Protein AF-A0A0B1U380-F1 (afdb_monomer)

Secondary structure (DSSP, 8-state):
--PPPPEEPPPPPPPHHHHH-HHHHHHHHHHHHHTT-HHHHHHHHHHHHHH-GGGHHHHHHHHHHHHHTS-HHHHHHHHHTTTEE----TT--EEEET-TTS--TT-SEEEES-SS-TTSSGGGPPP---TT--EEE-BTTB--PPTT-EEEEEEES-TTT-S-HHHHHHHHHHHEEEEEEEEE-HHHHHHHTHHHHTT--EEEEEETTEEEEEEPPTTGGGTTS--HHHHHHHS--SHHHHHHHHHHHHTHHHHEEEEEEES--EEEEE-PPPPPPP---PPP-PPPPPPPPPPPPPPPPPPEEEEEEE---HHHHHHHHHT-TTGGGS-HHHHHHHHHHHTTTGGG-GGGG-GGGTEEEEEEETT-HHHHHHHHHHTT--BTTBPPPHHHHHHHHHHHH--SEEEES-TTTS-HHHHTT-SSPPSEEEEE--S-EETT---TT-SEEE-S-HHHHHHHHHTT-S-EE-----B-HHHHHHHTTPPP-EEEEEEEEE-TTT-HHHHHHHHHHHHHHHTTSS-EEEEEEE-GGGS-HHHHHHB-----HHHHHHHHHTEEEEEE-PPP-EEE-TTS-EEESSTT----THHHHHHHTTPPEEEE--TTHHHH--BTTTBEEESSHHHHHHHHHHHHH-HHHHHHHHHHHHHHHHHHSBHHHHHHHHHHHHHHHHHHS----TT--S--PPPHHHHHHHHHHHHHHHHHHHHHS---HHHHHHHHHTHHHHHHHHHHTT-HHHHHHHHHHHHTTT---TTHHHHHHHHHHHTT-HHHHHHHHHHHHHH-TT-HHHHHHHHHTTSS---

pLDDT: mean 86.35, std 16.26, range [26.67, 98.81]

Solvent-accessible surface area (backbone atoms only — not comparable to full-atom values): 43536 Å² total; per-residue (Å²): 129,86,74,69,73,69,40,77,46,79,71,50,80,59,54,68,76,30,52,75,33,70,69,51,30,50,53,51,22,54,51,29,40,76,68,70,38,46,56,47,15,51,34,30,44,52,52,40,29,68,73,35,65,97,55,20,44,69,44,28,22,49,51,28,56,57,53,65,76,44,58,68,46,62,39,55,53,47,47,51,51,48,48,36,43,79,65,79,54,95,86,60,42,21,35,18,43,51,25,31,58,56,51,55,82,84,42,52,32,38,27,20,77,45,73,82,51,30,66,78,22,78,93,50,34,47,42,52,88,50,92,94,42,58,74,44,73,32,45,65,57,60,62,86,67,53,78,49,67,21,55,28,32,43,35,52,74,39,72,31,58,50,94,46,59,69,44,26,56,52,37,52,41,43,30,14,44,23,37,38,40,33,32,60,17,57,65,41,25,26,59,32,25,40,27,52,78,68,56,45,46,33,33,40,45,67,61,88,74,28,41,37,35,34,53,58,50,83,71,61,31,41,30,74,74,52,52,63,57,34,46,31,50,80,59,50,88,45,52,65,28,26,18,52,38,26,45,53,51,78,38,36,78,76,35,22,29,71,46,79,42,66,60,61,74,51,72,46,82,47,69,82,77,78,77,81,79,83,82,77,85,80,85,88,78,87,87,77,87,84,80,83,89,76,84,84,74,86,81,76,80,80,63,49,30,32,34,33,39,36,70,73,58,67,71,54,55,50,56,56,39,72,77,35,69,70,47,57,76,39,57,30,68,56,38,51,50,51,49,61,72,36,40,52,71,44,43,66,55,50,37,84,58,33,47,92,77,48,32,49,50,41,77,40,59,55,74,40,57,50,38,45,50,33,42,31,44,75,70,66,66,42,59,102,78,60,72,63,49,63,66,54,47,48,51,51,49,47,56,74,65,59,34,47,30,38,35,29,56,42,39,79,86,53,24,30,77,53,54,71,69,44,74,79,63,49,82,37,32,34,29,36,56,85,61,68,41,58,76,82,57,47,30,60,63,27,54,29,36,32,17,60,34,65,47,50,32,56,46,40,44,75,37,41,19,71,35,58,45,82,41,68,72,12,32,50,71,67,57,30,70,74,38,63,87,48,62,64,78,34,47,33,17,38,78,48,73,43,39,72,83,46,23,51,70,36,52,55,51,51,42,51,51,37,50,40,31,76,72,66,77,48,49,66,44,33,21,46,36,77,43,62,85,62,48,51,74,60,41,57,73,44,40,76,43,66,60,57,30,56,58,31,55,35,49,42,28,21,9,58,31,26,57,47,62,66,62,65,31,18,43,26,44,99,84,64,52,65,48,70,35,34,77,63,46,67,72,61,62,62,64,50,52,32,16,44,54,48,18,25,41,40,28,60,66,39,75,54,45,63,80,78,41,48,68,81,52,24,33,37,63,28,88,47,77,65,51,44,53,52,49,51,62,48,47,73,73,36,52,70,63,39,51,50,22,8,52,40,17,22,54,50,26,64,68,61,40,13,30,66,44,33,35,52,56,48,50,52,58,50,53,55,52,66,64,66,54,72,85,79,58,95,79,68,85,69,79,81,63,52,60,54,69,58,52,45,50,57,34,52,54,50,24,53,50,35,46,50,53,53,70,60,78,73,74,63,67,73,60,52,54,55,59,58,64,55,43,59,63,49,39,51,47,19,55,63,34,72,34,34,68,52,28,45,50,32,48,49,29,49,52,68,61,75,59,93,58,88,64,46,33,43,54,43,17,52,36,26,49,77,69,72,35,57,70,63,17,50,51,26,28,51,52,32,42,71,79,40,73,82,46,61,66,43,53,53,54,48,52,59,70,68,72,63,78,93,125

Nearest PDB structures (foldseek):
  6vfj-assembly1_B  TM=6.316E-01  e=8.998E-03  synthetic construct
  2bug-assembly1_A  TM=6.219E-01  e=1.049E-02  Homo sapiens
  4ga1-assembly1_A  TM=6.845E-01  e=2.491E-01  Pan troglodytes
  4ga2-assembly1_A  TM=6.755E-01  e=2.491E-01  Pan troglodytes
  7tdz-assembly1_P  TM=7.210E-01  e=1.214E+00  Xenopus laevis

Sequence (807 aa):
MEHAKMQCRTPFPCPAEALADPGRGLGLARTLWSRNRREMALDVYDQLAQAHPGYAVPLLAEAYDRMREIDPPTRYTLYQSRFFDFAIAPGDTVLDIGSGHMPFPLSTHLADISLTDGQVGRAGAAFRHVDGKPAYEVRVENTGFADKQFDFVYCSHVLEHVSDPTAACRELMRIAKRGYIETPTKGKDTLMGSARVSNHRWHVERLGETLVFTEYEARDLAGFGVDILMNMHINPRTDREKAFSALIWLRADQCNTMLAWDGSFDFEVRRPAAAPRSVHCATTTPPRPAPEPMPEAPQAPRPLRLMQVHTFYADYLHAFYSRRPGLAYAPYAEQVAALRSDGFSAVHLLAEHLGPLGYEAQLVVANNLAAQHAWAFEQGLADHRRGPSQEDILLAQVEAFAPDVLYLSDPITFDAGFVRKLSPRPRLVVGWRAANIPHTWDATEFDLILSNLAGLRDKALAMGARDAAHFHPGFPESLLAAVKDQEPTHDVCFCGQINASQYRSRNARLHLLANGCAQGRFGLRLNLSGHLEAATPLLRAANTGPCFGLDMYRALRSGRIVFDARGDIGLLGPDGAAHDLAGRQTANMRIFETTGVGAFLLTEHFDNVEEYFQPGREIETYADDRELLEKIDYYLKHEDQRLEIAARGLARCRKQHSIRARARDFDALIRERLVASPGESQTALFAARPSPEFVTAKAAVLTQKLERLAFLGSVPEDAVRRLLGDITPVTKALLQADAFQAALALTGAAKALQVPVNNLEFLRALAFLALDERASAREALTEELRLFPDNAEARAMLLALAEEPMA

Foldseek 3Di:
DPQPAKDWDDAQDQPPVLLVDVVSLLVVLVVCLVVVVNLNSLSSLVSNCVSCVVCNLVSLLVNLVSLVVDDPLVSLVSLVVNTIDLSDDPPFAEEEELCACRHRPPHQEYEYCDQPQLLLHFVSGHGDDDPNHHYYNADLLPRPAAFQQGQEYEAEARLQQHPDNVSNQVSRLRNHQWYKYKHFALLLCLQQLVCLVRVGQWHWADDPQEIETEGDDPVSSRRVVDRVLVCLQPPNPDSNSSSSNSCCSNVVVVRMHMHTTGNHTHYHYHYDDDDPDDDDDDDDDDDDDDDDDDDDDDDDDAFAEEEEEAEDDPVCLVVQCVVVVVLLVDALVSVVVSVCVLAFVVLVPLQVQCVVVRYPGHYHHLPNVSSLQNQCVVVVVDDDRDGDDSLRSVLVVCVVRVGLEYEYACCQVCDPVSQVQHVVRHVAYEYEDDAAHEPPGAHQNHQEYEYQFPLVQVVSVVNRHNHYDYAAGFAALVLLVLQVPQAADFAEEEAEEDDVQWCVVVLVLLVLVLVCVVVVVTGYAYAYDDDCVRHDPSSVVRHPYHDGGSRVLSRLNNYLEYEEEATFGAHQDPVRHGDGSRVLHGRDCCLLSNLQNLHAYEYAHGDCVVVQDDDQQQHHYDPDSVRSSVVSSVCSVVVVSSSRNSVSVNVSRVPCRHNNNSSVVVVVVVVVSSVVPPDPDPVPPDDDQNDLVVLLVVLVVLLVVLLVVLVVVDDPPVVLVVSLVVLVVSLVSCLSNVVLVSSLSSLVSNVSVVDDRQCSLVSNLSSCVSVVNLVSSLVSLVVNCVRPVPPPVSVVVNVVSVPDDDD

Structure (mmCIF, N/CA/C/O backbone):
data_AF-A0A0B1U380-F1
#
_entry.id   AF-A0A0B1U380-F1
#
loop_
_atom_site.group_PDB
_atom_site.id
_atom_site.type_symbol
_atom_site.label_atom_id
_atom_site.label_alt_id
_atom_site.label_comp_id
_atom_site.label_asym_id
_atom_site.label_entity_id
_atom_site.label_seq_id
_atom_site.pdbx_PDB_ins_code
_atom_site.Cartn_x
_atom_site.Cartn_y
_atom_site.Cartn_z
_atom_site.occupancy
_atom_site.B_iso_or_equiv
_atom_site.auth_seq_id
_atom_site.auth_comp_id
_atom_site.auth_asym_id
_atom_site.auth_atom_id
_atom_site.pdbx_PDB_model_num
ATOM 1 N N . MET A 1 1 ? 44.612 -44.569 2.450 1.00 35.97 1 MET A N 1
ATOM 2 C CA . MET A 1 1 ? 44.068 -44.002 3.699 1.00 35.97 1 MET A CA 1
ATOM 3 C C . MET A 1 1 ? 42.565 -44.016 3.547 1.00 35.97 1 MET A C 1
ATOM 5 O O . MET A 1 1 ? 42.081 -43.378 2.624 1.00 35.97 1 MET A O 1
ATOM 9 N N . GLU A 1 2 ? 41.847 -44.810 4.340 1.00 34.38 2 GLU A N 1
ATOM 10 C CA . GLU A 1 2 ? 40.387 -44.682 4.423 1.00 34.38 2 GLU A CA 1
ATOM 11 C C . GLU A 1 2 ? 40.086 -43.260 4.907 1.00 34.38 2 GLU A C 1
ATOM 13 O O . GLU A 1 2 ? 40.510 -42.879 5.998 1.00 34.38 2 GLU A O 1
ATOM 18 N N . HIS A 1 3 ? 39.444 -42.445 4.069 1.00 42.81 3 HIS A N 1
ATOM 19 C CA . HIS A 1 3 ? 38.939 -41.151 4.511 1.00 42.81 3 HIS A CA 1
ATOM 20 C C . HIS A 1 3 ? 37.916 -41.415 5.621 1.00 42.81 3 HIS A C 1
ATOM 22 O O . HIS A 1 3 ? 37.033 -42.261 5.463 1.00 42.81 3 HIS A O 1
ATOM 28 N N . ALA A 1 4 ? 38.075 -40.750 6.767 1.00 49.69 4 ALA A N 1
ATOM 29 C CA . ALA A 1 4 ? 37.140 -40.869 7.875 1.00 49.69 4 ALA A CA 1
ATOM 30 C C . ALA A 1 4 ? 35.739 -40.493 7.372 1.00 49.69 4 ALA A C 1
ATOM 32 O O . ALA A 1 4 ? 35.522 -39.370 6.918 1.00 49.69 4 ALA A O 1
ATOM 33 N N . LYS A 1 5 ? 34.804 -41.450 7.401 1.00 53.03 5 LYS A N 1
ATOM 34 C CA . LYS A 1 5 ? 33.409 -41.174 7.050 1.00 53.03 5 LYS A CA 1
ATOM 35 C C . LYS A 1 5 ? 32.852 -40.141 8.020 1.00 53.03 5 LYS A C 1
ATOM 37 O O . LYS A 1 5 ? 33.105 -40.227 9.220 1.00 53.03 5 LYS A O 1
ATOM 42 N N . MET A 1 6 ? 32.076 -39.201 7.494 1.00 65.06 6 MET A N 1
ATOM 43 C CA . MET A 1 6 ? 31.333 -38.228 8.286 1.00 65.06 6 MET A CA 1
ATOM 44 C C . MET A 1 6 ? 30.407 -38.988 9.251 1.00 65.06 6 MET A C 1
ATOM 46 O O . MET A 1 6 ? 29.598 -39.807 8.810 1.00 65.06 6 MET A O 1
ATOM 50 N N . GLN A 1 7 ? 30.567 -38.792 10.561 1.00 65.19 7 GLN A N 1
ATOM 51 C CA . GLN A 1 7 ? 29.827 -39.537 11.587 1.00 65.19 7 GLN A CA 1
ATOM 52 C C . GLN A 1 7 ? 28.884 -38.613 12.355 1.00 65.19 7 GLN A C 1
ATOM 54 O O . GLN A 1 7 ? 29.230 -37.475 12.686 1.00 65.19 7 GLN A O 1
ATOM 59 N N . CYS A 1 8 ? 27.694 -39.128 12.680 1.00 74.38 8 CYS A N 1
ATOM 60 C CA . CYS A 1 8 ? 26.855 -38.514 13.699 1.00 74.38 8 CYS A CA 1
ATOM 61 C C . CYS A 1 8 ? 27.605 -38.544 15.027 1.00 74.38 8 CYS A C 1
ATOM 63 O O . CYS A 1 8 ? 28.072 -39.592 15.483 1.00 74.38 8 CYS A O 1
ATOM 65 N N . ARG A 1 9 ? 27.713 -37.385 15.657 1.00 83.62 9 ARG A N 1
ATOM 66 C CA . ARG A 1 9 ? 28.377 -37.275 16.942 1.00 83.62 9 ARG A CA 1
ATOM 67 C C . ARG A 1 9 ? 27.492 -37.844 18.047 1.00 83.62 9 ARG A C 1
ATOM 69 O O . ARG A 1 9 ? 26.296 -37.581 18.105 1.00 83.62 9 ARG A O 1
ATOM 76 N N . THR A 1 10 ? 28.109 -38.563 18.982 1.00 84.56 10 THR A N 1
ATOM 77 C CA . THR A 1 10 ? 27.458 -38.904 20.253 1.00 84.56 10 THR A CA 1
ATOM 78 C C . THR A 1 10 ? 27.554 -37.710 21.216 1.00 84.56 10 THR A C 1
ATOM 80 O O . THR A 1 10 ? 28.677 -37.261 21.483 1.00 84.56 10 THR A O 1
ATOM 83 N N . PRO A 1 11 ? 26.429 -37.183 21.742 1.00 87.94 11 PRO A N 1
ATOM 84 C CA . PRO A 1 11 ? 26.445 -36.082 22.704 1.00 87.94 11 PRO A CA 1
ATOM 85 C C . PRO A 1 11 ? 27.281 -36.417 23.940 1.00 87.94 11 PRO A C 1
ATOM 87 O O . PRO A 1 11 ? 27.302 -37.562 24.399 1.00 87.94 11 PRO A O 1
ATOM 90 N N . PHE A 1 12 ? 27.962 -35.422 24.506 1.00 92.25 12 PHE A N 1
ATOM 91 C CA . PHE A 1 12 ? 28.739 -35.624 25.727 1.00 92.25 12 PHE A CA 1
ATOM 92 C C . PHE A 1 12 ? 27.813 -35.926 26.915 1.00 92.25 12 PHE A C 1
ATOM 94 O O . PHE A 1 12 ? 27.004 -35.067 27.265 1.00 92.25 12 PHE A O 1
ATOM 101 N N . PRO A 1 13 ? 27.925 -37.091 27.578 1.00 93.62 13 PRO A N 1
ATOM 102 C CA . PRO A 1 13 ? 27.031 -37.438 28.675 1.00 93.62 13 PRO A CA 1
ATOM 103 C C . PRO A 1 13 ? 27.356 -36.606 29.922 1.00 93.62 13 PRO A C 1
ATOM 105 O O . PRO A 1 13 ? 28.479 -36.634 30.431 1.00 93.62 13 PRO A O 1
ATOM 108 N N . CYS A 1 14 ? 26.365 -35.880 30.439 1.00 94.19 14 CYS A N 1
ATOM 109 C CA . CYS A 1 14 ? 26.497 -35.161 31.700 1.00 94.19 14 CYS A CA 1
ATOM 110 C C . CYS A 1 14 ? 26.653 -36.177 32.852 1.00 94.19 14 CYS A C 1
ATOM 112 O O . CYS A 1 14 ? 25.820 -37.080 32.973 1.00 94.19 14 CYS A O 1
ATOM 114 N N . PRO A 1 15 ? 27.688 -36.070 33.711 1.00 96.06 15 PRO A N 1
ATOM 115 C CA . PRO A 1 15 ? 27.857 -36.969 34.851 1.00 96.06 15 PRO A CA 1
ATOM 116 C C . PRO A 1 15 ? 26.618 -36.983 35.752 1.00 96.06 15 PRO A C 1
ATOM 118 O O . PRO A 1 15 ? 26.076 -35.923 36.057 1.00 96.06 15 PRO A O 1
ATOM 121 N N . ALA A 1 16 ? 26.206 -38.159 36.236 1.00 93.88 16 ALA A N 1
ATOM 122 C CA . ALA A 1 16 ? 24.962 -38.324 36.999 1.00 93.88 16 ALA A CA 1
ATOM 123 C C . ALA A 1 16 ? 24.847 -37.371 38.206 1.00 93.88 16 ALA A C 1
ATOM 125 O O . ALA A 1 16 ? 23.790 -36.795 38.444 1.00 93.88 16 ALA A O 1
ATOM 126 N N . GLU A 1 17 ? 25.948 -37.142 38.927 1.00 91.62 17 GLU A N 1
ATOM 127 C CA . GLU A 1 17 ? 25.993 -36.214 40.067 1.00 91.62 17 GLU A CA 1
ATOM 128 C C . GLU A 1 17 ? 25.806 -34.744 39.665 1.00 91.62 17 GLU A C 1
ATOM 130 O O . GLU A 1 17 ? 25.245 -33.958 40.425 1.00 91.62 17 GLU A O 1
ATOM 135 N N . ALA A 1 18 ? 26.286 -34.365 38.478 1.00 93.00 18 ALA A N 1
ATOM 136 C CA . ALA A 1 18 ? 26.117 -33.026 37.924 1.00 93.00 18 ALA A CA 1
ATOM 137 C C . ALA A 1 18 ? 24.724 -32.854 37.303 1.00 93.00 18 ALA A C 1
ATOM 139 O O . ALA A 1 18 ? 24.160 -31.768 37.360 1.00 93.00 18 ALA A O 1
ATOM 140 N N . LEU A 1 19 ? 24.153 -33.927 36.751 1.00 95.06 19 LEU A N 1
ATOM 141 C CA . LEU A 1 19 ? 22.799 -33.938 36.210 1.00 95.06 19 LEU A CA 1
ATOM 142 C C . LEU A 1 19 ? 21.737 -33.885 37.315 1.00 95.06 19 LEU A C 1
ATOM 144 O O . LEU A 1 19 ? 20.687 -33.299 37.095 1.00 95.06 19 LEU A O 1
ATOM 148 N N . ALA A 1 20 ? 21.993 -34.457 38.495 1.00 92.12 20 ALA A N 1
ATOM 149 C CA . ALA A 1 20 ? 21.045 -34.477 39.613 1.00 92.12 20 ALA A CA 1
ATOM 150 C C . ALA A 1 20 ? 20.863 -33.113 40.312 1.00 92.12 20 ALA A C 1
ATOM 152 O O . ALA A 1 20 ? 19.818 -32.875 40.913 1.00 92.12 20 ALA A O 1
ATOM 153 N N . ASP A 1 21 ? 21.852 -32.218 40.226 1.00 91.88 21 ASP A N 1
ATOM 154 C CA . ASP A 1 21 ? 21.848 -30.899 40.871 1.00 91.88 21 ASP A CA 1
ATOM 155 C C . ASP A 1 21 ? 22.107 -29.795 39.824 1.00 91.88 21 ASP A C 1
ATOM 157 O O . ASP A 1 21 ? 23.238 -29.675 39.336 1.00 91.88 21 ASP A O 1
ATOM 161 N N . PRO A 1 22 ? 21.106 -28.947 39.504 1.00 88.94 22 PRO A N 1
ATOM 162 C CA . PRO A 1 22 ? 21.248 -27.869 38.526 1.00 88.94 22 PRO A CA 1
ATOM 163 C C . PRO A 1 22 ? 22.433 -26.935 38.790 1.00 88.94 22 PRO A C 1
ATOM 165 O O . PRO A 1 22 ? 23.057 -26.463 37.841 1.00 88.94 22 PRO A O 1
ATOM 168 N N . GLY A 1 23 ? 22.781 -26.678 40.056 1.00 91.44 23 GLY A N 1
ATOM 169 C CA . GLY A 1 23 ? 23.908 -25.818 40.415 1.00 91.44 23 GLY A CA 1
ATOM 170 C C . GLY A 1 23 ? 25.255 -26.447 40.058 1.00 91.44 23 GLY A C 1
ATOM 171 O O . GLY A 1 23 ? 26.118 -25.784 39.473 1.00 91.44 23 GLY A O 1
ATOM 172 N N . ARG A 1 24 ? 25.428 -27.744 40.346 1.00 92.38 24 ARG A N 1
ATOM 173 C CA . ARG A 1 24 ? 26.635 -28.505 39.972 1.00 92.38 24 ARG A CA 1
ATOM 174 C C . ARG A 1 24 ? 26.747 -28.674 38.463 1.00 92.38 24 ARG A C 1
ATOM 176 O O . ARG A 1 24 ? 27.825 -28.455 37.906 1.00 92.38 24 ARG A O 1
ATOM 183 N N . GLY A 1 25 ? 25.641 -29.007 37.802 1.00 95.50 25 GLY A N 1
ATOM 184 C CA . GLY A 1 25 ? 25.566 -29.104 36.349 1.00 95.50 25 GLY A CA 1
ATOM 185 C C . GLY A 1 25 ? 25.952 -27.801 35.655 1.00 95.50 25 GLY A C 1
ATOM 186 O O . GLY A 1 25 ? 26.778 -27.800 34.742 1.00 95.50 25 GLY A O 1
ATOM 187 N N . LEU A 1 26 ? 25.432 -26.672 36.140 1.00 95.81 26 LEU A N 1
ATOM 188 C CA . LEU A 1 26 ? 25.763 -25.354 35.609 1.00 95.81 26 LEU A CA 1
ATOM 189 C C . LEU A 1 26 ? 27.240 -24.995 35.825 1.00 95.81 26 LEU A C 1
ATOM 191 O O . LEU A 1 26 ? 27.890 -24.454 34.930 1.00 95.81 26 LEU A O 1
ATOM 195 N N . GLY A 1 27 ? 27.803 -25.350 36.984 1.00 96.56 27 GLY A N 1
ATOM 196 C CA . GLY A 1 27 ? 29.238 -25.222 37.247 1.00 96.56 27 GLY A CA 1
ATOM 197 C C . GLY A 1 27 ? 30.095 -26.016 36.253 1.00 96.56 27 GLY A C 1
ATOM 198 O O . GLY A 1 27 ? 31.096 -25.497 35.744 1.00 96.56 27 GLY A O 1
ATOM 199 N N . LEU A 1 28 ? 29.679 -27.241 35.916 1.00 97.44 28 LEU A N 1
ATOM 200 C CA . LEU A 1 28 ? 30.339 -28.064 34.901 1.00 97.44 28 LEU A CA 1
ATOM 201 C C . LEU A 1 28 ? 30.231 -27.430 33.508 1.00 97.44 28 LEU A C 1
ATOM 203 O O . LEU A 1 28 ? 31.251 -27.297 32.831 1.00 97.44 28 LEU A O 1
ATOM 207 N N . ALA A 1 29 ? 29.037 -26.991 33.099 1.00 97.19 29 ALA A N 1
ATOM 208 C CA . ALA A 1 29 ? 28.818 -26.347 31.804 1.00 97.19 29 ALA A CA 1
ATOM 209 C C . ALA A 1 29 ? 29.703 -25.100 31.632 1.00 97.19 29 ALA A C 1
ATOM 211 O O . ALA A 1 29 ? 30.412 -24.971 30.634 1.00 97.19 29 ALA A O 1
ATOM 212 N N . ARG A 1 30 ? 29.750 -24.222 32.643 1.00 97.50 30 ARG A N 1
ATOM 213 C CA . ARG A 1 30 ? 30.619 -23.031 32.662 1.00 97.50 30 ARG A CA 1
ATOM 214 C C . ARG A 1 30 ? 32.106 -23.385 32.597 1.00 97.50 30 ARG A C 1
ATOM 216 O O . ARG A 1 30 ? 32.865 -22.715 31.901 1.00 97.50 30 ARG A O 1
ATOM 223 N N . THR A 1 31 ? 32.524 -24.449 33.282 1.00 97.56 31 THR A N 1
ATOM 224 C CA . THR A 1 31 ? 33.916 -24.931 33.252 1.00 97.56 31 THR A CA 1
ATOM 225 C C . THR A 1 31 ? 34.297 -25.493 31.883 1.00 97.56 31 THR A C 1
ATOM 227 O O . THR A 1 31 ? 35.390 -25.237 31.383 1.00 97.56 31 THR A O 1
ATOM 230 N N . LEU A 1 32 ? 33.407 -26.261 31.254 1.00 97.31 32 LEU A N 1
ATOM 231 C CA . LEU A 1 32 ? 33.612 -26.757 29.895 1.00 97.31 32 LEU A CA 1
ATOM 232 C C . LEU A 1 32 ? 33.689 -25.589 28.905 1.00 97.31 32 LEU A C 1
ATOM 234 O O . LEU A 1 32 ? 34.593 -25.555 28.070 1.00 97.31 32 LEU A O 1
ATOM 238 N N . TRP A 1 33 ? 32.812 -24.594 29.057 1.00 95.88 33 TRP A N 1
ATOM 239 C CA . TRP A 1 33 ? 32.814 -23.384 28.239 1.00 95.88 33 TRP A CA 1
ATOM 240 C C . TRP A 1 33 ? 34.138 -22.618 28.340 1.00 95.88 33 TRP A C 1
ATOM 242 O O . TRP A 1 33 ? 34.767 -22.344 27.317 1.00 95.88 33 TRP A O 1
ATOM 252 N N . SER A 1 34 ? 34.616 -22.346 29.560 1.00 94.69 34 SER A N 1
ATOM 253 C CA . SER A 1 34 ? 35.872 -21.614 29.789 1.00 94.69 34 SER A CA 1
ATOM 254 C C . SER A 1 34 ? 37.111 -22.364 29.295 1.00 94.69 34 SER A C 1
ATOM 256 O O . SER A 1 34 ? 38.104 -21.744 28.926 1.00 94.69 34 SER A O 1
ATOM 258 N N . ARG A 1 35 ? 37.045 -23.698 29.212 1.00 96.00 35 ARG A N 1
ATOM 259 C CA . ARG A 1 35 ? 38.086 -24.554 28.618 1.00 96.00 35 ARG A CA 1
ATOM 260 C C . ARG A 1 35 ? 37.956 -24.721 27.102 1.00 96.00 35 ARG A C 1
ATOM 262 O O . ARG A 1 35 ? 38.587 -25.610 26.536 1.00 96.00 35 ARG A O 1
ATOM 269 N N . ASN A 1 36 ? 37.123 -23.911 26.448 1.00 92.31 36 ASN A N 1
ATOM 270 C CA . ASN A 1 36 ? 36.832 -23.987 25.016 1.00 92.31 36 ASN A CA 1
ATOM 271 C C . ASN A 1 36 ? 36.235 -25.339 24.565 1.00 92.31 36 ASN A C 1
ATOM 273 O O . ASN A 1 36 ? 36.261 -25.679 23.386 1.00 92.31 36 ASN A O 1
ATOM 277 N N . ARG A 1 37 ? 35.652 -26.114 25.490 1.00 94.62 37 ARG A N 1
ATOM 278 C CA . ARG A 1 37 ? 34.917 -27.365 25.226 1.00 94.62 37 ARG A CA 1
ATOM 279 C C . ARG A 1 37 ? 33.427 -27.052 25.041 1.00 94.62 37 ARG A C 1
ATOM 281 O O . ARG A 1 37 ? 32.570 -27.576 25.750 1.00 94.62 37 ARG A O 1
ATOM 288 N N . ARG A 1 38 ? 33.136 -26.134 24.116 1.00 94.44 38 ARG A N 1
ATOM 289 C CA . ARG A 1 38 ? 31.831 -25.458 23.980 1.00 94.44 38 ARG A CA 1
ATOM 290 C C . ARG A 1 38 ? 30.689 -26.408 23.624 1.00 94.44 38 ARG A C 1
ATOM 292 O O . ARG A 1 38 ? 29.616 -26.306 24.198 1.00 94.44 38 ARG A O 1
ATOM 299 N N . GLU A 1 39 ? 30.933 -27.374 22.749 1.00 93.00 39 GLU A N 1
ATOM 300 C CA . GLU A 1 39 ? 29.925 -28.362 22.334 1.00 93.00 39 GLU A CA 1
ATOM 301 C C . GLU A 1 39 ? 29.468 -29.218 23.520 1.00 93.00 39 GLU A C 1
ATOM 303 O O . GLU A 1 39 ? 28.277 -29.369 23.762 1.00 93.00 39 GLU A O 1
ATOM 308 N N . MET A 1 40 ? 30.424 -29.685 24.331 1.00 95.06 40 MET A N 1
ATOM 309 C CA . MET A 1 40 ? 30.133 -30.449 25.545 1.00 95.06 40 MET A CA 1
ATOM 310 C C . MET A 1 40 ? 29.393 -29.602 26.578 1.00 95.06 40 MET A C 1
ATOM 312 O O . MET A 1 40 ? 28.526 -30.109 27.279 1.00 95.06 40 MET A O 1
ATOM 316 N N . ALA A 1 41 ? 29.732 -28.316 26.692 1.00 96.62 41 ALA A N 1
ATOM 317 C CA . ALA A 1 41 ? 29.008 -27.404 27.567 1.00 96.62 41 ALA A CA 1
ATOM 318 C C . ALA A 1 41 ? 27.536 -27.271 27.137 1.00 96.62 41 ALA A C 1
ATOM 320 O O . ALA A 1 41 ? 26.654 -27.334 27.990 1.00 96.62 41 ALA A O 1
ATOM 321 N N . LEU A 1 42 ? 27.266 -27.138 25.832 1.00 96.12 42 LEU A N 1
ATOM 322 C CA . LEU A 1 42 ? 25.905 -27.097 25.284 1.00 96.12 42 LEU A CA 1
ATOM 323 C C . LEU A 1 42 ? 25.153 -28.414 25.502 1.00 96.12 42 LEU A C 1
ATOM 325 O O . LEU A 1 42 ? 23.981 -28.377 25.865 1.00 96.12 42 LEU A O 1
ATOM 329 N N . ASP A 1 43 ? 25.825 -29.559 25.368 1.00 95.56 43 ASP A N 1
ATOM 330 C CA . ASP A 1 43 ? 25.233 -30.866 25.679 1.00 95.56 43 ASP A CA 1
ATOM 331 C C . ASP A 1 43 ? 24.852 -30.988 27.159 1.00 95.56 43 ASP A C 1
ATOM 333 O O . ASP A 1 43 ? 23.813 -31.569 27.481 1.00 95.56 43 ASP A O 1
ATOM 337 N N . VAL A 1 44 ? 25.652 -30.413 28.065 1.00 97.31 44 VAL A N 1
ATOM 338 C CA . VAL A 1 44 ? 25.321 -30.341 29.496 1.00 97.31 44 VAL A CA 1
ATOM 339 C C . VAL A 1 44 ? 24.124 -29.416 29.739 1.00 97.31 44 VAL A C 1
ATOM 341 O O . VAL A 1 44 ? 23.212 -29.817 30.459 1.00 97.31 44 VAL A O 1
ATOM 344 N N . TYR A 1 45 ? 24.074 -28.222 29.132 1.00 97.38 45 TYR A N 1
ATOM 345 C CA . TYR A 1 45 ? 22.906 -27.328 29.232 1.00 97.38 45 TYR A CA 1
ATOM 346 C C . TYR A 1 45 ? 21.616 -28.014 28.773 1.00 97.38 45 TYR A C 1
ATOM 348 O O . TYR A 1 45 ? 20.591 -27.924 29.449 1.00 97.38 45 TYR A O 1
ATOM 356 N N . ASP A 1 46 ? 21.680 -28.721 27.647 1.00 96.00 46 ASP A N 1
ATOM 357 C CA . ASP A 1 46 ? 20.554 -29.440 27.062 1.00 96.00 46 ASP A CA 1
ATOM 358 C C . ASP A 1 46 ? 20.053 -30.570 27.977 1.00 96.00 46 ASP A C 1
ATOM 360 O O . ASP A 1 46 ? 18.870 -30.635 28.312 1.00 96.00 46 ASP A O 1
ATOM 364 N N . GLN A 1 47 ? 20.965 -31.413 28.471 1.00 96.81 47 GLN A N 1
ATOM 365 C CA . GLN A 1 47 ? 20.619 -32.490 29.403 1.00 96.81 47 GLN A CA 1
ATOM 366 C C . GLN A 1 47 ? 20.059 -31.959 30.727 1.00 96.81 47 GLN A C 1
ATOM 368 O O . GLN A 1 47 ? 19.101 -32.525 31.249 1.00 96.81 47 GLN A O 1
ATOM 373 N N . LEU A 1 48 ? 20.596 -30.856 31.260 1.00 97.31 48 LEU A N 1
ATOM 374 C CA . LEU A 1 48 ? 20.068 -30.231 32.477 1.00 97.31 48 LEU A CA 1
ATOM 375 C C . LEU A 1 48 ? 18.661 -29.667 32.272 1.00 97.31 48 LEU A C 1
ATOM 377 O O . LEU A 1 48 ? 17.811 -29.850 33.141 1.00 97.31 48 LEU A O 1
ATOM 381 N N . ALA A 1 49 ? 18.396 -29.017 31.136 1.00 96.62 49 ALA A N 1
ATOM 382 C CA . ALA A 1 49 ? 17.068 -28.494 30.821 1.00 96.62 49 ALA A CA 1
ATOM 383 C C . ALA A 1 49 ? 16.022 -29.617 30.696 1.00 96.62 49 ALA A C 1
ATOM 385 O O . ALA A 1 49 ? 14.882 -29.442 31.125 1.00 96.62 49 ALA A O 1
ATOM 386 N N . GLN A 1 50 ? 16.415 -30.778 30.159 1.00 95.19 50 GLN A N 1
ATOM 387 C CA . GLN A 1 50 ? 15.558 -31.966 30.078 1.00 95.19 50 GLN A CA 1
ATOM 388 C C . GLN A 1 50 ? 15.338 -32.628 31.446 1.00 95.19 50 GLN A C 1
ATOM 390 O O . GLN A 1 50 ? 14.214 -33.006 31.768 1.00 95.19 50 GLN A O 1
ATOM 395 N N . ALA A 1 51 ? 16.392 -32.752 32.259 1.00 96.19 51 ALA A N 1
ATOM 396 C CA . ALA A 1 51 ? 16.318 -33.369 33.583 1.00 96.19 51 ALA A CA 1
ATOM 397 C C . ALA A 1 51 ? 15.570 -32.501 34.609 1.00 96.19 51 ALA A C 1
ATOM 399 O O . ALA A 1 51 ? 14.958 -33.036 35.533 1.00 96.19 51 ALA A O 1
ATOM 400 N N . HIS A 1 52 ? 15.571 -31.173 34.429 1.00 95.00 52 HIS A N 1
ATOM 401 C CA . HIS A 1 52 ? 14.935 -30.211 35.337 1.00 95.00 52 HIS A CA 1
ATOM 402 C C . HIS A 1 52 ? 14.002 -29.233 34.600 1.00 95.00 52 HIS A C 1
ATOM 404 O O . HIS A 1 52 ? 14.295 -28.035 34.544 1.00 95.00 52 HIS A O 1
ATOM 410 N N . PRO A 1 53 ? 12.836 -29.676 34.085 1.00 93.31 53 PRO A N 1
ATOM 411 C CA . PRO A 1 53 ? 11.936 -28.820 33.302 1.00 93.31 53 PRO A CA 1
ATOM 412 C C . PRO A 1 53 ? 11.476 -27.552 34.038 1.00 93.31 53 PRO A C 1
ATOM 414 O O . PRO A 1 53 ? 11.345 -26.490 33.431 1.00 93.31 53 PRO A O 1
ATOM 417 N N . GLY A 1 54 ? 11.292 -27.630 35.363 1.00 91.56 54 GLY A N 1
ATOM 418 C CA . GLY A 1 54 ? 10.929 -26.480 36.203 1.00 91.56 54 GLY A CA 1
ATOM 419 C C . GLY A 1 54 ? 12.010 -25.394 36.295 1.00 91.56 54 GLY A C 1
ATOM 420 O O . GLY A 1 54 ? 11.707 -24.267 36.679 1.00 91.56 54 GLY A O 1
ATOM 421 N N . TYR A 1 55 ? 13.252 -25.711 35.915 1.00 92.31 55 TYR A N 1
ATOM 422 C CA . TYR A 1 55 ? 14.400 -24.801 35.913 1.00 92.31 55 TYR A CA 1
ATOM 423 C C . TYR A 1 55 ? 14.996 -24.593 34.507 1.00 92.31 55 TYR A C 1
ATOM 425 O O . TYR A 1 55 ? 16.060 -23.996 34.355 1.00 92.31 55 TYR A O 1
ATOM 433 N N . ALA A 1 56 ? 14.307 -25.050 33.456 1.00 95.31 56 ALA A N 1
ATOM 434 C CA . ALA A 1 56 ? 14.814 -25.004 32.087 1.00 95.31 56 ALA A CA 1
ATOM 435 C C . ALA A 1 56 ? 15.002 -23.573 31.553 1.00 95.31 56 ALA A C 1
ATOM 437 O O . ALA A 1 56 ? 15.965 -23.320 30.837 1.00 95.31 56 ALA A O 1
ATOM 438 N N . VAL A 1 57 ? 14.125 -22.623 31.910 1.00 97.38 57 VAL A N 1
ATOM 439 C CA . VAL A 1 57 ? 14.199 -21.243 31.388 1.00 97.38 57 VAL A CA 1
ATOM 440 C C . VAL A 1 57 ? 15.520 -20.553 31.769 1.00 97.38 57 VAL A C 1
ATOM 442 O O . VAL A 1 57 ? 16.217 -20.129 30.851 1.00 97.38 57 VAL A O 1
ATOM 445 N N . PRO A 1 58 ? 15.935 -20.487 33.052 1.00 96.25 58 PRO A N 1
ATOM 446 C CA . PRO A 1 58 ? 17.241 -19.928 33.413 1.00 96.25 58 PRO A CA 1
ATOM 447 C C . PRO A 1 58 ? 18.431 -20.644 32.757 1.00 96.25 58 PRO A C 1
ATOM 449 O O . PRO A 1 58 ? 19.373 -19.991 32.316 1.00 96.25 58 PRO A O 1
ATOM 452 N N . LEU A 1 59 ? 18.385 -21.979 32.659 1.00 96.94 59 LEU A N 1
ATOM 453 C CA . LEU A 1 59 ? 19.462 -22.776 32.057 1.00 96.94 59 LEU A CA 1
ATOM 454 C C . LEU A 1 59 ? 19.637 -22.464 30.565 1.00 96.94 59 LEU A C 1
ATOM 456 O O . LEU A 1 59 ? 20.749 -22.228 30.097 1.00 96.94 59 LEU A O 1
ATOM 460 N N . LEU A 1 60 ? 18.530 -22.439 29.824 1.00 97.81 60 LEU A N 1
ATOM 461 C CA . LEU A 1 60 ? 18.520 -22.160 28.391 1.00 97.81 60 LEU A CA 1
ATOM 462 C C . LEU A 1 60 ? 18.813 -20.681 28.100 1.00 97.81 60 LEU A C 1
ATOM 464 O O . LEU A 1 60 ? 19.491 -20.380 27.121 1.00 97.81 60 LEU A O 1
ATOM 468 N N . ALA A 1 61 ? 18.363 -19.758 28.953 1.00 97.62 61 ALA A N 1
ATOM 469 C CA . ALA A 1 61 ? 18.708 -18.343 28.838 1.00 97.62 61 ALA A CA 1
ATOM 470 C C . ALA A 1 61 ? 20.220 -18.109 28.996 1.00 97.62 61 ALA A C 1
ATOM 472 O O . ALA A 1 61 ? 20.808 -17.358 28.218 1.00 97.62 61 ALA A O 1
ATOM 473 N N . GLU A 1 62 ? 20.875 -18.804 29.932 1.00 97.06 62 GLU A N 1
ATOM 474 C CA . GLU A 1 62 ? 22.333 -18.740 30.048 1.00 97.06 62 GLU A CA 1
ATOM 475 C C . GLU A 1 62 ? 23.031 -19.390 28.847 1.00 97.06 62 GLU A C 1
ATOM 477 O O . GLU A 1 62 ? 23.990 -18.823 28.325 1.00 97.06 62 GLU A O 1
ATOM 482 N N . ALA A 1 63 ? 22.543 -20.535 28.357 1.00 96.75 63 ALA A N 1
ATOM 483 C CA . ALA A 1 63 ? 23.071 -21.147 27.137 1.00 96.75 63 ALA A CA 1
ATOM 484 C C . ALA A 1 63 ? 22.996 -20.180 25.939 1.00 96.75 63 ALA A C 1
ATOM 486 O O . ALA A 1 63 ? 23.947 -20.090 25.156 1.00 96.75 63 ALA A O 1
ATOM 487 N N . TYR A 1 64 ? 21.905 -19.411 25.829 1.00 97.00 64 TYR A N 1
ATOM 488 C CA . TYR A 1 64 ? 21.776 -18.346 24.838 1.00 97.00 64 TYR A CA 1
ATOM 489 C C . TYR A 1 64 ? 22.850 -17.265 25.019 1.00 97.00 64 TYR A C 1
ATOM 491 O O . TYR A 1 64 ? 23.551 -16.933 24.061 1.00 97.00 64 TYR A O 1
ATOM 499 N N . ASP A 1 65 ? 23.011 -16.743 26.237 1.00 96.12 65 ASP A N 1
ATOM 500 C CA . ASP A 1 65 ? 23.984 -15.686 26.530 1.00 96.12 65 ASP A CA 1
ATOM 501 C C . ASP A 1 65 ? 25.422 -16.142 26.233 1.00 96.12 65 ASP A C 1
ATOM 503 O O . ASP A 1 65 ? 26.187 -15.403 25.615 1.00 96.12 65 ASP A O 1
ATOM 507 N N . ARG A 1 66 ? 25.765 -17.393 26.568 1.00 94.75 66 ARG A N 1
ATOM 508 C CA . ARG A 1 66 ? 27.050 -18.015 26.214 1.00 94.75 66 ARG A CA 1
ATOM 509 C C . ARG A 1 66 ? 27.243 -18.067 24.698 1.00 94.75 66 ARG A C 1
ATOM 511 O O . ARG A 1 66 ? 28.235 -17.565 24.182 1.00 94.75 66 ARG A O 1
ATOM 518 N N . MET A 1 67 ? 26.273 -18.594 23.950 1.00 93.19 67 MET A N 1
ATOM 519 C CA . MET A 1 67 ? 26.334 -18.646 22.481 1.00 93.19 67 MET A CA 1
ATOM 520 C C . MET A 1 67 ? 26.523 -17.261 21.846 1.00 93.19 67 MET A C 1
ATOM 522 O O . MET A 1 67 ? 27.216 -17.134 20.832 1.00 93.19 67 MET A O 1
ATOM 526 N N . ARG A 1 68 ? 25.955 -16.209 22.451 1.00 92.56 68 ARG A N 1
ATOM 527 C CA . ARG A 1 68 ? 26.097 -14.817 21.999 1.00 92.56 68 ARG A CA 1
ATOM 528 C C . ARG A 1 68 ? 27.512 -14.245 22.140 1.00 92.56 68 ARG A C 1
ATOM 530 O O . ARG A 1 68 ? 27.807 -13.285 21.432 1.00 92.56 68 ARG A O 1
ATOM 537 N N . GLU A 1 69 ? 28.376 -14.838 22.965 1.00 90.69 69 GLU A N 1
ATOM 538 C CA . GLU A 1 69 ? 29.795 -14.460 23.108 1.00 90.69 69 GLU A CA 1
ATOM 539 C C . GLU A 1 69 ? 30.645 -14.866 21.892 1.00 90.69 69 GLU A C 1
ATOM 541 O O . GLU A 1 69 ? 31.752 -14.366 21.709 1.00 90.69 69 GLU A O 1
ATOM 546 N N . ILE A 1 70 ? 30.139 -15.779 21.058 1.00 88.56 70 ILE A N 1
ATOM 547 C CA . ILE A 1 70 ? 30.835 -16.302 19.880 1.00 88.56 70 ILE A CA 1
ATOM 548 C C . ILE A 1 70 ? 30.454 -15.472 18.655 1.00 88.56 70 ILE A C 1
ATOM 550 O O . ILE A 1 70 ? 29.283 -15.106 18.488 1.00 88.56 70 ILE A O 1
ATOM 554 N N . ASP A 1 71 ? 31.421 -15.211 17.775 1.00 85.44 71 ASP A N 1
ATOM 555 C CA . ASP A 1 71 ? 31.160 -14.587 16.482 1.00 85.44 71 ASP A CA 1
ATOM 556 C C . ASP A 1 71 ? 30.145 -15.409 15.655 1.00 85.44 71 ASP A C 1
ATOM 558 O O . ASP A 1 71 ? 30.096 -16.638 15.766 1.00 85.44 71 ASP A O 1
ATOM 562 N N . PRO A 1 72 ? 29.297 -14.763 14.834 1.00 82.12 72 PRO A N 1
ATOM 563 C CA . PRO A 1 72 ? 28.205 -15.460 14.159 1.00 82.12 72 PRO A CA 1
ATOM 564 C C . PRO A 1 72 ? 28.634 -16.654 13.280 1.00 82.12 72 PRO A C 1
ATOM 566 O O . PRO A 1 72 ? 28.036 -17.715 13.457 1.00 82.12 72 PRO A O 1
ATOM 569 N N . PRO A 1 73 ? 29.657 -16.566 12.400 1.00 80.44 73 PRO A N 1
ATOM 570 C CA . PRO A 1 73 ? 30.076 -17.708 11.572 1.00 80.44 73 PRO A CA 1
ATOM 571 C C . PRO A 1 73 ? 30.497 -18.932 12.399 1.00 80.44 73 PRO A C 1
ATOM 573 O O . PRO A 1 73 ? 30.077 -20.062 12.129 1.00 80.44 73 PRO A O 1
ATOM 576 N N . THR A 1 74 ? 31.267 -18.706 13.466 1.00 84.50 74 THR A N 1
ATOM 577 C CA . THR A 1 74 ? 31.703 -19.778 14.370 1.00 84.50 74 THR A CA 1
ATOM 578 C C . THR A 1 74 ? 30.543 -20.325 15.197 1.00 84.50 74 THR A C 1
ATOM 580 O O . THR A 1 74 ? 30.499 -21.520 15.482 1.00 84.50 74 THR A O 1
ATOM 583 N N . ARG A 1 75 ? 29.559 -19.489 15.553 1.00 87.75 75 ARG A N 1
ATOM 584 C CA . ARG A 1 75 ? 28.348 -19.933 16.255 1.00 87.75 75 ARG A CA 1
ATOM 585 C C . ARG A 1 75 ? 27.524 -20.905 15.414 1.00 87.75 75 ARG A C 1
ATOM 587 O O . ARG A 1 75 ? 27.037 -21.888 15.969 1.00 87.75 75 ARG A O 1
ATOM 594 N N . TYR A 1 76 ? 27.360 -20.642 14.114 1.00 85.88 76 TYR A N 1
ATOM 595 C CA . TYR A 1 76 ? 26.587 -21.548 13.262 1.00 85.88 76 TYR A CA 1
ATOM 596 C C . TYR A 1 76 ? 27.300 -22.896 13.097 1.00 85.88 76 TYR A C 1
ATOM 598 O O . TYR A 1 76 ? 26.719 -23.952 13.329 1.00 85.88 76 TYR A O 1
ATOM 606 N N . THR A 1 77 ? 28.608 -22.848 12.859 1.00 88.94 77 THR A N 1
ATOM 607 C CA . THR A 1 77 ? 29.441 -24.058 12.807 1.00 88.94 77 THR A CA 1
ATOM 608 C C . THR A 1 77 ? 29.363 -24.862 14.111 1.00 88.94 77 THR A C 1
ATOM 610 O O . THR A 1 77 ? 29.284 -26.086 14.080 1.00 88.94 77 THR A O 1
ATOM 613 N N . LEU A 1 78 ? 29.322 -24.184 15.265 1.00 90.81 78 LEU A N 1
ATOM 614 C CA . LEU A 1 78 ? 29.271 -24.824 16.580 1.00 90.81 78 LEU A CA 1
ATOM 615 C C . LEU A 1 78 ? 27.979 -25.613 16.836 1.00 90.81 78 LEU A C 1
ATOM 617 O O . LEU A 1 78 ? 28.044 -26.673 17.453 1.00 90.81 78 LEU A O 1
ATOM 621 N N . TYR A 1 79 ? 26.797 -25.126 16.430 1.00 90.56 79 TYR A N 1
ATOM 622 C CA . TYR A 1 79 ? 25.589 -25.942 16.633 1.00 90.56 79 TYR A CA 1
ATOM 623 C C . TYR A 1 79 ? 25.563 -27.126 15.667 1.00 90.56 79 TYR A C 1
ATOM 625 O O . TYR A 1 79 ? 25.103 -28.194 16.053 1.00 90.56 79 TYR A O 1
ATOM 633 N N . GLN A 1 80 ? 26.078 -26.965 14.444 1.00 92.31 80 GLN A N 1
ATOM 634 C CA . GLN A 1 80 ? 26.164 -28.054 13.469 1.00 92.31 80 GLN A CA 1
ATOM 635 C C . GLN A 1 80 ? 27.103 -29.157 13.969 1.00 92.31 80 GLN A C 1
ATOM 637 O O . GLN A 1 80 ? 26.757 -30.338 13.910 1.00 92.31 80 GLN A O 1
ATOM 642 N N . SER A 1 81 ? 28.245 -28.775 14.555 1.00 88.75 81 SER A N 1
ATOM 643 C CA . SER A 1 81 ? 29.255 -29.708 15.068 1.00 88.75 81 SER A CA 1
ATOM 644 C C . SER A 1 81 ? 28.831 -30.479 16.327 1.00 88.75 81 SER A C 1
ATOM 646 O O . SER A 1 81 ? 29.466 -31.464 16.723 1.00 88.75 81 SER A O 1
ATOM 648 N N . ARG A 1 82 ? 27.711 -30.095 16.956 1.00 91.00 82 ARG A N 1
ATOM 649 C CA . ARG A 1 82 ? 27.052 -30.935 17.971 1.00 91.00 82 ARG A CA 1
ATOM 650 C C . ARG A 1 82 ? 26.455 -32.207 17.375 1.00 91.00 82 ARG A C 1
ATOM 652 O O . ARG A 1 82 ? 26.368 -33.205 18.083 1.00 91.00 82 ARG A O 1
ATOM 659 N N . PHE A 1 83 ? 26.068 -32.178 16.102 1.00 89.62 83 PHE A N 1
ATOM 660 C CA . PHE A 1 83 ? 25.399 -33.291 15.426 1.00 89.62 83 PHE A CA 1
ATOM 661 C C . PHE A 1 83 ? 26.325 -34.029 14.460 1.00 89.62 83 PHE A C 1
ATOM 663 O O . PHE A 1 83 ? 26.226 -35.250 14.337 1.00 89.62 83 PHE A O 1
ATOM 670 N N . PHE A 1 84 ? 27.247 -33.316 13.813 1.00 89.12 84 PHE A N 1
ATOM 671 C CA . PHE A 1 84 ? 28.107 -33.869 12.770 1.00 89.12 84 PHE A CA 1
ATOM 672 C C . PHE A 1 84 ? 29.581 -33.587 13.045 1.00 89.12 84 PHE A C 1
ATOM 674 O O . PHE A 1 84 ? 29.959 -32.461 13.351 1.00 89.12 84 PHE A O 1
ATOM 681 N N . ASP A 1 85 ? 30.430 -34.593 12.860 1.00 88.00 85 ASP A N 1
ATOM 682 C CA . ASP A 1 85 ? 31.846 -34.355 12.590 1.00 88.00 85 ASP A CA 1
ATOM 683 C C . ASP A 1 85 ? 32.027 -34.232 11.075 1.00 88.00 85 ASP A C 1
ATOM 685 O O . ASP A 1 85 ? 31.833 -35.212 10.356 1.00 88.00 85 ASP A O 1
ATOM 689 N N . PHE A 1 86 ? 32.377 -33.037 10.583 1.00 88.38 86 PHE A N 1
ATOM 690 C CA . PHE A 1 86 ? 32.588 -32.792 9.152 1.00 88.38 86 PHE A CA 1
ATOM 691 C C . PHE A 1 86 ? 33.762 -33.595 8.564 1.00 88.38 86 PHE A C 1
ATOM 693 O O . PHE A 1 86 ? 33.854 -33.717 7.341 1.00 88.38 86 PHE A O 1
ATOM 700 N N . ALA A 1 87 ? 34.663 -34.127 9.404 1.00 86.38 87 ALA A N 1
ATOM 701 C CA . ALA A 1 87 ? 35.845 -34.883 8.993 1.00 86.38 87 ALA A CA 1
ATOM 702 C C . ALA A 1 87 ? 36.708 -34.145 7.944 1.00 86.38 87 ALA A C 1
ATOM 704 O O . ALA A 1 87 ? 37.273 -34.755 7.036 1.00 86.38 87 ALA A O 1
ATOM 705 N N . ILE A 1 88 ? 36.770 -32.810 8.012 1.00 92.19 88 ILE A N 1
ATOM 706 C CA . ILE A 1 88 ? 37.628 -31.985 7.148 1.00 92.19 88 ILE A CA 1
ATOM 707 C C . ILE A 1 88 ? 39.053 -32.040 7.709 1.00 92.19 88 ILE A C 1
ATOM 709 O O . ILE A 1 88 ? 39.311 -31.591 8.827 1.00 92.19 88 ILE A O 1
ATOM 713 N N . ALA A 1 89 ? 39.970 -32.615 6.941 1.00 90.75 89 ALA A N 1
ATOM 714 C CA . ALA A 1 89 ? 41.370 -32.770 7.287 1.00 90.75 89 ALA A CA 1
ATOM 715 C C . ALA A 1 89 ? 42.202 -31.560 6.820 1.00 90.75 89 ALA A C 1
ATOM 717 O O . ALA A 1 89 ? 41.863 -30.899 5.834 1.00 90.75 89 ALA A O 1
ATOM 718 N N . PRO A 1 90 ? 43.337 -31.271 7.485 1.00 89.44 90 PRO A N 1
ATOM 719 C CA . PRO A 1 90 ? 44.292 -30.291 6.985 1.00 89.44 90 PRO A CA 1
ATOM 720 C C . PRO A 1 90 ? 44.731 -30.623 5.552 1.00 89.44 90 PRO A C 1
ATOM 722 O O . PRO A 1 90 ? 45.239 -31.713 5.295 1.00 89.44 90 PRO A O 1
ATOM 725 N N . GLY A 1 91 ? 44.557 -29.668 4.637 1.00 91.06 91 GLY A N 1
ATOM 726 C CA . GLY A 1 91 ? 44.888 -29.819 3.216 1.00 91.06 91 GLY A CA 1
ATOM 727 C C . GLY A 1 91 ? 43.696 -30.117 2.304 1.00 91.06 91 GLY A C 1
ATOM 728 O O . GLY A 1 91 ? 43.858 -30.010 1.091 1.00 91.06 91 GLY A O 1
ATOM 729 N N . ASP A 1 92 ? 42.516 -30.420 2.853 1.00 96.25 92 ASP A N 1
ATOM 730 C CA . ASP A 1 92 ? 41.301 -30.571 2.049 1.00 96.25 92 ASP A CA 1
ATOM 731 C C . ASP A 1 92 ? 40.931 -29.261 1.338 1.00 96.25 92 ASP A C 1
ATOM 733 O O . ASP A 1 92 ? 40.975 -28.163 1.906 1.00 96.25 92 ASP A O 1
ATOM 737 N N . THR A 1 93 ? 40.497 -29.385 0.088 1.00 97.50 93 THR A N 1
ATOM 738 C CA . THR A 1 93 ? 39.870 -28.292 -0.656 1.00 97.50 93 THR A CA 1
ATOM 739 C C . THR A 1 93 ? 38.381 -28.218 -0.318 1.00 97.50 93 THR A C 1
ATOM 741 O O . THR A 1 93 ? 37.619 -29.153 -0.566 1.00 97.50 93 THR A O 1
ATOM 744 N N . VAL A 1 94 ? 37.954 -27.101 0.273 1.00 98.12 94 VAL A N 1
ATOM 745 C CA . VAL A 1 94 ? 36.606 -26.920 0.818 1.00 98.12 94 VAL A CA 1
ATOM 746 C C . VAL A 1 94 ? 35.925 -25.751 0.116 1.00 98.12 94 VAL A C 1
ATOM 748 O O . VAL A 1 94 ? 36.369 -24.608 0.257 1.00 98.12 94 VAL A O 1
ATOM 751 N N . LEU A 1 95 ? 34.846 -26.032 -0.611 1.00 98.31 95 LEU A N 1
ATOM 752 C CA . LEU A 1 95 ? 33.992 -25.017 -1.223 1.00 98.31 95 LEU A CA 1
ATOM 753 C C . LEU A 1 95 ? 32.837 -24.667 -0.284 1.00 98.31 95 LEU A C 1
ATOM 755 O O . LEU A 1 95 ? 32.080 -25.547 0.115 1.00 98.31 95 LEU A O 1
ATOM 759 N N . ASP A 1 96 ? 32.677 -23.389 0.026 1.00 97.75 96 ASP A N 1
ATOM 760 C CA . ASP A 1 96 ? 31.460 -22.852 0.633 1.00 97.75 96 ASP A CA 1
ATOM 761 C C . ASP A 1 96 ? 30.602 -22.214 -0.459 1.00 97.75 96 ASP A C 1
ATOM 763 O O . ASP A 1 96 ? 30.983 -21.186 -1.024 1.00 97.75 96 ASP A O 1
ATOM 767 N N . ILE A 1 97 ? 29.498 -22.873 -0.811 1.00 96.31 97 ILE A N 1
ATOM 768 C CA . ILE A 1 97 ? 28.602 -22.444 -1.885 1.00 96.31 97 ILE A CA 1
ATOM 769 C C . ILE A 1 97 ? 27.393 -21.723 -1.290 1.00 96.31 97 ILE A C 1
ATOM 771 O O . ILE A 1 97 ? 26.716 -22.262 -0.418 1.00 96.31 97 ILE A O 1
ATOM 775 N N . GLY A 1 98 ? 27.134 -20.506 -1.771 1.00 92.62 98 GLY A N 1
ATOM 776 C CA . GLY A 1 98 ? 26.221 -19.545 -1.148 1.00 92.62 98 GLY A CA 1
ATOM 777 C C . GLY A 1 98 ? 26.799 -18.890 0.110 1.00 92.62 98 GLY A C 1
ATOM 778 O O . GLY A 1 98 ? 26.064 -18.648 1.068 1.00 92.62 98 GLY A O 1
ATOM 779 N N . SER A 1 99 ? 28.112 -18.629 0.142 1.00 91.25 99 SER A N 1
ATOM 780 C CA . SER A 1 99 ? 28.814 -18.175 1.354 1.00 91.25 99 SER A CA 1
ATOM 781 C C . SER A 1 99 ? 28.329 -16.818 1.892 1.00 91.25 99 SER A C 1
ATOM 783 O O . SER A 1 99 ? 28.453 -16.521 3.088 1.00 91.25 99 SER A O 1
ATOM 785 N N . GLY A 1 100 ? 27.787 -15.968 1.014 1.00 89.94 100 GLY A N 1
ATOM 786 C CA . GLY A 1 100 ? 27.209 -14.671 1.338 1.00 89.94 100 GLY A CA 1
ATOM 787 C C . GLY A 1 100 ? 28.102 -13.812 2.234 1.00 89.94 100 GLY A C 1
ATOM 788 O O . GLY A 1 100 ? 29.293 -13.623 1.992 1.00 89.94 100 GLY A O 1
ATOM 789 N N . HIS A 1 101 ? 27.512 -13.271 3.299 1.00 87.69 101 HIS A N 1
ATOM 790 C CA . HIS A 1 101 ? 28.201 -12.418 4.271 1.00 87.69 101 HIS A CA 1
ATOM 791 C C . HIS A 1 101 ? 28.748 -13.184 5.496 1.00 87.69 101 HIS A C 1
ATOM 793 O O . HIS A 1 101 ? 29.403 -12.588 6.359 1.00 87.69 101 HIS A O 1
ATOM 799 N N . MET A 1 102 ? 28.483 -14.495 5.597 1.00 89.12 102 MET A N 1
ATOM 800 C CA . MET A 1 102 ? 28.867 -15.353 6.730 1.00 89.12 102 MET A CA 1
ATOM 801 C C . MET A 1 102 ? 29.578 -16.625 6.249 1.00 89.12 102 MET A C 1
ATOM 803 O O . MET A 1 102 ? 29.046 -17.720 6.426 1.00 89.12 102 MET A O 1
ATOM 807 N N . PRO A 1 103 ? 30.782 -16.485 5.672 1.00 92.38 103 PRO A N 1
ATOM 808 C CA . PRO A 1 103 ? 31.504 -17.607 5.097 1.00 92.38 103 PRO A CA 1
ATOM 809 C C . PRO A 1 103 ? 31.844 -18.666 6.150 1.00 92.38 103 PRO A C 1
ATOM 811 O O . PRO A 1 103 ? 32.257 -18.349 7.273 1.00 92.38 103 PRO A O 1
ATOM 814 N N . PHE A 1 104 ? 31.708 -19.928 5.759 1.00 94.38 104 PHE A N 1
ATOM 815 C CA . PHE A 1 104 ? 32.030 -21.103 6.549 1.00 94.38 104 PHE A CA 1
ATOM 816 C C . PHE A 1 104 ? 33.504 -21.059 6.991 1.00 94.38 104 PHE A C 1
ATOM 818 O O . PHE A 1 104 ? 34.398 -20.923 6.149 1.00 94.38 104 PHE A O 1
ATOM 825 N N . PRO A 1 105 ? 33.813 -21.179 8.296 1.00 91.62 105 PRO A N 1
ATOM 826 C CA . PRO A 1 105 ? 35.175 -20.993 8.796 1.00 91.62 105 PRO A CA 1
ATOM 827 C C . PRO A 1 105 ? 36.221 -21.902 8.137 1.00 91.62 105 PRO A C 1
ATOM 829 O O . PRO A 1 105 ? 37.326 -21.439 7.845 1.00 91.62 105 PRO A O 1
ATOM 832 N N . LEU A 1 106 ? 35.865 -23.161 7.850 1.00 92.31 106 LEU A N 1
ATOM 833 C CA . LEU A 1 106 ? 36.774 -24.162 7.277 1.00 92.31 106 LEU A CA 1
ATOM 834 C C . LEU A 1 106 ? 36.876 -24.103 5.743 1.00 92.31 106 LEU A C 1
ATOM 836 O O . LEU A 1 106 ? 37.587 -24.917 5.158 1.00 92.31 106 LEU A O 1
ATOM 840 N N . SER A 1 107 ? 36.189 -23.169 5.076 1.00 95.69 107 SER A N 1
ATOM 841 C CA . SER A 1 107 ? 36.256 -23.047 3.617 1.00 95.69 107 SER A CA 1
ATOM 842 C C . SER A 1 107 ? 37.646 -22.630 3.142 1.00 95.69 107 SER A C 1
ATOM 844 O O . SER A 1 107 ? 38.301 -21.793 3.766 1.00 95.69 107 SER A O 1
ATOM 846 N N . THR A 1 108 ? 38.090 -23.168 2.011 1.00 97.56 108 THR A N 1
ATOM 847 C CA . THR A 1 108 ? 39.271 -22.667 1.295 1.00 97.56 108 THR A CA 1
ATOM 848 C C . THR A 1 108 ? 38.877 -21.852 0.069 1.00 97.56 108 THR A C 1
ATOM 850 O O . THR A 1 108 ? 39.642 -20.988 -0.337 1.00 97.56 108 THR A O 1
ATOM 853 N N . HIS A 1 109 ? 37.675 -22.075 -0.471 1.00 98.19 109 HIS A N 1
ATOM 854 C CA . HIS A 1 109 ? 37.111 -21.376 -1.625 1.00 98.19 109 HIS A CA 1
ATOM 855 C C . HIS A 1 109 ? 35.686 -20.915 -1.304 1.00 98.19 109 HIS A C 1
ATOM 857 O O . HIS A 1 109 ? 34.944 -21.619 -0.615 1.00 98.19 109 HIS A O 1
ATOM 863 N N . LEU A 1 110 ? 35.308 -19.746 -1.815 1.00 97.69 110 LEU A N 1
ATOM 864 C CA . LEU A 1 110 ? 33.975 -19.168 -1.660 1.00 97.69 110 LEU A CA 1
ATOM 865 C C . LEU A 1 110 ? 33.277 -19.127 -3.017 1.00 97.69 110 LEU A C 1
ATOM 867 O O . LEU A 1 110 ? 33.887 -18.749 -4.013 1.00 97.69 110 LEU A O 1
ATOM 871 N N . ALA A 1 111 ? 32.004 -19.483 -3.067 1.00 95.94 111 ALA A N 1
ATOM 872 C CA . ALA A 1 111 ? 31.179 -19.349 -4.256 1.00 95.94 111 ALA A CA 1
ATOM 873 C C . ALA A 1 111 ? 29.843 -18.721 -3.883 1.00 95.94 111 ALA A C 1
ATOM 875 O O . ALA A 1 111 ? 29.219 -19.125 -2.906 1.00 95.94 111 ALA A O 1
ATOM 876 N N . ASP A 1 112 ? 29.380 -17.764 -4.676 1.00 93.00 112 ASP A N 1
ATOM 877 C CA . ASP A 1 112 ? 28.068 -17.149 -4.493 1.00 93.00 112 ASP A CA 1
ATOM 878 C C . ASP A 1 112 ? 27.460 -16.773 -5.843 1.00 93.00 112 ASP A C 1
ATOM 880 O O . ASP A 1 112 ? 28.175 -16.612 -6.827 1.00 93.00 112 ASP A O 1
ATOM 884 N N . ILE A 1 113 ? 26.141 -16.615 -5.896 1.00 87.12 113 ILE A N 1
ATOM 885 C CA . ILE A 1 113 ? 25.429 -16.192 -7.106 1.00 87.12 113 ILE A CA 1
ATOM 886 C C . ILE A 1 113 ? 25.729 -14.733 -7.469 1.00 87.12 113 ILE A C 1
ATOM 888 O O . ILE A 1 113 ? 25.535 -14.339 -8.619 1.00 87.12 113 ILE A O 1
ATOM 892 N N . SER A 1 114 ? 26.187 -13.935 -6.501 1.00 85.69 114 SER A N 1
ATOM 893 C CA . SER A 1 114 ? 26.715 -12.598 -6.746 1.00 85.69 114 SER A CA 1
ATOM 894 C C . SER A 1 114 ? 27.782 -12.211 -5.726 1.00 85.69 114 SER A C 1
ATOM 896 O O . SER A 1 114 ? 27.573 -12.317 -4.519 1.00 85.69 114 SER A O 1
ATOM 898 N N . LEU A 1 115 ? 28.914 -11.700 -6.211 1.00 86.88 115 LEU A N 1
ATOM 899 C CA . LEU A 1 115 ? 29.980 -11.124 -5.383 1.00 86.88 115 LEU A CA 1
ATOM 900 C C . LEU A 1 115 ? 29.858 -9.599 -5.255 1.00 86.88 115 LEU A C 1
ATOM 902 O O . LEU A 1 115 ? 30.519 -8.985 -4.415 1.00 86.88 115 LEU A O 1
ATOM 906 N N . THR A 1 116 ? 29.035 -8.983 -6.106 1.00 79.81 116 THR A N 1
ATOM 907 C CA . THR A 1 116 ? 28.963 -7.524 -6.285 1.00 79.81 116 THR A CA 1
ATOM 908 C C . THR A 1 116 ? 27.596 -6.936 -5.937 1.00 79.81 116 THR A C 1
ATOM 910 O O . THR A 1 116 ? 27.506 -5.768 -5.556 1.00 79.81 116 THR A O 1
ATOM 913 N N . ASP A 1 117 ? 26.533 -7.738 -6.004 1.00 73.31 117 ASP A N 1
ATOM 914 C CA . ASP A 1 117 ? 25.165 -7.332 -5.695 1.00 73.31 117 ASP A CA 1
ATOM 915 C C . ASP A 1 117 ? 24.812 -7.696 -4.250 1.00 73.31 117 ASP A C 1
ATOM 917 O O . ASP A 1 117 ? 24.385 -8.810 -3.934 1.00 73.31 117 ASP A O 1
ATOM 921 N N . GLY A 1 118 ? 24.971 -6.725 -3.348 1.00 62.47 118 GLY A N 1
ATOM 922 C CA . GLY A 1 118 ? 24.659 -6.917 -1.934 1.00 62.47 118 GLY A CA 1
ATOM 923 C C . GLY A 1 118 ? 23.177 -7.156 -1.624 1.00 62.47 118 GLY A C 1
ATOM 924 O O . GLY A 1 118 ? 22.866 -7.490 -0.486 1.00 62.47 118 GLY A O 1
ATOM 925 N N . GLN A 1 119 ? 22.273 -7.025 -2.604 1.00 62.78 119 GLN A N 1
ATOM 926 C CA . GLN A 1 119 ? 20.841 -7.298 -2.432 1.00 62.78 119 GLN A CA 1
ATOM 927 C C . GLN A 1 119 ? 20.491 -8.788 -2.563 1.00 62.78 119 GLN A C 1
ATOM 929 O O . GLN A 1 119 ? 19.389 -9.185 -2.193 1.00 62.78 119 GLN A O 1
ATOM 934 N N . VAL A 1 120 ? 21.409 -9.617 -3.076 1.00 61.88 120 VAL A N 1
ATOM 935 C CA . VAL A 1 120 ? 21.165 -11.053 -3.320 1.00 61.88 120 VAL A CA 1
ATOM 936 C C . VAL A 1 120 ? 21.568 -11.925 -2.123 1.00 61.88 120 VAL A C 1
ATOM 938 O O . VAL A 1 120 ? 21.084 -13.046 -1.977 1.00 61.88 120 VAL A O 1
ATOM 941 N N . GLY A 1 121 ? 22.415 -11.410 -1.230 1.00 56.75 121 GLY A N 1
ATOM 942 C CA . GLY A 1 121 ? 22.864 -12.129 -0.040 1.00 56.75 121 GLY A CA 1
ATOM 943 C C . GLY A 1 121 ? 21.767 -12.320 1.014 1.00 56.75 121 GLY A C 1
ATOM 944 O O . GLY A 1 121 ? 20.752 -11.622 1.045 1.00 56.75 121 GLY A O 1
ATOM 945 N N . ARG A 1 122 ? 21.992 -13.256 1.945 1.00 62.06 122 ARG A N 1
ATOM 946 C CA . ARG A 1 122 ? 21.089 -13.532 3.077 1.00 62.06 122 ARG A CA 1
ATOM 947 C C . ARG A 1 122 ? 20.709 -12.236 3.813 1.00 62.06 122 ARG A C 1
ATOM 949 O O . ARG A 1 122 ? 21.578 -11.580 4.382 1.00 62.06 122 ARG A O 1
ATOM 956 N N . ALA A 1 123 ? 19.413 -11.909 3.822 1.00 60.44 123 ALA A N 1
ATOM 957 C CA . ALA A 1 123 ? 18.843 -10.686 4.404 1.00 60.44 123 ALA A CA 1
ATOM 958 C C . ALA A 1 123 ? 19.400 -9.358 3.831 1.00 60.44 123 ALA A C 1
ATOM 960 O O . ALA A 1 123 ? 19.461 -8.361 4.548 1.00 60.44 123 ALA A O 1
ATOM 961 N N . GLY A 1 124 ? 19.815 -9.336 2.557 1.00 63.25 124 GLY A N 1
ATOM 962 C CA . GLY A 1 124 ? 20.304 -8.126 1.878 1.00 63.25 124 GLY A CA 1
ATOM 963 C C . GLY A 1 124 ? 21.674 -7.642 2.365 1.00 63.25 124 GLY A C 1
ATOM 964 O O . GLY A 1 124 ? 22.028 -6.475 2.188 1.00 63.25 124 GLY A O 1
ATOM 965 N N . ALA A 1 125 ? 22.434 -8.513 3.034 1.00 71.62 125 ALA A N 1
ATOM 966 C CA . ALA A 1 125 ? 23.796 -8.221 3.452 1.00 71.62 125 ALA A CA 1
ATOM 967 C C . ALA A 1 125 ? 24.789 -8.545 2.329 1.00 71.62 125 ALA A C 1
ATOM 969 O O . ALA A 1 125 ? 24.747 -9.624 1.732 1.00 71.62 125 ALA A O 1
ATOM 970 N N . ALA A 1 126 ? 25.712 -7.611 2.088 1.00 80.56 126 ALA A N 1
ATOM 971 C CA . ALA A 1 126 ? 26.712 -7.725 1.037 1.00 80.56 126 ALA A CA 1
ATOM 972 C C . ALA A 1 126 ? 27.646 -8.922 1.237 1.00 80.56 126 ALA A C 1
ATOM 974 O O . ALA A 1 126 ? 28.037 -9.236 2.364 1.00 80.56 126 ALA A O 1
ATOM 975 N N . PHE A 1 127 ? 28.037 -9.546 0.125 1.00 89.31 127 PHE A N 1
ATOM 976 C CA . PHE A 1 127 ? 29.013 -10.628 0.116 1.00 89.31 127 PHE A CA 1
ATOM 977 C C . PHE A 1 127 ? 30.291 -10.233 0.873 1.00 89.31 127 PHE A C 1
ATOM 979 O O . PHE A 1 127 ? 30.839 -9.139 0.690 1.00 89.31 127 PHE A O 1
ATOM 986 N N . ARG A 1 128 ? 30.782 -11.133 1.731 1.00 90.12 128 ARG A N 1
ATOM 987 C CA . ARG A 1 128 ? 31.984 -10.902 2.531 1.00 90.12 128 ARG A CA 1
ATOM 988 C C . ARG A 1 128 ? 33.185 -11.575 1.884 1.00 90.12 128 ARG A C 1
ATOM 990 O O . ARG A 1 128 ? 33.381 -12.781 2.014 1.00 90.12 128 ARG A O 1
ATOM 997 N N . HIS A 1 129 ? 34.053 -10.754 1.303 1.00 90.75 129 HIS A N 1
ATOM 998 C CA . HIS A 1 129 ? 35.387 -11.185 0.906 1.00 90.75 129 HIS A CA 1
ATOM 999 C C . HIS A 1 129 ? 36.212 -11.567 2.143 1.00 90.75 129 HIS A C 1
ATOM 1001 O O . HIS A 1 129 ? 36.146 -10.907 3.186 1.00 90.75 129 HIS A O 1
ATOM 1007 N N . VAL A 1 130 ? 36.979 -12.651 2.028 1.00 90.94 130 VAL A N 1
ATOM 1008 C CA . VAL A 1 130 ? 37.898 -13.120 3.069 1.00 90.94 130 VAL A CA 1
ATOM 1009 C C . VAL A 1 130 ? 39.294 -13.156 2.476 1.00 90.94 130 VAL A C 1
ATOM 1011 O O . VAL A 1 130 ? 39.531 -13.861 1.496 1.00 90.94 130 VAL A O 1
ATOM 1014 N N . ASP A 1 131 ? 40.210 -12.401 3.079 1.00 90.38 131 ASP A N 1
ATOM 1015 C CA . ASP A 1 131 ? 41.588 -12.303 2.607 1.00 90.38 131 ASP A CA 1
ATOM 1016 C C . ASP A 1 131 ? 42.222 -13.691 2.456 1.00 90.38 131 ASP A C 1
ATOM 1018 O O . ASP A 1 131 ? 42.153 -14.537 3.350 1.00 90.38 131 ASP A O 1
ATOM 1022 N N . GLY A 1 132 ? 42.834 -13.927 1.294 1.00 90.31 132 GLY A N 1
ATOM 1023 C CA . GLY A 1 132 ? 43.498 -15.190 0.973 1.00 90.31 132 GLY A CA 1
ATOM 1024 C C . GLY A 1 132 ? 42.574 -16.336 0.548 1.00 90.31 132 GLY A C 1
ATOM 1025 O O . GLY A 1 132 ? 43.091 -17.401 0.218 1.00 90.31 132 GLY A O 1
ATOM 1026 N N . LYS A 1 133 ? 41.246 -16.143 0.506 1.00 94.88 133 LYS A N 1
ATOM 1027 C CA . LYS A 1 133 ? 40.304 -17.130 -0.045 1.00 94.88 133 LYS A CA 1
ATOM 1028 C C . LYS A 1 133 ? 39.798 -16.677 -1.423 1.00 94.88 133 LYS A C 1
ATOM 1030 O O . LYS A 1 133 ? 39.207 -15.599 -1.511 1.00 94.88 133 LYS A O 1
ATOM 1035 N N . PRO A 1 134 ? 39.995 -17.456 -2.503 1.00 96.12 134 PRO A N 1
ATOM 1036 C CA . PRO A 1 134 ? 39.394 -17.147 -3.797 1.00 96.12 134 PRO A CA 1
ATOM 1037 C C . PRO A 1 134 ? 37.862 -17.192 -3.717 1.00 96.12 134 PRO A C 1
ATOM 1039 O O . PRO A 1 134 ? 37.293 -18.079 -3.077 1.00 96.12 134 PRO A O 1
ATOM 1042 N N . ALA A 1 135 ? 37.216 -16.237 -4.388 1.00 96.31 135 ALA A N 1
ATOM 1043 C CA . ALA A 1 135 ? 35.767 -16.115 -4.481 1.00 96.31 135 ALA A CA 1
ATOM 1044 C C . ALA A 1 135 ? 35.314 -16.212 -5.945 1.00 96.31 135 ALA A C 1
ATOM 1046 O O . ALA A 1 135 ? 35.930 -15.603 -6.821 1.00 96.31 135 ALA A O 1
ATOM 1047 N N . TYR A 1 136 ? 34.245 -16.964 -6.199 1.00 95.75 136 TYR A N 1
ATOM 1048 C CA . TYR A 1 136 ? 33.706 -17.212 -7.535 1.00 95.75 136 TYR A CA 1
ATOM 1049 C C . TYR A 1 136 ? 32.239 -16.796 -7.608 1.00 95.75 136 TYR A C 1
ATOM 1051 O O . TYR A 1 136 ? 31.442 -17.169 -6.748 1.00 95.75 136 TYR A O 1
ATOM 1059 N N . GLU A 1 137 ? 31.880 -16.052 -8.652 1.00 94.06 137 GLU A N 1
ATOM 1060 C CA . GLU A 1 137 ? 30.487 -15.723 -8.946 1.00 94.06 137 GLU A CA 1
ATOM 1061 C C . GLU A 1 137 ? 29.884 -16.829 -9.821 1.00 94.06 137 GLU A C 1
ATOM 1063 O O . GLU A 1 137 ? 30.215 -16.942 -11.001 1.00 94.06 137 GLU A O 1
ATOM 1068 N N . VAL A 1 138 ? 29.060 -17.700 -9.235 1.00 91.12 138 VAL A N 1
ATOM 1069 C CA . VAL A 1 138 ? 28.527 -18.902 -9.889 1.00 91.12 138 VAL A CA 1
ATOM 1070 C C . VAL A 1 138 ? 27.104 -19.217 -9.442 1.00 91.12 138 VAL A C 1
ATOM 1072 O O . VAL A 1 138 ? 26.702 -18.974 -8.306 1.00 91.12 138 VAL A O 1
ATOM 1075 N N . ARG A 1 139 ? 26.336 -19.856 -10.326 1.00 89.81 139 ARG A N 1
ATOM 1076 C CA . ARG A 1 139 ? 25.045 -20.452 -9.971 1.00 89.81 139 ARG A CA 1
ATOM 1077 C C . ARG A 1 139 ? 25.239 -21.901 -9.540 1.00 89.81 139 ARG A C 1
ATOM 1079 O O . ARG A 1 139 ? 25.908 -22.655 -10.237 1.00 89.81 139 ARG A O 1
ATOM 1086 N N . VAL A 1 140 ? 24.614 -22.325 -8.440 1.00 93.94 140 VAL A N 1
ATOM 1087 C CA . VAL A 1 140 ? 24.745 -23.714 -7.952 1.00 93.94 140 VAL A CA 1
ATOM 1088 C C . VAL A 1 140 ? 24.197 -24.749 -8.936 1.00 93.94 140 VAL A C 1
ATOM 1090 O O . VAL A 1 140 ? 24.642 -25.887 -8.923 1.00 93.94 140 VAL A O 1
ATOM 1093 N N . GLU A 1 141 ? 23.269 -24.371 -9.821 1.00 93.38 141 GLU A N 1
ATOM 1094 C CA . GLU A 1 141 ? 22.759 -25.279 -10.853 1.00 93.38 141 GLU A CA 1
ATOM 1095 C C . GLU A 1 141 ? 23.792 -25.584 -11.957 1.00 93.38 141 GLU A C 1
ATOM 1097 O O . GLU A 1 141 ? 23.647 -26.576 -12.668 1.00 93.38 141 GLU A O 1
ATOM 1102 N N . ASN A 1 142 ? 24.812 -24.732 -12.118 1.00 93.00 142 ASN A N 1
ATOM 1103 C CA . ASN A 1 142 ? 25.902 -24.905 -13.075 1.00 93.00 142 ASN A CA 1
ATOM 1104 C C . ASN A 1 142 ? 27.098 -24.032 -12.668 1.00 93.00 142 ASN A C 1
ATOM 1106 O O . ASN A 1 142 ? 27.140 -22.836 -12.966 1.00 93.00 142 ASN A O 1
ATOM 1110 N N . THR A 1 143 ? 28.068 -24.635 -11.986 1.00 92.94 143 THR A N 1
ATOM 1111 C CA . THR A 1 143 ? 29.181 -23.895 -11.379 1.00 92.94 143 THR A CA 1
ATOM 1112 C C . THR A 1 143 ? 30.377 -23.708 -12.308 1.00 92.94 143 THR A C 1
ATOM 1114 O O . THR A 1 143 ? 31.220 -22.852 -12.061 1.00 92.94 143 THR A O 1
ATOM 1117 N N . GLY A 1 144 ? 30.490 -24.528 -13.357 1.00 92.81 144 GLY A N 1
ATOM 1118 C CA . GLY A 1 144 ? 31.665 -24.560 -14.232 1.00 92.81 144 GLY A CA 1
ATOM 1119 C C . GLY A 1 144 ? 32.927 -25.178 -13.608 1.00 92.81 144 GLY A C 1
ATOM 1120 O O . GLY A 1 144 ? 33.949 -25.261 -14.286 1.00 92.81 144 GLY A O 1
ATOM 1121 N N . PHE A 1 145 ? 32.879 -25.648 -12.356 1.00 97.44 145 PHE A N 1
ATOM 1122 C CA . PHE A 1 145 ? 34.003 -26.340 -11.719 1.00 97.44 145 PHE A CA 1
ATOM 1123 C C . PHE A 1 145 ? 34.247 -27.725 -12.328 1.00 97.44 145 PHE A C 1
ATOM 1125 O O . PHE A 1 145 ? 33.334 -28.368 -12.858 1.00 97.44 145 PHE A O 1
ATOM 1132 N N . ALA A 1 146 ? 35.483 -28.212 -12.240 1.00 97.31 146 ALA A N 1
ATOM 1133 C CA . ALA A 1 146 ? 35.836 -29.544 -12.717 1.00 97.31 146 ALA A CA 1
ATOM 1134 C C . ALA A 1 146 ? 35.170 -30.646 -11.869 1.00 97.31 146 ALA A C 1
ATOM 1136 O O . ALA A 1 146 ? 34.752 -30.427 -10.730 1.00 97.31 146 ALA A O 1
ATOM 1137 N N . ASP A 1 147 ? 35.053 -31.844 -12.443 1.00 97.00 147 ASP A N 1
ATOM 1138 C CA . ASP A 1 147 ? 34.553 -33.016 -11.721 1.00 97.00 147 ASP A CA 1
ATOM 1139 C C . ASP A 1 147 ? 35.435 -33.312 -10.498 1.00 97.00 147 ASP A C 1
ATOM 1141 O O . ASP A 1 147 ? 36.664 -33.331 -10.603 1.00 97.00 147 ASP A O 1
ATOM 1145 N N . LYS A 1 148 ? 34.800 -33.487 -9.333 1.00 97.31 148 LYS A N 1
ATOM 1146 C CA . LYS A 1 148 ? 35.441 -33.726 -8.028 1.00 97.31 148 LYS A CA 1
ATOM 1147 C C . LYS A 1 148 ? 36.588 -32.762 -7.698 1.00 97.31 148 LYS A C 1
ATOM 1149 O O . LYS A 1 148 ? 37.539 -33.148 -7.017 1.00 97.31 148 LYS A O 1
ATOM 1154 N N . GLN A 1 149 ? 36.485 -31.513 -8.158 1.00 97.81 149 GLN A N 1
ATOM 1155 C CA . GLN A 1 149 ? 37.465 -30.463 -7.887 1.00 97.81 149 GLN A CA 1
ATOM 1156 C C . GLN A 1 149 ? 37.666 -30.217 -6.385 1.00 97.81 149 GLN A C 1
ATOM 1158 O O . GLN A 1 149 ? 38.776 -29.883 -5.981 1.00 97.81 149 GLN A O 1
ATOM 1163 N N . PHE A 1 150 ? 36.615 -30.383 -5.577 1.00 98.31 150 PHE A N 1
ATOM 1164 C CA . PHE A 1 150 ? 36.657 -30.137 -4.137 1.00 98.31 150 PHE A CA 1
ATOM 1165 C C . PHE A 1 150 ? 36.568 -31.433 -3.327 1.00 98.31 150 PHE A C 1
ATOM 1167 O O . PHE A 1 150 ? 35.788 -32.343 -3.626 1.00 98.31 150 PHE A O 1
ATOM 1174 N N . ASP A 1 151 ? 37.341 -31.510 -2.247 1.00 98.19 151 ASP A N 1
ATOM 1175 C CA . ASP A 1 151 ? 37.247 -32.608 -1.285 1.00 98.19 151 ASP A CA 1
ATOM 1176 C C . ASP A 1 151 ? 35.960 -32.522 -0.465 1.00 98.19 151 ASP A C 1
ATOM 1178 O O . ASP A 1 151 ? 35.386 -33.557 -0.130 1.00 98.19 151 ASP A O 1
ATOM 1182 N N . PHE A 1 152 ? 35.483 -31.306 -0.183 1.00 97.88 152 PHE A N 1
ATOM 1183 C CA . PHE A 1 152 ? 34.258 -31.063 0.571 1.00 97.88 152 PHE A CA 1
ATOM 1184 C C . PHE A 1 152 ? 33.482 -29.856 0.029 1.00 97.88 152 PHE A C 1
ATOM 1186 O O . PHE A 1 152 ? 34.078 -28.814 -0.248 1.00 97.88 152 PHE A O 1
ATOM 1193 N N . VAL A 1 153 ? 32.153 -29.958 -0.061 1.00 98.19 153 VAL A N 1
ATOM 1194 C CA . VAL A 1 153 ? 31.271 -28.799 -0.283 1.00 98.19 153 VAL A CA 1
ATOM 1195 C C . VAL A 1 153 ? 30.357 -28.565 0.917 1.00 98.19 153 VAL A C 1
ATOM 1197 O O . VAL A 1 153 ? 29.665 -29.469 1.383 1.00 98.19 153 VAL A O 1
ATOM 1200 N N . TYR A 1 154 ? 30.356 -27.338 1.421 1.00 97.62 154 TYR A N 1
ATOM 1201 C CA . TYR A 1 154 ? 29.431 -26.852 2.433 1.00 97.62 154 TYR A CA 1
ATOM 1202 C C . TYR A 1 154 ? 28.336 -26.035 1.739 1.00 97.62 154 TYR A C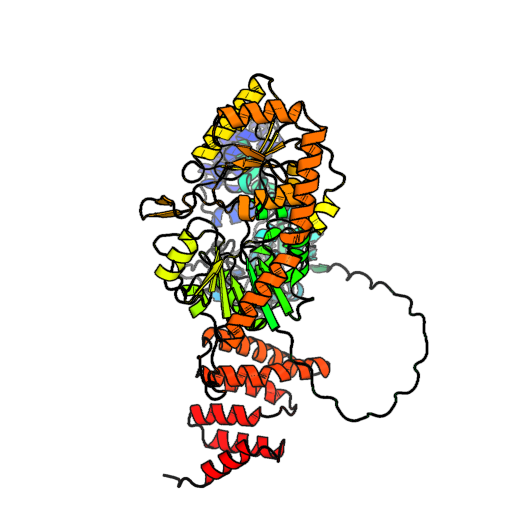 1
ATOM 1204 O O . TYR A 1 154 ? 28.637 -25.048 1.074 1.00 97.62 154 TYR A O 1
ATOM 1212 N N . CYS A 1 155 ? 27.080 -26.466 1.864 1.00 96.69 155 CYS A N 1
ATOM 1213 C CA . CYS A 1 155 ? 25.914 -25.867 1.219 1.00 96.69 155 CYS A CA 1
ATOM 1214 C C . CYS A 1 155 ? 24.817 -25.626 2.266 1.00 96.69 155 CYS A C 1
ATOM 1216 O O . CYS A 1 155 ? 24.003 -26.501 2.555 1.00 96.69 155 CYS A O 1
ATOM 1218 N N . SER A 1 156 ? 24.806 -24.444 2.878 1.00 94.94 156 SER A N 1
ATOM 1219 C CA . SER A 1 156 ? 23.857 -24.102 3.942 1.00 94.94 156 SER A CA 1
ATOM 1220 C C . SER A 1 156 ? 23.016 -22.905 3.536 1.00 94.94 156 SER A C 1
ATOM 1222 O O . SER A 1 156 ? 23.558 -21.860 3.193 1.00 94.94 156 SER A O 1
ATOM 1224 N N . HIS A 1 157 ? 21.698 -23.056 3.619 1.00 93.44 157 HIS A N 1
ATOM 1225 C CA . HIS A 1 157 ? 20.718 -22.042 3.248 1.00 93.44 157 HIS A CA 1
ATOM 1226 C C . HIS A 1 157 ? 20.802 -21.589 1.781 1.00 93.44 157 HIS A C 1
ATOM 1228 O O . HIS A 1 157 ? 20.856 -20.399 1.476 1.00 93.44 157 HIS A O 1
ATOM 1234 N N . VAL A 1 158 ? 20.864 -22.566 0.871 1.00 94.00 158 VAL A N 1
ATOM 1235 C CA . VAL A 1 158 ? 20.962 -22.348 -0.582 1.00 94.00 158 VAL A CA 1
ATOM 1236 C C . VAL A 1 158 ? 19.865 -23.090 -1.330 1.00 94.00 158 VAL A C 1
ATOM 1238 O O . VAL A 1 158 ? 19.173 -22.505 -2.163 1.00 94.00 158 VAL A O 1
ATOM 1241 N N . LEU A 1 159 ? 19.706 -24.390 -1.061 1.00 96.50 159 LEU A N 1
ATOM 1242 C CA . LEU A 1 159 ? 18.845 -25.263 -1.862 1.00 96.50 159 LEU A CA 1
ATOM 1243 C C . LEU A 1 159 ? 17.350 -24.938 -1.731 1.00 96.50 159 LEU A C 1
ATOM 1245 O O . LEU A 1 159 ? 16.572 -25.305 -2.605 1.00 96.50 159 LEU A O 1
ATOM 1249 N N . GLU A 1 160 ? 16.931 -24.208 -0.702 1.00 94.25 160 GLU A N 1
ATOM 1250 C CA . GLU A 1 160 ? 15.565 -23.696 -0.584 1.00 94.25 160 GLU A CA 1
ATOM 1251 C C . GLU A 1 160 ? 15.246 -22.575 -1.593 1.00 94.25 160 GLU A C 1
ATOM 1253 O O . GLU A 1 160 ? 14.074 -22.331 -1.883 1.00 94.25 160 GLU A O 1
ATOM 1258 N N . HIS A 1 161 ? 16.263 -21.930 -2.178 1.00 91.69 161 HIS A N 1
ATOM 1259 C CA . HIS A 1 161 ? 16.123 -20.796 -3.104 1.00 91.69 161 HIS A CA 1
ATOM 1260 C C . HIS A 1 161 ? 16.295 -21.171 -4.583 1.00 91.69 161 HIS A C 1
ATOM 1262 O O . HIS A 1 161 ? 15.981 -20.371 -5.466 1.00 91.69 161 HIS A O 1
ATOM 1268 N N . VAL A 1 162 ? 16.834 -22.357 -4.878 1.00 91.56 162 VAL A N 1
ATOM 1269 C CA . VAL A 1 162 ? 17.270 -22.700 -6.241 1.00 91.56 162 VAL A CA 1
ATOM 1270 C C . VAL A 1 162 ? 16.108 -22.786 -7.222 1.00 91.56 162 VAL A C 1
ATOM 1272 O O . VAL A 1 162 ? 14.980 -23.160 -6.891 1.00 91.56 162 VAL A O 1
ATOM 1275 N N . SER A 1 163 ? 16.394 -22.467 -8.479 1.00 89.56 163 SER A N 1
ATOM 1276 C CA . SER A 1 163 ? 15.391 -22.532 -9.541 1.00 89.56 163 SER A CA 1
ATOM 1277 C C . SER A 1 163 ? 15.108 -23.973 -9.979 1.00 89.56 163 SER A C 1
ATOM 1279 O O . SER A 1 163 ? 13.963 -24.311 -10.296 1.00 89.56 163 SER A O 1
ATOM 1281 N N . ASP A 1 164 ? 16.137 -24.820 -9.929 1.00 92.69 164 ASP A N 1
ATOM 1282 C CA . ASP A 1 164 ? 16.084 -26.239 -10.258 1.00 92.69 164 ASP A CA 1
ATOM 1283 C C . ASP A 1 164 ? 16.878 -27.064 -9.223 1.00 92.69 164 ASP A C 1
ATOM 1285 O O . ASP A 1 164 ? 18.102 -27.197 -9.339 1.00 92.69 164 ASP A O 1
ATOM 1289 N N . PRO A 1 165 ? 16.199 -27.653 -8.215 1.00 96.31 165 PRO A N 1
ATOM 1290 C CA . PRO A 1 165 ? 16.848 -28.509 -7.223 1.00 96.31 165 PRO A CA 1
ATOM 1291 C C . PRO A 1 165 ? 17.534 -29.726 -7.832 1.00 96.31 165 PRO A C 1
ATOM 1293 O O . PRO A 1 165 ? 18.540 -30.194 -7.309 1.00 96.31 16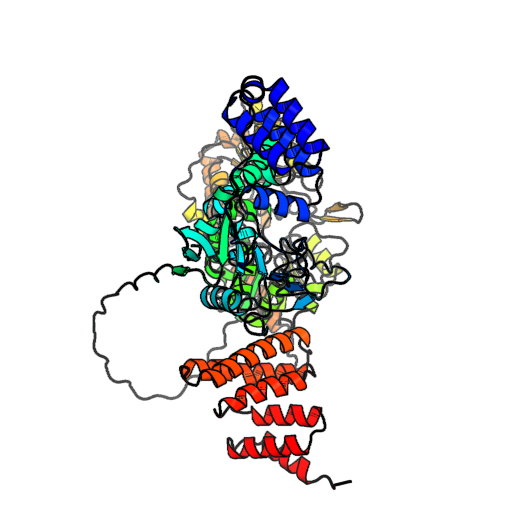5 PRO A O 1
ATOM 1296 N N . THR A 1 166 ? 17.020 -30.231 -8.958 1.00 96.19 166 THR A N 1
ATOM 1297 C CA . THR A 1 166 ? 17.591 -31.410 -9.612 1.00 96.19 166 THR A CA 1
ATOM 1298 C C . THR A 1 166 ? 18.963 -31.092 -10.188 1.00 96.19 166 THR A C 1
ATOM 1300 O O . THR A 1 166 ? 19.903 -31.866 -9.996 1.00 96.19 166 THR A O 1
ATOM 1303 N N . ALA A 1 167 ? 19.089 -29.959 -10.881 1.00 94.12 167 ALA A N 1
ATOM 1304 C CA . ALA A 1 167 ? 20.370 -29.495 -11.400 1.00 94.12 167 ALA A CA 1
ATOM 1305 C C . ALA A 1 167 ? 21.347 -29.181 -10.257 1.00 94.12 167 ALA A C 1
ATOM 1307 O O . ALA A 1 167 ? 22.468 -29.682 -10.267 1.00 94.12 167 ALA A O 1
ATOM 1308 N N . ALA A 1 168 ? 20.893 -28.452 -9.231 1.00 97.50 168 ALA A N 1
ATOM 1309 C CA . ALA A 1 168 ? 21.714 -28.092 -8.076 1.00 97.50 168 ALA A CA 1
ATOM 1310 C C . ALA A 1 168 ? 22.275 -29.320 -7.335 1.00 97.50 168 ALA A C 1
ATOM 1312 O O . ALA A 1 168 ? 23.481 -29.411 -7.119 1.00 97.50 168 ALA A O 1
ATOM 1313 N N . CYS A 1 169 ? 21.438 -30.302 -6.977 1.00 98.00 169 CYS A N 1
ATOM 1314 C CA . CYS A 1 169 ? 21.899 -31.500 -6.267 1.00 98.00 169 CYS A CA 1
ATOM 1315 C C . CYS A 1 169 ? 22.889 -32.326 -7.100 1.00 98.00 169 CYS A C 1
ATOM 1317 O O . CYS A 1 169 ? 23.894 -32.799 -6.568 1.00 98.00 169 CYS A O 1
ATOM 1319 N N . ARG A 1 170 ? 22.637 -32.479 -8.409 1.00 96.94 170 ARG A N 1
ATOM 1320 C CA . ARG A 1 170 ? 23.566 -33.170 -9.319 1.00 96.94 170 ARG A CA 1
ATOM 1321 C C . ARG A 1 170 ? 24.898 -32.449 -9.418 1.00 96.94 170 ARG A C 1
ATOM 1323 O O . ARG A 1 170 ? 25.934 -33.103 -9.396 1.00 96.94 170 ARG A O 1
ATOM 1330 N N . GLU A 1 171 ? 24.868 -31.127 -9.496 1.00 97.75 171 GLU A N 1
ATOM 1331 C CA . GLU A 1 171 ? 26.073 -30.318 -9.593 1.00 97.75 171 GLU A CA 1
ATOM 1332 C C . GLU A 1 171 ? 26.907 -30.389 -8.309 1.00 97.75 171 GLU A C 1
ATOM 1334 O O . GLU A 1 171 ? 28.106 -30.639 -8.393 1.00 97.75 171 GLU A O 1
ATOM 1339 N N . LEU A 1 172 ? 26.289 -30.301 -7.123 1.00 98.19 172 LEU A N 1
ATOM 1340 C CA . LEU A 1 172 ? 26.984 -30.488 -5.840 1.00 98.19 172 LEU A CA 1
ATOM 1341 C C . LEU A 1 172 ? 27.693 -31.846 -5.760 1.00 98.19 172 LEU A C 1
ATOM 1343 O O . LEU A 1 172 ? 28.864 -31.917 -5.385 1.00 98.19 172 LEU A O 1
ATOM 1347 N N . MET A 1 173 ? 27.001 -32.921 -6.153 1.00 98.00 173 MET A N 1
ATOM 1348 C CA . MET A 1 173 ? 27.597 -34.256 -6.216 1.00 98.00 173 MET A CA 1
ATOM 1349 C C . MET A 1 173 ? 28.682 -34.354 -7.284 1.00 98.00 173 MET A C 1
ATOM 1351 O O . MET A 1 173 ? 29.635 -35.097 -7.094 1.00 98.00 173 MET A O 1
ATOM 1355 N N . ARG A 1 174 ? 28.588 -33.633 -8.402 1.00 98.12 174 ARG A N 1
ATOM 1356 C CA . ARG A 1 174 ? 29.612 -33.658 -9.455 1.00 98.12 174 ARG A CA 1
ATOM 1357 C C . ARG A 1 174 ? 30.899 -32.970 -9.003 1.00 98.12 174 ARG A C 1
ATOM 1359 O O . ARG A 1 174 ? 31.983 -33.514 -9.181 1.00 98.12 174 ARG A O 1
ATOM 1366 N N . ILE A 1 175 ? 30.802 -31.792 -8.392 1.00 98.31 175 ILE A N 1
ATOM 1367 C CA . ILE A 1 175 ? 31.977 -30.957 -8.090 1.00 98.31 175 ILE A CA 1
ATOM 1368 C C . ILE A 1 175 ? 32.728 -31.372 -6.822 1.00 98.31 175 ILE A C 1
ATOM 1370 O O . ILE A 1 175 ? 33.893 -31.006 -6.671 1.00 98.31 175 ILE A O 1
ATOM 1374 N N . ALA A 1 176 ? 32.096 -32.129 -5.919 1.00 97.88 176 ALA A N 1
ATOM 1375 C CA . ALA A 1 176 ? 32.682 -32.483 -4.629 1.00 97.88 176 ALA A CA 1
ATOM 1376 C C . ALA A 1 176 ? 32.648 -33.987 -4.325 1.00 97.88 176 ALA A C 1
ATOM 1378 O O . ALA A 1 176 ? 31.752 -34.721 -4.748 1.00 97.88 176 ALA A O 1
ATOM 1379 N N . LYS A 1 177 ? 33.642 -34.473 -3.573 1.00 96.88 177 LYS A N 1
ATOM 1380 C CA . LYS A 1 177 ? 33.711 -35.883 -3.136 1.00 96.88 177 LYS A CA 1
ATOM 1381 C C . LYS A 1 177 ? 32.679 -36.201 -2.051 1.00 96.88 177 LYS A C 1
ATOM 1383 O O . LYS A 1 177 ? 32.074 -37.267 -2.087 1.00 96.88 177 LYS A O 1
ATOM 1388 N N . ARG A 1 178 ? 32.471 -35.263 -1.132 1.00 96.19 178 ARG A N 1
ATOM 1389 C CA . ARG A 1 178 ? 31.545 -35.329 0.007 1.00 96.19 178 ARG A CA 1
ATOM 1390 C C . ARG A 1 178 ? 31.063 -33.923 0.350 1.00 96.19 178 ARG A C 1
ATOM 1392 O O . ARG A 1 178 ? 31.619 -32.938 -0.143 1.00 96.19 178 ARG A O 1
ATOM 1399 N N . GLY A 1 179 ? 30.063 -33.807 1.213 1.00 95.50 179 GLY A N 1
ATOM 1400 C CA . GLY A 1 179 ? 29.584 -32.494 1.611 1.00 95.50 179 GLY A CA 1
ATOM 1401 C C . GLY A 1 179 ? 28.555 -32.489 2.725 1.00 95.50 179 GLY A C 1
ATOM 1402 O O . GLY A 1 179 ? 28.161 -33.522 3.269 1.00 95.50 179 GLY A O 1
ATOM 1403 N N . TYR A 1 180 ? 28.123 -31.276 3.044 1.00 96.00 180 TYR A N 1
ATOM 1404 C CA . TYR A 1 180 ? 27.080 -30.994 4.014 1.00 96.00 180 TYR A CA 1
ATOM 1405 C C . TYR A 1 180 ? 26.031 -30.067 3.408 1.00 96.00 180 TYR A C 1
ATOM 1407 O O . TYR A 1 180 ? 26.370 -29.072 2.767 1.00 96.00 180 TYR A O 1
ATOM 1415 N N . ILE A 1 181 ? 24.765 -30.409 3.626 1.00 96.00 181 ILE A N 1
ATOM 1416 C CA . ILE A 1 181 ? 23.599 -29.651 3.187 1.00 96.00 181 ILE A CA 1
ATOM 1417 C C . ILE A 1 181 ? 22.775 -29.259 4.410 1.00 96.00 181 ILE A C 1
ATOM 1419 O O . ILE A 1 181 ? 22.463 -30.107 5.248 1.00 96.00 181 ILE A O 1
ATOM 1423 N N . GLU A 1 182 ? 22.370 -27.994 4.479 1.00 95.44 182 GLU A N 1
ATOM 1424 C CA . GLU A 1 182 ? 21.409 -27.512 5.466 1.00 95.44 182 GLU A CA 1
ATOM 1425 C C . GLU A 1 182 ? 20.386 -26.566 4.848 1.00 95.44 182 GLU A C 1
ATOM 1427 O O . GLU A 1 182 ? 20.745 -25.643 4.125 1.00 95.44 182 GLU A O 1
ATOM 1432 N N . THR A 1 183 ? 19.116 -26.762 5.188 1.00 96.19 183 THR A N 1
ATOM 1433 C CA . THR A 1 183 ? 18.000 -25.874 4.827 1.00 96.19 183 THR A CA 1
ATOM 1434 C C . THR A 1 183 ? 17.022 -25.794 6.007 1.00 96.19 183 THR A C 1
ATOM 1436 O O . THR A 1 183 ? 17.032 -26.679 6.868 1.00 96.19 183 THR A O 1
ATOM 1439 N N . PRO A 1 184 ? 16.170 -24.766 6.117 1.00 94.44 184 PRO A N 1
ATOM 1440 C CA . PRO A 1 184 ? 15.146 -24.727 7.149 1.00 94.44 184 PRO A CA 1
ATOM 1441 C C . PRO A 1 184 ? 14.073 -25.785 6.874 1.00 94.44 184 PRO A C 1
ATOM 1443 O O . PRO A 1 184 ? 13.685 -26.030 5.733 1.00 94.44 184 PRO A O 1
ATOM 1446 N N . THR A 1 185 ? 13.561 -26.410 7.936 1.00 94.69 185 THR A N 1
ATOM 1447 C CA . THR A 1 185 ? 12.379 -27.273 7.803 1.00 94.69 185 THR A CA 1
ATOM 1448 C C . THR A 1 185 ? 11.137 -26.433 7.513 1.00 94.69 185 THR A C 1
ATOM 1450 O O . THR A 1 185 ? 11.037 -25.279 7.945 1.00 94.69 185 THR A O 1
ATOM 1453 N N . LYS A 1 186 ? 10.116 -27.055 6.909 1.00 93.69 186 LYS A N 1
ATOM 1454 C CA . LYS A 1 186 ? 8.776 -26.455 6.788 1.00 93.69 186 LYS A CA 1
ATOM 1455 C C . LYS A 1 186 ? 8.238 -25.970 8.136 1.00 93.69 186 LYS A C 1
ATOM 1457 O O . LYS A 1 186 ? 7.619 -24.912 8.213 1.00 93.69 186 LYS A O 1
ATOM 1462 N N . GLY A 1 187 ? 8.474 -26.735 9.205 1.00 92.69 187 GLY A N 1
ATOM 1463 C CA . GLY A 1 187 ? 8.038 -26.389 10.558 1.00 92.69 187 GLY A CA 1
ATOM 1464 C C . GLY A 1 187 ? 8.682 -25.100 11.062 1.00 92.69 187 GLY A C 1
ATOM 1465 O O . GLY A 1 187 ? 7.973 -24.194 11.499 1.00 92.69 187 GLY A O 1
ATOM 1466 N N . LYS A 1 188 ? 10.010 -24.978 10.938 1.00 91.81 188 LYS A N 1
ATOM 1467 C CA . LYS A 1 188 ? 10.734 -23.747 11.283 1.00 91.81 188 LYS A CA 1
ATOM 1468 C C . LYS A 1 188 ? 10.240 -22.568 10.455 1.00 91.81 188 LYS A C 1
ATOM 1470 O O . LYS A 1 188 ? 9.913 -21.537 11.035 1.00 91.81 188 LYS A O 1
ATOM 1475 N N . ASP A 1 189 ? 10.115 -22.735 9.142 1.00 91.94 189 ASP A N 1
ATOM 1476 C CA . ASP A 1 189 ? 9.612 -21.683 8.258 1.00 91.94 189 ASP A CA 1
ATOM 1477 C C . ASP A 1 189 ? 8.183 -21.255 8.591 1.00 91.94 189 ASP A C 1
ATOM 1479 O O . ASP A 1 189 ? 7.868 -20.067 8.541 1.00 91.94 189 ASP A O 1
ATOM 1483 N N . THR A 1 190 ? 7.336 -22.197 9.005 1.00 90.81 190 THR A N 1
ATOM 1484 C CA . THR A 1 190 ? 5.957 -21.917 9.413 1.00 90.81 190 THR A CA 1
ATOM 1485 C C . THR A 1 190 ? 5.908 -21.135 10.725 1.00 90.81 190 THR A C 1
ATOM 1487 O O . THR A 1 190 ? 5.224 -20.113 10.806 1.00 90.81 190 THR A O 1
ATOM 1490 N N . LEU A 1 191 ? 6.642 -21.594 11.747 1.00 90.06 191 LEU A N 1
ATOM 1491 C CA . LEU A 1 191 ? 6.684 -20.964 13.073 1.00 90.06 191 LEU A CA 1
ATOM 1492 C C . LEU A 1 191 ? 7.337 -19.578 13.030 1.00 90.06 191 LEU A C 1
ATOM 1494 O O . LEU A 1 191 ? 6.914 -18.673 13.745 1.00 90.06 191 LEU A O 1
ATOM 1498 N N . MET A 1 192 ? 8.377 -19.422 12.212 1.00 88.62 192 MET A N 1
ATOM 1499 C CA . MET A 1 192 ? 9.145 -18.185 12.082 1.00 88.62 192 MET A CA 1
ATOM 1500 C C . MET A 1 192 ? 8.610 -17.247 10.996 1.00 88.62 192 MET A C 1
ATOM 1502 O O . MET A 1 192 ? 9.051 -16.106 10.921 1.00 88.62 192 MET A O 1
ATOM 1506 N N . GLY A 1 193 ? 7.699 -17.702 10.134 1.00 87.00 193 GLY A N 1
ATOM 1507 C CA . GLY A 1 193 ? 7.266 -16.931 8.966 1.00 87.00 193 GLY A CA 1
ATOM 1508 C C . GLY A 1 193 ? 8.416 -16.591 8.006 1.00 87.00 193 GLY A C 1
ATOM 1509 O O . GLY A 1 193 ? 8.354 -15.575 7.316 1.00 87.00 193 GLY A O 1
ATOM 1510 N N . SER A 1 194 ? 9.488 -17.395 7.977 1.00 85.75 194 SER A N 1
ATOM 1511 C CA . SER A 1 194 ? 10.719 -17.061 7.246 1.00 85.75 194 SER A CA 1
ATOM 1512 C C . SER A 1 194 ? 10.677 -17.383 5.758 1.00 85.75 194 SER A C 1
ATOM 1514 O O . SER A 1 194 ? 11.361 -16.700 5.003 1.00 85.75 194 SER A O 1
ATOM 1516 N N . ALA A 1 195 ? 9.863 -18.348 5.313 1.00 86.81 195 ALA A N 1
ATOM 1517 C CA . ALA A 1 195 ? 9.852 -18.777 3.911 1.00 86.81 195 ALA A CA 1
ATOM 1518 C C . ALA A 1 195 ? 9.564 -17.623 2.941 1.00 86.81 195 ALA A C 1
ATOM 1520 O O . ALA A 1 195 ? 10.330 -17.392 2.010 1.00 86.81 195 ALA A O 1
ATOM 1521 N N . ARG A 1 196 ? 8.501 -16.843 3.180 1.00 79.12 196 ARG A N 1
ATOM 1522 C CA . ARG A 1 196 ? 8.176 -15.673 2.348 1.00 79.12 196 ARG A CA 1
ATOM 1523 C C . ARG A 1 196 ? 9.228 -14.572 2.444 1.00 79.12 196 ARG A C 1
ATOM 1525 O O . ARG A 1 196 ? 9.586 -14.001 1.423 1.00 79.12 196 ARG A O 1
ATOM 1532 N N . VAL A 1 197 ? 9.702 -14.265 3.652 1.00 77.62 197 VAL A N 1
ATOM 1533 C CA . VAL A 1 197 ? 10.657 -13.165 3.889 1.00 77.62 197 VAL A CA 1
ATOM 1534 C C . VAL A 1 197 ? 12.000 -13.441 3.214 1.00 77.62 197 VAL A C 1
ATOM 1536 O O . VAL A 1 197 ? 12.615 -12.535 2.662 1.00 77.62 197 VAL A O 1
ATOM 1539 N N . SER A 1 198 ? 12.431 -14.696 3.228 1.00 76.69 198 SER A N 1
ATOM 1540 C CA . SER A 1 198 ? 13.694 -15.135 2.645 1.00 76.69 198 SER A CA 1
ATOM 1541 C C . SER A 1 198 ? 13.553 -15.622 1.198 1.00 76.69 198 SER A C 1
ATOM 1543 O O . SER A 1 198 ? 14.524 -16.112 0.635 1.00 76.69 198 SER A O 1
ATOM 1545 N N . ASN A 1 199 ? 12.376 -15.505 0.569 1.00 82.19 199 ASN A N 1
ATOM 1546 C CA . ASN A 1 199 ? 12.114 -16.004 -0.789 1.00 82.19 199 ASN A CA 1
ATOM 1547 C C . ASN A 1 199 ? 12.443 -17.503 -0.964 1.00 82.19 199 ASN A C 1
ATOM 1549 O O . ASN A 1 199 ? 13.074 -17.904 -1.945 1.00 82.19 199 ASN A O 1
ATOM 1553 N N . HIS A 1 200 ? 12.057 -18.345 -0.003 1.00 90.12 200 HIS A N 1
ATOM 1554 C CA . HIS A 1 200 ? 12.165 -19.794 -0.161 1.00 90.12 200 HIS A CA 1
ATOM 1555 C C . HIS A 1 200 ? 11.145 -20.257 -1.197 1.00 90.12 200 HIS A C 1
ATOM 1557 O O . HIS A 1 200 ? 9.963 -19.918 -1.131 1.00 90.12 200 HIS A O 1
ATOM 1563 N N . ARG A 1 201 ? 11.602 -21.072 -2.139 1.00 90.81 201 ARG A N 1
ATOM 1564 C CA . ARG A 1 201 ? 10.759 -21.735 -3.132 1.00 90.81 201 ARG A CA 1
ATOM 1565 C C . ARG A 1 201 ? 10.409 -23.157 -2.713 1.00 90.81 201 ARG A C 1
ATOM 1567 O O . ARG A 1 201 ? 9.311 -23.633 -2.992 1.00 90.81 201 ARG A O 1
ATOM 1574 N N . TRP A 1 202 ? 11.332 -23.815 -2.024 1.00 94.12 202 TRP A N 1
ATOM 1575 C CA . TRP A 1 202 ? 11.209 -25.210 -1.624 1.00 94.12 202 TRP A CA 1
ATOM 1576 C C . TRP A 1 202 ? 11.207 -25.316 -0.110 1.00 94.12 202 TRP A C 1
ATOM 1578 O O . TRP A 1 202 ? 12.056 -24.713 0.545 1.00 94.12 202 TRP A O 1
ATOM 1588 N N . HIS A 1 203 ? 10.315 -26.136 0.442 1.00 93.94 203 HIS A N 1
ATOM 1589 C CA . HIS A 1 203 ? 10.620 -26.765 1.718 1.00 93.94 203 HIS A CA 1
ATOM 1590 C C . HIS A 1 203 ? 11.320 -28.085 1.448 1.00 93.94 203 HIS A C 1
ATOM 1592 O O . HIS A 1 203 ? 10.891 -28.871 0.598 1.00 93.94 203 HIS A O 1
ATOM 1598 N N . VAL A 1 204 ? 12.407 -28.315 2.172 1.00 95.69 204 VAL A N 1
ATOM 1599 C CA . VAL A 1 204 ? 13.223 -29.512 2.011 1.00 95.69 204 VAL A CA 1
ATOM 1600 C C . VAL A 1 204 ? 13.081 -30.353 3.264 1.00 95.69 204 VAL A C 1
ATOM 1602 O O . VAL A 1 204 ? 13.208 -29.853 4.381 1.00 95.69 204 VAL A O 1
ATOM 1605 N N . GLU A 1 205 ? 12.800 -31.632 3.084 1.00 94.62 205 GLU A N 1
ATOM 1606 C CA . GLU A 1 205 ? 12.686 -32.616 4.157 1.00 94.62 205 GLU A CA 1
ATOM 1607 C C . GLU A 1 205 ? 13.708 -33.727 3.925 1.00 94.62 205 GLU A C 1
ATOM 1609 O O . GLU A 1 205 ? 14.044 -34.040 2.784 1.00 94.62 205 GLU A O 1
ATOM 1614 N N . ARG A 1 206 ? 14.205 -34.346 4.998 1.00 91.62 206 ARG A N 1
ATOM 1615 C CA . ARG A 1 206 ? 15.058 -35.536 4.906 1.00 91.62 206 ARG A CA 1
ATOM 1616 C C . ARG A 1 206 ? 14.260 -36.769 5.318 1.00 91.62 206 ARG A C 1
ATOM 1618 O O . ARG A 1 206 ? 13.819 -36.863 6.460 1.00 91.62 206 ARG A O 1
ATOM 1625 N N . LEU A 1 207 ? 14.112 -37.721 4.399 1.00 88.62 207 LEU A N 1
ATOM 1626 C CA . LEU A 1 207 ? 13.505 -39.030 4.645 1.00 88.62 207 LEU A CA 1
ATOM 1627 C C . LEU A 1 207 ? 14.583 -40.108 4.490 1.00 88.62 207 LEU A C 1
ATOM 1629 O O . LEU A 1 207 ? 14.944 -40.484 3.378 1.00 88.62 207 LEU A O 1
ATOM 1633 N N . GLY A 1 208 ? 15.134 -40.584 5.610 1.00 83.81 208 GLY A N 1
ATOM 1634 C CA . GLY A 1 208 ? 16.317 -41.451 5.583 1.00 83.81 208 GLY A CA 1
ATOM 1635 C C . GLY A 1 208 ? 17.523 -40.708 5.003 1.00 83.81 208 GLY A C 1
ATOM 1636 O O . GLY A 1 208 ? 17.901 -39.658 5.518 1.00 83.81 208 GLY A O 1
ATOM 1637 N N . GLU A 1 209 ? 18.094 -41.220 3.914 1.00 81.44 209 GLU A N 1
ATOM 1638 C CA . GLU A 1 209 ? 19.212 -40.588 3.189 1.00 81.44 209 GLU A CA 1
ATOM 1639 C C . GLU A 1 209 ? 18.755 -39.772 1.963 1.00 81.44 209 GLU A C 1
ATOM 1641 O O . GLU A 1 209 ? 19.580 -39.299 1.185 1.00 81.44 209 GLU A O 1
ATOM 1646 N N . THR A 1 210 ? 17.441 -39.589 1.786 1.00 91.44 210 THR A N 1
ATOM 1647 C CA . THR A 1 210 ? 16.857 -38.874 0.645 1.00 91.44 210 THR A CA 1
ATOM 1648 C C . THR A 1 210 ? 16.419 -37.459 1.028 1.00 91.44 210 THR A C 1
ATOM 1650 O O . THR A 1 210 ? 15.672 -37.279 1.993 1.00 91.44 210 THR A O 1
ATOM 1653 N N . LEU A 1 211 ? 16.822 -36.455 0.242 1.00 96.88 211 LEU A N 1
ATOM 1654 C CA . LEU A 1 211 ? 16.272 -35.097 0.316 1.00 96.88 211 LEU A CA 1
ATOM 1655 C C . LEU A 1 211 ? 15.017 -34.969 -0.546 1.00 96.88 211 LEU A C 1
ATOM 1657 O O . LEU A 1 211 ? 15.053 -35.180 -1.754 1.00 96.88 211 LEU A O 1
ATOM 1661 N N . VAL A 1 212 ? 13.907 -34.566 0.054 1.00 96.81 212 VAL A N 1
ATOM 1662 C CA . VAL A 1 212 ? 12.646 -34.330 -0.645 1.00 96.81 212 VAL A CA 1
ATOM 1663 C C . VAL A 1 212 ? 12.393 -32.835 -0.718 1.00 96.81 212 VAL A C 1
ATOM 1665 O O . VAL A 1 212 ? 12.159 -32.184 0.297 1.00 96.81 212 VAL A O 1
ATOM 1668 N N . PHE A 1 213 ? 12.407 -32.302 -1.932 1.00 97.56 213 PHE A N 1
ATOM 1669 C CA . PHE A 1 213 ? 12.040 -30.929 -2.239 1.00 97.56 213 PHE A CA 1
ATOM 1670 C C . PHE A 1 213 ? 10.559 -30.880 -2.562 1.00 97.56 213 PHE A C 1
ATOM 1672 O O . PHE A 1 213 ? 10.122 -31.511 -3.521 1.00 97.56 213 PHE A O 1
ATOM 1679 N N . THR A 1 214 ? 9.791 -30.103 -1.814 1.00 94.94 214 THR A N 1
ATOM 1680 C CA . THR A 1 214 ? 8.394 -29.827 -2.151 1.00 94.94 214 THR A CA 1
ATOM 1681 C C . THR A 1 214 ? 8.239 -28.333 -2.369 1.00 94.94 214 THR A C 1
ATOM 1683 O O . THR A 1 214 ? 8.629 -27.529 -1.519 1.00 94.94 214 THR A O 1
ATOM 1686 N N . GLU A 1 215 ? 7.730 -27.953 -3.540 1.00 93.31 215 GLU A N 1
ATOM 1687 C CA . GLU A 1 215 ? 7.487 -26.544 -3.854 1.00 93.31 215 GLU A CA 1
ATOM 1688 C C . GLU A 1 215 ? 6.433 -25.994 -2.890 1.00 93.31 215 GLU A C 1
ATOM 1690 O O . GLU A 1 215 ? 5.374 -26.598 -2.703 1.00 93.31 215 GLU A O 1
ATOM 1695 N N . TYR A 1 216 ? 6.743 -24.871 -2.245 1.00 89.12 216 TYR A N 1
ATOM 1696 C CA . TYR A 1 216 ? 5.821 -24.251 -1.309 1.00 89.12 216 TYR A CA 1
ATOM 1697 C C . TYR A 1 216 ? 4.528 -23.832 -2.021 1.00 89.12 216 TYR A C 1
ATOM 1699 O O . TYR A 1 216 ? 4.550 -23.114 -3.021 1.00 89.12 216 TYR A O 1
ATOM 1707 N N . GLU A 1 217 ? 3.382 -24.202 -1.455 1.00 83.75 217 GLU A N 1
ATOM 1708 C CA . GLU A 1 217 ? 2.107 -23.604 -1.842 1.00 83.75 217 GLU A CA 1
ATOM 1709 C C . GLU A 1 217 ? 1.966 -22.201 -1.233 1.00 83.75 217 GLU A C 1
ATOM 1711 O O . GLU A 1 217 ? 2.505 -21.902 -0.164 1.00 83.75 217 GLU A O 1
ATOM 1716 N N . ALA A 1 218 ? 1.180 -21.333 -1.877 1.00 75.12 218 ALA A N 1
ATOM 1717 C CA . ALA A 1 218 ? 1.013 -19.937 -1.456 1.00 75.12 218 ALA A CA 1
ATOM 1718 C C . ALA A 1 218 ? 0.562 -19.779 0.013 1.00 75.12 218 ALA A C 1
ATOM 1720 O O . ALA A 1 218 ? 0.931 -18.803 0.674 1.00 75.12 218 ALA A O 1
ATOM 1721 N N . ARG A 1 219 ? -0.210 -20.748 0.527 1.00 77.31 219 ARG A N 1
ATOM 1722 C CA . ARG A 1 219 ? -0.636 -20.821 1.931 1.00 77.31 219 ARG A CA 1
ATOM 1723 C C . ARG A 1 219 ? 0.540 -21.056 2.879 1.00 77.31 219 ARG A C 1
ATOM 1725 O O . ARG A 1 219 ? 0.621 -20.397 3.910 1.00 77.31 219 ARG A O 1
ATOM 1732 N N . ASP A 1 220 ? 1.428 -21.978 2.531 1.00 78.69 220 ASP A N 1
ATOM 1733 C CA . ASP A 1 220 ? 2.504 -22.433 3.411 1.00 78.69 220 ASP A CA 1
ATOM 1734 C C . ASP A 1 220 ? 3.651 -21.412 3.489 1.00 78.69 220 ASP A C 1
ATOM 1736 O O . ASP A 1 220 ? 4.289 -21.289 4.532 1.00 78.69 220 ASP A O 1
ATOM 1740 N N . LEU A 1 221 ? 3.847 -20.594 2.442 1.00 81.56 221 LEU A N 1
ATOM 1741 C CA . LEU A 1 221 ? 4.839 -19.504 2.435 1.00 81.56 221 LEU A CA 1
ATOM 1742 C C . LEU A 1 221 ? 4.621 -18.468 3.547 1.00 81.56 221 LEU A C 1
ATOM 1744 O O . LEU A 1 221 ? 5.578 -17.850 4.009 1.00 81.56 221 LEU A O 1
ATOM 1748 N N . ALA A 1 222 ? 3.370 -18.234 3.951 1.00 78.00 222 ALA A N 1
ATOM 1749 C CA . ALA A 1 222 ? 3.027 -17.204 4.932 1.00 78.00 222 ALA A CA 1
ATOM 1750 C C . ALA A 1 222 ? 3.375 -17.588 6.381 1.00 78.00 222 ALA A C 1
ATOM 1752 O O . ALA A 1 222 ? 3.352 -16.723 7.260 1.00 78.00 222 ALA A O 1
ATOM 1753 N N . GLY A 1 223 ? 3.619 -18.875 6.651 1.00 84.56 223 GLY A N 1
ATOM 1754 C CA . GLY A 1 223 ? 3.642 -19.408 8.010 1.00 84.56 223 GLY A CA 1
ATOM 1755 C C . GLY A 1 223 ? 2.364 -19.063 8.784 1.00 84.56 223 GLY A C 1
ATOM 1756 O O . GLY A 1 223 ? 1.257 -19.169 8.255 1.00 84.56 223 GLY A O 1
ATOM 1757 N N . PHE A 1 224 ? 2.497 -18.608 10.032 1.00 81.56 224 PHE A N 1
ATOM 1758 C CA . PHE A 1 224 ? 1.360 -18.130 10.835 1.00 81.56 224 PHE A CA 1
ATOM 1759 C C . PHE A 1 224 ? 0.854 -16.721 10.481 1.00 81.56 224 PHE A C 1
ATOM 1761 O O . PHE A 1 224 ? -0.100 -16.250 11.100 1.00 81.56 224 PHE A O 1
ATOM 1768 N N . GLY A 1 225 ? 1.457 -16.033 9.504 1.00 75.56 225 GLY A N 1
ATOM 1769 C CA . GLY A 1 225 ? 1.043 -14.684 9.096 1.00 75.56 225 GLY A CA 1
ATOM 1770 C C . GLY A 1 225 ? 1.371 -13.578 10.108 1.00 75.56 225 GLY A C 1
ATOM 1771 O O . GLY A 1 225 ? 0.917 -12.449 9.944 1.00 75.56 225 GLY A O 1
ATOM 1772 N N . VAL A 1 226 ? 2.158 -13.899 11.139 1.00 76.62 226 VAL A N 1
ATOM 1773 C CA . VAL A 1 226 ? 2.695 -12.983 12.154 1.00 76.62 226 VAL A CA 1
ATOM 1774 C C . VAL A 1 226 ? 4.141 -13.374 12.462 1.00 76.62 226 VAL A C 1
ATOM 1776 O O . VAL A 1 226 ? 4.471 -14.556 12.501 1.00 76.62 226 VAL A O 1
ATOM 1779 N N . ASP A 1 227 ? 5.005 -12.396 12.713 1.00 77.38 227 ASP A N 1
ATOM 1780 C CA . ASP A 1 227 ? 6.452 -12.578 12.906 1.00 77.38 227 ASP A CA 1
ATOM 1781 C C . ASP A 1 227 ? 6.859 -12.660 14.390 1.00 77.38 227 ASP A C 1
ATOM 1783 O O . ASP A 1 227 ? 8.033 -12.535 14.735 1.00 77.38 227 ASP A O 1
ATOM 1787 N N . ILE A 1 228 ? 5.900 -12.882 15.295 1.00 87.62 228 ILE A N 1
ATOM 1788 C CA . ILE A 1 228 ? 6.118 -12.802 16.747 1.00 87.62 228 ILE A CA 1
ATOM 1789 C C . ILE A 1 228 ? 7.250 -13.713 17.231 1.00 87.62 228 ILE A C 1
ATOM 1791 O O . ILE A 1 228 ? 8.136 -13.260 17.953 1.00 87.62 228 ILE A O 1
ATOM 1795 N N . LEU A 1 229 ? 7.264 -14.979 16.806 1.00 90.94 229 LEU A N 1
ATOM 1796 C CA . LEU A 1 229 ? 8.298 -15.925 17.219 1.00 90.94 229 LEU A CA 1
ATOM 1797 C C . LEU A 1 229 ? 9.646 -15.590 16.563 1.00 90.94 229 LEU A C 1
ATOM 1799 O O . LEU A 1 229 ? 10.684 -15.757 17.197 1.00 90.94 229 LEU A O 1
ATOM 1803 N N . MET A 1 230 ? 9.646 -15.061 15.334 1.00 91.00 230 MET A N 1
ATOM 1804 C CA . MET A 1 230 ? 10.872 -14.567 14.703 1.00 91.00 230 MET A CA 1
ATOM 1805 C C . MET A 1 230 ? 11.454 -13.390 15.490 1.00 91.00 230 MET A C 1
ATOM 1807 O O . MET A 1 230 ? 12.643 -13.390 15.792 1.00 91.00 230 MET A O 1
ATOM 1811 N N . ASN A 1 231 ? 10.621 -12.434 15.906 1.00 89.56 231 ASN A N 1
ATOM 1812 C CA . ASN A 1 231 ? 11.038 -11.297 16.726 1.00 89.56 231 ASN A CA 1
ATOM 1813 C C . ASN A 1 231 ? 11.593 -11.735 18.088 1.00 89.56 231 ASN A C 1
ATOM 1815 O O . ASN A 1 231 ? 12.643 -11.244 18.506 1.00 89.56 231 ASN A O 1
ATOM 1819 N N . MET A 1 232 ? 10.947 -12.708 18.741 1.00 93.38 232 MET A N 1
ATOM 1820 C CA . MET A 1 232 ? 11.479 -13.342 19.953 1.00 93.38 232 MET A CA 1
ATOM 1821 C C . MET A 1 232 ? 12.838 -14.005 19.697 1.00 93.38 232 MET A C 1
ATOM 1823 O O . MET A 1 232 ? 13.707 -13.960 20.567 1.00 93.38 232 MET A O 1
ATOM 1827 N N . HIS A 1 233 ? 13.043 -14.590 18.510 1.00 91.94 233 H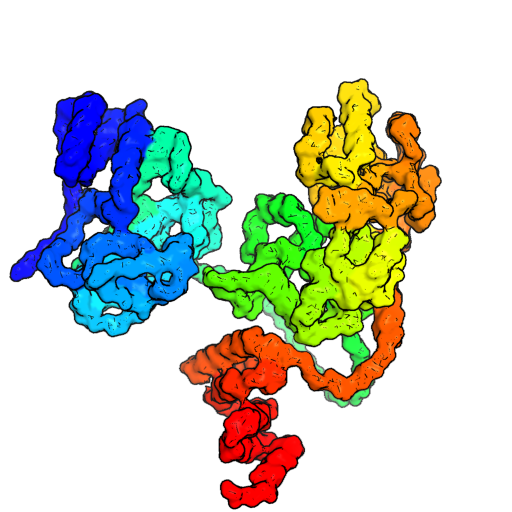IS A N 1
ATOM 1828 C CA . HIS A 1 233 ? 14.296 -15.250 18.162 1.00 91.94 233 HIS A CA 1
ATOM 1829 C C . HIS A 1 233 ? 15.454 -14.264 17.940 1.00 91.94 233 HIS A C 1
ATOM 1831 O O . HIS A 1 233 ? 16.537 -14.424 18.511 1.00 91.94 233 HIS A O 1
ATOM 1837 N N . ILE A 1 234 ? 15.228 -13.244 17.107 1.00 86.94 234 ILE A N 1
ATOM 1838 C CA . ILE A 1 234 ? 16.272 -12.310 16.659 1.00 86.94 234 ILE A CA 1
ATOM 1839 C C . ILE A 1 234 ? 16.568 -11.209 17.683 1.00 86.94 234 ILE A C 1
ATOM 1841 O O . ILE A 1 234 ? 17.683 -10.685 17.705 1.00 86.94 234 ILE A O 1
ATOM 1845 N N . ASN A 1 235 ? 15.594 -10.858 18.530 1.00 88.44 235 ASN A N 1
ATOM 1846 C CA . ASN A 1 235 ? 15.712 -9.789 19.521 1.00 88.44 235 ASN A CA 1
ATOM 1847 C C . ASN A 1 235 ? 15.021 -10.145 20.857 1.00 88.44 235 ASN A C 1
ATOM 1849 O O . ASN A 1 235 ? 14.061 -9.473 21.251 1.00 88.44 235 ASN A O 1
ATOM 1853 N N . PRO A 1 236 ? 15.490 -11.187 21.570 1.00 92.56 236 PRO A N 1
ATOM 1854 C CA . PRO A 1 236 ? 14.881 -11.611 22.827 1.00 92.56 236 PRO A CA 1
ATOM 1855 C C . PRO A 1 236 ? 15.031 -10.534 23.911 1.00 92.56 236 PRO A C 1
ATOM 1857 O O . PRO A 1 236 ? 16.123 -10.020 24.161 1.00 92.56 236 PRO A O 1
ATOM 1860 N N . ARG A 1 237 ? 13.926 -10.213 24.585 1.00 93.19 237 ARG A N 1
ATOM 1861 C CA . ARG A 1 237 ? 13.799 -9.226 25.672 1.00 93.19 237 ARG A CA 1
ATOM 1862 C C . ARG A 1 237 ? 13.700 -9.874 27.053 1.00 93.19 237 ARG A C 1
ATOM 1864 O O . ARG A 1 237 ? 13.955 -9.206 28.051 1.00 93.19 237 ARG A O 1
ATOM 1871 N N . THR A 1 238 ? 13.323 -11.149 27.122 1.00 96.69 238 THR A N 1
ATOM 1872 C CA . THR A 1 238 ? 13.117 -11.895 28.374 1.00 96.69 238 THR A CA 1
ATOM 1873 C C . THR A 1 238 ? 13.900 -13.205 28.399 1.00 96.69 238 THR A C 1
ATOM 1875 O O . THR A 1 238 ? 14.232 -13.759 27.352 1.00 96.69 238 THR A O 1
ATOM 1878 N N . ASP A 1 239 ? 14.126 -13.768 29.589 1.00 96.81 239 ASP A N 1
ATOM 1879 C CA . ASP A 1 239 ? 14.762 -15.088 29.725 1.00 96.81 239 ASP A CA 1
ATOM 1880 C C . ASP A 1 239 ? 13.969 -16.197 29.024 1.00 96.81 239 ASP A C 1
ATOM 1882 O O . ASP A 1 239 ? 14.557 -17.145 28.515 1.00 96.81 239 ASP A O 1
ATOM 1886 N N . ARG A 1 240 ? 12.638 -16.070 28.927 1.00 97.19 240 ARG A N 1
ATOM 1887 C CA . ARG A 1 240 ? 11.804 -17.018 28.169 1.00 97.19 240 ARG A CA 1
ATOM 1888 C C . ARG A 1 240 ? 12.087 -16.958 26.671 1.00 97.19 240 ARG A C 1
ATOM 1890 O O . ARG A 1 240 ? 12.159 -17.999 26.028 1.00 97.19 240 ARG A O 1
ATOM 1897 N N . GLU A 1 241 ? 12.274 -15.764 26.124 1.00 97.25 241 GLU A N 1
ATOM 1898 C CA . GLU A 1 241 ? 12.604 -15.577 24.707 1.00 97.25 241 GLU A CA 1
ATOM 1899 C C . GLU A 1 241 ? 14.050 -15.994 24.415 1.00 97.25 241 GLU A C 1
ATOM 1901 O O . GLU A 1 241 ? 14.311 -16.651 23.411 1.00 97.25 241 GLU A O 1
ATOM 1906 N N . LYS A 1 242 ? 14.988 -15.720 25.333 1.00 97.69 242 LYS A N 1
ATOM 1907 C CA . LYS A 1 242 ? 16.353 -16.264 25.256 1.00 97.69 242 LYS A CA 1
ATOM 1908 C C . LYS A 1 242 ? 16.345 -17.792 25.274 1.00 97.69 242 LYS A C 1
ATOM 1910 O O . LYS A 1 242 ? 17.008 -18.418 24.452 1.00 97.69 242 LYS A O 1
ATOM 1915 N N . ALA A 1 243 ? 15.571 -18.389 26.181 1.00 97.50 243 ALA A N 1
ATOM 1916 C CA . ALA A 1 243 ? 15.417 -19.833 26.273 1.00 97.50 243 ALA A CA 1
ATOM 1917 C C . ALA A 1 243 ? 14.832 -20.425 24.983 1.00 97.50 243 ALA A C 1
ATOM 1919 O O . ALA A 1 243 ? 15.329 -21.437 24.492 1.00 97.50 243 ALA A O 1
ATOM 1920 N N . PHE A 1 244 ? 13.832 -19.761 24.397 1.00 96.62 244 PHE A N 1
ATOM 1921 C CA . PHE A 1 244 ? 13.295 -20.111 23.085 1.00 96.62 244 PHE A CA 1
ATOM 1922 C C . PHE A 1 244 ? 14.381 -20.083 21.995 1.00 96.62 244 PHE A C 1
ATOM 1924 O O . PHE A 1 244 ? 14.551 -21.067 21.279 1.00 96.62 244 PHE A O 1
ATOM 1931 N N . SER A 1 245 ? 15.189 -19.022 21.918 1.00 95.69 245 SER A N 1
ATOM 1932 C CA . SER A 1 245 ? 16.300 -18.938 20.961 1.00 95.69 245 SER A CA 1
ATOM 1933 C C . SER A 1 245 ? 17.372 -20.004 21.167 1.00 95.69 245 SER A C 1
ATOM 1935 O O . SER A 1 245 ? 17.866 -20.563 20.188 1.00 95.69 245 SER A O 1
ATOM 1937 N N . ALA A 1 246 ? 17.720 -20.319 22.418 1.00 96.44 246 ALA A N 1
ATOM 1938 C CA . ALA A 1 246 ? 18.641 -21.411 22.715 1.00 96.44 246 ALA A CA 1
ATOM 1939 C C . ALA A 1 246 ? 18.102 -22.755 22.218 1.00 96.44 246 ALA A C 1
ATOM 1941 O O . ALA A 1 246 ? 18.875 -23.541 21.678 1.00 96.44 246 ALA A O 1
ATOM 1942 N N . LEU A 1 247 ? 16.795 -23.014 22.336 1.00 95.25 247 LEU A N 1
ATOM 1943 C CA . LEU A 1 247 ? 16.190 -24.245 21.821 1.00 95.25 247 LEU A CA 1
ATOM 1944 C C . LEU A 1 247 ? 16.327 -24.369 20.302 1.00 95.25 247 LEU A C 1
ATOM 1946 O O . LEU A 1 247 ? 16.630 -25.461 19.835 1.00 95.25 247 LEU A O 1
ATOM 1950 N N . ILE A 1 248 ? 16.199 -23.275 19.542 1.00 94.12 248 ILE A N 1
ATOM 1951 C CA . ILE A 1 248 ? 16.415 -23.297 18.083 1.00 94.12 248 ILE A CA 1
ATOM 1952 C C . ILE A 1 248 ? 17.833 -23.780 17.734 1.00 94.12 248 ILE A C 1
ATOM 1954 O O . ILE A 1 248 ? 18.009 -24.528 16.775 1.00 94.12 248 ILE A O 1
ATOM 1958 N N . TRP A 1 249 ? 18.846 -23.403 18.522 1.00 92.25 249 TRP A N 1
ATOM 1959 C CA . TRP A 1 249 ? 20.224 -23.874 18.330 1.00 92.25 249 TRP A CA 1
ATOM 1960 C C . TRP A 1 249 ? 20.450 -25.285 18.879 1.00 92.25 249 TRP A C 1
ATOM 1962 O O . TRP A 1 249 ? 21.147 -26.091 18.266 1.00 92.25 249 TRP A O 1
ATOM 1972 N N . LEU A 1 250 ? 19.869 -25.602 20.038 1.00 93.44 250 LEU A N 1
ATOM 1973 C CA . LEU A 1 250 ? 20.058 -26.895 20.691 1.00 93.44 250 LEU A CA 1
ATOM 1974 C C . LEU A 1 250 ? 19.282 -28.037 20.014 1.00 93.44 250 LEU A C 1
ATOM 1976 O O . LEU A 1 250 ? 19.647 -29.197 20.204 1.00 93.44 250 LEU A O 1
ATOM 1980 N N . ARG A 1 251 ? 18.242 -27.707 19.239 1.00 93.06 251 ARG A N 1
ATOM 1981 C CA . ARG A 1 251 ? 17.406 -28.603 18.418 1.00 93.06 251 ARG A CA 1
ATOM 1982 C C . ARG A 1 251 ? 17.521 -28.276 16.933 1.00 93.06 251 ARG A C 1
ATOM 1984 O O . ARG A 1 251 ? 16.537 -28.328 16.193 1.00 93.06 251 ARG A O 1
ATOM 1991 N N . ALA A 1 252 ? 18.705 -27.865 16.494 1.00 92.62 252 ALA A N 1
ATOM 1992 C CA . ALA A 1 252 ? 18.902 -27.467 15.110 1.00 92.62 252 ALA A CA 1
ATOM 1993 C C . ALA A 1 252 ? 18.633 -28.603 14.112 1.00 92.62 252 ALA A C 1
ATOM 1995 O O . ALA A 1 252 ? 18.173 -28.316 13.016 1.00 92.62 252 ALA A O 1
ATOM 1996 N N . ASP A 1 253 ? 18.834 -29.859 14.513 1.00 89.94 253 ASP A N 1
ATOM 1997 C CA . ASP A 1 253 ? 18.484 -31.077 13.767 1.00 89.94 253 ASP A CA 1
ATOM 1998 C C . ASP A 1 253 ? 16.975 -31.253 13.537 1.00 89.94 253 ASP A C 1
ATOM 2000 O O . ASP A 1 253 ? 16.560 -31.929 12.601 1.00 89.94 253 ASP A O 1
ATOM 2004 N N . GLN A 1 254 ? 16.148 -30.636 14.383 1.00 91.00 254 GLN A N 1
ATOM 2005 C CA . GLN A 1 254 ? 14.688 -30.630 14.250 1.00 91.00 254 GLN A CA 1
ATOM 2006 C C . GLN A 1 254 ? 14.179 -29.356 13.575 1.00 91.00 254 GLN A C 1
ATOM 2008 O O . GLN A 1 254 ? 13.116 -29.346 12.960 1.00 91.00 254 GLN A O 1
ATOM 2013 N N . CYS A 1 255 ? 14.924 -28.260 13.707 1.00 93.50 255 CYS A N 1
ATOM 2014 C CA . CYS A 1 255 ? 14.572 -26.977 13.111 1.00 93.50 255 CYS A CA 1
ATOM 2015 C C . CYS A 1 255 ? 15.046 -26.877 11.653 1.00 93.50 255 CYS A C 1
ATOM 2017 O O . CYS A 1 255 ? 14.416 -26.191 10.846 1.00 93.50 255 CYS A O 1
ATOM 2019 N N . ASN A 1 256 ? 16.120 -27.574 11.296 1.00 95.38 256 ASN A N 1
ATOM 2020 C CA . ASN A 1 256 ? 16.706 -27.586 9.965 1.00 95.38 256 ASN A CA 1
ATOM 2021 C C . ASN A 1 256 ? 16.782 -29.009 9.417 1.00 95.38 256 ASN A C 1
ATOM 2023 O O . ASN A 1 256 ? 17.037 -29.966 10.140 1.00 95.38 256 ASN A O 1
ATOM 2027 N N . THR A 1 257 ? 16.621 -29.123 8.108 1.00 95.88 257 THR A N 1
ATOM 2028 C CA . THR A 1 257 ? 16.943 -30.332 7.368 1.00 95.88 257 THR A CA 1
ATOM 2029 C C . THR A 1 257 ? 18.449 -30.355 7.146 1.00 95.88 257 THR A C 1
ATOM 2031 O O . THR A 1 257 ? 18.969 -29.544 6.382 1.00 95.88 257 THR A O 1
ATOM 2034 N N . MET A 1 258 ? 19.141 -31.263 7.839 1.00 94.19 258 MET A N 1
ATOM 2035 C CA . MET A 1 258 ? 20.601 -31.396 7.817 1.00 94.19 258 MET A CA 1
ATOM 2036 C C . MET A 1 258 ? 21.006 -32.751 7.214 1.00 94.19 258 MET A C 1
ATOM 2038 O O . MET A 1 258 ? 20.549 -33.808 7.671 1.00 94.19 258 MET A O 1
ATOM 2042 N N . LEU A 1 259 ? 21.877 -32.738 6.204 1.00 93.25 259 LEU A N 1
ATOM 2043 C CA . LEU A 1 259 ? 22.394 -33.942 5.550 1.00 93.25 259 LEU A CA 1
ATOM 2044 C C . LEU A 1 259 ? 23.912 -33.875 5.378 1.00 93.25 259 LEU A C 1
ATOM 2046 O O . LEU A 1 259 ? 24.453 -32.955 4.776 1.00 93.25 259 LEU A O 1
ATOM 2050 N N . ALA A 1 260 ? 24.572 -34.917 5.863 1.00 91.94 260 ALA A N 1
ATOM 2051 C CA . ALA A 1 260 ? 25.959 -35.253 5.597 1.00 91.94 260 ALA A CA 1
ATOM 2052 C C . ALA A 1 260 ? 26.001 -36.310 4.491 1.00 91.94 260 ALA A C 1
ATOM 2054 O O . ALA A 1 260 ? 25.260 -37.286 4.597 1.00 91.94 260 ALA A O 1
ATOM 2055 N N . TRP A 1 261 ? 26.841 -36.162 3.468 1.00 92.62 261 TRP A N 1
ATOM 2056 C CA . TRP A 1 261 ? 26.904 -37.137 2.373 1.00 92.62 261 TRP A CA 1
ATOM 2057 C C . TRP A 1 261 ? 28.337 -37.414 1.909 1.00 92.62 261 TRP A C 1
ATOM 2059 O O . TRP A 1 261 ? 29.206 -36.546 1.982 1.00 92.62 261 TRP A O 1
ATOM 2069 N N . ASP A 1 262 ? 28.567 -38.632 1.414 1.00 92.31 262 ASP A N 1
ATOM 2070 C CA . ASP A 1 262 ? 29.845 -39.116 0.879 1.00 92.31 262 ASP A CA 1
ATOM 2071 C C . ASP A 1 262 ? 29.591 -39.856 -0.443 1.00 92.31 262 ASP A C 1
ATOM 2073 O O . ASP A 1 262 ? 28.787 -40.788 -0.506 1.00 92.31 262 ASP A O 1
ATOM 2077 N N . GLY A 1 263 ? 30.224 -39.398 -1.523 1.00 92.44 263 GLY A N 1
ATOM 2078 C CA . GLY A 1 263 ? 30.007 -39.881 -2.885 1.00 92.44 263 GLY A CA 1
ATOM 2079 C C . GLY A 1 263 ? 28.746 -39.311 -3.538 1.00 92.44 263 GLY A C 1
ATOM 2080 O O . GLY A 1 263 ? 28.852 -38.542 -4.497 1.00 92.44 263 GLY A O 1
ATOM 2081 N N . SER A 1 264 ? 27.573 -39.693 -3.030 1.00 93.31 264 SER A N 1
ATOM 2082 C CA . SER A 1 264 ? 26.261 -39.295 -3.556 1.00 93.31 264 SER A CA 1
ATOM 2083 C C . SER A 1 264 ? 25.170 -39.342 -2.485 1.00 93.31 264 SER A C 1
ATOM 2085 O O . SER A 1 264 ? 25.309 -40.042 -1.486 1.00 93.31 264 SER A O 1
ATOM 2087 N N . PHE A 1 265 ? 24.060 -38.650 -2.729 1.00 94.75 265 PHE A N 1
ATOM 2088 C CA . PHE A 1 265 ? 22.834 -38.737 -1.938 1.00 94.75 265 PHE A CA 1
ATOM 2089 C C . PHE A 1 265 ? 21.611 -38.786 -2.857 1.00 94.75 265 PHE A C 1
ATOM 2091 O O . PHE A 1 265 ? 21.651 -38.302 -3.992 1.00 94.75 265 PHE A O 1
ATOM 2098 N N . ASP A 1 266 ? 20.519 -39.352 -2.353 1.00 95.69 266 ASP A N 1
ATOM 2099 C CA . ASP A 1 266 ? 19.269 -39.437 -3.099 1.00 95.69 266 ASP A CA 1
ATOM 2100 C C . ASP A 1 266 ? 18.453 -38.154 -2.937 1.00 95.69 266 ASP A C 1
ATOM 2102 O O . ASP A 1 266 ? 18.469 -37.505 -1.887 1.00 95.69 266 ASP A O 1
ATOM 2106 N N . PHE A 1 267 ? 17.690 -37.794 -3.966 1.00 97.31 267 PHE A N 1
ATOM 2107 C CA . PHE A 1 267 ? 16.751 -36.686 -3.869 1.00 97.31 267 PHE A CA 1
ATOM 2108 C C . PHE A 1 267 ? 15.493 -36.897 -4.715 1.00 97.31 267 PHE A C 1
ATOM 2110 O O . PHE A 1 267 ? 15.502 -37.594 -5.730 1.00 97.31 267 PHE A O 1
ATOM 2117 N N . GLU A 1 268 ? 14.411 -36.247 -4.303 1.00 96.06 268 GLU A N 1
ATOM 2118 C CA . GLU A 1 268 ? 13.114 -36.237 -4.974 1.00 96.06 268 GLU A CA 1
ATOM 2119 C C . GLU A 1 268 ? 12.605 -34.794 -5.077 1.00 96.06 268 GLU A C 1
ATOM 2121 O O . GLU A 1 268 ? 12.757 -34.015 -4.138 1.00 96.06 268 GLU A O 1
ATOM 2126 N N . VAL A 1 269 ? 11.973 -34.432 -6.197 1.00 95.31 269 VAL A N 1
ATOM 2127 C CA . VAL A 1 269 ? 11.329 -33.121 -6.374 1.00 95.31 269 VAL A CA 1
ATOM 2128 C C . VAL A 1 269 ? 9.835 -33.307 -6.614 1.00 95.31 269 VAL A C 1
ATOM 2130 O O . VAL A 1 269 ? 9.422 -33.888 -7.617 1.00 95.31 269 VAL A O 1
ATOM 2133 N N . ARG A 1 270 ? 9.023 -32.768 -5.705 1.00 92.31 270 ARG A N 1
ATOM 2134 C CA . ARG A 1 270 ? 7.561 -32.790 -5.718 1.00 92.31 270 ARG A CA 1
ATOM 2135 C C . ARG A 1 270 ? 7.028 -31.403 -6.053 1.00 92.31 270 ARG A C 1
ATOM 2137 O O . ARG A 1 270 ? 7.386 -30.411 -5.418 1.00 92.31 270 ARG A O 1
ATOM 2144 N N . ARG A 1 271 ? 6.142 -31.337 -7.045 1.00 85.56 271 ARG A N 1
ATOM 2145 C CA . ARG A 1 271 ? 5.393 -30.125 -7.397 1.00 85.56 271 ARG A CA 1
ATOM 2146 C C . ARG A 1 271 ? 3.896 -30.403 -7.243 1.00 85.56 271 ARG A C 1
ATOM 2148 O O . ARG A 1 271 ? 3.468 -31.483 -7.661 1.00 85.56 271 ARG A O 1
ATOM 2155 N N . PRO A 1 272 ? 3.101 -29.481 -6.671 1.00 66.19 272 PRO A N 1
ATOM 2156 C CA . PRO A 1 272 ? 1.650 -29.627 -6.625 1.00 66.19 272 PRO A CA 1
ATOM 2157 C C . PRO A 1 272 ? 1.088 -29.832 -8.040 1.00 66.19 272 PRO A C 1
ATOM 2159 O O . PRO A 1 272 ? 1.490 -29.145 -8.982 1.00 66.19 272 PRO A O 1
ATOM 2162 N N . ALA A 1 273 ? 0.177 -30.792 -8.215 1.00 52.12 273 ALA A N 1
ATOM 2163 C CA . ALA A 1 273 ? -0.467 -31.020 -9.505 1.00 52.12 273 ALA A CA 1
ATOM 2164 C C . ALA A 1 273 ? -1.286 -29.783 -9.909 1.00 52.12 273 ALA A C 1
ATOM 2166 O O . ALA A 1 273 ? -2.027 -29.231 -9.095 1.00 52.12 273 ALA A O 1
ATOM 2167 N N . ALA A 1 274 ? -1.185 -29.361 -11.173 1.00 45.00 274 ALA A N 1
ATOM 2168 C CA . ALA A 1 274 ? -2.054 -28.323 -11.717 1.00 45.00 274 ALA A CA 1
ATOM 2169 C C . ALA A 1 274 ? -3.524 -28.719 -11.498 1.00 45.00 274 ALA A C 1
ATOM 2171 O O . ALA A 1 274 ? -3.905 -29.857 -11.785 1.00 45.00 274 ALA A O 1
ATOM 2172 N N . ALA A 1 275 ? -4.339 -27.792 -10.986 1.00 35.72 275 ALA A N 1
ATOM 2173 C CA . ALA A 1 275 ? -5.761 -28.027 -10.766 1.00 35.72 275 ALA A CA 1
ATOM 2174 C C . ALA A 1 275 ? -6.408 -28.621 -12.037 1.00 35.72 275 ALA A C 1
ATOM 2176 O O . ALA A 1 275 ? -6.153 -28.121 -13.141 1.00 35.72 275 ALA A O 1
ATOM 2177 N N . PRO A 1 276 ? -7.228 -29.682 -11.927 1.00 33.19 276 PRO A N 1
ATOM 2178 C CA . PRO A 1 276 ? -7.882 -30.256 -13.091 1.00 33.19 276 PRO A CA 1
ATOM 2179 C C . PRO A 1 276 ? -8.792 -29.203 -13.729 1.00 33.19 276 PRO A C 1
ATOM 2181 O O . PRO A 1 276 ? -9.633 -28.596 -13.064 1.00 33.19 276 PRO A O 1
ATOM 2184 N N . ARG A 1 277 ? -8.602 -28.978 -15.034 1.00 31.86 277 ARG A N 1
ATOM 2185 C CA . ARG A 1 277 ? -9.442 -28.094 -15.849 1.00 31.86 277 ARG A CA 1
ATOM 2186 C C . ARG A 1 277 ? -10.906 -28.504 -15.690 1.00 31.86 277 ARG A C 1
ATOM 2188 O O . ARG A 1 277 ? -11.262 -29.645 -15.982 1.00 31.86 277 ARG A O 1
ATOM 2195 N N . SER A 1 278 ? -11.753 -27.574 -15.260 1.00 31.12 278 SER A N 1
ATOM 2196 C CA . SER A 1 278 ? -13.201 -27.748 -15.287 1.00 31.12 278 SER A CA 1
ATOM 2197 C C . SER A 1 278 ? -13.653 -27.993 -16.729 1.00 31.12 278 SER A C 1
ATOM 2199 O O . SER A 1 278 ? -13.448 -27.178 -17.628 1.00 31.12 278 SER A O 1
ATOM 2201 N N . VAL A 1 279 ? -14.253 -29.157 -16.963 1.00 32.69 279 VAL A N 1
ATOM 2202 C CA . VAL A 1 279 ? -14.892 -29.498 -18.233 1.00 32.69 279 VAL A CA 1
ATOM 2203 C C . VAL A 1 279 ? -16.225 -28.756 -18.281 1.00 32.69 279 VAL A C 1
ATOM 2205 O O . VAL A 1 279 ? -17.175 -29.125 -17.593 1.00 32.69 279 VAL A O 1
ATOM 2208 N N . HIS A 1 280 ? -16.309 -27.690 -19.075 1.00 32.31 280 HIS A N 1
ATOM 2209 C CA . HIS A 1 280 ? -17.598 -27.145 -19.488 1.00 32.31 280 HIS A CA 1
ATOM 2210 C C . HIS A 1 280 ? -18.127 -27.947 -20.677 1.00 32.31 280 HIS A C 1
ATOM 2212 O O . HIS A 1 280 ? -17.489 -28.056 -21.722 1.00 32.31 280 HIS A O 1
ATOM 2218 N N . CYS A 1 281 ? -19.296 -28.550 -20.468 1.00 26.67 281 CYS A N 1
ATOM 2219 C CA . CYS A 1 281 ? -20.051 -29.294 -21.463 1.00 26.67 281 CYS A CA 1
ATOM 2220 C C . CYS A 1 281 ? -20.516 -28.324 -22.561 1.00 26.67 281 CYS A C 1
ATOM 2222 O O . CYS A 1 281 ? -21.311 -27.422 -22.299 1.00 26.67 281 CYS A O 1
ATOM 2224 N N . ALA A 1 282 ? -19.986 -28.477 -23.773 1.00 28.97 282 ALA A N 1
ATOM 2225 C CA . ALA A 1 282 ? -20.393 -27.691 -24.928 1.00 28.97 282 ALA A CA 1
ATOM 2226 C C . ALA A 1 282 ? -21.695 -28.257 -25.512 1.00 28.97 282 ALA A C 1
ATOM 2228 O O . ALA A 1 282 ? -21.720 -29.379 -26.015 1.00 28.97 282 ALA A O 1
ATOM 2229 N N . THR A 1 283 ? -22.772 -27.473 -25.489 1.00 28.31 283 THR A N 1
ATOM 2230 C CA . THR A 1 283 ? -23.942 -27.708 -26.342 1.00 28.31 283 THR A CA 1
ATOM 2231 C C . THR A 1 283 ? -23.664 -27.138 -27.730 1.00 28.31 283 THR A C 1
ATOM 2233 O O . THR A 1 283 ? -23.448 -25.938 -27.892 1.00 28.31 283 THR A O 1
ATOM 2236 N N . THR A 1 284 ? -23.644 -28.013 -28.729 1.00 31.95 284 THR A N 1
ATOM 2237 C CA . THR A 1 284 ? -23.400 -27.711 -30.140 1.00 31.95 284 THR A CA 1
ATOM 2238 C C . THR A 1 284 ? -24.622 -27.073 -30.805 1.00 31.95 284 THR A C 1
ATOM 2240 O O . THR A 1 284 ? -25.742 -27.559 -30.689 1.00 31.95 284 THR A O 1
ATOM 2243 N N . THR A 1 285 ? -24.409 -25.996 -31.563 1.00 31.02 285 THR A N 1
ATOM 2244 C CA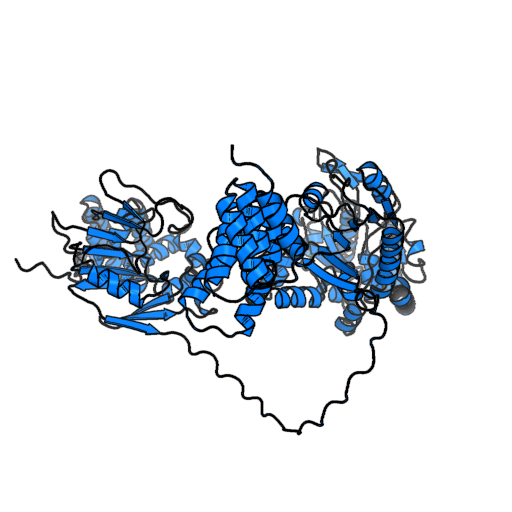 . THR A 1 285 ? -25.323 -25.536 -32.626 1.00 31.02 285 THR A CA 1
ATOM 2245 C C . THR A 1 285 ? -24.472 -25.280 -33.878 1.00 31.02 285 THR A C 1
ATOM 2247 O O . THR A 1 285 ? -23.388 -24.710 -33.734 1.00 31.02 285 THR A O 1
ATOM 2250 N N . PRO A 1 286 ? -24.870 -25.728 -35.085 1.00 35.91 286 PRO A N 1
ATOM 2251 C CA . PRO A 1 286 ? -24.020 -25.628 -36.274 1.00 35.91 286 PRO A CA 1
ATOM 2252 C C . PRO A 1 286 ? -24.023 -24.210 -36.883 1.00 35.91 286 PRO A C 1
ATOM 2254 O O . PRO A 1 286 ? -25.007 -23.481 -36.730 1.00 35.91 286 PRO A O 1
ATOM 2257 N N . PRO A 1 287 ? -22.950 -23.810 -37.596 1.00 33.00 287 PRO A N 1
ATOM 2258 C CA . PRO A 1 287 ? -22.822 -22.469 -38.154 1.00 33.00 287 PRO A CA 1
ATOM 2259 C C . PRO A 1 287 ? -23.597 -22.318 -39.472 1.00 33.00 287 PRO A C 1
ATOM 2261 O O . PRO A 1 287 ? -23.715 -23.253 -40.264 1.00 33.00 287 PRO A O 1
ATOM 2264 N N . ARG A 1 288 ? -24.100 -21.103 -39.719 1.00 33.50 288 ARG A N 1
ATOM 2265 C CA . ARG A 1 288 ? -24.732 -20.667 -40.976 1.00 33.50 288 ARG A CA 1
ATOM 2266 C C . ARG A 1 288 ? -23.708 -19.872 -41.819 1.00 33.50 288 ARG A C 1
ATOM 2268 O O . ARG A 1 288 ? -22.841 -19.241 -41.216 1.00 33.50 288 ARG A O 1
ATOM 2275 N N . PRO A 1 289 ? -23.768 -19.876 -43.169 1.00 36.84 289 PRO A N 1
ATOM 2276 C CA . PRO A 1 289 ? -22.736 -19.251 -44.001 1.00 36.84 289 PRO A CA 1
ATOM 2277 C C . PRO A 1 289 ? -22.783 -17.720 -43.936 1.00 36.84 289 PRO A C 1
ATOM 2279 O O . PRO A 1 289 ? -23.860 -17.133 -43.807 1.00 36.84 289 PRO A O 1
ATOM 2282 N N . ALA A 1 290 ? -21.607 -17.100 -44.049 1.00 33.78 290 ALA A N 1
ATOM 2283 C CA . ALA A 1 290 ? -21.402 -15.655 -44.018 1.00 33.78 290 ALA A CA 1
ATOM 2284 C C . ALA A 1 290 ? -21.962 -14.950 -45.273 1.00 33.78 290 ALA A C 1
ATOM 2286 O O . ALA A 1 290 ? -21.855 -15.510 -46.367 1.00 33.78 290 ALA A O 1
ATOM 2287 N N . PRO A 1 291 ? -22.523 -13.730 -45.151 1.00 36.41 291 PRO A N 1
ATOM 2288 C CA . PRO A 1 291 ? -22.830 -12.887 -46.299 1.00 36.41 291 PRO A CA 1
ATOM 2289 C C . PRO A 1 291 ? -21.619 -12.029 -46.710 1.00 36.41 291 PRO A C 1
ATOM 2291 O O . PRO A 1 291 ? -20.788 -11.662 -45.879 1.00 36.41 291 PRO A O 1
ATOM 2294 N N . GLU A 1 292 ? -21.542 -11.720 -48.004 1.00 35.19 292 GLU A N 1
ATOM 2295 C CA . GLU A 1 292 ? -20.512 -10.887 -48.642 1.00 35.19 292 GLU A CA 1
ATOM 2296 C C . GLU A 1 292 ? -20.535 -9.414 -48.179 1.00 35.19 292 GLU A C 1
ATOM 2298 O O . GLU A 1 292 ? -21.580 -8.916 -47.744 1.00 35.19 292 GLU A O 1
ATOM 2303 N N . PRO A 1 293 ? -19.398 -8.693 -48.273 1.00 35.25 293 PRO A N 1
ATOM 2304 C CA . PRO A 1 293 ? -19.269 -7.344 -47.737 1.00 35.25 293 PRO A CA 1
ATOM 2305 C C . PRO A 1 293 ? -19.916 -6.285 -48.642 1.00 35.25 293 PRO A C 1
ATOM 2307 O O . PRO A 1 293 ? -19.711 -6.252 -49.854 1.00 35.25 293 PRO A O 1
ATOM 2310 N N . MET A 1 294 ? -20.651 -5.366 -48.015 1.00 31.73 294 MET A N 1
ATOM 2311 C CA . MET A 1 294 ? -21.071 -4.082 -48.586 1.00 31.73 294 MET A CA 1
ATOM 2312 C C . MET A 1 294 ? -20.152 -2.951 -48.083 1.00 31.73 294 MET A C 1
ATOM 2314 O O . MET A 1 294 ? -19.512 -3.117 -47.044 1.00 31.73 294 MET A O 1
ATOM 2318 N N . PRO A 1 295 ? -20.042 -1.824 -48.816 1.00 41.16 295 PRO A N 1
ATOM 2319 C CA . PRO A 1 295 ? -18.956 -0.862 -48.651 1.00 41.16 295 PRO A CA 1
ATOM 2320 C C . PRO A 1 295 ? -19.052 -0.062 -47.345 1.00 41.16 295 PRO A C 1
ATOM 2322 O O . PRO A 1 295 ? -20.140 0.207 -46.834 1.00 41.16 295 PRO A O 1
ATOM 2325 N N . GLU A 1 296 ? -17.876 0.303 -46.831 1.00 37.00 296 GLU A N 1
ATOM 2326 C CA . GLU A 1 296 ? -17.647 0.949 -45.537 1.00 37.00 296 GLU A CA 1
ATOM 2327 C C . GLU A 1 296 ? -18.438 2.252 -45.349 1.00 37.00 296 GLU A C 1
ATOM 2329 O O . GLU A 1 296 ? -18.362 3.188 -46.147 1.00 37.00 296 GLU A O 1
ATOM 2334 N N . ALA A 1 297 ? -19.155 2.325 -44.226 1.00 36.72 297 ALA A N 1
ATOM 2335 C CA . ALA A 1 297 ? -19.652 3.571 -43.656 1.00 36.72 297 ALA A CA 1
ATOM 2336 C C . ALA A 1 297 ? -18.519 4.285 -42.881 1.00 36.72 297 ALA A C 1
ATOM 2338 O O . ALA A 1 297 ? -17.632 3.615 -42.346 1.00 36.72 297 ALA A O 1
ATOM 2339 N N . PRO A 1 298 ? -18.532 5.629 -42.787 1.00 41.69 298 PRO A N 1
ATOM 2340 C CA . PRO A 1 298 ? -17.450 6.399 -42.174 1.00 41.69 298 PRO A CA 1
ATOM 2341 C C . PRO A 1 298 ? -17.232 6.023 -40.699 1.00 41.69 298 PRO A C 1
ATOM 2343 O O . PRO A 1 298 ? -18.183 5.928 -39.922 1.00 41.69 298 PRO A O 1
ATOM 2346 N N . GLN A 1 299 ? -15.964 5.816 -40.325 1.00 38.94 299 GLN A N 1
ATOM 2347 C CA . GLN A 1 299 ? -15.532 5.403 -38.986 1.00 38.94 299 GLN A CA 1
ATOM 2348 C C . GLN A 1 299 ? -16.002 6.394 -37.909 1.00 38.94 299 GLN A C 1
ATOM 2350 O O . GLN A 1 299 ? -15.750 7.597 -37.995 1.00 38.94 299 GLN A O 1
ATOM 2355 N N . ALA A 1 300 ? -16.667 5.880 -36.871 1.00 46.16 300 ALA A N 1
ATOM 2356 C CA . ALA A 1 300 ? -16.997 6.653 -35.679 1.00 46.16 300 ALA A CA 1
ATOM 2357 C C . ALA A 1 300 ? -15.707 7.127 -34.970 1.00 46.16 300 ALA A C 1
ATOM 2359 O O . ALA A 1 300 ? -14.719 6.387 -34.948 1.00 46.16 300 ALA A O 1
ATOM 2360 N N . PRO A 1 301 ? -15.687 8.337 -34.380 1.00 58.75 301 PRO A N 1
ATOM 2361 C CA . PRO A 1 301 ? -14.510 8.849 -33.686 1.00 58.75 301 PRO A CA 1
ATOM 2362 C C . PRO A 1 301 ? -14.132 7.949 -32.503 1.00 58.75 301 PRO A C 1
ATOM 2364 O O . PRO A 1 301 ? -15.001 7.475 -31.769 1.00 58.75 301 PRO A O 1
ATOM 2367 N N . ARG A 1 302 ? -12.823 7.729 -32.310 1.00 78.25 302 ARG A N 1
ATOM 2368 C CA . ARG A 1 302 ? -12.296 6.945 -31.182 1.00 78.25 302 ARG A CA 1
ATOM 2369 C C . ARG A 1 302 ? -12.770 7.526 -29.835 1.00 78.25 302 ARG A C 1
ATOM 2371 O O . ARG A 1 302 ? -12.825 8.753 -29.711 1.00 78.25 302 ARG A O 1
ATOM 2378 N N . PRO A 1 303 ? -13.085 6.686 -28.830 1.00 87.62 303 PRO A N 1
ATOM 2379 C CA . PRO A 1 303 ? -13.466 7.160 -27.500 1.00 87.62 303 PRO A CA 1
ATOM 2380 C C . PRO A 1 303 ? -12.339 7.984 -26.859 1.00 87.62 303 PRO A C 1
ATOM 2382 O O . PRO A 1 303 ? -11.155 7.759 -27.128 1.00 87.62 303 PRO A O 1
ATOM 2385 N N . LEU A 1 304 ? -12.709 8.954 -26.018 1.00 93.44 304 LEU A N 1
ATOM 2386 C CA . LEU A 1 304 ? -11.749 9.810 -25.318 1.00 93.44 304 LEU A CA 1
ATOM 2387 C C . LEU A 1 304 ? -11.109 9.024 -24.168 1.00 93.44 304 LEU A C 1
ATOM 2389 O O . LEU A 1 304 ? -11.823 8.500 -23.313 1.00 93.44 304 LEU A O 1
ATOM 2393 N N . ARG A 1 305 ? -9.777 8.931 -24.127 1.00 96.56 305 ARG A N 1
ATOM 2394 C CA . ARG A 1 305 ? -9.084 8.110 -23.122 1.00 96.56 305 ARG A CA 1
ATOM 2395 C C . ARG A 1 305 ? -8.753 8.948 -21.893 1.00 96.56 305 ARG A C 1
ATOM 2397 O O . ARG A 1 305 ? -8.064 9.960 -22.013 1.00 96.56 305 ARG A O 1
ATOM 2404 N N . LEU A 1 306 ? -9.229 8.549 -20.716 1.00 97.75 306 LEU A N 1
ATOM 2405 C CA . LEU A 1 306 ? -8.989 9.269 -19.463 1.00 97.75 306 LEU A CA 1
ATOM 2406 C C . LEU A 1 306 ? -8.372 8.358 -18.408 1.00 97.75 306 LEU A C 1
ATOM 2408 O O . LEU A 1 306 ? -8.926 7.313 -18.082 1.00 97.75 306 LEU A O 1
ATOM 2412 N N . MET A 1 307 ? -7.263 8.785 -17.814 1.00 98.38 307 MET A N 1
ATOM 2413 C CA . MET A 1 307 ? -6.711 8.134 -16.630 1.00 98.38 307 MET A CA 1
ATOM 2414 C C . MET A 1 307 ? -6.946 9.017 -15.411 1.00 98.38 307 MET A C 1
ATOM 2416 O O . MET A 1 307 ? -6.455 10.142 -15.353 1.00 98.38 307 MET A O 1
ATOM 2420 N N . GLN A 1 308 ? -7.685 8.505 -14.431 1.00 98.44 308 GLN A N 1
ATOM 2421 C CA . GLN A 1 308 ? -7.804 9.122 -13.120 1.00 98.44 308 GLN A CA 1
ATOM 2422 C C . GLN A 1 308 ? -6.781 8.502 -12.173 1.00 98.44 308 GLN A C 1
ATOM 2424 O O . GLN A 1 308 ? -6.845 7.310 -11.882 1.00 98.44 308 GLN A O 1
ATOM 2429 N N . VAL A 1 309 ? -5.888 9.327 -11.641 1.00 98.25 309 VAL A N 1
ATOM 2430 C CA . VAL A 1 309 ? -4.921 8.938 -10.616 1.00 98.25 309 VAL A CA 1
ATOM 2431 C C . VAL A 1 309 ? -5.376 9.496 -9.275 1.00 98.25 309 VAL A C 1
ATOM 2433 O O . VAL A 1 309 ? -5.664 10.688 -9.138 1.00 98.25 309 VAL A O 1
ATOM 2436 N N . HIS A 1 310 ? -5.452 8.628 -8.276 1.00 96.94 310 HIS A N 1
ATOM 2437 C CA . HIS A 1 310 ? -5.938 8.960 -6.945 1.00 96.94 310 HIS A CA 1
ATOM 2438 C C . HIS A 1 310 ? -5.038 8.340 -5.867 1.00 96.94 310 HIS A C 1
ATOM 2440 O O . HIS A 1 310 ? -4.366 7.334 -6.107 1.00 96.94 310 HIS A O 1
ATOM 2446 N N . THR A 1 311 ? -5.037 8.920 -4.668 1.00 96.31 311 THR A N 1
ATOM 2447 C CA . THR A 1 311 ? -4.368 8.368 -3.482 1.00 96.31 311 THR A CA 1
ATOM 2448 C C . THR A 1 311 ? -5.386 8.141 -2.372 1.00 96.31 311 THR A C 1
ATOM 2450 O O . THR A 1 311 ? -6.330 8.909 -2.203 1.00 96.31 311 THR A O 1
ATOM 2453 N N . PHE A 1 312 ? -5.229 7.057 -1.619 1.00 95.38 312 PHE A N 1
ATOM 2454 C CA . PHE A 1 312 ? -6.077 6.741 -0.470 1.00 95.38 312 PHE A CA 1
ATOM 2455 C C . PHE A 1 312 ? -5.338 6.951 0.849 1.00 95.38 312 PHE A C 1
ATOM 2457 O O . PHE A 1 312 ? -4.113 6.967 0.893 1.00 95.38 312 PHE A O 1
ATOM 2464 N N . TYR A 1 313 ? -6.063 7.095 1.959 1.00 91.12 313 TYR A N 1
ATOM 2465 C CA . TYR A 1 313 ? -5.407 7.184 3.264 1.00 91.12 313 TYR A CA 1
ATOM 2466 C C . TYR A 1 313 ? -4.636 5.896 3.568 1.00 91.12 313 TYR A C 1
ATOM 2468 O O . TYR A 1 313 ? -5.167 4.798 3.385 1.00 91.12 313 TYR A O 1
ATOM 2476 N N . ALA A 1 314 ? -3.407 6.031 4.073 1.00 89.19 314 ALA A N 1
ATOM 2477 C CA . ALA A 1 314 ? -2.577 4.889 4.454 1.00 89.19 314 ALA A CA 1
ATOM 2478 C C . ALA A 1 314 ? -3.290 3.997 5.486 1.00 89.19 314 ALA A C 1
ATOM 2480 O O . ALA A 1 314 ? -3.341 2.782 5.309 1.00 89.19 314 ALA A O 1
ATOM 2481 N N . ASP A 1 315 ? -3.941 4.603 6.487 1.00 88.44 315 ASP A N 1
ATOM 2482 C CA . ASP A 1 315 ? -4.746 3.892 7.492 1.00 88.44 315 ASP A CA 1
ATOM 2483 C C . ASP A 1 315 ? -5.892 3.086 6.870 1.00 88.44 315 ASP A C 1
ATOM 2485 O O . ASP A 1 315 ? -6.195 1.980 7.322 1.00 88.44 315 ASP A O 1
ATOM 2489 N N . TYR A 1 316 ? -6.529 3.623 5.823 1.00 94.06 316 TYR A N 1
ATOM 2490 C CA . TYR A 1 316 ? -7.574 2.901 5.106 1.00 94.06 316 TYR A CA 1
ATOM 2491 C C . TYR A 1 316 ? -6.991 1.708 4.355 1.00 94.06 316 TYR A C 1
ATOM 2493 O O . TYR A 1 316 ? -7.483 0.601 4.544 1.00 94.06 316 TYR A O 1
ATOM 2501 N N . LEU A 1 317 ? -5.947 1.908 3.542 1.00 94.19 317 LEU A N 1
ATOM 2502 C CA . LEU A 1 317 ? -5.314 0.819 2.792 1.00 94.19 317 LEU A CA 1
ATOM 2503 C C . LEU A 1 317 ? -4.837 -0.282 3.746 1.00 94.19 317 LEU A C 1
ATOM 2505 O O . LEU A 1 317 ? -5.136 -1.455 3.530 1.00 94.19 317 LEU A O 1
ATOM 2509 N N . HIS A 1 318 ? -4.198 0.094 4.855 1.00 90.00 318 HIS A N 1
ATOM 2510 C CA . HIS A 1 318 ? -3.799 -0.847 5.893 1.00 90.00 318 HIS A CA 1
ATOM 2511 C C . HIS A 1 318 ? -5.006 -1.617 6.451 1.00 90.00 318 HIS A C 1
ATOM 2513 O O . HIS A 1 318 ? -5.023 -2.844 6.412 1.00 90.00 318 HIS A O 1
ATOM 2519 N N . ALA A 1 319 ? -6.060 -0.930 6.903 1.00 90.38 319 ALA A N 1
ATOM 2520 C CA . ALA A 1 319 ? -7.253 -1.588 7.439 1.00 90.38 319 ALA A CA 1
ATOM 2521 C C . ALA A 1 319 ? -7.992 -2.452 6.397 1.00 90.38 319 ALA A C 1
ATOM 2523 O O . ALA A 1 319 ? -8.586 -3.474 6.752 1.00 90.38 319 ALA A O 1
ATOM 2524 N N . PHE A 1 320 ? -7.976 -2.045 5.128 1.00 94.31 320 PHE A N 1
ATOM 2525 C CA . PHE A 1 320 ? -8.627 -2.723 4.013 1.00 94.31 320 PHE A CA 1
ATOM 2526 C C . PHE A 1 320 ? -7.948 -4.060 3.692 1.00 94.31 320 PHE A C 1
ATOM 2528 O O . PHE A 1 320 ? -8.641 -5.078 3.587 1.00 94.31 320 PHE A O 1
ATOM 2535 N N . TYR A 1 321 ? -6.613 -4.070 3.606 1.00 90.00 321 TYR A N 1
ATOM 2536 C CA . TYR A 1 321 ? -5.818 -5.275 3.352 1.00 90.00 321 TYR A CA 1
ATOM 2537 C C . TYR A 1 321 ? -5.668 -6.163 4.590 1.00 90.00 321 TYR A C 1
ATOM 2539 O O . TYR A 1 321 ? -5.712 -7.382 4.457 1.00 90.00 321 TYR A O 1
ATOM 2547 N N . SER A 1 322 ? -5.608 -5.598 5.801 1.00 87.19 322 SER A N 1
ATOM 2548 C CA . SER A 1 322 ? -5.593 -6.387 7.045 1.00 87.19 322 SER A CA 1
ATOM 2549 C C . SER A 1 322 ? -6.858 -7.235 7.216 1.00 87.19 322 SER A C 1
ATOM 2551 O O . SER A 1 322 ? -6.801 -8.338 7.754 1.00 87.19 322 SER A O 1
ATOM 2553 N N . ARG A 1 323 ? -8.009 -6.769 6.708 1.00 88.06 323 ARG A N 1
ATOM 2554 C CA . ARG A 1 323 ? -9.260 -7.551 6.674 1.00 88.06 323 ARG A CA 1
ATOM 2555 C C . ARG A 1 323 ? -9.329 -8.556 5.521 1.00 88.06 323 ARG A C 1
ATOM 2557 O O . ARG A 1 323 ? -10.212 -9.410 5.514 1.00 88.06 323 ARG A O 1
ATOM 2564 N N . ARG A 1 324 ? -8.443 -8.435 4.529 1.00 88.94 324 ARG A N 1
ATOM 2565 C CA . ARG A 1 324 ? -8.432 -9.226 3.288 1.00 88.94 324 ARG A CA 1
ATOM 2566 C C . ARG A 1 324 ? -6.998 -9.642 2.938 1.00 88.94 324 ARG A C 1
ATOM 2568 O O . ARG A 1 324 ? -6.509 -9.291 1.867 1.00 88.94 324 ARG A O 1
ATOM 2575 N N . PRO A 1 325 ? -6.305 -10.391 3.812 1.00 71.56 325 PRO A N 1
ATOM 2576 C CA . PRO A 1 325 ? -4.866 -10.622 3.673 1.00 71.56 325 PRO A CA 1
ATOM 2577 C C . PRO A 1 325 ? -4.474 -11.342 2.370 1.00 71.56 325 PRO A C 1
ATOM 2579 O O . PRO A 1 325 ? -3.384 -11.118 1.855 1.00 71.56 325 PRO A O 1
ATOM 2582 N N . GLY A 1 326 ? -5.365 -12.160 1.791 1.00 73.06 326 GLY A N 1
ATOM 2583 C CA . GLY A 1 326 ? -5.139 -12.803 0.488 1.00 73.06 326 GLY A CA 1
ATOM 2584 C C . GLY A 1 326 ? -5.201 -11.849 -0.713 1.00 73.06 326 GLY A C 1
ATOM 2585 O O . GLY A 1 326 ? -4.587 -12.124 -1.738 1.00 73.06 326 GLY A O 1
ATOM 2586 N N . LEU A 1 327 ? -5.885 -10.707 -0.581 1.00 84.44 327 LEU A N 1
ATOM 2587 C CA . LEU A 1 327 ? -6.095 -9.763 -1.680 1.00 84.44 327 LEU A CA 1
ATOM 2588 C C . LEU A 1 327 ? -4.794 -9.075 -2.112 1.00 84.44 327 LEU A C 1
ATOM 2590 O O . LEU A 1 327 ? -4.649 -8.755 -3.281 1.00 84.44 327 LEU A O 1
ATOM 2594 N N . ALA A 1 328 ? -3.821 -8.888 -1.212 1.00 79.56 328 ALA A N 1
ATOM 2595 C CA . ALA A 1 328 ? -2.535 -8.253 -1.542 1.00 79.56 328 ALA A CA 1
ATOM 2596 C C . ALA A 1 328 ? -1.714 -9.022 -2.595 1.00 79.56 328 ALA A C 1
ATOM 2598 O O . ALA A 1 328 ? -0.819 -8.448 -3.208 1.00 79.56 328 ALA A O 1
ATOM 2599 N N . TYR A 1 329 ? -2.028 -10.304 -2.800 1.00 73.25 329 TYR A N 1
ATOM 2600 C CA . TYR A 1 329 ? -1.372 -11.191 -3.762 1.00 73.25 329 TYR A CA 1
ATOM 2601 C C . TYR A 1 329 ? -2.261 -11.520 -4.967 1.00 73.25 329 TYR A C 1
ATOM 2603 O O . TYR A 1 329 ? -1.864 -12.303 -5.827 1.00 73.25 329 TYR A O 1
ATOM 2611 N N . ALA A 1 330 ? -3.471 -10.959 -5.017 1.00 85.94 330 ALA A N 1
ATOM 2612 C CA . ALA A 1 330 ? -4.362 -11.106 -6.156 1.00 85.94 330 ALA A CA 1
ATOM 2613 C C . ALA A 1 330 ? -3.869 -10.257 -7.344 1.00 85.94 330 ALA A C 1
ATOM 2615 O O . ALA A 1 330 ? -3.119 -9.296 -7.138 1.00 85.94 330 ALA A O 1
ATOM 2616 N N . PRO A 1 331 ? -4.306 -10.550 -8.580 1.00 91.00 331 PRO A N 1
ATOM 2617 C CA . PRO A 1 331 ? -3.991 -9.716 -9.735 1.00 91.00 331 PRO A CA 1
ATOM 2618 C C . PRO A 1 331 ? -4.417 -8.255 -9.541 1.00 91.00 331 PRO A C 1
ATOM 2620 O O . PRO A 1 331 ? -5.406 -7.973 -8.856 1.00 91.00 331 PRO A O 1
ATOM 2623 N N . TYR A 1 332 ? -3.721 -7.319 -10.189 1.00 92.88 332 TYR A N 1
ATOM 2624 C CA . TYR A 1 332 ? -3.970 -5.875 -10.092 1.00 92.88 332 TYR A CA 1
ATOM 2625 C C . TYR A 1 332 ? -5.453 -5.524 -10.248 1.00 92.88 332 TYR A C 1
ATOM 2627 O O . TYR A 1 332 ? -6.028 -4.807 -9.425 1.00 92.88 332 TYR A O 1
ATOM 2635 N N . ALA A 1 333 ? -6.089 -6.075 -11.284 1.00 93.25 333 ALA A N 1
ATOM 2636 C CA . ALA A 1 333 ? -7.488 -5.807 -11.593 1.00 93.25 333 ALA A CA 1
ATOM 2637 C C . ALA A 1 333 ? -8.439 -6.241 -10.462 1.00 93.25 333 ALA A C 1
ATOM 2639 O O . ALA A 1 333 ? -9.410 -5.539 -10.180 1.00 93.25 333 ALA A O 1
ATOM 2640 N N . GLU A 1 334 ? -8.152 -7.357 -9.786 1.00 95.44 334 GLU A N 1
ATOM 2641 C CA . GLU A 1 334 ? -8.955 -7.853 -8.664 1.00 95.44 334 GLU A CA 1
ATOM 2642 C C . GLU A 1 334 ? -8.807 -6.946 -7.437 1.00 95.44 334 GLU A C 1
ATOM 2644 O O . GLU A 1 334 ? -9.802 -6.572 -6.812 1.00 95.44 334 GLU A O 1
ATOM 2649 N N . GLN A 1 335 ? -7.580 -6.509 -7.140 1.00 96.56 335 GLN A N 1
ATOM 2650 C CA . GLN A 1 335 ? -7.307 -5.574 -6.046 1.00 96.56 335 GLN A CA 1
ATOM 2651 C C . GLN A 1 335 ? -8.021 -4.233 -6.248 1.00 96.56 335 GLN A C 1
ATOM 2653 O O . GLN A 1 335 ? -8.687 -3.731 -5.338 1.00 96.56 335 GLN A O 1
ATOM 2658 N N . VAL A 1 336 ? -7.930 -3.668 -7.457 1.00 95.12 336 VAL A N 1
ATOM 2659 C CA . VAL A 1 336 ? -8.622 -2.422 -7.808 1.00 95.12 336 VAL A CA 1
ATOM 2660 C C . VAL A 1 336 ? -10.139 -2.621 -7.750 1.00 95.12 336 VAL A C 1
ATOM 2662 O O . VAL A 1 336 ? -10.827 -1.803 -7.146 1.00 95.12 336 VAL A O 1
ATOM 2665 N N . ALA A 1 337 ? -10.687 -3.716 -8.285 1.00 94.94 337 ALA A N 1
ATOM 2666 C CA . ALA A 1 337 ? -12.125 -4.000 -8.214 1.00 94.94 337 ALA A CA 1
ATOM 2667 C C . ALA A 1 337 ? -12.644 -4.117 -6.769 1.00 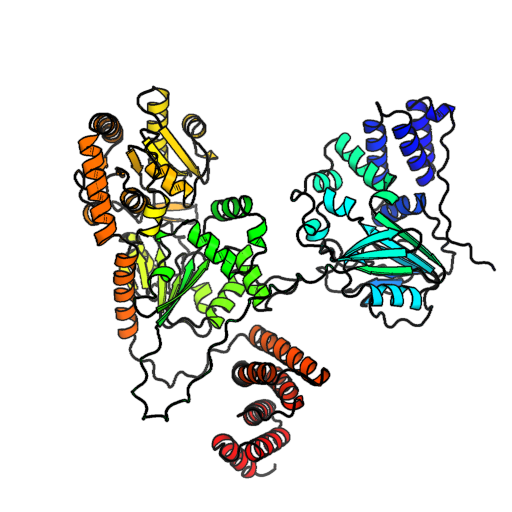94.94 337 ALA A C 1
ATOM 2669 O O . ALA A 1 337 ? -13.724 -3.606 -6.450 1.00 94.94 337 ALA A O 1
ATOM 2670 N N . ALA A 1 338 ? -11.871 -4.741 -5.879 1.00 95.88 338 ALA A N 1
ATOM 2671 C CA . ALA A 1 338 ? -12.218 -4.863 -4.470 1.00 95.88 338 ALA A CA 1
ATOM 2672 C C . ALA A 1 338 ? -12.213 -3.502 -3.752 1.00 95.88 338 ALA A C 1
ATOM 2674 O O . ALA A 1 338 ? -13.136 -3.216 -2.991 1.00 95.88 338 ALA A O 1
ATOM 2675 N N . LEU A 1 339 ? -11.225 -2.641 -4.029 1.00 95.25 339 LEU A N 1
ATOM 2676 C CA . LEU A 1 339 ? -11.178 -1.275 -3.494 1.00 95.25 339 LEU A CA 1
ATOM 2677 C C . LEU A 1 339 ? -12.387 -0.443 -3.926 1.00 95.25 339 LEU A C 1
ATOM 2679 O O . LEU A 1 339 ? -12.995 0.240 -3.104 1.00 95.25 339 LEU A O 1
ATOM 2683 N N . ARG A 1 340 ? -12.754 -0.532 -5.208 1.00 92.81 340 ARG A N 1
ATOM 2684 C CA . ARG A 1 340 ? -13.927 0.154 -5.765 1.00 92.81 340 ARG A CA 1
ATOM 2685 C C . ARG A 1 340 ? -15.215 -0.303 -5.084 1.00 92.81 340 ARG A C 1
ATOM 2687 O O . ARG A 1 340 ? -16.049 0.513 -4.701 1.00 92.81 340 ARG A O 1
ATOM 2694 N N . SER A 1 341 ? -15.344 -1.612 -4.876 1.00 93.12 341 SER A N 1
ATOM 2695 C CA . SER A 1 341 ? -16.521 -2.224 -4.247 1.00 93.12 341 SER A CA 1
ATOM 2696 C C . SER A 1 341 ? -16.669 -1.870 -2.763 1.00 93.12 341 SER A C 1
ATOM 2698 O O . SER A 1 341 ? -17.783 -1.870 -2.244 1.00 93.12 341 SER A O 1
ATOM 2700 N N . ASP A 1 342 ? -15.571 -1.552 -2.073 1.00 95.44 342 ASP A N 1
ATOM 2701 C CA . ASP A 1 342 ? -15.591 -1.100 -0.676 1.00 95.44 342 ASP A CA 1
ATOM 2702 C C . ASP A 1 342 ? -16.113 0.333 -0.527 1.00 95.44 342 ASP A C 1
ATOM 2704 O O . ASP A 1 342 ? -16.571 0.715 0.544 1.00 95.44 342 ASP A O 1
ATOM 2708 N N . GLY A 1 343 ? -16.095 1.128 -1.598 1.00 94.38 343 GLY A N 1
ATOM 2709 C CA . GLY A 1 343 ? -16.706 2.454 -1.626 1.00 94.38 343 GLY A CA 1
ATOM 2710 C C . GLY A 1 343 ? -15.898 3.557 -0.933 1.00 94.38 343 GLY A C 1
ATOM 2711 O O . GLY A 1 343 ? -16.394 4.672 -0.788 1.00 94.38 343 GLY A O 1
ATOM 2712 N N . PHE A 1 344 ? -14.665 3.302 -0.492 1.00 95.56 344 PHE A N 1
ATOM 2713 C CA . PHE A 1 344 ? -13.825 4.360 0.072 1.00 95.56 344 PHE A CA 1
ATOM 2714 C C . PHE A 1 344 ? -13.473 5.416 -0.983 1.00 95.56 344 PHE A C 1
ATOM 2716 O O . PHE A 1 344 ? -13.085 5.084 -2.101 1.00 95.56 344 PHE A O 1
ATOM 2723 N N . SER A 1 345 ? -13.597 6.698 -0.618 1.00 94.06 345 SER A N 1
ATOM 2724 C CA . SER A 1 345 ? -13.393 7.842 -1.523 1.00 94.06 345 SER A CA 1
ATOM 2725 C C . SER A 1 345 ? -14.290 7.820 -2.774 1.00 94.06 345 SER A C 1
ATOM 2727 O O . SER A 1 345 ? -14.054 8.565 -3.722 1.00 94.06 345 SER A O 1
ATOM 2729 N N . ALA A 1 346 ? -15.346 6.996 -2.801 1.00 94.56 346 ALA A N 1
ATOM 2730 C CA . ALA A 1 346 ? -16.125 6.739 -4.011 1.00 94.56 346 ALA A CA 1
ATOM 2731 C C . ALA A 1 346 ? -16.777 7.997 -4.603 1.00 94.56 346 ALA A C 1
ATOM 2733 O O . ALA A 1 346 ? -16.982 8.070 -5.812 1.00 94.56 346 ALA A O 1
ATOM 2734 N N . VAL A 1 347 ? -17.020 9.026 -3.783 1.00 94.56 347 VAL A N 1
ATOM 2735 C CA . VAL A 1 347 ? -17.521 10.319 -4.267 1.00 94.56 347 VAL A CA 1
ATOM 2736 C C . VAL A 1 347 ? -16.569 11.031 -5.237 1.00 94.56 347 VAL A C 1
ATOM 2738 O O . VAL A 1 347 ? -17.012 11.861 -6.028 1.00 94.56 347 VAL A O 1
ATOM 2741 N N . HIS A 1 348 ? -15.277 10.691 -5.211 1.00 95.44 348 HIS A N 1
ATOM 2742 C CA . HIS A 1 348 ? -14.242 11.246 -6.083 1.00 95.44 348 HIS A CA 1
ATOM 2743 C C . HIS A 1 348 ? -13.988 10.416 -7.353 1.00 95.44 348 HIS A C 1
ATOM 2745 O O . HIS A 1 348 ? -13.311 10.908 -8.257 1.00 95.44 348 HIS A O 1
ATOM 2751 N N . LEU A 1 349 ? -14.489 9.179 -7.456 1.00 95.44 349 LEU A N 1
ATOM 2752 C CA . LEU A 1 349 ? -14.092 8.209 -8.491 1.00 95.44 349 LEU A CA 1
ATOM 2753 C C . LEU A 1 349 ? -14.900 8.365 -9.793 1.00 95.44 349 LEU A C 1
ATOM 2755 O O . LEU A 1 349 ? -15.718 7.521 -10.151 1.00 95.44 349 LEU A O 1
ATOM 2759 N N . LEU A 1 350 ? -14.670 9.459 -10.525 1.00 95.81 350 LEU A N 1
ATOM 2760 C CA . LEU A 1 350 ? -15.385 9.776 -11.768 1.00 95.81 350 LEU A CA 1
ATOM 2761 C C . LEU A 1 350 ? -15.114 8.788 -12.905 1.00 95.81 350 LEU A C 1
ATOM 2763 O O . LEU A 1 350 ? -16.030 8.534 -13.686 1.00 95.81 350 LEU A O 1
ATOM 2767 N N . ALA A 1 351 ? -13.901 8.229 -13.006 1.00 95.19 351 ALA A N 1
ATOM 2768 C CA . ALA A 1 351 ? -13.505 7.348 -14.112 1.00 95.19 351 ALA A CA 1
ATOM 2769 C C . ALA A 1 351 ? -14.520 6.220 -14.373 1.00 95.19 351 ALA A C 1
ATOM 2771 O O . ALA A 1 351 ? -14.841 5.912 -15.517 1.00 95.19 351 ALA A O 1
ATOM 2772 N N . GLU A 1 352 ? -15.120 5.668 -13.319 1.00 90.44 352 GLU A N 1
ATOM 2773 C CA . GLU A 1 352 ? -16.095 4.575 -13.412 1.00 90.44 352 GLU A CA 1
ATOM 2774 C C . GLU A 1 352 ? -17.435 4.969 -14.046 1.00 90.44 352 GLU A C 1
ATOM 2776 O O . GLU A 1 352 ? -18.224 4.109 -14.441 1.00 90.44 352 GLU A O 1
ATOM 2781 N N . HIS A 1 353 ? -17.710 6.268 -14.133 1.00 94.38 353 HIS A N 1
ATOM 2782 C CA . HIS A 1 353 ? -18.997 6.820 -14.544 1.00 94.38 353 HIS A CA 1
ATOM 2783 C C . HIS A 1 353 ? -18.937 7.572 -15.876 1.00 94.38 353 HIS A C 1
ATOM 2785 O O . HIS A 1 353 ? -19.972 8.036 -16.354 1.00 94.38 353 HIS A O 1
ATOM 2791 N N . LEU A 1 354 ? -17.755 7.664 -16.493 1.00 95.75 354 LEU A N 1
ATOM 2792 C CA . LEU A 1 354 ? -17.543 8.380 -17.753 1.00 95.75 354 LEU A CA 1
ATOM 2793 C C . LEU A 1 354 ? -17.796 7.520 -19.002 1.00 95.75 354 LEU A C 1
ATOM 2795 O O . LEU A 1 354 ? -18.028 8.072 -20.073 1.00 95.75 354 LEU A O 1
ATOM 2799 N N . GLY A 1 355 ? -17.825 6.187 -18.884 1.00 93.69 355 GLY A N 1
ATOM 2800 C CA . GLY A 1 355 ? -18.081 5.277 -20.014 1.00 93.69 355 GLY A CA 1
ATOM 2801 C C . GLY A 1 355 ? -19.316 5.645 -20.859 1.00 93.69 355 GLY A C 1
ATOM 2802 O O . GLY A 1 355 ? -19.187 5.803 -22.073 1.00 93.69 355 GLY A O 1
ATOM 2803 N N . PRO A 1 356 ? -20.498 5.887 -20.250 1.00 93.75 356 PRO A N 1
ATOM 2804 C CA . PRO A 1 356 ? -21.698 6.325 -20.974 1.00 93.75 356 PRO A CA 1
ATOM 2805 C C . PRO A 1 356 ? -21.574 7.674 -21.704 1.00 93.75 356 PRO A C 1
ATOM 2807 O O . PRO A 1 356 ? -22.417 7.983 -22.540 1.00 93.75 356 PRO A O 1
ATOM 2810 N N . LEU A 1 357 ? -20.555 8.478 -21.390 1.00 94.44 357 LEU A N 1
ATOM 2811 C CA . LEU A 1 357 ? -20.257 9.763 -22.033 1.00 94.4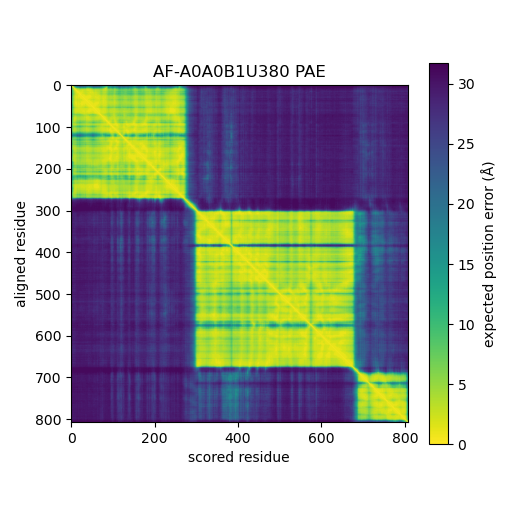4 357 LEU A CA 1
ATOM 2812 C C . LEU A 1 357 ? -19.196 9.626 -23.144 1.00 94.44 357 LEU A C 1
ATOM 2814 O O . LEU A 1 357 ? -18.694 10.626 -23.651 1.00 94.44 357 LEU A O 1
ATOM 2818 N N . GLY A 1 358 ? -18.855 8.396 -23.544 1.00 93.62 358 GLY A N 1
ATOM 2819 C CA . GLY A 1 358 ? -17.926 8.123 -24.645 1.00 93.62 358 GLY A CA 1
ATOM 2820 C C . GLY A 1 358 ? -16.451 8.108 -24.239 1.00 93.62 358 GLY A C 1
ATOM 2821 O O . GLY A 1 358 ? -15.591 8.387 -25.077 1.00 93.62 358 GLY A O 1
ATOM 2822 N N . TYR A 1 359 ? -16.158 7.800 -22.972 1.00 95.75 359 TYR A N 1
ATOM 2823 C CA . TYR A 1 359 ? -14.789 7.648 -22.482 1.00 95.75 359 TYR A CA 1
ATOM 2824 C C . TYR A 1 359 ? -14.357 6.186 -22.396 1.00 95.75 359 TYR A C 1
ATOM 2826 O O . TYR A 1 359 ? -15.114 5.321 -21.958 1.00 95.75 359 TYR A O 1
ATOM 2834 N N . GLU A 1 360 ? -13.087 5.944 -22.697 1.00 96.75 360 GLU A N 1
ATOM 2835 C CA . GLU A 1 360 ? -12.334 4.805 -22.174 1.00 96.75 360 GLU A CA 1
ATOM 2836 C C . GLU A 1 360 ? -11.593 5.305 -20.929 1.00 96.75 360 GLU A C 1
ATOM 2838 O O . GLU A 1 360 ? -10.618 6.048 -21.041 1.00 96.75 360 GLU A O 1
ATOM 2843 N N . ALA A 1 361 ? -12.095 4.982 -19.737 1.00 96.06 361 ALA A N 1
ATOM 2844 C CA . ALA A 1 361 ? -11.583 5.545 -18.492 1.00 96.06 361 ALA A CA 1
ATOM 2845 C C . ALA A 1 361 ? -10.963 4.479 -17.577 1.00 96.06 361 ALA A C 1
ATOM 2847 O O . ALA A 1 361 ? -11.560 3.426 -17.351 1.00 96.06 361 ALA A O 1
ATOM 2848 N N . GLN A 1 362 ? -9.793 4.780 -17.010 1.00 95.62 362 GLN A N 1
ATOM 2849 C CA . GLN A 1 362 ? -9.082 3.922 -16.060 1.00 95.62 362 GLN A CA 1
ATOM 2850 C C . GLN A 1 362 ? -8.855 4.652 -14.733 1.00 95.62 362 GLN A C 1
ATOM 2852 O O . GLN A 1 362 ? -8.422 5.803 -14.713 1.00 95.62 362 GLN A O 1
ATOM 2857 N N . LEU A 1 363 ? -9.124 3.968 -13.618 1.00 97.06 363 LEU A N 1
ATOM 2858 C CA . LEU A 1 363 ? -8.758 4.417 -12.275 1.00 97.06 363 LEU A CA 1
ATOM 2859 C C . LEU A 1 363 ? -7.438 3.768 -11.854 1.00 97.06 363 LEU A C 1
ATOM 2861 O O . LEU A 1 363 ? -7.295 2.549 -11.928 1.00 97.06 363 LEU A O 1
ATOM 2865 N N . VAL A 1 364 ? -6.526 4.576 -11.326 1.00 97.56 364 VAL A N 1
ATOM 2866 C CA . VAL A 1 364 ? -5.283 4.139 -10.696 1.00 97.56 364 VAL A CA 1
ATOM 2867 C C . VAL A 1 364 ? -5.239 4.666 -9.265 1.00 97.56 364 VAL A C 1
ATOM 2869 O O . VAL A 1 364 ? -5.245 5.874 -9.037 1.00 97.56 364 VAL A O 1
ATOM 2872 N N . VAL A 1 365 ? -5.156 3.760 -8.287 1.00 97.38 365 VAL A N 1
ATOM 2873 C CA . VAL A 1 365 ? -4.846 4.119 -6.894 1.00 97.38 365 VAL A CA 1
ATOM 2874 C C . VAL A 1 365 ? -3.333 4.034 -6.726 1.00 97.38 365 VAL A C 1
ATOM 2876 O O . VAL A 1 365 ? -2.781 2.953 -6.514 1.00 97.38 365 VAL A O 1
ATOM 2879 N N . ALA A 1 366 ? -2.647 5.159 -6.911 1.00 96.06 366 ALA A N 1
ATOM 2880 C CA . ALA A 1 366 ? -1.198 5.174 -7.082 1.00 96.06 366 ALA A CA 1
ATOM 2881 C C . ALA A 1 366 ? -0.454 4.753 -5.813 1.00 96.06 366 ALA A C 1
ATOM 2883 O O . ALA A 1 366 ? 0.513 4.015 -5.898 1.00 96.06 366 ALA A O 1
ATOM 2884 N N . ASN A 1 367 ? -0.934 5.129 -4.628 1.00 95.25 367 ASN A N 1
ATOM 2885 C CA . ASN A 1 367 ? -0.273 4.774 -3.370 1.00 95.25 367 ASN A CA 1
ATOM 2886 C C . ASN A 1 367 ? -0.660 3.405 -2.795 1.00 95.25 367 ASN A C 1
ATOM 2888 O O . ASN A 1 367 ? -0.267 3.061 -1.679 1.00 95.25 367 ASN A O 1
ATOM 2892 N N . ASN A 1 368 ? -1.408 2.600 -3.551 1.00 94.69 368 ASN A N 1
ATOM 2893 C CA . ASN A 1 368 ? -1.632 1.206 -3.209 1.00 94.69 368 ASN A CA 1
ATOM 2894 C C . ASN A 1 368 ? -0.488 0.336 -3.743 1.00 94.69 368 ASN A C 1
ATOM 2896 O O . ASN A 1 368 ? -0.602 -0.269 -4.808 1.00 94.69 368 ASN A O 1
ATOM 2900 N N . LEU A 1 369 ? 0.601 0.250 -2.979 1.00 89.75 369 LEU A N 1
ATOM 2901 C CA . LEU A 1 369 ? 1.800 -0.491 -3.382 1.00 89.75 369 LEU A CA 1
ATOM 2902 C C . LEU A 1 369 ? 1.529 -1.970 -3.694 1.00 89.75 369 LEU A C 1
ATOM 2904 O O . LEU A 1 369 ? 2.153 -2.508 -4.599 1.00 89.75 369 LEU A O 1
ATOM 2908 N N . ALA A 1 370 ? 0.582 -2.623 -3.010 1.00 87.50 370 ALA A N 1
ATOM 2909 C CA . ALA A 1 370 ? 0.245 -4.021 -3.294 1.00 87.50 370 ALA A CA 1
ATOM 2910 C C . ALA A 1 370 ? -0.310 -4.191 -4.718 1.00 87.50 370 ALA A C 1
ATOM 2912 O O . ALA A 1 370 ? 0.168 -5.037 -5.474 1.00 87.50 370 ALA A O 1
ATOM 2913 N N . ALA A 1 371 ? -1.257 -3.337 -5.114 1.00 92.56 371 ALA A N 1
ATOM 2914 C CA . ALA A 1 371 ? -1.786 -3.345 -6.473 1.00 92.56 371 ALA A CA 1
ATOM 2915 C C . ALA A 1 371 ? -0.731 -2.868 -7.485 1.00 92.56 371 ALA A C 1
ATOM 2917 O O . ALA A 1 371 ? -0.559 -3.496 -8.525 1.00 92.56 371 ALA A O 1
ATOM 2918 N N . GLN A 1 372 ? 0.014 -1.801 -7.186 1.00 90.75 372 GLN A N 1
ATOM 2919 C CA . GLN A 1 372 ? 1.047 -1.282 -8.090 1.00 90.75 372 GLN A CA 1
ATOM 2920 C C . GLN A 1 372 ? 2.140 -2.315 -8.380 1.00 90.75 372 GLN A C 1
ATOM 2922 O O . GLN A 1 372 ? 2.500 -2.514 -9.537 1.00 90.75 372 GLN A O 1
ATOM 2927 N N . HIS A 1 373 ? 2.620 -3.034 -7.364 1.00 84.31 373 HIS A N 1
ATOM 2928 C CA . HIS A 1 373 ? 3.595 -4.105 -7.556 1.00 84.31 373 HIS A CA 1
ATOM 2929 C C . HIS A 1 373 ? 3.005 -5.298 -8.312 1.00 84.31 373 HIS A C 1
ATOM 2931 O O . HIS A 1 373 ? 3.702 -5.868 -9.147 1.00 84.31 373 HIS A O 1
ATOM 2937 N N . ALA A 1 374 ? 1.734 -5.652 -8.078 1.00 84.62 374 ALA A N 1
ATOM 2938 C CA . ALA A 1 374 ? 1.055 -6.675 -8.874 1.00 84.62 374 ALA A CA 1
ATOM 2939 C C . ALA A 1 374 ? 0.997 -6.273 -10.356 1.00 84.62 374 ALA A C 1
ATOM 2941 O O . ALA A 1 374 ? 1.376 -7.061 -11.216 1.00 84.62 374 ALA A O 1
ATOM 2942 N N . TRP A 1 375 ? 0.638 -5.020 -10.655 1.00 90.00 375 TRP A N 1
ATOM 2943 C CA . TRP A 1 375 ? 0.648 -4.504 -12.024 1.00 90.00 375 TRP A CA 1
ATOM 2944 C C . TRP A 1 375 ? 2.055 -4.522 -12.628 1.00 90.00 375 TRP A C 1
ATOM 2946 O O . TRP A 1 375 ? 2.239 -5.018 -13.734 1.00 90.00 375 TRP A O 1
ATOM 2956 N N . ALA A 1 376 ? 3.064 -4.034 -11.900 1.00 80.19 376 ALA A N 1
ATOM 2957 C CA . ALA A 1 376 ? 4.446 -4.015 -12.375 1.00 80.19 376 ALA A CA 1
ATOM 2958 C C . ALA A 1 376 ? 4.965 -5.430 -12.669 1.00 80.19 376 ALA A C 1
ATOM 2960 O O . ALA A 1 376 ? 5.612 -5.651 -13.691 1.00 80.19 376 ALA A O 1
ATOM 2961 N N . PHE A 1 377 ? 4.635 -6.401 -11.816 1.00 74.75 377 PHE A N 1
ATOM 2962 C CA . PHE A 1 377 ? 4.954 -7.809 -12.030 1.00 74.75 377 PHE A CA 1
ATOM 2963 C C . PHE A 1 377 ? 4.236 -8.380 -13.262 1.00 74.75 377 PHE A C 1
ATOM 2965 O O . PHE A 1 377 ? 4.872 -9.005 -14.107 1.00 74.75 377 PHE A O 1
ATOM 2972 N N . GLU A 1 378 ? 2.936 -8.113 -13.418 1.00 81.00 378 GLU A N 1
ATOM 2973 C CA . GLU A 1 378 ? 2.138 -8.536 -14.579 1.00 81.00 378 GLU A CA 1
ATOM 2974 C C . GLU A 1 378 ? 2.666 -7.964 -15.904 1.00 81.00 378 GLU A C 1
ATOM 2976 O O . GLU A 1 378 ? 2.623 -8.644 -16.930 1.00 81.00 378 GLU A O 1
ATOM 2981 N N . GLN A 1 379 ? 3.198 -6.738 -15.885 1.00 78.06 379 GLN A N 1
ATOM 2982 C CA . GLN A 1 379 ? 3.830 -6.104 -17.046 1.00 78.06 379 GLN A CA 1
ATOM 2983 C C . GLN A 1 379 ? 5.298 -6.520 -17.252 1.00 78.06 379 GLN A C 1
ATOM 2985 O O . GLN A 1 379 ? 5.921 -6.110 -18.232 1.00 78.06 379 GLN A O 1
ATOM 2990 N N . GLY A 1 380 ? 5.869 -7.331 -16.354 1.00 68.56 380 GLY A N 1
ATOM 2991 C CA . GLY A 1 380 ? 7.276 -7.734 -16.404 1.00 68.56 380 GLY A CA 1
ATOM 2992 C C . GLY A 1 380 ? 8.264 -6.594 -16.128 1.00 68.56 380 GLY A C 1
ATOM 2993 O O . GLY A 1 380 ? 9.402 -6.661 -16.581 1.00 68.56 380 GLY A O 1
ATOM 2994 N N . LEU A 1 381 ? 7.831 -5.548 -15.415 1.00 63.06 381 LEU A N 1
ATOM 2995 C CA . LEU A 1 381 ? 8.632 -4.378 -15.025 1.00 63.06 381 LEU A CA 1
ATOM 2996 C C . LEU A 1 381 ? 9.369 -4.565 -13.688 1.00 63.06 381 LEU A C 1
ATOM 2998 O O . LEU A 1 381 ? 10.118 -3.684 -13.274 1.00 63.06 381 LEU A O 1
ATOM 3002 N N . ALA A 1 382 ? 9.150 -5.686 -12.996 1.00 53.34 382 ALA A N 1
ATOM 3003 C CA . ALA A 1 382 ? 9.758 -5.976 -11.703 1.00 53.34 382 ALA A CA 1
ATOM 3004 C C . ALA A 1 382 ? 10.356 -7.396 -11.660 1.00 53.34 382 ALA A C 1
ATOM 3006 O O . ALA A 1 382 ? 9.668 -8.369 -11.965 1.00 53.34 382 ALA A O 1
ATOM 3007 N N . ASP A 1 383 ? 11.612 -7.494 -11.213 1.00 47.19 383 ASP A N 1
ATOM 3008 C CA . ASP A 1 383 ? 12.273 -8.706 -10.700 1.00 47.19 383 ASP A CA 1
ATOM 3009 C C . ASP A 1 383 ? 12.792 -8.397 -9.278 1.00 47.19 383 ASP A C 1
ATOM 3011 O O . ASP A 1 383 ? 13.034 -7.242 -8.919 1.00 47.19 383 ASP A O 1
ATOM 3015 N N . HIS A 1 384 ? 12.932 -9.431 -8.453 1.00 40.25 384 HIS A N 1
ATOM 3016 C CA . HIS A 1 384 ? 12.991 -9.487 -6.989 1.00 40.25 384 HIS A CA 1
ATOM 3017 C C . HIS A 1 384 ? 14.146 -8.722 -6.303 1.00 40.25 384 HIS A C 1
ATOM 3019 O O . HIS A 1 384 ? 14.353 -8.889 -5.103 1.00 40.25 384 HIS A O 1
ATOM 3025 N N . ARG A 1 385 ? 14.907 -7.892 -7.029 1.00 37.09 385 ARG A N 1
ATOM 3026 C CA . ARG A 1 385 ? 16.104 -7.182 -6.534 1.00 37.09 385 ARG A CA 1
ATOM 3027 C C . ARG A 1 385 ? 15.900 -5.680 -6.320 1.00 37.09 385 ARG A C 1
ATOM 3029 O O . ARG A 1 385 ? 16.549 -5.103 -5.454 1.00 37.09 385 ARG A O 1
ATOM 3036 N N . ARG A 1 386 ? 14.995 -5.049 -7.077 1.00 38.88 386 ARG A N 1
ATOM 3037 C CA . ARG A 1 386 ? 14.534 -3.654 -6.929 1.00 38.88 386 ARG A CA 1
ATOM 3038 C C . ARG A 1 386 ? 13.152 -3.546 -7.570 1.00 38.88 386 ARG A C 1
ATOM 3040 O O . ARG A 1 386 ? 13.028 -3.702 -8.779 1.00 38.88 386 ARG A O 1
ATOM 3047 N N . GLY A 1 387 ? 12.118 -3.289 -6.773 1.00 50.91 387 GLY A N 1
ATOM 3048 C CA . GLY A 1 387 ? 10.820 -2.912 -7.329 1.00 50.91 387 GLY A CA 1
ATOM 3049 C C . GLY A 1 387 ? 10.894 -1.484 -7.888 1.00 50.91 387 GLY A C 1
ATOM 3050 O O . GLY A 1 387 ? 11.523 -0.643 -7.239 1.00 50.91 387 GLY A O 1
ATOM 3051 N N . PRO A 1 388 ? 10.295 -1.190 -9.056 1.00 61.84 388 PRO A N 1
ATOM 3052 C CA . PRO A 1 388 ? 10.119 0.190 -9.508 1.00 61.84 388 PRO A CA 1
ATOM 3053 C C . PRO A 1 388 ? 9.388 0.998 -8.427 1.00 61.84 388 PRO A C 1
ATOM 3055 O O . PRO A 1 388 ? 8.519 0.466 -7.729 1.00 61.84 388 PRO A O 1
ATOM 3058 N N . SER A 1 389 ? 9.761 2.267 -8.240 1.00 79.94 389 SER A N 1
ATOM 3059 C CA . SER A 1 389 ? 9.094 3.116 -7.253 1.00 79.94 389 SER A CA 1
ATOM 3060 C C . SER A 1 389 ? 7.626 3.330 -7.631 1.00 79.94 389 SER A C 1
ATOM 3062 O O . SER A 1 389 ? 7.219 3.128 -8.773 1.00 79.94 389 SER A O 1
ATOM 3064 N N . GLN A 1 390 ? 6.813 3.788 -6.677 1.00 85.94 390 GLN A N 1
ATOM 3065 C CA . GLN A 1 390 ? 5.424 4.169 -6.946 1.00 85.94 390 GLN A CA 1
ATOM 3066 C C . GLN A 1 390 ? 5.302 5.115 -8.152 1.00 85.94 390 GLN A C 1
ATOM 3068 O O . GLN A 1 390 ? 4.382 4.982 -8.957 1.00 85.94 390 GLN A O 1
ATOM 3073 N N . GLU A 1 391 ? 6.221 6.078 -8.254 1.00 85.88 391 GLU A N 1
ATOM 3074 C CA . GLU A 1 391 ? 6.250 7.041 -9.349 1.00 85.88 391 GLU A CA 1
ATOM 3075 C C . GLU A 1 391 ? 6.627 6.361 -10.670 1.00 85.88 391 GLU A C 1
ATOM 3077 O O . GLU A 1 391 ? 5.932 6.567 -11.658 1.00 85.88 391 GLU A O 1
ATOM 3082 N N . ASP A 1 392 ? 7.636 5.483 -10.674 1.00 83.56 392 ASP A N 1
ATOM 3083 C CA . ASP A 1 392 ? 8.066 4.750 -11.876 1.00 83.56 392 ASP A CA 1
ATOM 3084 C C . ASP A 1 392 ? 6.947 3.863 -12.435 1.00 83.56 392 ASP A C 1
ATOM 3086 O O . ASP A 1 392 ? 6.709 3.823 -13.643 1.00 83.56 392 ASP A O 1
ATOM 3090 N N . ILE A 1 393 ? 6.219 3.171 -11.552 1.00 86.25 393 ILE A N 1
ATOM 3091 C CA . ILE A 1 393 ? 5.087 2.330 -11.953 1.00 86.25 393 ILE A CA 1
ATOM 3092 C C . ILE A 1 393 ? 3.969 3.194 -12.532 1.00 86.25 393 ILE A C 1
ATOM 3094 O O . ILE A 1 393 ? 3.395 2.845 -13.563 1.00 86.25 393 ILE A O 1
ATOM 3098 N N . LEU A 1 394 ? 3.665 4.328 -11.895 1.00 93.19 394 LEU A N 1
ATOM 3099 C CA . LEU A 1 394 ? 2.631 5.230 -12.381 1.00 93.19 394 LEU A CA 1
ATOM 3100 C C . LEU A 1 394 ? 3.006 5.847 -13.737 1.00 93.19 394 LEU A C 1
ATOM 3102 O O . LEU A 1 394 ? 2.148 5.920 -14.612 1.00 93.19 394 LEU A O 1
ATOM 3106 N N . LEU A 1 395 ? 4.265 6.252 -13.936 1.00 87.12 395 LEU A N 1
ATOM 3107 C CA . LEU A 1 395 ? 4.760 6.727 -15.233 1.00 87.12 395 LEU A CA 1
ATOM 3108 C C . LEU A 1 395 ? 4.548 5.654 -16.307 1.00 87.12 395 LEU A C 1
ATOM 3110 O O . LEU A 1 395 ? 3.911 5.925 -17.324 1.00 87.12 395 LEU A O 1
ATOM 3114 N N . ALA A 1 396 ? 4.957 4.413 -16.030 1.00 82.81 396 ALA A N 1
ATOM 3115 C CA . ALA A 1 396 ? 4.751 3.292 -16.943 1.00 82.81 396 ALA A CA 1
ATOM 3116 C C . ALA A 1 396 ? 3.260 3.012 -17.214 1.00 82.81 396 ALA A C 1
ATOM 3118 O O . ALA A 1 396 ? 2.894 2.674 -18.340 1.00 82.81 396 ALA A O 1
ATOM 3119 N N . GLN A 1 397 ? 2.379 3.167 -16.219 1.00 90.88 397 GLN A N 1
ATOM 3120 C CA . GLN A 1 397 ? 0.927 3.043 -16.396 1.00 90.88 397 GLN A CA 1
ATOM 3121 C C . GLN A 1 397 ? 0.371 4.134 -17.311 1.00 90.88 397 GLN A C 1
ATOM 3123 O O . GLN A 1 397 ? -0.417 3.824 -18.206 1.00 90.88 397 GLN A O 1
ATOM 3128 N N . VAL A 1 398 ? 0.777 5.392 -17.112 1.00 90.31 398 VAL A N 1
ATOM 3129 C CA . VAL A 1 398 ? 0.344 6.518 -17.952 1.00 90.31 398 VAL A CA 1
ATOM 3130 C C . VAL A 1 398 ? 0.835 6.330 -19.387 1.00 90.31 398 VAL A C 1
ATOM 3132 O O . VAL A 1 398 ? 0.052 6.513 -20.313 1.00 90.31 398 VAL A O 1
ATOM 3135 N N . GLU A 1 399 ? 2.081 5.905 -19.591 1.00 83.38 399 GLU A N 1
ATOM 3136 C CA . GLU A 1 399 ? 2.637 5.646 -20.925 1.00 83.38 399 GLU A CA 1
ATOM 3137 C C . GLU A 1 399 ? 1.960 4.461 -21.622 1.00 83.38 399 GLU A C 1
ATOM 3139 O O . GLU A 1 399 ? 1.579 4.563 -22.788 1.00 83.38 399 GLU A O 1
ATOM 3144 N N . ALA A 1 400 ? 1.756 3.348 -20.909 1.00 83.31 400 ALA A N 1
ATOM 3145 C CA . ALA A 1 400 ? 1.084 2.169 -21.451 1.00 83.31 400 ALA A CA 1
ATOM 3146 C C . ALA A 1 400 ? -0.378 2.462 -21.815 1.00 83.31 400 ALA A C 1
ATOM 3148 O O . ALA A 1 400 ? -0.881 1.982 -22.833 1.00 83.31 400 ALA A O 1
ATOM 3149 N N . PHE A 1 401 ? -1.066 3.259 -20.994 1.00 90.38 401 PHE A N 1
ATOM 3150 C CA . PHE A 1 401 ? -2.446 3.640 -21.255 1.00 90.38 401 PHE A CA 1
ATOM 3151 C C . PHE A 1 401 ? -2.566 4.793 -22.254 1.00 90.38 401 PHE A C 1
ATOM 3153 O O . PHE A 1 401 ? -3.584 4.868 -22.922 1.00 90.38 401 PHE A O 1
ATOM 3160 N N . ALA A 1 402 ? -1.569 5.666 -22.405 1.00 87.88 402 ALA A N 1
ATOM 3161 C CA . ALA A 1 402 ? -1.581 6.828 -23.301 1.00 87.88 402 ALA A CA 1
ATOM 3162 C C . ALA A 1 402 ? -2.898 7.649 -23.243 1.00 87.88 402 ALA A C 1
ATOM 3164 O O . ALA A 1 402 ? -3.648 7.691 -24.229 1.00 87.88 402 ALA A O 1
ATOM 3165 N N . PRO A 1 403 ? -3.228 8.272 -22.091 1.00 95.50 403 PRO A N 1
ATOM 3166 C CA . PRO A 1 403 ? -4.469 9.024 -21.927 1.00 95.50 403 PRO A CA 1
ATOM 3167 C C . PRO A 1 403 ? -4.478 10.330 -22.737 1.00 95.50 403 PRO A C 1
ATOM 3169 O O . PRO A 1 403 ? -3.492 11.065 -22.776 1.00 95.50 403 PRO A O 1
ATOM 3172 N N . ASP A 1 404 ? -5.638 10.683 -23.302 1.00 94.88 404 ASP A N 1
ATOM 3173 C CA . ASP A 1 404 ? -5.891 12.040 -23.801 1.00 94.88 404 ASP A CA 1
ATOM 3174 C C . ASP A 1 404 ? -6.015 13.033 -22.632 1.00 94.88 404 ASP A C 1
ATOM 3176 O O . ASP A 1 404 ? -5.582 14.180 -22.740 1.00 94.88 404 ASP A O 1
ATOM 3180 N N . VAL A 1 405 ? -6.604 12.584 -21.517 1.00 97.56 405 VAL A N 1
ATOM 3181 C CA . VAL A 1 405 ? -6.826 13.380 -20.304 1.00 97.56 405 VAL A CA 1
ATOM 3182 C C . VAL A 1 405 ? -6.246 12.660 -19.091 1.00 97.56 405 VAL A C 1
ATOM 3184 O O . VAL A 1 405 ? -6.665 11.548 -18.764 1.00 97.56 405 VAL A O 1
ATOM 3187 N N . LEU A 1 406 ? -5.318 13.306 -18.390 1.00 98.38 406 LEU A N 1
ATOM 3188 C CA . LEU A 1 406 ? -4.786 12.822 -17.118 1.00 98.38 406 LEU A CA 1
ATOM 3189 C C . LEU A 1 406 ? -5.409 13.619 -15.975 1.00 98.38 406 LEU A C 1
ATOM 3191 O O . LEU A 1 406 ? -5.195 14.822 -15.860 1.00 98.38 406 LEU A O 1
ATOM 3195 N N . TYR A 1 407 ? -6.189 12.944 -15.135 1.00 98.44 407 TYR A N 1
ATOM 3196 C CA . TYR A 1 407 ? -6.893 13.550 -14.012 1.00 98.44 407 TYR A CA 1
ATOM 3197 C C . TYR A 1 407 ? -6.255 13.148 -12.676 1.00 98.44 407 TYR A C 1
ATOM 3199 O O . TYR A 1 407 ? -6.456 12.039 -12.183 1.00 98.44 407 TYR A O 1
ATOM 3207 N N . LEU A 1 408 ? -5.498 14.064 -12.074 1.00 98.12 408 LEU A N 1
ATOM 3208 C CA . LEU A 1 408 ? -4.778 13.886 -10.815 1.00 98.12 408 LEU A CA 1
ATOM 3209 C C . LEU A 1 408 ? -5.620 14.419 -9.648 1.00 98.12 408 LEU A C 1
ATOM 3211 O O . LEU A 1 408 ? -5.738 15.621 -9.419 1.00 98.12 408 LEU A O 1
ATOM 3215 N N . SER A 1 409 ? -6.214 13.518 -8.870 1.00 94.81 409 SER A N 1
ATOM 3216 C CA . SER A 1 409 ? -6.981 13.899 -7.672 1.00 94.81 409 SER A CA 1
ATOM 3217 C C . SER A 1 409 ? -6.102 14.209 -6.452 1.00 94.81 409 SER A C 1
ATOM 3219 O O . SER A 1 409 ? -6.608 14.655 -5.424 1.00 94.81 409 SER A O 1
ATOM 3221 N N . ASP A 1 410 ? -4.796 13.962 -6.559 1.00 94.88 410 ASP A N 1
ATOM 3222 C CA . ASP A 1 410 ? -3.782 14.365 -5.587 1.00 94.88 410 ASP A CA 1
ATOM 3223 C C . ASP A 1 410 ? -2.661 15.153 -6.291 1.00 94.88 410 ASP A C 1
ATOM 3225 O O . ASP A 1 410 ? -1.558 14.636 -6.484 1.00 94.88 410 ASP A O 1
ATOM 3229 N N . PRO A 1 411 ? -2.938 16.406 -6.708 1.00 96.25 411 PRO A N 1
ATOM 3230 C CA . PRO A 1 411 ? -1.987 17.236 -7.448 1.00 96.25 411 PRO A CA 1
ATOM 3231 C C . PRO A 1 411 ? -0.845 17.777 -6.571 1.00 96.25 411 PRO A C 1
ATOM 3233 O O . PRO A 1 411 ? -0.071 18.612 -7.028 1.00 96.25 411 PRO A O 1
ATOM 3236 N N . ILE A 1 412 ? -0.777 17.363 -5.298 1.00 95.06 412 ILE A N 1
ATOM 3237 C CA . ILE A 1 412 ? 0.309 17.705 -4.372 1.00 95.06 412 ILE A CA 1
ATOM 3238 C C . ILE A 1 412 ? 1.390 16.632 -4.420 1.00 95.06 412 ILE A C 1
ATOM 3240 O O . ILE A 1 412 ? 2.571 16.954 -4.452 1.00 95.06 412 ILE A O 1
ATOM 3244 N N . THR A 1 413 ? 0.980 15.363 -4.423 1.00 93.81 413 THR A N 1
ATOM 3245 C CA . THR A 1 413 ? 1.901 14.227 -4.542 1.00 93.81 413 THR A CA 1
ATOM 3246 C C . THR A 1 413 ? 2.397 14.070 -5.978 1.00 93.81 413 THR A C 1
ATOM 3248 O O . THR A 1 413 ? 3.565 13.773 -6.200 1.00 93.81 413 THR A O 1
ATOM 3251 N N . PHE A 1 414 ? 1.503 14.280 -6.947 1.00 95.25 414 PHE A N 1
ATOM 3252 C CA . PHE A 1 414 ? 1.804 14.244 -8.376 1.00 95.25 414 PHE A CA 1
ATOM 3253 C C . PHE A 1 414 ? 1.646 15.653 -8.941 1.00 95.25 414 PHE A C 1
ATOM 3255 O O . PHE A 1 414 ? 0.611 15.992 -9.510 1.00 95.25 414 PHE A O 1
ATOM 3262 N N . ASP A 1 415 ? 2.642 16.496 -8.689 1.00 93.56 415 ASP A N 1
ATOM 3263 C CA . ASP A 1 415 ? 2.646 17.908 -9.068 1.00 93.56 415 ASP A CA 1
ATOM 3264 C C . ASP A 1 415 ? 3.253 18.135 -10.469 1.00 93.56 415 ASP A C 1
ATOM 3266 O O . ASP A 1 415 ? 3.446 17.202 -11.255 1.00 93.56 415 ASP A O 1
ATOM 3270 N N . ALA A 1 416 ? 3.573 19.387 -10.801 1.00 93.56 416 ALA A N 1
ATOM 3271 C CA . ALA A 1 416 ? 4.232 19.728 -12.059 1.00 93.56 416 ALA A CA 1
ATOM 3272 C C . ALA A 1 416 ? 5.557 18.975 -12.297 1.00 93.56 416 ALA A C 1
ATOM 3274 O O . ALA A 1 416 ? 5.894 18.656 -13.438 1.00 93.56 416 ALA A O 1
ATOM 3275 N N . GLY A 1 417 ? 6.309 18.646 -11.241 1.00 92.62 417 GLY A N 1
ATOM 3276 C CA . GLY A 1 417 ? 7.529 17.848 -11.340 1.00 92.62 417 GLY A CA 1
ATOM 3277 C C . GLY A 1 417 ? 7.270 16.442 -11.877 1.00 92.62 417 GLY A C 1
ATOM 3278 O O . GLY A 1 417 ? 8.040 15.965 -12.710 1.00 92.62 417 GLY A O 1
ATOM 3279 N N . PHE A 1 418 ? 6.173 15.809 -11.457 1.00 94.31 418 PHE A N 1
ATOM 3280 C CA . PHE A 1 418 ? 5.730 14.525 -12.002 1.00 94.31 418 PHE A CA 1
ATOM 3281 C C . PHE A 1 418 ? 5.276 14.660 -13.462 1.00 94.31 418 PHE A C 1
ATOM 3283 O O . PHE A 1 418 ? 5.717 13.896 -14.318 1.00 94.31 418 PHE A O 1
ATOM 3290 N N . VAL A 1 419 ? 4.441 15.658 -13.773 1.00 93.31 419 VAL A N 1
ATOM 3291 C CA . VAL A 1 419 ? 3.883 15.838 -15.127 1.00 93.31 419 VAL A CA 1
ATOM 3292 C C . VAL A 1 419 ? 4.981 16.071 -16.171 1.00 93.31 419 VAL A C 1
ATOM 3294 O O . VAL A 1 419 ? 4.902 15.510 -17.262 1.00 93.31 419 VAL A O 1
ATOM 3297 N N . ARG A 1 420 ? 6.047 16.810 -15.829 1.00 91.31 420 ARG A N 1
ATOM 3298 C CA . ARG A 1 420 ? 7.212 17.033 -16.710 1.00 91.31 420 ARG A CA 1
ATOM 3299 C C . ARG A 1 420 ? 7.959 15.755 -17.102 1.00 91.31 420 ARG A C 1
ATOM 3301 O O . ARG A 1 420 ? 8.673 15.766 -18.100 1.00 91.31 420 ARG A O 1
ATOM 3308 N N . LYS A 1 421 ? 7.822 14.668 -16.336 1.00 87.25 421 LYS A N 1
ATOM 3309 C CA . LYS A 1 421 ? 8.463 13.376 -16.638 1.00 87.25 421 LYS A CA 1
ATOM 3310 C C . LYS A 1 421 ? 7.701 12.572 -17.698 1.00 87.25 421 LYS A C 1
ATOM 3312 O O . LYS A 1 421 ? 8.253 11.612 -18.222 1.00 87.25 421 LYS A O 1
ATOM 3317 N N . LEU A 1 422 ? 6.457 12.940 -18.016 1.00 83.44 422 LEU A N 1
ATOM 3318 C CA . LEU A 1 422 ? 5.614 12.211 -18.966 1.00 83.44 422 LEU A CA 1
ATOM 3319 C C . LEU A 1 422 ? 6.030 12.480 -20.417 1.00 83.44 422 LEU A C 1
ATOM 3321 O O . LEU A 1 422 ? 6.090 13.633 -20.848 1.00 83.44 422 LEU A O 1
ATOM 3325 N N . SER A 1 423 ? 6.231 11.415 -21.197 1.00 77.00 423 SER A N 1
ATOM 3326 C CA . SER A 1 423 ? 6.517 11.506 -22.632 1.00 77.00 423 SER A CA 1
ATOM 3327 C C . SER A 1 423 ? 5.739 10.443 -23.430 1.00 77.00 423 SER A C 1
ATOM 3329 O O . SER A 1 423 ? 6.070 9.262 -23.347 1.00 77.00 423 SER A O 1
ATOM 3331 N N . PRO A 1 424 ? 4.716 10.823 -24.225 1.00 80.00 424 PRO A N 1
ATOM 3332 C CA . PRO A 1 424 ? 4.226 12.185 -24.444 1.00 80.00 424 PRO A CA 1
ATOM 3333 C C . PRO A 1 424 ? 3.392 12.715 -23.267 1.00 80.00 424 PRO A C 1
ATOM 3335 O O . PRO A 1 424 ? 2.674 11.967 -22.601 1.00 80.00 424 PRO A O 1
ATOM 3338 N N . ARG A 1 425 ? 3.421 14.038 -23.057 1.00 88.62 425 ARG A N 1
ATOM 3339 C CA . ARG A 1 425 ? 2.501 14.721 -22.137 1.00 88.62 425 ARG A CA 1
ATOM 3340 C C . ARG A 1 425 ? 1.051 14.562 -22.641 1.00 88.62 425 ARG A C 1
ATOM 3342 O O . ARG A 1 425 ? 0.799 14.826 -23.819 1.00 88.62 425 ARG A O 1
ATOM 3349 N N . PRO A 1 426 ? 0.087 14.187 -21.780 1.00 92.88 426 PRO A N 1
ATOM 3350 C CA . PRO A 1 426 ? -1.333 14.154 -22.131 1.00 92.88 426 PRO A CA 1
ATOM 3351 C C . PRO A 1 426 ? -1.838 15.502 -22.667 1.00 92.88 426 PRO A C 1
ATOM 3353 O O . PRO A 1 426 ? -1.345 16.565 -22.281 1.00 92.88 426 PRO A O 1
ATOM 3356 N N . ARG A 1 427 ? -2.860 15.468 -23.533 1.00 93.62 427 ARG A N 1
ATOM 3357 C CA . ARG A 1 427 ? -3.430 16.677 -24.164 1.00 93.62 427 ARG A CA 1
ATOM 3358 C C . ARG A 1 427 ? -4.065 17.624 -23.151 1.00 93.62 427 ARG A C 1
ATOM 3360 O O . ARG A 1 427 ? -4.131 18.822 -23.409 1.00 93.62 427 ARG A O 1
ATOM 3367 N N . LEU A 1 428 ? -4.564 17.078 -22.044 1.00 97.25 428 LEU A N 1
ATOM 3368 C CA . LEU A 1 428 ? -5.131 17.845 -20.947 1.00 97.25 428 LEU A CA 1
ATOM 3369 C C . LEU A 1 428 ? -4.749 17.217 -19.604 1.00 97.25 428 LEU A C 1
ATOM 3371 O O . LEU A 1 428 ? -5.070 16.055 -19.341 1.00 97.25 428 LEU A O 1
ATOM 3375 N N . VAL A 1 429 ? -4.098 17.995 -18.744 1.00 98.31 429 VAL A N 1
ATOM 3376 C CA . VAL A 1 429 ? -3.745 17.607 -17.374 1.00 98.31 429 VAL A CA 1
ATOM 3377 C C . VAL A 1 429 ? -4.620 18.377 -16.393 1.00 98.31 429 VAL A C 1
ATOM 3379 O O . VAL A 1 429 ? -4.580 19.606 -16.324 1.00 98.31 429 VAL A O 1
ATOM 3382 N N . VAL A 1 430 ? -5.427 17.643 -15.631 1.00 98.56 430 VAL A N 1
ATOM 3383 C CA . VAL A 1 430 ? -6.436 18.192 -14.723 1.00 98.56 430 VAL A CA 1
ATOM 3384 C C . VAL A 1 430 ? -6.101 17.800 -13.294 1.00 98.56 430 VAL A C 1
ATOM 3386 O O . VAL A 1 430 ? -5.891 16.626 -13.012 1.00 98.56 430 VAL A O 1
ATOM 3389 N N . GLY A 1 431 ? -6.089 18.760 -12.376 1.00 98.00 431 GLY A N 1
ATOM 3390 C CA . GLY A 1 431 ? -5.949 18.517 -10.943 1.00 98.00 431 GLY A CA 1
ATOM 3391 C C . GLY A 1 431 ? -7.268 18.733 -10.208 1.00 98.00 431 GLY A C 1
ATOM 3392 O O . GLY A 1 431 ? -8.077 19.555 -10.629 1.00 98.00 431 GLY A O 1
ATOM 3393 N N . TRP A 1 432 ? -7.494 18.050 -9.086 1.00 97.12 432 TRP A N 1
ATOM 3394 C CA . TRP A 1 432 ? -8.572 18.396 -8.147 1.00 97.12 432 TRP A CA 1
ATOM 3395 C C . TRP A 1 432 ? -8.027 18.644 -6.745 1.00 97.12 432 TRP A C 1
ATOM 3397 O O . TRP A 1 432 ? -7.200 17.878 -6.250 1.00 97.12 432 TRP A O 1
ATOM 3407 N N . ARG A 1 433 ? -8.502 19.706 -6.080 1.00 94.75 433 ARG A N 1
ATOM 3408 C CA . ARG A 1 433 ? -8.087 20.007 -4.707 1.00 94.75 433 ARG A CA 1
ATOM 3409 C C . ARG A 1 433 ? -9.149 20.742 -3.891 1.00 94.75 433 ARG A C 1
ATOM 3411 O O . ARG A 1 433 ? -9.646 21.793 -4.279 1.00 94.75 433 ARG A O 1
ATOM 3418 N N . ALA A 1 434 ? -9.410 20.231 -2.691 1.00 91.94 434 ALA A N 1
ATOM 3419 C CA . ALA A 1 434 ? -10.196 20.893 -1.645 1.00 91.94 434 ALA A CA 1
ATOM 3420 C C . ALA A 1 434 ? -9.622 20.601 -0.242 1.00 91.94 434 ALA A C 1
ATOM 3422 O O . ALA A 1 434 ? -10.339 20.253 0.691 1.00 91.94 434 ALA A O 1
ATOM 3423 N N . ALA A 1 435 ? -8.296 20.669 -0.110 1.00 90.38 435 ALA A N 1
ATOM 3424 C CA . ALA A 1 435 ? -7.563 20.404 1.128 1.00 90.38 435 ALA A CA 1
ATOM 3425 C C . ALA A 1 435 ? -6.252 21.209 1.157 1.00 90.38 435 ALA A C 1
ATOM 3427 O O . ALA A 1 435 ? -5.875 21.794 0.141 1.00 90.38 435 ALA A O 1
ATOM 3428 N N . ASN A 1 436 ? -5.562 21.225 2.304 1.00 90.31 436 ASN A N 1
ATOM 3429 C CA . ASN A 1 436 ? -4.364 22.043 2.543 1.00 90.31 436 ASN A CA 1
ATOM 3430 C C . ASN A 1 436 ? -3.327 21.940 1.421 1.00 90.31 436 ASN A C 1
ATOM 3432 O O . ASN A 1 436 ? -3.035 20.840 0.962 1.00 90.31 436 ASN A O 1
ATOM 3436 N N . ILE A 1 437 ? -2.735 23.055 1.015 1.00 92.44 437 ILE A N 1
ATOM 3437 C CA . ILE A 1 437 ? -1.686 23.076 -0.012 1.00 92.44 437 ILE A CA 1
ATOM 3438 C C . ILE A 1 437 ? -0.374 23.588 0.596 1.00 92.44 437 ILE A C 1
ATOM 3440 O O . ILE A 1 437 ? -0.410 24.526 1.398 1.00 92.44 437 ILE A O 1
ATOM 3444 N N . PRO A 1 438 ? 0.787 22.988 0.281 1.00 92.06 438 PRO A N 1
ATOM 3445 C CA . PRO A 1 438 ? 2.065 23.502 0.752 1.00 92.06 438 PRO A CA 1
ATOM 3446 C C . PRO A 1 438 ? 2.411 24.818 0.043 1.00 92.06 438 PRO A C 1
ATOM 3448 O O . PRO A 1 438 ? 2.062 25.020 -1.120 1.00 92.06 438 PRO A O 1
ATOM 3451 N N . HIS A 1 439 ? 3.136 25.713 0.720 1.00 89.12 439 HIS A N 1
ATOM 3452 C CA . HIS A 1 439 ? 3.639 26.948 0.102 1.00 89.12 439 HIS A CA 1
ATOM 3453 C C . HIS A 1 439 ? 4.590 26.705 -1.081 1.00 89.12 439 HIS A C 1
ATOM 3455 O O . HIS A 1 439 ? 4.790 27.611 -1.882 1.00 89.12 439 HIS A O 1
ATOM 3461 N N . THR A 1 440 ? 5.140 25.496 -1.200 1.00 91.25 440 THR A N 1
ATOM 3462 C CA . THR A 1 440 ? 6.025 25.055 -2.285 1.00 91.25 440 THR A CA 1
ATOM 3463 C C . THR A 1 440 ? 5.293 24.386 -3.450 1.00 91.25 440 THR A C 1
ATOM 3465 O O . THR A 1 440 ? 5.954 23.829 -4.318 1.00 91.25 440 THR A O 1
ATOM 3468 N N . TRP A 1 441 ? 3.956 24.358 -3.460 1.00 94.75 441 TRP A N 1
ATOM 3469 C CA . TRP A 1 441 ? 3.204 23.667 -4.510 1.00 94.75 441 TRP A CA 1
ATOM 3470 C C . TRP A 1 441 ? 3.421 24.310 -5.889 1.00 94.75 441 TRP A C 1
ATOM 3472 O O . TRP A 1 441 ? 3.124 25.492 -6.064 1.00 94.75 441 TRP A O 1
ATOM 3482 N N . ASP A 1 442 ? 3.898 23.517 -6.854 1.00 94.31 442 ASP A N 1
ATOM 3483 C CA . ASP A 1 442 ? 4.077 23.904 -8.258 1.00 94.31 442 ASP A CA 1
ATOM 3484 C C . ASP A 1 442 ? 2.903 23.386 -9.109 1.00 94.31 442 ASP A C 1
ATOM 3486 O O . ASP A 1 442 ? 2.743 22.178 -9.311 1.00 94.31 442 ASP A O 1
ATOM 3490 N N . ALA A 1 443 ? 2.078 24.312 -9.609 1.00 96.38 443 ALA A N 1
ATOM 3491 C CA . ALA A 1 443 ? 0.907 24.007 -10.429 1.00 96.38 443 ALA A CA 1
ATOM 3492 C C . ALA A 1 443 ? 1.110 24.326 -11.926 1.00 96.38 443 ALA A C 1
ATOM 3494 O O . ALA A 1 443 ? 0.150 24.265 -12.693 1.00 96.38 443 ALA A O 1
ATOM 3495 N N . THR A 1 444 ? 2.336 24.648 -12.355 1.00 96.12 444 THR A N 1
ATOM 3496 C CA . THR A 1 444 ? 2.633 25.191 -13.699 1.00 96.12 444 THR A CA 1
ATOM 3497 C C . THR A 1 444 ? 2.288 24.273 -14.873 1.00 96.12 444 THR A C 1
ATOM 3499 O O . THR A 1 444 ? 2.001 24.755 -15.966 1.00 96.12 444 THR A O 1
ATOM 3502 N N . GLU A 1 445 ? 2.264 22.958 -14.663 1.00 95.94 445 GLU A N 1
ATOM 3503 C CA . GLU A 1 445 ? 1.961 21.979 -15.719 1.00 95.94 445 GLU A CA 1
ATOM 3504 C C . GLU A 1 445 ? 0.478 21.597 -15.816 1.00 95.94 445 GLU A C 1
ATOM 3506 O O . GLU A 1 445 ? 0.101 20.793 -16.676 1.00 95.94 445 GLU A O 1
ATOM 3511 N N . PHE A 1 446 ? -0.373 22.146 -14.946 1.00 97.81 446 PHE A N 1
ATOM 3512 C CA . PHE A 1 446 ? -1.801 21.851 -14.939 1.00 97.81 446 PHE A CA 1
ATOM 3513 C C . PHE A 1 446 ? -2.557 22.781 -15.883 1.00 97.81 446 PHE A C 1
ATOM 3515 O O . PHE A 1 446 ? -2.556 24.004 -15.725 1.00 97.81 446 PHE A O 1
ATOM 3522 N N . ASP A 1 447 ? -3.275 22.179 -16.829 1.00 98.06 447 ASP A N 1
ATOM 3523 C CA . ASP A 1 447 ? -4.154 22.912 -17.738 1.00 98.06 447 ASP A CA 1
ATOM 3524 C C . ASP A 1 447 ? -5.429 23.377 -17.028 1.00 98.06 447 ASP A C 1
ATOM 3526 O O . ASP A 1 447 ? -6.007 24.393 -17.402 1.00 98.06 447 ASP A O 1
ATOM 3530 N N . LEU A 1 448 ? -5.868 22.635 -16.005 1.00 98.25 448 LEU A N 1
ATOM 3531 C CA . LEU A 1 448 ? -7.055 22.948 -15.217 1.00 98.25 448 LEU A CA 1
ATOM 3532 C C . LEU A 1 448 ? -6.924 22.456 -13.774 1.00 98.25 448 LEU A C 1
ATOM 3534 O O . LEU A 1 448 ? -6.690 21.270 -13.543 1.00 98.25 448 LEU A O 1
ATOM 3538 N N . ILE A 1 449 ? -7.190 23.326 -12.798 1.00 98.38 449 ILE A N 1
ATOM 3539 C CA . ILE A 1 449 ? -7.411 22.934 -11.400 1.00 98.38 449 ILE A CA 1
ATOM 3540 C C . ILE A 1 449 ? -8.893 23.053 -11.025 1.00 98.38 449 ILE A C 1
ATOM 3542 O O . ILE A 1 449 ? -9.518 24.106 -11.124 1.00 98.38 449 ILE A O 1
ATOM 3546 N N . LEU A 1 450 ? -9.458 21.953 -10.543 1.00 98.12 450 LEU A N 1
ATOM 3547 C CA . LEU A 1 450 ? -10.835 21.831 -10.088 1.00 98.12 450 LEU A CA 1
ATOM 3548 C C . LEU A 1 450 ? -10.924 22.009 -8.571 1.00 98.12 450 LEU A C 1
ATOM 3550 O O . LEU A 1 450 ? -10.263 21.300 -7.809 1.00 98.12 450 LEU A O 1
ATOM 3554 N N . SER A 1 451 ? -11.779 22.924 -8.118 1.00 96.31 451 SER A N 1
ATOM 3555 C CA . SER A 1 451 ? -12.050 23.115 -6.691 1.00 96.31 451 SER A CA 1
ATOM 3556 C C . SER A 1 451 ? -13.370 23.835 -6.461 1.00 96.31 451 SER A C 1
ATOM 3558 O O . SER A 1 451 ? -13.722 24.764 -7.185 1.00 96.31 451 SER A O 1
ATOM 3560 N N . ASN A 1 452 ? -14.085 23.476 -5.404 1.00 92.50 452 ASN A N 1
ATOM 3561 C CA . ASN A 1 452 ? -15.276 24.188 -4.951 1.00 92.50 452 ASN A CA 1
ATOM 3562 C C . ASN A 1 452 ? -14.972 25.340 -3.981 1.00 92.50 452 ASN A C 1
ATOM 3564 O O . ASN A 1 452 ? -15.883 26.054 -3.579 1.00 92.50 452 ASN A O 1
ATOM 3568 N N . LEU A 1 453 ? -13.699 25.578 -3.656 1.00 94.06 453 LEU A N 1
ATOM 3569 C CA . LEU A 1 453 ? -13.263 26.713 -2.841 1.00 94.06 453 LEU A CA 1
ATOM 3570 C C . LEU A 1 453 ? -12.674 27.799 -3.736 1.00 94.06 453 LEU A C 1
ATOM 3572 O O . LEU A 1 453 ? -11.712 27.548 -4.462 1.00 94.06 453 LEU A O 1
ATOM 3576 N N . ALA A 1 454 ? -13.234 29.008 -3.678 1.00 94.19 454 ALA A N 1
ATOM 3577 C CA . ALA A 1 454 ? -12.780 30.128 -4.500 1.00 94.19 454 ALA A CA 1
ATOM 3578 C C . ALA A 1 454 ? -11.323 30.494 -4.206 1.00 94.19 454 ALA A C 1
ATOM 3580 O O . ALA A 1 454 ? -10.507 30.481 -5.122 1.00 94.19 454 ALA A O 1
ATOM 3581 N N . GLY A 1 455 ? -10.963 30.668 -2.931 1.00 93.75 455 GLY A N 1
ATOM 3582 C CA . GLY A 1 455 ? -9.592 31.024 -2.561 1.00 93.75 455 GLY A CA 1
ATOM 3583 C C . GLY A 1 455 ? -8.551 29.961 -2.928 1.00 93.75 455 GLY A C 1
ATOM 3584 O O . GLY A 1 455 ? -7.389 30.295 -3.150 1.00 93.75 455 GLY A O 1
ATOM 3585 N N . LEU A 1 456 ? -8.945 28.688 -3.069 1.00 94.38 456 LEU A N 1
ATOM 3586 C CA . LEU A 1 456 ? -8.045 27.650 -3.577 1.00 94.38 456 LEU A CA 1
ATOM 3587 C C . LEU A 1 456 ? -7.844 27.784 -5.088 1.00 94.38 456 LEU A C 1
ATOM 3589 O O . LEU A 1 456 ? -6.708 27.699 -5.544 1.00 94.38 456 LEU A O 1
ATOM 3593 N N . ARG A 1 457 ? -8.910 28.041 -5.857 1.00 96.25 457 ARG A N 1
ATOM 3594 C CA . ARG A 1 457 ? -8.797 28.302 -7.303 1.00 96.25 457 ARG A CA 1
ATOM 3595 C C . ARG A 1 457 ? -7.919 29.518 -7.582 1.00 96.25 457 ARG A C 1
ATOM 3597 O O . ARG A 1 457 ? -6.980 29.409 -8.365 1.00 96.25 457 ARG A O 1
ATOM 3604 N N . ASP A 1 458 ? -8.159 30.621 -6.877 1.00 95.75 458 ASP A N 1
ATOM 3605 C CA . ASP A 1 458 ? -7.355 31.841 -6.999 1.00 95.75 458 ASP A CA 1
ATOM 3606 C C . ASP A 1 458 ? -5.885 31.558 -6.675 1.00 95.75 458 ASP A C 1
ATOM 3608 O O . ASP A 1 458 ? -4.973 31.989 -7.385 1.00 95.75 458 ASP A O 1
ATOM 3612 N N . LYS A 1 459 ? -5.640 30.762 -5.625 1.00 95.12 459 LYS A N 1
ATOM 3613 C CA . LYS A 1 459 ? -4.284 30.371 -5.254 1.00 95.12 459 LYS A CA 1
ATOM 3614 C C . LYS A 1 459 ? -3.640 29.446 -6.285 1.00 95.12 459 LYS A C 1
ATOM 3616 O O . LYS A 1 459 ? -2.462 29.625 -6.559 1.00 95.12 459 LYS A O 1
ATOM 3621 N N . ALA A 1 460 ? -4.372 28.503 -6.872 1.00 96.25 460 ALA A N 1
ATOM 3622 C CA . ALA A 1 460 ? -3.858 27.612 -7.910 1.00 96.25 460 ALA A CA 1
ATOM 3623 C C . ALA A 1 460 ? -3.403 28.387 -9.158 1.00 96.25 460 ALA A C 1
ATOM 3625 O O . ALA A 1 460 ? -2.310 28.134 -9.661 1.00 96.25 460 ALA A O 1
ATOM 3626 N N . LEU A 1 461 ? -4.185 29.384 -9.591 1.00 97.06 461 LEU A N 1
ATOM 3627 C CA . LEU A 1 461 ? -3.799 30.304 -10.668 1.00 97.06 461 LEU A CA 1
ATOM 3628 C C . LEU A 1 461 ? -2.525 31.080 -10.303 1.00 97.06 461 LEU A C 1
ATOM 3630 O O . LEU A 1 461 ? -1.587 31.154 -11.092 1.00 97.06 461 LEU A O 1
ATOM 3634 N N . ALA A 1 462 ? -2.440 31.593 -9.071 1.00 95.44 462 ALA A N 1
ATOM 3635 C CA . ALA A 1 462 ? -1.243 32.281 -8.585 1.00 95.44 462 ALA A CA 1
ATOM 3636 C C . ALA A 1 462 ? -0.004 31.366 -8.465 1.00 95.44 462 ALA A C 1
ATOM 3638 O O . ALA A 1 462 ? 1.116 31.871 -8.485 1.00 95.44 462 ALA A O 1
ATOM 3639 N N . MET A 1 463 ? -0.191 30.046 -8.338 1.00 94.50 463 MET A N 1
ATOM 3640 C CA . MET A 1 463 ? 0.881 29.036 -8.342 1.00 94.50 463 MET A CA 1
ATOM 3641 C C . MET A 1 463 ? 1.203 28.499 -9.751 1.00 94.50 463 MET A C 1
ATOM 3643 O O . MET A 1 463 ? 2.005 27.575 -9.885 1.00 94.50 463 MET A O 1
ATOM 3647 N N . GLY A 1 464 ? 0.600 29.067 -10.800 1.00 95.56 464 GLY A N 1
ATOM 3648 C CA . GLY A 1 464 ? 0.963 28.804 -12.193 1.00 95.56 464 GLY A CA 1
ATOM 3649 C C . GLY A 1 464 ? 0.010 27.907 -12.982 1.00 95.56 464 GLY A C 1
ATOM 3650 O O . GLY A 1 464 ? 0.287 27.667 -14.154 1.00 95.56 464 GLY A O 1
ATOM 3651 N N . ALA A 1 465 ? -1.101 27.437 -12.404 1.00 97.50 465 ALA A N 1
ATOM 3652 C CA . ALA A 1 465 ? -2.104 26.698 -13.176 1.00 97.50 465 ALA A CA 1
ATOM 3653 C C . ALA A 1 465 ? -2.660 27.561 -14.320 1.00 97.50 465 ALA A C 1
ATOM 3655 O O . ALA A 1 465 ? -2.935 28.747 -14.128 1.00 97.50 465 ALA A O 1
ATOM 3656 N N . ARG A 1 466 ? -2.868 26.964 -15.500 1.00 96.88 466 ARG A N 1
ATOM 3657 C CA . ARG A 1 466 ? -3.364 27.688 -16.685 1.00 96.88 466 ARG A CA 1
ATOM 3658 C C . ARG A 1 466 ? -4.804 28.170 -16.517 1.00 96.88 466 ARG A C 1
ATOM 3660 O O . ARG A 1 466 ? -5.151 29.246 -16.997 1.00 96.88 466 ARG A O 1
ATOM 3667 N N . ASP A 1 467 ? -5.628 27.360 -15.865 1.00 97.62 467 ASP A N 1
ATOM 3668 C CA . ASP A 1 467 ? -7.034 27.647 -15.608 1.00 97.62 467 ASP A CA 1
ATOM 3669 C C . ASP A 1 467 ? -7.491 26.989 -14.297 1.00 97.62 467 ASP A C 1
ATOM 3671 O O . ASP A 1 467 ? -6.888 26.023 -13.812 1.00 97.62 467 ASP A O 1
ATOM 3675 N N . ALA A 1 468 ? -8.579 27.494 -13.718 1.00 97.81 468 ALA A N 1
ATOM 3676 C CA . ALA A 1 468 ? -9.206 26.920 -12.538 1.00 97.81 468 ALA A CA 1
ATOM 3677 C C . ALA A 1 468 ? -10.734 27.049 -12.593 1.00 97.81 468 ALA A C 1
ATOM 3679 O O . ALA A 1 468 ? -11.272 28.134 -12.801 1.00 97.81 468 ALA A O 1
ATOM 3680 N N . ALA A 1 469 ? -11.453 25.953 -12.332 1.00 97.56 469 ALA A N 1
ATOM 3681 C CA . ALA A 1 469 ? -12.913 25.913 -12.438 1.00 97.56 469 ALA A CA 1
ATOM 3682 C C . ALA A 1 469 ? -13.593 25.421 -11.158 1.00 97.56 469 ALA A C 1
ATOM 3684 O O . ALA A 1 469 ? -13.075 24.575 -10.420 1.00 97.56 469 ALA A O 1
ATOM 3685 N N . HIS A 1 470 ? -14.790 25.961 -10.905 1.00 96.12 470 HIS A N 1
ATOM 3686 C CA . HIS A 1 470 ? -15.644 25.479 -9.830 1.00 96.12 470 HIS A CA 1
ATOM 3687 C C . HIS A 1 470 ? -16.115 24.056 -10.134 1.00 96.12 470 HIS A C 1
ATOM 3689 O O . HIS A 1 470 ? -16.793 23.812 -11.131 1.00 96.12 470 HIS A O 1
ATOM 3695 N N . PHE A 1 471 ? -15.782 23.120 -9.251 1.00 95.88 471 PHE A N 1
ATOM 3696 C CA . PHE A 1 471 ? -16.220 21.736 -9.356 1.00 95.88 471 PHE A CA 1
ATOM 3697 C C . PHE A 1 471 ? -16.218 21.078 -7.981 1.00 95.88 471 PHE A C 1
ATOM 3699 O O . PHE A 1 471 ? -15.285 21.265 -7.198 1.00 95.88 471 PHE A O 1
ATOM 3706 N N . HIS A 1 472 ? -17.229 20.255 -7.714 1.00 92.62 472 HIS A N 1
ATOM 3707 C CA . HIS A 1 472 ? -17.228 19.354 -6.571 1.00 92.62 472 HIS A CA 1
ATOM 3708 C C . HIS A 1 472 ? -17.555 17.916 -7.009 1.00 92.62 472 HIS A C 1
ATOM 3710 O O . HIS A 1 472 ? -18.312 17.719 -7.964 1.00 92.62 472 HIS A O 1
ATOM 3716 N N . PRO A 1 473 ? -17.013 16.911 -6.305 1.00 88.44 473 PRO A N 1
ATOM 3717 C CA . PRO A 1 473 ? -17.320 15.498 -6.527 1.00 88.44 473 PRO A CA 1
ATOM 3718 C C . PRO A 1 473 ? -18.779 15.137 -6.191 1.00 88.44 473 PRO A C 1
ATOM 3720 O O . PRO A 1 473 ? -19.533 15.970 -5.677 1.00 88.44 473 PRO A O 1
ATOM 3723 N N . GLY A 1 474 ? -19.206 13.912 -6.522 1.00 94.31 474 GLY A N 1
ATOM 3724 C CA . GLY A 1 474 ? -20.624 13.519 -6.510 1.00 94.31 474 GLY A CA 1
ATOM 3725 C C . GLY A 1 474 ? -20.890 12.167 -5.873 1.00 94.31 474 GLY A C 1
ATOM 3726 O O . GLY A 1 474 ? -20.027 11.311 -5.841 1.00 94.31 474 GLY A O 1
ATOM 3727 N N . PHE A 1 475 ? -22.102 11.948 -5.377 1.00 96.75 475 PHE A N 1
ATOM 3728 C CA . PHE A 1 475 ? -22.471 10.739 -4.649 1.00 96.75 475 PHE A CA 1
ATOM 3729 C C . PHE A 1 475 ? -22.874 9.571 -5.577 1.00 96.75 475 PHE A C 1
ATOM 3731 O O . PHE A 1 475 ? -23.811 9.728 -6.369 1.00 96.75 475 PHE A O 1
ATOM 3738 N N . PRO A 1 476 ? -22.232 8.390 -5.490 1.00 95.06 476 PRO A N 1
ATOM 3739 C CA . PRO A 1 476 ? -22.634 7.205 -6.249 1.00 95.06 476 PRO A CA 1
ATOM 3740 C C . PRO A 1 476 ? -23.909 6.552 -5.708 1.00 95.06 476 PRO A C 1
ATOM 3742 O O . PRO A 1 476 ? -23.987 6.159 -4.545 1.00 95.06 476 PRO A O 1
ATOM 3745 N N . GLU A 1 477 ? -24.905 6.343 -6.570 1.00 90.69 477 GLU A N 1
ATOM 3746 C CA . GLU A 1 477 ? -26.196 5.773 -6.164 1.00 90.69 477 GLU A CA 1
ATOM 3747 C C . GLU A 1 477 ? -26.098 4.316 -5.671 1.00 90.69 477 GLU A C 1
ATOM 3749 O O . GLU A 1 477 ? -26.953 3.862 -4.908 1.00 90.69 477 GLU A O 1
ATOM 3754 N N . SER A 1 478 ? -25.053 3.586 -6.074 1.00 92.75 478 SER A N 1
ATOM 3755 C CA . SER A 1 478 ? -24.777 2.216 -5.619 1.00 92.75 478 SER A CA 1
ATOM 3756 C C . SER A 1 478 ? -24.517 2.131 -4.114 1.00 92.75 478 SER A C 1
ATOM 3758 O O . SER A 1 478 ? -24.896 1.138 -3.493 1.00 92.75 478 SER A O 1
ATOM 3760 N N . LEU A 1 479 ? -23.940 3.172 -3.504 1.00 94.88 479 LEU A N 1
ATOM 3761 C CA . LEU A 1 479 ? -23.647 3.190 -2.069 1.00 94.88 479 LEU A CA 1
ATOM 3762 C C . LEU A 1 479 ? -24.925 3.197 -1.239 1.00 94.88 479 LEU A C 1
ATOM 3764 O O . LEU A 1 479 ? -25.039 2.425 -0.291 1.00 94.88 479 LEU A O 1
ATOM 3768 N N . LEU A 1 480 ? -25.916 4.007 -1.630 1.00 94.50 480 LEU A N 1
ATOM 3769 C CA . LEU A 1 480 ? -27.229 4.006 -0.984 1.00 94.50 480 LEU A CA 1
ATOM 3770 C C . LEU A 1 480 ? -27.861 2.615 -1.046 1.00 94.50 480 LEU A C 1
ATOM 3772 O O . LEU A 1 480 ? -28.368 2.133 -0.039 1.00 94.50 480 LEU A O 1
ATOM 3776 N N . ALA A 1 481 ? -27.809 1.958 -2.207 1.00 93.25 481 ALA A N 1
ATOM 3777 C CA . ALA A 1 481 ? -28.349 0.611 -2.359 1.00 93.25 481 ALA A CA 1
ATOM 3778 C C . ALA A 1 481 ? -27.645 -0.406 -1.441 1.00 93.25 481 ALA A C 1
ATOM 3780 O O . ALA A 1 481 ? -28.314 -1.281 -0.897 1.00 93.25 481 ALA A O 1
ATOM 3781 N N . ALA A 1 482 ? -26.332 -0.261 -1.234 1.00 95.00 482 ALA A N 1
ATOM 3782 C CA . ALA A 1 482 ? -25.521 -1.146 -0.398 1.00 95.00 482 ALA A CA 1
ATOM 3783 C C . ALA A 1 482 ? -25.737 -0.962 1.116 1.00 95.00 482 ALA A C 1
ATOM 3785 O O . ALA A 1 482 ? -25.415 -1.865 1.890 1.00 95.00 482 ALA A O 1
ATOM 3786 N N . VAL A 1 483 ? -26.264 0.189 1.549 1.00 96.12 483 VAL A N 1
ATOM 3787 C CA . VAL A 1 483 ? -26.500 0.486 2.975 1.00 96.12 483 VAL A CA 1
ATOM 3788 C C . VAL A 1 483 ? -27.967 0.724 3.324 1.00 96.12 483 VAL A C 1
ATOM 3790 O O . VAL A 1 483 ? -28.263 1.035 4.471 1.00 96.12 483 VAL A O 1
ATOM 3793 N N . LYS A 1 484 ? -28.898 0.572 2.375 1.00 92.81 484 LYS A N 1
ATOM 3794 C CA . LYS A 1 484 ? -30.322 0.913 2.554 1.00 92.81 484 LYS A CA 1
ATOM 3795 C C . LYS A 1 484 ? -30.984 0.227 3.758 1.00 92.81 484 LYS A C 1
ATOM 3797 O O . LYS A 1 484 ? -31.865 0.828 4.363 1.00 92.81 484 LYS A O 1
ATOM 3802 N N . ASP A 1 485 ? -30.538 -0.983 4.097 1.00 93.25 485 ASP A N 1
ATOM 3803 C CA . ASP A 1 485 ? -31.104 -1.815 5.167 1.00 93.25 485 ASP A CA 1
ATOM 3804 C C . ASP A 1 485 ? -30.548 -1.447 6.560 1.00 93.25 485 ASP A C 1
ATOM 3806 O O . ASP A 1 485 ? -30.934 -2.034 7.567 1.00 93.25 485 ASP A O 1
ATOM 3810 N N . GLN A 1 486 ? -29.615 -0.491 6.638 1.00 95.94 486 GLN A N 1
ATOM 3811 C CA . GLN A 1 486 ? -29.129 0.028 7.911 1.00 95.94 486 GLN A CA 1
ATOM 3812 C C . GLN A 1 486 ? -30.177 0.957 8.530 1.00 95.94 486 GLN A C 1
ATOM 3814 O O . GLN A 1 486 ? -30.465 2.023 7.980 1.00 95.94 486 GLN A O 1
ATOM 3819 N N . GLU A 1 487 ? -30.668 0.568 9.704 1.00 93.00 487 GLU A N 1
ATOM 3820 C CA . GLU A 1 487 ? -31.579 1.364 10.527 1.00 93.00 487 GLU A CA 1
ATOM 3821 C C . GLU A 1 487 ? -30.819 2.299 11.492 1.00 93.00 487 GLU A C 1
ATOM 3823 O O . GLU A 1 487 ? -29.693 1.972 11.911 1.00 93.00 487 GLU A O 1
ATOM 3828 N N . PRO A 1 488 ? -31.411 3.442 11.890 1.00 94.31 488 PRO A N 1
ATOM 3829 C CA . PRO A 1 488 ? -30.852 4.310 12.922 1.00 94.31 488 PRO A CA 1
ATOM 3830 C C . PRO A 1 488 ? -30.758 3.594 14.280 1.00 94.31 488 PRO A C 1
ATOM 3832 O O . PRO A 1 488 ? -31.739 3.060 14.789 1.00 94.31 488 PRO A O 1
ATOM 3835 N N . THR A 1 489 ? -29.575 3.612 14.896 1.00 94.62 489 THR A N 1
ATOM 3836 C CA . THR A 1 489 ? -29.287 2.996 16.210 1.00 94.62 489 THR A CA 1
ATOM 3837 C C . THR A 1 489 ? -28.717 3.981 17.230 1.00 94.62 489 THR A C 1
ATOM 3839 O O . THR A 1 489 ? -28.648 3.656 18.411 1.00 94.62 489 THR A O 1
ATOM 3842 N N . HIS A 1 490 ? -28.310 5.174 16.795 1.00 95.19 490 HIS A N 1
ATOM 3843 C CA . HIS A 1 490 ? -27.719 6.212 17.637 1.00 95.19 490 HIS A CA 1
ATOM 3844 C C . HIS A 1 490 ? -28.396 7.556 17.363 1.00 95.19 490 HIS A C 1
ATOM 3846 O O . HIS A 1 490 ? -28.869 7.809 16.253 1.00 95.19 490 HIS A O 1
ATOM 3852 N N . ASP A 1 491 ? -28.428 8.434 18.364 1.00 98.31 491 ASP A N 1
ATOM 3853 C CA . ASP A 1 491 ? -29.032 9.757 18.207 1.00 98.31 491 ASP A CA 1
ATOM 3854 C C . ASP A 1 491 ? -28.147 10.673 17.356 1.00 98.31 491 ASP A C 1
ATOM 3856 O O . ASP A 1 491 ? -28.626 11.251 16.382 1.00 98.31 491 ASP A O 1
ATOM 3860 N N . VAL A 1 492 ? -26.850 10.757 17.673 1.00 98.31 492 VAL A N 1
ATOM 3861 C CA . VAL A 1 492 ? -25.880 11.590 16.950 1.00 98.31 492 VAL A CA 1
ATOM 3862 C C . VAL A 1 492 ? -24.682 10.757 16.490 1.00 98.31 492 VAL A C 1
ATOM 3864 O O . VAL A 1 492 ? -24.094 10.005 17.272 1.00 98.31 492 VAL A O 1
ATOM 3867 N N . CYS A 1 493 ? -24.282 10.922 15.229 1.00 97.44 493 CYS A N 1
ATOM 3868 C CA . CYS A 1 493 ? -23.123 10.254 14.638 1.00 97.44 493 CYS A CA 1
ATOM 3869 C C . CYS A 1 493 ? -22.136 11.243 14.017 1.00 97.44 493 CYS A C 1
ATOM 3871 O O . CYS A 1 493 ? -22.532 12.229 13.397 1.00 97.44 493 CYS A O 1
ATOM 3873 N N . PHE A 1 494 ? -20.844 10.925 14.113 1.00 97.31 494 PHE A N 1
ATOM 3874 C CA . PHE A 1 494 ? -19.787 11.592 13.356 1.00 97.31 494 PHE A CA 1
ATOM 3875 C C . PHE A 1 494 ? -18.715 10.591 12.920 1.00 97.31 494 PHE A C 1
ATOM 3877 O O . PHE A 1 494 ? -18.232 9.788 13.721 1.00 97.31 494 PHE A O 1
ATOM 3884 N N . CYS A 1 495 ? -18.292 10.692 11.660 1.00 95.56 495 CYS A N 1
ATOM 3885 C CA . CYS A 1 495 ? -17.170 9.935 11.111 1.00 95.56 495 CYS A CA 1
ATOM 3886 C C . CYS A 1 495 ? -16.170 10.910 10.482 1.00 95.56 495 CYS A C 1
ATOM 3888 O O . CYS A 1 495 ? -16.532 11.677 9.585 1.00 95.56 495 CYS A O 1
ATOM 3890 N N . GLY A 1 496 ? -14.907 10.881 10.900 1.00 92.69 496 GLY A N 1
ATOM 3891 C CA . GLY A 1 496 ? -13.903 11.791 10.351 1.00 92.69 496 GLY A CA 1
ATOM 3892 C C . GLY A 1 496 ? -12.583 11.791 11.107 1.00 92.69 496 GLY A C 1
ATOM 3893 O O . GLY A 1 496 ? -12.416 11.105 12.110 1.00 92.69 496 GLY A O 1
ATOM 3894 N N . GLN A 1 497 ? -11.628 12.570 10.608 1.00 90.81 497 GLN A N 1
ATOM 3895 C CA . GLN A 1 497 ? -10.300 12.657 11.210 1.00 90.81 497 GLN A CA 1
ATOM 3896 C C . GLN A 1 497 ? -10.283 13.532 12.477 1.00 90.81 497 GLN A C 1
ATOM 3898 O O . GLN A 1 497 ? -11.219 14.274 12.770 1.00 90.81 497 GLN A O 1
ATOM 3903 N N . ILE A 1 498 ? -9.182 13.512 13.213 1.00 90.62 498 ILE A N 1
ATOM 3904 C CA . ILE A 1 498 ? -8.844 14.496 14.241 1.00 90.62 498 ILE A CA 1
ATOM 3905 C C . ILE A 1 498 ? -7.359 14.843 14.119 1.00 90.62 498 ILE A C 1
ATOM 3907 O O . ILE A 1 498 ? -6.543 13.992 13.781 1.00 90.62 498 ILE A O 1
ATOM 3911 N N . ASN A 1 499 ? -7.020 16.114 14.316 1.00 85.81 499 ASN A N 1
ATOM 3912 C CA . ASN A 1 499 ? -5.659 16.626 14.469 1.00 85.81 499 ASN A CA 1
ATOM 3913 C C . ASN A 1 499 ? -5.721 18.013 15.129 1.00 85.81 499 ASN A C 1
ATOM 3915 O O . ASN A 1 499 ? -6.789 18.632 15.182 1.00 85.81 499 ASN A O 1
ATOM 3919 N N . ALA A 1 500 ? -4.596 18.478 15.671 1.00 81.62 500 ALA A N 1
ATOM 3920 C CA . ALA A 1 500 ? -4.545 19.719 16.445 1.00 81.62 500 ALA A CA 1
ATOM 3921 C C . ALA A 1 500 ? -4.464 20.995 15.585 1.00 81.62 500 ALA A C 1
ATOM 3923 O O . ALA A 1 500 ? -4.816 22.072 16.068 1.00 81.62 500 ALA A O 1
ATOM 3924 N N . SER A 1 501 ? -3.999 20.892 14.336 1.00 76.25 501 SER A N 1
ATOM 3925 C CA . SER A 1 501 ? -3.730 22.044 13.465 1.00 76.25 501 SER A CA 1
ATOM 3926 C C . SER A 1 501 ? -4.929 22.434 12.602 1.00 76.25 501 SER A C 1
ATOM 3928 O O . SER A 1 501 ? -5.308 23.597 12.583 1.00 76.25 501 SER A O 1
ATOM 3930 N N . GLN A 1 502 ? -5.544 21.467 11.926 1.00 81.81 502 GLN A N 1
ATOM 3931 C CA . GLN A 1 502 ? -6.600 21.668 10.934 1.00 81.81 502 GLN A CA 1
ATOM 3932 C C . GLN A 1 502 ? -8.008 21.661 11.539 1.00 81.81 502 GLN A C 1
ATOM 3934 O O . GLN A 1 502 ? -8.939 22.240 10.990 1.00 81.81 502 GLN A O 1
ATOM 3939 N N . TYR A 1 503 ? -8.200 20.938 12.643 1.00 87.00 503 TYR A N 1
ATOM 3940 C CA . TYR A 1 503 ? -9.538 20.599 13.132 1.00 87.00 503 TYR A CA 1
ATOM 3941 C C . TYR A 1 503 ? -9.851 21.195 14.501 1.00 87.00 503 TYR A C 1
ATOM 3943 O O . TYR A 1 503 ? -10.700 20.675 15.213 1.00 87.00 503 TYR A O 1
ATOM 3951 N N . ARG A 1 504 ? -9.207 22.304 14.882 1.00 87.12 504 ARG A N 1
ATOM 3952 C CA . ARG A 1 504 ? -9.368 22.918 16.211 1.00 87.12 504 ARG A CA 1
ATOM 3953 C C . ARG A 1 504 ? -10.834 23.189 16.564 1.00 87.12 504 ARG A C 1
ATOM 3955 O O . ARG A 1 504 ? -11.301 22.728 17.603 1.00 87.12 504 ARG A O 1
ATOM 3962 N N . SER A 1 505 ? -11.551 23.895 15.688 1.00 88.81 505 SER A N 1
ATOM 3963 C CA . SER A 1 505 ? -12.963 24.243 15.896 1.00 88.81 505 SER A CA 1
ATOM 3964 C C . SER A 1 505 ? -13.861 22.999 15.927 1.00 88.81 505 SER A C 1
ATOM 3966 O O . SER A 1 505 ? -14.656 22.804 16.848 1.00 88.81 505 SER A O 1
ATOM 3968 N N . ARG A 1 506 ? -13.660 22.073 14.980 1.00 92.44 506 ARG A N 1
ATOM 3969 C CA . ARG A 1 506 ? -14.363 20.784 14.964 1.00 92.44 506 ARG A CA 1
ATOM 3970 C C . ARG A 1 506 ? -14.136 19.981 16.244 1.00 92.44 506 ARG A C 1
ATOM 3972 O O . ARG A 1 506 ? -15.094 19.457 16.801 1.00 92.44 506 ARG A O 1
ATOM 3979 N N . ASN A 1 507 ? -12.900 19.887 16.727 1.00 94.25 507 ASN A N 1
ATOM 3980 C CA . ASN A 1 507 ? -12.559 19.116 17.923 1.00 94.25 507 ASN A CA 1
ATOM 3981 C C . ASN A 1 507 ? -13.243 19.688 19.170 1.00 94.25 507 ASN A C 1
ATOM 3983 O O . ASN A 1 507 ? -13.705 18.915 20.007 1.00 94.25 507 ASN A O 1
ATOM 3987 N N . ALA A 1 508 ? -13.347 21.017 19.276 1.00 94.00 508 ALA A N 1
ATOM 3988 C CA . ALA A 1 508 ? -14.085 21.671 20.355 1.00 94.00 508 ALA A CA 1
ATOM 3989 C C . ALA A 1 508 ? -15.573 21.278 20.340 1.00 94.00 508 ALA A C 1
ATOM 3991 O O . ALA A 1 508 ? -16.129 20.916 21.376 1.00 94.00 508 ALA A O 1
ATOM 3992 N N . ARG A 1 509 ? -16.200 21.232 19.160 1.00 96.06 509 ARG A N 1
ATOM 3993 C CA . ARG A 1 509 ? -17.606 20.816 19.025 1.00 96.06 509 ARG A CA 1
ATOM 3994 C C . ARG A 1 509 ? -17.817 19.325 19.231 1.00 96.06 509 ARG A C 1
ATOM 3996 O O . ARG A 1 509 ? -18.764 18.932 19.899 1.00 96.06 509 ARG A O 1
ATOM 4003 N N . LEU A 1 510 ? -16.908 18.476 18.758 1.00 96.75 510 LEU A N 1
ATOM 4004 C CA . LEU A 1 510 ? -16.946 17.052 19.096 1.00 96.75 510 LEU A CA 1
ATOM 4005 C C . LEU A 1 510 ? -16.845 16.855 20.616 1.00 96.75 510 LEU A C 1
ATOM 4007 O O . LEU A 1 510 ? -17.541 16.006 21.171 1.00 96.75 510 LEU A O 1
ATOM 4011 N N . HIS A 1 511 ? -16.004 17.639 21.301 1.00 96.38 511 HIS A N 1
ATOM 4012 C CA . HIS A 1 511 ? -15.897 17.601 22.759 1.00 96.38 511 HIS A CA 1
ATOM 4013 C C . HIS A 1 511 ? -17.208 18.024 23.433 1.00 96.38 511 HIS A C 1
ATOM 4015 O O . HIS A 1 511 ? -17.651 17.359 24.369 1.00 96.38 511 HIS A O 1
ATOM 4021 N N . LEU A 1 512 ? -17.856 19.076 22.925 1.00 96.94 512 LEU A N 1
ATOM 4022 C CA . LEU A 1 512 ? -19.179 19.515 23.370 1.00 96.94 512 LEU A CA 1
ATOM 4023 C C . LEU A 1 512 ? -20.222 18.392 23.249 1.00 96.94 512 LEU A C 1
ATOM 4025 O O . LEU A 1 512 ? -20.952 18.128 24.205 1.00 96.94 512 LEU A O 1
ATOM 4029 N N . LEU A 1 513 ? -20.251 17.689 22.112 1.00 97.62 513 LEU A N 1
ATOM 4030 C CA . LEU A 1 513 ? -21.151 16.553 21.891 1.00 97.62 513 LEU A CA 1
ATOM 4031 C C . LEU A 1 513 ? -20.846 15.384 22.835 1.00 97.62 513 LEU A C 1
ATOM 4033 O O . LEU A 1 513 ? -21.764 14.817 23.426 1.00 97.62 513 LEU A O 1
ATOM 4037 N N . ALA A 1 514 ? -19.568 15.042 23.022 1.00 97.06 514 ALA A N 1
ATOM 4038 C CA . ALA A 1 514 ? -19.158 13.980 23.940 1.00 97.06 514 ALA A CA 1
ATOM 4039 C C . ALA A 1 514 ? -19.527 14.303 25.394 1.00 97.06 514 ALA A C 1
ATOM 4041 O O . ALA A 1 514 ? -19.981 13.423 26.124 1.00 97.06 514 ALA A O 1
ATOM 4042 N N . ASN A 1 515 ? -19.403 15.567 25.804 1.00 96.94 515 ASN A N 1
ATOM 4043 C CA . ASN A 1 515 ? -19.864 16.019 27.111 1.00 96.94 515 ASN A CA 1
ATOM 4044 C C . ASN A 1 515 ? -21.396 15.923 27.243 1.00 96.94 515 ASN A C 1
ATOM 4046 O O . ASN A 1 515 ? -21.886 15.424 28.252 1.00 96.94 515 ASN A O 1
ATOM 4050 N N . GLY A 1 516 ? -22.155 16.329 26.218 1.00 96.38 516 GLY A N 1
ATOM 4051 C CA . GLY A 1 516 ? -23.615 16.163 26.191 1.00 96.38 516 GLY A CA 1
ATOM 4052 C C . GLY A 1 516 ? -24.051 14.698 26.321 1.00 96.38 516 GLY A C 1
ATOM 4053 O O . GLY A 1 516 ? -24.960 14.388 27.092 1.00 96.38 516 GLY A O 1
ATOM 4054 N N . CYS A 1 517 ? -23.344 13.786 25.649 1.00 96.00 517 CYS A N 1
ATOM 4055 C CA . CYS A 1 517 ? -23.555 12.344 25.775 1.00 96.00 517 CYS A CA 1
ATOM 4056 C C . CYS A 1 517 ? -23.228 11.823 27.181 1.00 96.00 517 CYS A C 1
ATOM 4058 O O . CYS A 1 517 ? -24.014 11.067 27.747 1.00 96.00 517 CYS A O 1
ATOM 4060 N N . ALA A 1 518 ? -22.105 12.242 27.773 1.00 95.12 518 ALA A N 1
ATOM 4061 C CA . ALA A 1 518 ? -21.718 11.844 29.130 1.00 95.12 518 ALA A CA 1
ATOM 4062 C C . ALA A 1 518 ? -22.719 12.326 30.198 1.00 95.12 518 ALA A C 1
ATOM 4064 O O . ALA A 1 518 ? -22.871 11.694 31.240 1.00 95.12 518 ALA A O 1
ATOM 4065 N N . GLN A 1 519 ? -23.428 13.424 29.922 1.00 95.38 519 GLN A N 1
ATOM 4066 C CA . GLN A 1 519 ? -24.516 13.953 30.748 1.00 95.38 519 GLN A CA 1
ATOM 4067 C C . GLN A 1 519 ? -25.877 13.288 30.473 1.00 95.38 519 GLN A C 1
ATOM 4069 O O . GLN A 1 519 ? -26.868 13.650 31.102 1.00 95.38 519 GLN A O 1
ATOM 4074 N N . GLY A 1 520 ? -25.949 12.338 29.535 1.00 94.44 520 GLY A N 1
ATOM 4075 C CA . GLY A 1 520 ? -27.177 11.622 29.194 1.00 94.44 520 GLY A CA 1
ATOM 4076 C C . GLY A 1 520 ? -28.185 12.420 28.359 1.00 94.44 520 GLY A C 1
ATOM 4077 O O . GLY A 1 520 ? -29.351 12.037 28.334 1.00 94.44 520 GLY A O 1
ATOM 4078 N N . ARG A 1 521 ? -27.785 13.511 27.677 1.00 95.81 521 ARG A N 1
ATOM 4079 C CA . ARG A 1 521 ? -28.704 14.270 26.794 1.00 95.81 521 ARG A CA 1
ATOM 4080 C C . ARG A 1 521 ? -29.128 13.473 25.558 1.00 95.81 521 ARG A C 1
ATOM 4082 O O . ARG A 1 521 ? -30.277 13.574 25.146 1.00 95.81 521 ARG A O 1
ATOM 4089 N N . PHE A 1 522 ? -28.207 12.714 24.968 1.00 97.12 522 PHE A N 1
ATOM 4090 C CA . PHE A 1 522 ? -28.412 11.915 23.755 1.00 97.12 522 PHE A CA 1
ATOM 4091 C C . PHE A 1 522 ? -27.323 10.840 23.630 1.00 97.12 522 PHE A C 1
ATOM 4093 O O . PHE A 1 522 ? -26.250 10.969 24.222 1.00 97.12 522 PHE A O 1
ATOM 4100 N N . GLY A 1 523 ? -27.570 9.794 22.839 1.00 96.38 523 GLY A N 1
ATOM 4101 C CA . GLY A 1 523 ? -26.545 8.816 22.465 1.00 96.38 523 GLY A CA 1
ATOM 4102 C C . GLY A 1 523 ? -25.592 9.347 21.387 1.00 96.38 523 GLY A C 1
ATOM 4103 O O . GLY A 1 523 ? -26.029 9.923 20.392 1.00 96.38 523 GLY A O 1
ATOM 4104 N N . LEU A 1 524 ? -24.286 9.123 21.547 1.00 96.75 524 LEU A N 1
ATOM 4105 C CA . LEU A 1 524 ? -23.267 9.564 20.592 1.00 96.75 524 LEU A CA 1
ATOM 4106 C C . LEU A 1 524 ? -22.436 8.390 20.079 1.00 96.75 524 LEU A C 1
ATOM 4108 O O . LEU A 1 524 ? -21.920 7.594 20.861 1.00 96.75 524 LEU A O 1
ATOM 4112 N N . ARG A 1 525 ? -22.231 8.348 18.762 1.00 95.50 525 ARG A N 1
ATOM 4113 C CA . ARG A 1 525 ? -21.245 7.477 18.120 1.00 95.50 525 ARG A CA 1
ATOM 4114 C C . ARG A 1 525 ? -20.215 8.307 17.374 1.00 95.50 525 ARG A C 1
ATOM 4116 O O . ARG A 1 525 ? -20.537 8.983 16.396 1.00 95.50 525 ARG A O 1
ATOM 4123 N N . LEU A 1 526 ? -18.965 8.207 17.811 1.00 96.81 526 LEU A N 1
ATOM 4124 C CA . LEU A 1 526 ? -17.829 8.787 17.109 1.00 96.81 526 LEU A CA 1
ATOM 4125 C C . LEU A 1 526 ? -17.012 7.682 16.447 1.00 96.81 526 LEU A C 1
ATOM 4127 O O . LEU A 1 526 ? -16.664 6.692 17.088 1.00 96.81 526 LEU A O 1
ATOM 4131 N N . ASN A 1 527 ? -16.675 7.866 15.177 1.00 96.31 527 ASN A N 1
ATOM 4132 C CA . ASN A 1 527 ? -15.700 7.052 14.463 1.00 96.31 527 ASN A CA 1
ATOM 4133 C C . ASN A 1 527 ? -14.550 7.955 14.011 1.00 96.31 527 ASN A C 1
ATOM 4135 O O . ASN A 1 527 ? -14.600 8.561 12.936 1.00 96.31 527 ASN A O 1
ATOM 4139 N N . LEU A 1 528 ? -13.545 8.092 14.879 1.00 94.81 528 LEU A N 1
ATOM 4140 C CA . LEU A 1 528 ? -12.424 9.011 14.692 1.00 94.81 528 LEU A CA 1
ATOM 4141 C C . LEU A 1 528 ? -11.193 8.298 14.118 1.00 94.81 528 LEU A C 1
ATOM 4143 O O . LEU A 1 528 ? -10.851 7.193 14.545 1.00 94.81 528 LEU A O 1
ATOM 4147 N N . SER A 1 529 ? -10.506 8.964 13.188 1.00 91.88 529 SER A N 1
ATOM 4148 C CA . SER A 1 529 ? -9.224 8.547 12.589 1.00 91.88 529 SER A CA 1
ATOM 4149 C C . SER A 1 529 ? -8.174 9.674 12.634 1.00 91.88 529 SER A C 1
ATOM 4151 O O . SER A 1 529 ? -8.477 10.788 13.059 1.00 91.88 529 SER A O 1
ATOM 4153 N N . GLY A 1 530 ? -6.935 9.420 12.201 1.00 88.00 530 GLY A N 1
ATOM 4154 C CA . GLY A 1 530 ? -5.851 10.412 12.220 1.00 88.00 530 GLY A CA 1
ATOM 4155 C C . GLY A 1 530 ? -5.131 10.513 13.573 1.00 88.00 530 GLY A C 1
ATOM 4156 O O . GLY A 1 530 ? -4.861 9.506 14.221 1.00 88.00 530 GLY A O 1
ATOM 4157 N N . HIS A 1 531 ? -4.826 11.737 14.002 1.00 88.81 531 HIS A N 1
ATOM 4158 C CA . HIS A 1 531 ? -3.984 12.064 15.158 1.00 88.81 531 HIS A CA 1
ATOM 4159 C C . HIS A 1 531 ? -4.770 12.039 16.482 1.00 88.81 531 HIS A C 1
ATOM 4161 O O . HIS A 1 531 ? -5.117 13.083 17.049 1.00 88.81 531 HIS A O 1
ATOM 4167 N N . LEU A 1 532 ? -5.100 10.837 16.971 1.00 89.12 532 LEU A N 1
ATOM 4168 C CA . LEU A 1 532 ? -5.910 10.618 18.185 1.00 89.12 532 LEU A CA 1
ATOM 4169 C C . LEU A 1 532 ? -5.277 11.172 19.477 1.00 89.12 532 LEU A C 1
ATOM 4171 O O . LEU A 1 532 ? -5.970 11.346 20.486 1.00 89.12 532 LEU A O 1
ATOM 4175 N N . GLU A 1 533 ? -3.990 11.507 19.467 1.00 89.38 533 GLU A N 1
ATOM 4176 C CA . GLU A 1 533 ? -3.323 12.256 20.530 1.00 89.38 533 GLU A CA 1
ATOM 4177 C C . GLU A 1 533 ? -3.995 13.612 20.793 1.00 89.38 533 GLU A C 1
ATOM 4179 O O . GLU A 1 533 ? -4.078 14.028 21.948 1.00 89.38 533 GLU A O 1
ATOM 4184 N N . ALA A 1 534 ? -4.576 14.239 19.763 1.00 87.38 534 ALA A N 1
ATOM 4185 C CA . ALA A 1 534 ? -5.319 15.493 19.876 1.00 87.38 534 ALA A CA 1
ATOM 4186 C C . ALA A 1 534 ? -6.733 15.321 20.470 1.00 87.38 534 ALA A C 1
ATOM 4188 O O . ALA A 1 534 ? -7.393 16.312 20.785 1.00 87.38 534 ALA A O 1
ATOM 4189 N N . ALA A 1 535 ? -7.218 14.084 20.634 1.00 91.56 535 ALA A N 1
ATOM 4190 C CA . ALA A 1 535 ? -8.515 13.809 21.242 1.00 91.56 535 ALA A CA 1
ATOM 4191 C C . ALA A 1 535 ? -8.454 13.937 22.774 1.00 91.56 535 ALA A C 1
ATOM 4193 O O . ALA A 1 535 ? -7.566 13.381 23.426 1.00 91.56 535 ALA A O 1
ATOM 4194 N N . THR A 1 536 ? -9.441 14.614 23.364 1.00 92.69 536 THR A N 1
ATOM 4195 C CA . THR A 1 536 ? -9.605 14.693 24.824 1.00 92.69 536 THR A CA 1
ATOM 4196 C C . THR A 1 536 ? -9.996 13.329 25.416 1.00 92.69 536 THR A C 1
ATOM 4198 O O . THR A 1 536 ? -10.503 12.471 24.689 1.00 92.69 536 THR A O 1
ATOM 4201 N N . PRO A 1 537 ? -9.865 13.111 26.741 1.00 93.19 537 PRO A N 1
ATOM 4202 C CA . PRO A 1 537 ? -10.294 11.860 27.376 1.00 93.19 537 PRO A CA 1
ATOM 4203 C C . PRO A 1 537 ? -11.754 11.484 27.077 1.00 93.19 537 PRO A C 1
ATOM 4205 O O . PRO A 1 537 ? -12.029 10.335 26.746 1.00 93.19 537 PRO A O 1
ATOM 4208 N N . LEU A 1 538 ? -12.668 12.465 27.094 1.00 92.69 538 LEU A N 1
ATOM 4209 C CA . LEU A 1 538 ? -14.074 12.260 26.714 1.00 92.69 538 LEU A CA 1
ATOM 4210 C C . LEU A 1 538 ? -14.239 11.796 25.260 1.00 92.69 538 LEU A C 1
ATOM 4212 O O . LEU A 1 538 ? -14.999 10.871 24.995 1.00 92.69 538 LEU A O 1
ATOM 4216 N N . LEU A 1 539 ? -13.499 12.395 24.322 1.00 93.62 539 LEU A N 1
ATOM 4217 C CA . LEU A 1 539 ? -13.539 11.989 22.917 1.00 93.62 539 LEU A CA 1
ATOM 4218 C C . LEU A 1 539 ? -13.006 10.572 22.722 1.00 93.62 539 LEU A C 1
ATOM 4220 O O . LEU A 1 539 ? -13.590 9.808 21.962 1.00 93.62 539 LEU A O 1
ATOM 4224 N N . ARG A 1 540 ? -11.925 10.205 23.420 1.00 92.56 540 ARG A N 1
ATOM 4225 C CA . ARG A 1 540 ? -11.370 8.845 23.362 1.00 92.56 540 ARG A CA 1
ATOM 4226 C C . ARG A 1 540 ? -12.346 7.815 23.923 1.00 92.56 540 ARG A C 1
ATOM 4228 O O . ARG A 1 540 ? -12.477 6.753 23.332 1.00 92.56 540 ARG A O 1
ATOM 4235 N N . ALA A 1 541 ? -13.050 8.142 25.007 1.00 90.88 541 ALA A N 1
ATOM 4236 C CA . ALA A 1 541 ? -14.060 7.266 25.597 1.00 90.88 541 ALA A CA 1
ATOM 4237 C C . ALA A 1 541 ? -15.281 7.059 24.681 1.00 90.88 541 ALA A C 1
ATOM 4239 O O . ALA A 1 541 ? -15.832 5.964 24.644 1.00 90.88 541 ALA A O 1
ATOM 4240 N N . ALA A 1 542 ? -15.683 8.087 23.926 1.00 90.31 542 ALA A N 1
ATOM 4241 C CA . ALA A 1 542 ? -16.794 8.014 22.972 1.00 90.31 542 ALA A CA 1
ATOM 4242 C C . ALA A 1 542 ? -16.390 7.489 21.575 1.00 90.31 542 ALA A C 1
ATOM 4244 O O . ALA A 1 542 ? -17.252 7.295 20.713 1.00 90.31 542 ALA A O 1
ATOM 4245 N N . ASN A 1 543 ? -15.093 7.287 21.316 1.00 94.94 543 ASN A N 1
ATOM 4246 C CA . ASN A 1 543 ? -14.591 6.830 20.023 1.00 94.94 543 ASN A CA 1
ATOM 4247 C C . ASN A 1 543 ? -14.746 5.312 19.866 1.00 94.94 543 ASN A C 1
ATOM 4249 O O . ASN A 1 543 ? -14.212 4.532 20.647 1.00 94.94 543 ASN A O 1
ATOM 4253 N N . THR A 1 544 ? -15.396 4.896 18.785 1.00 92.81 544 THR A N 1
ATOM 4254 C CA . THR A 1 544 ? -15.610 3.491 18.405 1.00 92.81 544 THR A CA 1
ATOM 4255 C C . THR A 1 544 ? -14.609 2.995 17.354 1.00 92.81 544 THR A C 1
ATOM 4257 O O . THR A 1 544 ? -14.764 1.907 16.805 1.00 92.81 544 THR A O 1
ATOM 4260 N N . GLY A 1 545 ? -13.564 3.784 17.086 1.00 91.75 545 GLY A N 1
ATOM 4261 C CA . GLY A 1 545 ? -12.500 3.464 16.138 1.00 91.75 545 GLY A CA 1
ATOM 4262 C C . GLY A 1 545 ? -12.782 3.955 14.713 1.00 91.75 545 GLY A C 1
ATOM 4263 O O . GLY A 1 545 ? -13.893 4.397 14.403 1.00 91.75 545 GLY A O 1
ATOM 4264 N N . PRO A 1 546 ? -11.774 3.908 13.827 1.00 92.06 546 PRO A N 1
ATOM 4265 C CA . PRO A 1 546 ? -11.907 4.395 12.461 1.00 92.06 546 PRO A CA 1
ATOM 4266 C C . PRO A 1 546 ? -12.868 3.519 11.647 1.00 92.06 546 PRO A C 1
ATOM 4268 O O . PRO A 1 546 ? -12.799 2.291 11.685 1.00 92.06 546 PRO A O 1
ATOM 4271 N N . CYS A 1 547 ? -13.740 4.154 10.864 1.00 92.31 547 CYS A N 1
ATOM 4272 C CA . CYS A 1 547 ? -14.595 3.485 9.885 1.00 92.31 547 CYS A CA 1
ATOM 4273 C C . CYS A 1 547 ? -14.347 4.069 8.492 1.00 92.31 547 CYS A C 1
ATOM 4275 O O . CYS A 1 547 ? -14.209 5.283 8.332 1.00 92.31 547 CYS A O 1
ATOM 4277 N N . PHE A 1 548 ? -14.323 3.208 7.481 1.00 94.81 548 PHE A N 1
ATOM 4278 C CA . PHE A 1 548 ? -14.031 3.570 6.097 1.00 94.81 548 PHE A CA 1
ATOM 4279 C C . PHE A 1 548 ? -14.975 2.826 5.149 1.00 94.81 548 PHE A C 1
ATOM 4281 O O . PHE A 1 548 ? -15.623 1.864 5.567 1.00 94.81 548 PHE A O 1
ATOM 4288 N N . GLY A 1 549 ? -15.060 3.279 3.896 1.00 95.44 549 GLY A N 1
ATOM 4289 C CA . GLY A 1 549 ? -15.856 2.619 2.859 1.00 95.44 549 GLY A CA 1
ATOM 4290 C C . GLY A 1 549 ? -17.311 2.388 3.271 1.00 95.44 549 GLY A C 1
ATOM 4291 O O . GLY A 1 549 ? -17.927 3.233 3.924 1.00 95.44 549 GLY A O 1
ATOM 4292 N N . LEU A 1 550 ? -17.862 1.222 2.932 1.00 96.25 550 LEU A N 1
ATOM 4293 C CA . LEU A 1 550 ? -19.236 0.830 3.263 1.00 96.25 550 LEU A CA 1
ATOM 4294 C C . LEU A 1 550 ? -19.532 0.889 4.767 1.00 96.25 550 LEU A C 1
ATOM 4296 O O . LEU A 1 550 ? -20.645 1.251 5.145 1.00 96.25 550 LEU A O 1
ATOM 4300 N N . ASP A 1 551 ? -18.559 0.598 5.633 1.00 95.56 551 ASP A N 1
ATOM 4301 C CA . ASP A 1 551 ? -18.764 0.674 7.085 1.00 95.56 551 ASP A CA 1
ATOM 4302 C C . ASP A 1 551 ? -18.951 2.114 7.563 1.00 95.56 551 ASP A C 1
ATOM 4304 O O . ASP A 1 551 ? -19.742 2.361 8.472 1.00 95.56 551 ASP A O 1
ATOM 4308 N N . MET A 1 552 ? -18.279 3.079 6.928 1.00 96.75 552 MET A N 1
ATOM 4309 C CA . MET A 1 552 ? -18.521 4.497 7.189 1.00 96.75 552 MET A CA 1
ATOM 4310 C C . MET A 1 552 ? -19.934 4.893 6.764 1.00 96.75 552 MET A C 1
ATOM 4312 O O . MET A 1 552 ? -20.648 5.501 7.553 1.00 96.75 552 MET A O 1
ATOM 4316 N N . TYR A 1 553 ? -20.378 4.517 5.561 1.00 97.50 553 TYR A N 1
ATOM 4317 C CA . TYR A 1 553 ? -21.735 4.836 5.097 1.00 97.50 553 TYR A CA 1
ATOM 4318 C C . TYR A 1 553 ? -22.821 4.198 5.979 1.00 97.50 553 TYR A C 1
ATOM 4320 O O . TYR A 1 553 ? -23.833 4.842 6.264 1.00 97.50 553 TYR A O 1
ATOM 4328 N N . ARG A 1 554 ? -22.589 2.980 6.491 1.00 96.88 554 ARG A N 1
ATOM 4329 C CA . ARG A 1 554 ? -23.442 2.360 7.521 1.00 96.88 554 ARG A CA 1
ATOM 4330 C C . ARG A 1 554 ? -23.417 3.153 8.827 1.00 96.88 554 ARG A C 1
ATOM 4332 O O . ARG A 1 554 ? -24.471 3.386 9.408 1.00 96.88 554 ARG A O 1
ATOM 4339 N N . ALA A 1 555 ? -22.249 3.606 9.280 1.00 96.12 555 ALA A N 1
ATOM 4340 C CA . ALA A 1 555 ? -22.142 4.421 10.488 1.00 96.12 555 ALA A CA 1
ATOM 4341 C C . ALA A 1 555 ? -22.909 5.749 10.357 1.00 96.12 555 ALA A C 1
ATOM 4343 O O . ALA A 1 555 ? -23.653 6.096 11.273 1.00 96.12 555 ALA A O 1
ATOM 4344 N N . LEU A 1 556 ? -22.827 6.434 9.208 1.00 97.06 556 LEU A N 1
ATOM 4345 C CA . LEU A 1 556 ? -23.628 7.637 8.940 1.00 97.06 556 LEU A CA 1
ATOM 4346 C C . LEU A 1 556 ? -25.127 7.342 9.027 1.00 97.06 556 LEU A C 1
ATOM 4348 O O . LEU A 1 556 ? -25.854 8.025 9.738 1.00 97.06 556 LEU A O 1
ATOM 4352 N N . ARG A 1 557 ? -25.589 6.292 8.342 1.00 96.00 557 ARG A N 1
ATOM 4353 C CA . ARG A 1 557 ? -27.011 5.925 8.316 1.00 96.00 557 ARG A CA 1
ATOM 4354 C C . ARG A 1 557 ? -27.525 5.398 9.659 1.00 96.00 557 ARG A C 1
ATOM 4356 O O . ARG A 1 557 ? -28.719 5.449 9.928 1.00 96.00 557 ARG A O 1
ATOM 4363 N N . SER A 1 558 ? -26.622 4.938 10.524 1.00 96.06 558 SER A N 1
ATOM 4364 C CA . SER A 1 558 ? -26.950 4.539 11.892 1.00 96.06 558 SER A CA 1
ATOM 4365 C C . SER A 1 558 ? -27.278 5.722 12.814 1.00 96.06 558 SER A C 1
ATOM 4367 O O . SER A 1 558 ? -27.787 5.495 13.911 1.00 96.06 558 SER A O 1
ATOM 4369 N N . GLY A 1 559 ? -27.013 6.962 12.392 1.00 96.88 559 GLY A N 1
ATOM 4370 C CA . GLY A 1 559 ? -27.340 8.169 13.143 1.00 96.88 559 GLY A CA 1
ATOM 4371 C C . GLY A 1 559 ? -28.701 8.739 12.767 1.00 96.88 559 GLY A C 1
ATOM 4372 O O . GLY A 1 559 ? -29.001 8.928 11.589 1.00 96.88 559 GLY A O 1
ATOM 4373 N N . ARG A 1 560 ? -29.506 9.092 13.772 1.00 98.44 560 ARG A N 1
ATOM 4374 C CA . ARG A 1 560 ? -30.697 9.931 13.570 1.00 98.44 560 ARG A CA 1
ATOM 4375 C C . ARG A 1 560 ? -30.304 11.331 13.111 1.00 98.44 560 ARG A C 1
ATOM 4377 O O . ARG A 1 560 ? -30.996 11.902 12.278 1.00 98.44 560 ARG A O 1
ATOM 4384 N N . ILE A 1 561 ? -29.197 11.853 13.636 1.00 98.75 561 ILE A N 1
ATOM 4385 C CA . ILE A 1 561 ? -28.553 13.101 13.232 1.00 98.75 561 ILE A CA 1
ATOM 4386 C C . ILE A 1 561 ? -27.092 12.792 12.908 1.00 98.75 561 ILE A C 1
ATOM 4388 O O . ILE A 1 561 ? -26.353 12.267 13.741 1.00 98.75 561 ILE A O 1
ATOM 4392 N N . VAL A 1 562 ? -26.649 13.147 11.708 1.00 98.62 562 VAL A N 1
ATOM 4393 C CA . VAL A 1 562 ? -25.233 13.120 11.347 1.00 98.62 562 VAL A CA 1
ATOM 4394 C C . VAL A 1 562 ? -24.688 14.531 11.473 1.00 98.62 562 VAL A C 1
ATOM 4396 O O . VAL A 1 562 ? -25.101 15.445 10.758 1.00 98.62 562 VAL A O 1
ATOM 4399 N N . PHE A 1 563 ? -23.769 14.692 12.415 1.00 98.31 563 PHE A N 1
ATOM 4400 C CA . PHE A 1 563 ? -23.077 15.944 12.663 1.00 98.31 563 PHE A CA 1
ATOM 4401 C C . PHE A 1 563 ? -21.994 16.168 11.606 1.00 98.31 563 PHE A C 1
ATOM 4403 O O . PHE A 1 563 ? -21.234 15.249 11.290 1.00 98.31 563 PHE A O 1
ATOM 4410 N N . ASP A 1 564 ? -21.887 17.397 11.108 1.00 96.88 564 ASP A N 1
ATOM 4411 C CA . ASP A 1 564 ? -20.779 17.830 10.269 1.00 96.88 564 ASP A CA 1
ATOM 4412 C C . ASP A 1 564 ? -20.196 19.172 10.713 1.00 96.88 564 ASP A C 1
ATOM 4414 O O . ASP A 1 564 ? -20.916 20.114 11.039 1.00 96.88 564 ASP A O 1
ATOM 4418 N N . ALA A 1 565 ? -18.869 19.263 10.674 1.00 93.12 565 ALA A N 1
ATOM 4419 C CA . ALA A 1 565 ? -18.136 20.495 10.918 1.00 93.12 565 ALA A CA 1
ATOM 4420 C C . ALA A 1 565 ? -16.910 20.561 10.008 1.00 93.12 565 ALA A C 1
ATOM 4422 O O . ALA A 1 565 ? -16.167 19.579 9.857 1.00 93.12 565 ALA A O 1
ATOM 4423 N N . ARG A 1 566 ? -16.681 21.743 9.431 1.00 88.38 566 ARG A N 1
ATOM 4424 C CA . ARG A 1 566 ? -15.584 21.984 8.491 1.00 88.38 566 ARG A CA 1
ATOM 4425 C C . ARG A 1 566 ? -14.238 21.935 9.226 1.00 88.38 566 ARG A C 1
ATOM 4427 O O . ARG A 1 566 ? -14.131 22.309 10.392 1.00 88.38 566 ARG A O 1
ATOM 4434 N N . GLY A 1 567 ? -13.199 21.470 8.538 1.00 85.81 567 GLY A N 1
ATOM 4435 C CA . GLY A 1 567 ? -11.816 21.745 8.934 1.00 85.81 567 GLY A CA 1
ATOM 4436 C C . GLY A 1 567 ? -11.298 23.028 8.302 1.00 85.81 567 GLY A C 1
ATOM 4437 O O . GLY A 1 567 ? -11.833 23.485 7.293 1.00 85.81 567 GLY A O 1
ATOM 4438 N N . ASP A 1 568 ? -10.233 23.580 8.858 1.00 84.00 568 ASP A N 1
ATOM 4439 C CA . ASP A 1 568 ? -9.519 24.685 8.233 1.00 84.00 568 ASP A CA 1
ATOM 4440 C C . ASP A 1 568 ? -8.809 24.163 6.973 1.00 84.00 568 ASP A C 1
ATOM 4442 O O . ASP A 1 568 ? -8.204 23.088 6.980 1.00 84.00 568 ASP A O 1
ATOM 4446 N N . ILE A 1 569 ? -8.938 24.872 5.852 1.00 84.62 569 ILE A N 1
ATOM 4447 C CA . ILE A 1 569 ? -8.296 24.498 4.588 1.00 84.62 569 ILE A CA 1
ATOM 4448 C C . ILE A 1 569 ? -7.447 25.677 4.154 1.00 84.62 569 ILE A C 1
ATOM 4450 O O . ILE A 1 569 ? -7.975 26.739 3.833 1.00 84.62 569 ILE A O 1
ATOM 4454 N N . GLY A 1 570 ? -6.130 25.496 4.155 1.00 83.62 570 GLY A N 1
ATOM 4455 C CA . GLY A 1 570 ? -5.219 26.618 4.008 1.00 83.62 570 GLY A CA 1
ATOM 4456 C C . GLY A 1 570 ? -3.902 26.332 3.304 1.00 83.62 570 GLY A C 1
ATOM 4457 O O . GLY A 1 570 ? -3.556 25.191 2.988 1.00 83.62 570 GLY A O 1
ATOM 4458 N N . LEU A 1 571 ? -3.168 27.418 3.072 1.00 85.19 571 LEU A N 1
ATOM 4459 C CA . LEU A 1 571 ? -1.776 27.400 2.640 1.00 85.19 571 LEU A CA 1
ATOM 4460 C C . LEU A 1 571 ? -0.889 27.124 3.854 1.00 85.19 571 LEU A C 1
ATOM 4462 O O . LEU A 1 571 ? -0.905 27.905 4.805 1.00 85.19 571 LEU A O 1
ATOM 4466 N N . LEU A 1 572 ? -0.121 26.039 3.821 1.00 84.44 572 LEU A N 1
ATOM 4467 C CA . LEU A 1 572 ? 0.814 25.694 4.891 1.00 84.44 572 LEU A CA 1
ATOM 4468 C C . LEU A 1 572 ? 2.116 26.481 4.723 1.00 84.44 572 LEU A C 1
ATOM 4470 O O . LEU A 1 572 ? 2.855 26.266 3.754 1.00 84.44 572 LEU A O 1
ATOM 4474 N N . GLY A 1 573 ? 2.389 27.381 5.668 1.00 76.94 573 GLY A N 1
ATOM 4475 C CA . GLY A 1 573 ? 3.645 28.117 5.773 1.00 76.94 573 GLY A CA 1
ATOM 4476 C C . GLY A 1 573 ? 4.844 27.209 6.094 1.00 76.94 573 GLY A C 1
ATOM 4477 O O . GLY A 1 573 ? 4.665 26.023 6.387 1.00 76.94 573 GLY A O 1
ATOM 4478 N N . PRO A 1 574 ? 6.081 27.735 6.043 1.00 71.88 574 PRO A N 1
ATOM 4479 C CA . PRO A 1 574 ? 7.299 26.976 6.358 1.00 71.88 574 PRO A CA 1
ATOM 4480 C C . PRO A 1 574 ? 7.330 26.401 7.783 1.00 71.88 574 PRO A C 1
ATOM 4482 O O . PRO A 1 574 ? 8.005 25.410 8.040 1.00 71.88 574 PRO A O 1
ATOM 4485 N N . ASP A 1 575 ? 6.587 27.015 8.699 1.00 68.88 575 ASP A N 1
ATOM 4486 C CA . ASP A 1 575 ? 6.396 26.624 10.098 1.00 68.88 575 ASP A CA 1
ATOM 4487 C C . ASP A 1 575 ? 5.205 25.666 10.310 1.00 68.88 575 ASP A C 1
ATOM 4489 O O . ASP A 1 575 ? 4.915 25.268 11.439 1.00 68.88 575 ASP A O 1
ATOM 4493 N N . GLY A 1 576 ? 4.501 25.294 9.234 1.00 63.62 576 GLY A N 1
ATOM 4494 C CA . GLY A 1 576 ? 3.302 24.458 9.274 1.00 63.62 576 GLY A CA 1
ATOM 4495 C C . GLY A 1 576 ? 2.023 25.199 9.677 1.00 63.62 576 GLY A C 1
ATOM 4496 O O . GLY A 1 576 ? 0.975 24.558 9.798 1.00 63.62 576 GLY A O 1
ATOM 4497 N N . ALA A 1 577 ? 2.065 26.524 9.867 1.00 65.50 577 ALA A N 1
ATOM 4498 C CA . ALA A 1 577 ? 0.868 27.317 10.124 1.00 65.50 577 ALA A CA 1
ATOM 4499 C C . ALA A 1 577 ? -0.007 27.396 8.861 1.00 65.50 577 ALA A C 1
ATOM 4501 O O . ALA A 1 577 ? 0.487 27.641 7.762 1.00 65.50 577 ALA A O 1
ATOM 4502 N N . ALA A 1 578 ? -1.315 27.176 9.007 1.00 67.56 578 ALA A N 1
ATOM 4503 C CA . ALA A 1 578 ? -2.261 27.239 7.896 1.00 67.56 578 ALA A CA 1
ATOM 4504 C C . ALA A 1 578 ? -2.866 28.645 7.774 1.00 67.56 578 ALA A C 1
ATOM 4506 O O . ALA A 1 578 ? -3.503 29.131 8.708 1.00 67.56 578 ALA A O 1
ATOM 4507 N N . HIS A 1 579 ? -2.723 29.274 6.608 1.00 77.94 579 HIS A N 1
ATOM 4508 C CA . HIS A 1 579 ? -3.488 30.467 6.241 1.00 77.94 579 HIS A CA 1
ATOM 4509 C C . HIS A 1 579 ? -4.788 30.040 5.561 1.00 77.94 579 HIS A C 1
ATOM 4511 O O . HIS A 1 579 ? -4.726 29.438 4.490 1.00 77.94 579 HIS A O 1
ATOM 4517 N N . ASP A 1 580 ? -5.941 30.326 6.172 1.00 82.56 580 ASP A N 1
ATOM 4518 C CA . ASP A 1 580 ? -7.249 29.906 5.654 1.00 82.56 580 ASP A CA 1
ATOM 4519 C C . ASP A 1 580 ? -7.494 30.459 4.239 1.00 82.56 580 ASP A C 1
ATOM 4521 O O . ASP A 1 580 ? -7.509 31.669 4.018 1.00 82.56 580 ASP A O 1
ATOM 4525 N N . LEU A 1 581 ? -7.675 29.549 3.282 1.00 86.56 581 LEU A N 1
ATOM 4526 C CA . LEU A 1 581 ? -8.026 29.843 1.890 1.00 86.56 581 LEU A CA 1
ATOM 4527 C C . LEU A 1 581 ? -9.515 29.612 1.618 1.00 86.56 581 LEU A C 1
ATOM 4529 O O . LEU A 1 581 ? -10.018 30.006 0.568 1.00 86.56 581 LEU A O 1
ATOM 4533 N N . ALA A 1 582 ? -10.219 28.937 2.525 1.00 85.00 582 ALA A N 1
ATOM 4534 C CA . ALA A 1 582 ? -11.628 28.619 2.369 1.00 85.00 582 ALA A CA 1
ATOM 4535 C C . ALA A 1 582 ? -12.530 29.739 2.906 1.00 85.00 582 ALA A C 1
ATOM 4537 O O . ALA A 1 582 ? -13.660 29.884 2.442 1.00 85.00 582 ALA A O 1
ATOM 4538 N N . GLY A 1 583 ? -12.059 30.540 3.868 1.00 87.88 583 GLY A N 1
ATOM 4539 C CA . GLY A 1 583 ? -12.800 31.678 4.414 1.00 87.88 583 GLY A CA 1
ATOM 4540 C C . GLY A 1 583 ? -14.182 31.252 4.914 1.00 87.88 583 GLY A C 1
ATOM 4541 O O . GLY A 1 583 ? -14.302 30.331 5.721 1.00 87.88 583 GLY A O 1
ATOM 4542 N N . ARG A 1 584 ? -15.246 31.869 4.389 1.00 90.88 584 ARG A N 1
ATOM 4543 C CA . ARG A 1 584 ? -16.647 31.528 4.699 1.00 90.88 584 ARG A CA 1
ATOM 4544 C C . ARG A 1 584 ? -17.263 30.461 3.771 1.00 90.88 584 ARG A C 1
ATOM 4546 O O . ARG A 1 584 ? -18.483 30.350 3.703 1.00 90.88 584 ARG A O 1
ATOM 4553 N N . GLN A 1 585 ? -16.452 29.635 3.105 1.00 93.00 585 GLN A N 1
ATOM 4554 C CA . GLN A 1 585 ? -16.914 28.548 2.230 1.00 93.00 585 GLN A CA 1
ATOM 4555 C C . GLN A 1 585 ? -16.589 27.155 2.788 1.00 93.00 585 GLN A C 1
ATOM 4557 O O . GLN A 1 585 ? -15.524 26.928 3.348 1.00 93.00 585 GLN A O 1
ATOM 4562 N N . THR A 1 586 ? -17.462 26.173 2.586 1.00 91.31 586 THR A N 1
ATOM 4563 C CA . THR A 1 586 ? -17.207 24.762 2.901 1.00 91.31 586 THR A CA 1
ATOM 4564 C C . THR A 1 586 ? -17.053 23.912 1.645 1.00 91.31 586 THR A C 1
ATOM 4566 O O . THR A 1 586 ? -17.683 24.153 0.614 1.00 91.31 586 THR A O 1
ATOM 4569 N N . ALA A 1 587 ? -16.217 22.884 1.754 1.00 87.69 587 ALA A N 1
ATOM 4570 C CA . ALA A 1 587 ? -16.021 21.868 0.728 1.00 87.69 587 ALA A CA 1
ATOM 4571 C C . ALA A 1 587 ? -16.162 20.440 1.262 1.00 87.69 587 ALA A C 1
ATOM 4573 O O . ALA A 1 587 ? -15.735 19.481 0.619 1.00 87.69 587 ALA A O 1
ATOM 4574 N N . ASN A 1 588 ? -16.724 20.296 2.461 1.00 90.25 588 ASN A N 1
ATOM 4575 C CA . ASN A 1 588 ? -16.717 19.027 3.158 1.00 90.25 588 ASN A CA 1
ATOM 4576 C C . ASN A 1 588 ? -17.585 17.984 2.442 1.00 90.25 588 ASN A C 1
ATOM 4578 O O . ASN A 1 588 ? -18.781 18.181 2.224 1.00 90.25 588 ASN A O 1
ATOM 4582 N N . MET A 1 589 ? -16.985 16.843 2.105 1.00 92.00 589 MET A N 1
ATOM 4583 C CA . MET A 1 589 ? -17.675 15.796 1.352 1.00 92.00 589 MET A CA 1
ATOM 4584 C C . MET A 1 589 ? -18.753 15.095 2.166 1.00 92.00 589 MET A C 1
ATOM 4586 O O . MET A 1 589 ? -19.731 14.610 1.593 1.00 92.00 589 MET A O 1
ATOM 4590 N N . ARG A 1 590 ? -18.650 15.154 3.500 1.00 93.75 590 ARG A N 1
ATOM 4591 C CA . ARG A 1 590 ? -19.650 14.613 4.420 1.00 93.75 590 ARG A CA 1
ATOM 4592 C C . ARG A 1 590 ? -21.052 15.169 4.158 1.00 93.75 590 ARG A C 1
ATOM 4594 O O . ARG A 1 590 ? -22.018 14.438 4.363 1.00 93.75 590 ARG A O 1
ATOM 4601 N N . ILE A 1 591 ? -21.173 16.398 3.648 1.00 95.56 591 ILE A N 1
ATOM 4602 C CA . ILE A 1 591 ? -22.456 17.013 3.274 1.00 95.56 591 ILE A CA 1
ATOM 4603 C C . ILE A 1 591 ? -23.172 16.163 2.208 1.00 95.56 591 ILE A C 1
ATOM 4605 O O . ILE A 1 591 ? -24.347 15.813 2.349 1.00 95.56 591 ILE A O 1
ATOM 4609 N N . PHE A 1 592 ? -22.448 15.767 1.161 1.00 96.38 592 PHE A N 1
ATOM 4610 C CA . PHE A 1 592 ? -22.986 14.981 0.049 1.00 96.38 592 PHE A CA 1
ATOM 4611 C C . PHE A 1 592 ? -23.124 13.500 0.400 1.00 96.38 592 PHE A C 1
ATOM 4613 O O . PHE A 1 592 ? -24.089 12.857 -0.005 1.00 96.38 592 PHE A O 1
ATOM 4620 N N . GLU A 1 593 ? -22.192 12.957 1.184 1.00 97.50 593 GLU A N 1
ATOM 4621 C CA . GLU A 1 593 ? -22.243 11.564 1.632 1.00 97.50 593 GLU A CA 1
ATOM 4622 C C . GLU A 1 593 ? -23.432 11.300 2.556 1.00 97.50 593 GLU A C 1
ATOM 4624 O O . GLU A 1 593 ? -24.134 10.309 2.381 1.00 97.50 593 GLU A O 1
ATOM 4629 N N . THR A 1 594 ? -23.689 12.203 3.506 1.00 97.56 594 THR A N 1
ATOM 4630 C CA . THR A 1 594 ? -24.782 12.083 4.482 1.00 97.56 594 THR A CA 1
ATOM 4631 C C . THR A 1 594 ? -26.144 12.164 3.804 1.00 97.56 594 THR A C 1
ATOM 4633 O O . THR A 1 594 ? -26.991 11.288 3.985 1.00 97.56 594 THR A O 1
ATOM 4636 N N . THR A 1 595 ? -26.340 13.188 2.972 1.00 97.88 595 THR A N 1
ATOM 4637 C CA . THR A 1 595 ? -27.581 13.352 2.204 1.00 97.88 595 THR A CA 1
ATOM 4638 C C . THR A 1 595 ? -27.756 12.229 1.182 1.00 97.88 595 THR A C 1
ATOM 4640 O O . THR A 1 595 ? -28.865 11.736 0.992 1.00 97.88 595 THR A O 1
ATOM 4643 N N . GLY A 1 596 ? -26.665 11.755 0.571 1.00 96.94 596 GLY A N 1
ATOM 4644 C CA . GLY A 1 596 ? -26.661 10.649 -0.386 1.00 96.94 596 GLY A CA 1
ATOM 4645 C C . GLY A 1 596 ? -27.067 9.301 0.214 1.00 96.94 596 GLY A C 1
ATOM 4646 O O . GLY A 1 596 ? -27.786 8.536 -0.432 1.00 96.94 596 GLY A O 1
ATOM 4647 N N . VAL A 1 597 ? -26.692 9.027 1.469 1.00 97.06 597 VAL A N 1
ATOM 4648 C CA . VAL A 1 597 ? -27.189 7.853 2.211 1.00 97.06 597 VAL A CA 1
ATOM 4649 C C . VAL A 1 597 ? -28.548 8.090 2.871 1.00 97.06 597 VAL A C 1
ATOM 4651 O O . VAL A 1 597 ? -29.040 7.200 3.557 1.00 97.06 597 VAL A O 1
ATOM 4654 N N . GLY A 1 598 ? -29.176 9.251 2.665 1.00 96.69 598 GLY A N 1
ATOM 4655 C CA . GLY A 1 598 ? -30.509 9.574 3.176 1.00 96.69 598 GLY A CA 1
ATOM 4656 C C . GLY A 1 598 ? -30.586 9.801 4.684 1.00 96.69 598 GLY A C 1
ATOM 4657 O O . GLY A 1 598 ? -31.652 9.608 5.261 1.00 96.69 598 GLY A O 1
ATOM 4658 N N . ALA A 1 599 ? -29.478 10.183 5.320 1.00 97.56 599 ALA A N 1
ATOM 4659 C CA . ALA A 1 599 ? -29.458 10.567 6.727 1.00 97.56 599 ALA A CA 1
ATOM 4660 C C . ALA A 1 599 ? -29.714 12.075 6.891 1.00 97.56 599 ALA A C 1
ATOM 4662 O O . ALA A 1 599 ? -29.433 12.874 5.994 1.00 97.56 599 ALA A O 1
ATOM 4663 N N . PHE A 1 600 ? -30.238 12.473 8.052 1.00 98.69 600 PHE A N 1
ATOM 4664 C CA . PHE A 1 600 ? -30.413 13.884 8.389 1.00 98.69 600 PHE A CA 1
ATOM 4665 C C . PHE A 1 600 ? -29.056 14.521 8.700 1.00 98.69 600 PHE A C 1
ATOM 4667 O O . PHE A 1 600 ? -28.363 14.099 9.628 1.00 98.69 600 PHE A O 1
ATOM 4674 N N . LEU A 1 601 ? -28.687 15.542 7.927 1.00 98.75 601 LEU A N 1
ATOM 4675 C CA . LEU A 1 601 ? -27.449 16.295 8.099 1.00 98.75 601 LEU A CA 1
ATOM 4676 C C . LEU A 1 601 ? -27.683 17.532 8.971 1.00 98.75 601 LEU A C 1
ATOM 4678 O O . LEU A 1 601 ? -28.543 18.352 8.648 1.00 98.75 601 LEU A O 1
ATOM 4682 N N . LEU A 1 602 ? -26.847 17.698 9.998 1.00 98.69 602 LEU A N 1
ATOM 4683 C CA . LEU A 1 602 ? -26.707 18.934 10.766 1.00 98.69 602 LEU A CA 1
ATOM 4684 C C . LEU A 1 602 ? -25.271 19.458 10.619 1.00 98.69 602 LEU A C 1
ATOM 4686 O O . LEU A 1 602 ? -24.349 18.901 11.215 1.00 98.69 602 LEU A O 1
ATOM 4690 N N . THR A 1 603 ? -25.084 20.508 9.818 1.00 97.69 603 THR A N 1
ATOM 4691 C CA . THR A 1 603 ? -23.756 21.029 9.436 1.00 97.69 603 THR A CA 1
ATOM 4692 C C . THR A 1 603 ? -23.507 22.459 9.912 1.00 97.69 603 THR A C 1
ATOM 4694 O O . THR A 1 603 ? -24.432 23.248 10.068 1.00 97.69 603 THR A O 1
ATOM 4697 N N . GLU A 1 604 ? -22.250 22.844 10.106 1.00 96.06 604 GLU A N 1
ATOM 4698 C CA . GLU A 1 604 ? -21.900 24.248 10.358 1.00 96.06 604 GLU A CA 1
ATOM 4699 C C . GLU A 1 604 ? -22.329 25.160 9.192 1.00 96.06 604 GLU A C 1
ATOM 4701 O O . GLU A 1 604 ? -22.195 24.790 8.020 1.00 96.06 604 GLU A O 1
ATOM 4706 N N . HIS A 1 605 ? -22.840 26.354 9.509 1.00 95.75 605 HIS A N 1
ATOM 4707 C CA . HIS A 1 605 ? -23.314 27.318 8.518 1.00 95.75 605 HIS A CA 1
ATOM 4708 C C . HIS A 1 605 ? -22.162 28.079 7.828 1.00 95.75 605 HIS A C 1
ATOM 4710 O O . HIS A 1 605 ? -21.444 28.873 8.449 1.00 95.75 605 HIS A O 1
ATOM 4716 N N . PHE A 1 606 ? -22.057 27.895 6.510 1.00 94.81 606 PHE A N 1
ATOM 4717 C CA . PHE A 1 606 ? -21.138 28.589 5.604 1.00 94.81 606 PHE A CA 1
ATOM 4718 C C . PHE A 1 606 ? -21.894 29.133 4.388 1.00 94.81 606 PHE A C 1
ATOM 4720 O O . PHE A 1 606 ? -22.925 28.586 4.001 1.00 94.81 606 PHE A O 1
ATOM 4727 N N . ASP A 1 607 ? -21.362 30.185 3.771 1.00 93.94 607 ASP A N 1
ATOM 4728 C CA . ASP A 1 607 ? -22.093 31.021 2.813 1.00 93.94 607 ASP A CA 1
ATOM 4729 C C . ASP A 1 607 ? -22.452 30.250 1.528 1.00 93.94 607 ASP A C 1
ATOM 4731 O O . ASP A 1 607 ? -23.525 30.433 0.963 1.00 93.94 607 ASP A O 1
ATOM 4735 N N . ASN A 1 608 ? -21.595 29.318 1.097 1.00 93.81 608 ASN A N 1
ATOM 4736 C CA . ASN A 1 608 ? -21.819 28.505 -0.104 1.00 93.81 608 ASN A CA 1
ATOM 4737 C C . ASN A 1 608 ? -22.657 27.234 0.142 1.00 93.81 608 ASN A C 1
ATOM 4739 O O . ASN A 1 608 ? -22.848 26.443 -0.778 1.00 93.81 608 ASN A O 1
ATOM 4743 N N . VAL A 1 609 ? -23.158 26.993 1.361 1.00 94.38 609 VAL A N 1
ATOM 4744 C CA . VAL A 1 609 ? -24.002 25.814 1.641 1.00 94.38 609 VAL A CA 1
ATOM 4745 C C . VAL A 1 609 ? -25.308 25.865 0.845 1.00 94.38 609 VAL A C 1
ATOM 4747 O O . VAL A 1 609 ? -25.760 24.830 0.352 1.00 94.38 609 VAL A O 1
ATOM 4750 N N . GLU A 1 610 ? -25.869 27.062 0.662 1.00 94.06 610 GLU A N 1
ATOM 4751 C CA . GLU A 1 610 ? -27.114 27.284 -0.085 1.00 94.06 610 GLU A CA 1
ATOM 4752 C C . GLU A 1 610 ? -26.985 26.977 -1.585 1.00 94.06 610 GLU A C 1
ATOM 4754 O O . GLU A 1 610 ? -27.980 26.675 -2.246 1.00 94.06 610 GLU A O 1
ATOM 4759 N N . GLU A 1 611 ? -25.760 26.975 -2.121 1.00 92.44 611 GLU A N 1
ATOM 4760 C CA . GLU A 1 611 ? -25.485 26.532 -3.492 1.00 92.44 611 GLU A CA 1
ATOM 4761 C C . GLU A 1 611 ? -25.734 25.020 -3.643 1.00 92.44 611 GLU A C 1
ATOM 4763 O O . GLU A 1 611 ? -26.162 24.539 -4.698 1.00 92.44 611 GLU A O 1
ATOM 4768 N N . TYR A 1 612 ? -25.518 24.256 -2.567 1.00 94.38 612 TYR A N 1
ATOM 4769 C CA . TYR A 1 612 ? -25.682 22.807 -2.558 1.00 94.38 612 TYR A CA 1
ATOM 4770 C C . TYR A 1 612 ? -27.098 22.396 -2.140 1.00 94.38 612 TYR A C 1
ATOM 4772 O O . TYR A 1 612 ? -27.767 21.650 -2.870 1.00 94.38 612 TYR A O 1
ATOM 4780 N N . PHE A 1 613 ? -27.553 22.876 -0.982 1.00 97.06 613 PHE A N 1
ATOM 4781 C CA . PHE A 1 613 ? -28.797 22.460 -0.336 1.00 97.06 613 PHE A CA 1
ATOM 4782 C C . PHE A 1 613 ? -29.461 23.629 0.388 1.00 97.06 613 PHE A C 1
ATOM 4784 O O . PHE A 1 613 ? -28.779 24.472 0.957 1.00 97.06 613 PHE A O 1
ATOM 4791 N N . GLN A 1 614 ? -30.791 23.637 0.443 1.00 97.81 614 GLN A N 1
ATOM 4792 C CA . GLN A 1 614 ? -31.544 24.654 1.175 1.00 97.81 614 GLN A CA 1
ATOM 4793 C C . GLN A 1 614 ? -31.613 24.339 2.689 1.00 97.81 614 GLN A C 1
ATOM 4795 O O . GLN A 1 614 ? -32.258 23.346 3.064 1.00 97.81 614 GLN A O 1
ATOM 4800 N N . PRO A 1 615 ? -31.028 25.176 3.576 1.00 97.88 615 PRO A N 1
ATOM 4801 C CA . PRO A 1 615 ? -31.129 25.001 5.026 1.00 97.88 615 PRO A CA 1
ATOM 4802 C C . PRO A 1 615 ? -32.581 25.033 5.522 1.00 97.88 615 PRO A C 1
ATOM 4804 O O . PRO A 1 615 ? -33.430 25.741 4.977 1.00 97.88 615 PRO A O 1
ATOM 4807 N N . GLY A 1 616 ? -32.889 24.216 6.529 1.00 96.50 616 GLY A N 1
ATOM 4808 C CA . GLY A 1 616 ? -34.230 24.044 7.096 1.00 96.50 616 GLY A CA 1
ATOM 4809 C C . GLY A 1 616 ? -35.222 23.295 6.193 1.00 96.50 616 GLY A C 1
ATOM 4810 O O . GLY A 1 616 ? -36.367 23.074 6.592 1.00 96.50 616 GLY A O 1
ATOM 4811 N N . ARG A 1 617 ? -34.827 22.897 4.971 1.00 97.94 617 ARG A N 1
ATOM 4812 C CA . ARG A 1 617 ? -35.695 22.157 4.032 1.00 97.94 617 ARG A CA 1
ATOM 4813 C C . ARG A 1 617 ? -35.083 20.880 3.485 1.00 97.94 617 ARG A C 1
ATOM 4815 O O . ARG A 1 617 ? -35.815 19.906 3.346 1.00 97.94 617 ARG A O 1
ATOM 4822 N N . GLU A 1 618 ? -33.804 20.895 3.132 1.00 98.38 618 GLU A N 1
ATOM 4823 C CA . GLU A 1 618 ? -33.086 19.754 2.540 1.00 98.38 618 GLU A CA 1
ATOM 4824 C C . GLU A 1 618 ? -31.959 19.254 3.455 1.00 98.38 618 GLU A C 1
ATOM 4826 O O . GLU A 1 618 ? -31.629 18.072 3.448 1.00 98.38 618 GLU A O 1
ATOM 4831 N N . ILE A 1 619 ? -31.400 20.152 4.263 1.00 98.50 619 ILE A N 1
ATOM 4832 C CA . ILE A 1 619 ? -30.440 19.892 5.341 1.00 98.50 619 ILE A CA 1
ATOM 4833 C C . ILE A 1 619 ? -30.732 20.865 6.487 1.00 98.50 619 ILE A C 1
ATOM 4835 O O . ILE A 1 619 ? -31.510 21.804 6.309 1.00 98.50 619 ILE A O 1
ATOM 4839 N N . GLU A 1 620 ? -30.072 20.706 7.629 1.00 98.56 620 GLU A N 1
ATOM 4840 C CA . GLU A 1 620 ? -30.074 21.711 8.690 1.00 98.56 620 GLU A CA 1
ATOM 4841 C C . GLU A 1 620 ? -28.666 22.256 8.949 1.00 98.56 620 GLU A C 1
ATOM 4843 O O . GLU A 1 620 ? -27.668 21.546 8.795 1.00 98.56 620 GLU A O 1
ATOM 4848 N N . THR A 1 621 ? -28.591 23.525 9.356 1.00 98.31 621 THR A N 1
ATOM 4849 C CA . THR A 1 621 ? -27.339 24.184 9.730 1.00 98.31 621 THR A CA 1
ATOM 4850 C C . THR A 1 621 ? -27.333 24.666 11.176 1.00 98.31 621 THR A C 1
ATOM 4852 O O . THR A 1 621 ? -28.392 24.843 11.766 1.00 98.31 621 THR A O 1
ATOM 4855 N N . TYR A 1 622 ? -26.163 24.946 11.742 1.00 98.12 622 TYR A N 1
ATOM 4856 C CA . TYR A 1 622 ? -26.017 25.681 13.004 1.00 98.12 622 TYR A CA 1
ATOM 4857 C C . TYR A 1 622 ? -24.929 26.758 12.873 1.00 98.12 622 TYR A C 1
ATOM 4859 O O . TYR A 1 622 ? -23.934 26.562 12.171 1.00 98.12 622 TYR A O 1
ATOM 4867 N N . ALA A 1 623 ? -25.115 27.898 13.534 1.00 95.88 623 ALA A N 1
ATOM 4868 C CA . ALA A 1 623 ? -24.185 29.024 13.532 1.00 95.88 623 ALA A CA 1
ATOM 4869 C C . ALA A 1 623 ? -23.219 28.991 14.726 1.00 95.88 623 ALA A C 1
ATOM 4871 O O . ALA A 1 623 ? -22.080 29.443 14.613 1.00 95.88 623 ALA A O 1
ATOM 4872 N N . ASP A 1 624 ? -23.655 28.440 15.861 1.00 96.44 624 ASP A N 1
ATOM 4873 C CA . ASP A 1 624 ? -22.869 28.386 17.092 1.00 96.44 624 ASP A CA 1
ATOM 4874 C C . ASP A 1 624 ? -23.136 27.120 17.926 1.00 96.44 624 ASP A C 1
ATOM 4876 O O . ASP A 1 624 ? -23.976 26.278 17.600 1.00 96.44 624 ASP A O 1
ATOM 4880 N N . ASP A 1 625 ? -22.369 26.971 19.004 1.00 97.75 625 ASP A N 1
ATOM 4881 C CA . ASP A 1 625 ? -22.389 25.805 19.890 1.00 97.75 625 ASP A CA 1
ATOM 4882 C C . ASP A 1 625 ? -23.710 25.654 20.662 1.00 97.75 625 ASP A C 1
ATOM 4884 O O . ASP A 1 625 ? -24.116 24.534 20.988 1.00 97.75 625 ASP A O 1
ATOM 4888 N N . ARG A 1 626 ? -24.397 26.767 20.954 1.00 97.62 626 ARG A N 1
ATOM 4889 C CA . ARG A 1 626 ? -25.703 26.744 21.620 1.00 97.62 626 ARG A CA 1
ATOM 4890 C C . ARG A 1 626 ? -26.757 26.235 20.646 1.00 97.62 626 ARG A C 1
ATOM 4892 O O . ARG A 1 626 ? -27.472 25.293 20.978 1.00 97.62 626 ARG A O 1
ATOM 4899 N N . GLU A 1 627 ? -26.813 26.818 19.451 1.00 98.31 627 GLU A N 1
ATOM 4900 C CA . GLU A 1 627 ? -27.758 26.421 18.409 1.00 98.31 627 GLU A CA 1
ATOM 4901 C C . GLU A 1 627 ? -27.549 24.957 17.997 1.00 98.31 627 GLU A C 1
ATOM 4903 O O . GLU A 1 627 ? -28.524 24.233 17.808 1.00 98.31 627 GLU A O 1
ATOM 4908 N N . LEU A 1 628 ? -26.297 24.486 17.931 1.00 98.56 628 LEU A N 1
ATOM 4909 C CA . LEU A 1 628 ? -25.973 23.076 17.690 1.00 98.56 628 LEU A CA 1
ATOM 4910 C C . LEU A 1 628 ? -26.693 22.150 18.683 1.00 98.56 628 LEU A C 1
ATOM 4912 O O . LEU A 1 628 ? -27.367 21.205 18.272 1.00 98.56 628 LEU A O 1
ATOM 4916 N N . LEU A 1 629 ? -26.576 22.418 19.987 1.00 98.38 629 LEU A N 1
ATOM 4917 C CA . LEU A 1 629 ? -27.207 21.594 21.022 1.00 98.38 629 LEU A CA 1
ATOM 4918 C C . LEU A 1 629 ? -28.733 21.746 21.044 1.00 98.38 629 LEU A C 1
ATOM 4920 O O . LEU A 1 629 ? -29.437 20.750 21.202 1.00 98.38 629 LEU A O 1
ATOM 4924 N N . GLU A 1 630 ? -29.248 22.963 20.857 1.00 98.25 630 GLU A N 1
ATOM 4925 C CA . GLU A 1 630 ? -30.691 23.226 20.771 1.00 98.25 630 GLU A CA 1
ATOM 4926 C C . GLU A 1 630 ? -31.327 22.482 19.590 1.00 98.25 630 GLU A C 1
ATOM 4928 O O . GLU A 1 630 ? -32.371 21.847 19.752 1.00 98.25 630 GLU A O 1
ATOM 4933 N N . LYS A 1 631 ? -30.680 22.491 18.417 1.00 98.56 631 LYS A N 1
ATOM 4934 C CA . LYS A 1 631 ? -31.157 21.778 17.226 1.00 98.56 631 LYS A CA 1
ATOM 4935 C C . LYS A 1 631 ? -31.058 20.266 17.373 1.00 98.56 631 LYS A C 1
ATOM 4937 O O . LYS A 1 631 ? -31.970 19.575 16.927 1.00 98.56 631 LYS A O 1
ATOM 4942 N N . ILE A 1 632 ? -30.023 19.740 18.031 1.00 98.69 632 ILE A N 1
ATOM 4943 C CA . ILE A 1 632 ? -29.969 18.308 18.365 1.00 98.69 632 ILE A CA 1
ATOM 4944 C C . ILE A 1 632 ? -31.172 17.925 19.235 1.00 98.69 632 ILE A C 1
ATOM 4946 O O . ILE A 1 632 ? -31.938 17.040 18.857 1.00 98.69 632 ILE A O 1
ATOM 4950 N N . ASP A 1 633 ? -31.399 18.629 20.347 1.00 98.19 633 ASP A N 1
ATOM 4951 C CA . ASP A 1 633 ? -32.520 18.337 21.251 1.00 98.19 633 ASP A CA 1
ATOM 4952 C C . ASP A 1 633 ? -33.882 18.482 20.550 1.00 98.19 633 ASP A C 1
ATOM 4954 O O . ASP A 1 633 ? -34.809 17.706 20.803 1.00 98.19 633 ASP A O 1
ATOM 4958 N N . TYR A 1 634 ? -34.011 19.474 19.666 1.00 98.62 634 TYR A N 1
ATOM 4959 C CA . TYR A 1 634 ? -35.218 19.712 18.886 1.00 98.62 634 TYR A CA 1
ATOM 4960 C C . TYR A 1 634 ? -35.482 18.568 17.901 1.00 98.62 634 TYR A C 1
ATOM 4962 O O . TYR A 1 634 ? -36.533 17.930 17.976 1.00 98.62 634 TYR A O 1
ATOM 4970 N N . TYR A 1 635 ? -34.538 18.247 17.014 1.00 98.56 635 TYR A N 1
ATOM 4971 C CA . TYR A 1 635 ? -34.748 17.249 15.959 1.00 98.56 635 TYR A CA 1
ATOM 4972 C C . TYR A 1 635 ? -34.773 15.804 16.471 1.00 98.56 635 TYR A C 1
ATOM 4974 O O . TYR A 1 635 ? -35.314 14.925 15.797 1.00 98.56 635 TYR A O 1
ATOM 4982 N N . LEU A 1 636 ? -34.268 15.529 17.677 1.00 98.25 636 LEU A N 1
ATOM 4983 C CA . LEU A 1 636 ? -34.504 14.243 18.340 1.00 98.25 636 LEU A CA 1
ATOM 4984 C C . LEU A 1 636 ? -35.960 14.072 18.801 1.00 98.25 636 LEU A C 1
ATOM 4986 O O . LEU A 1 636 ? -36.447 12.944 18.823 1.00 98.25 636 LEU A O 1
ATOM 4990 N N . LYS A 1 637 ? -36.671 15.169 19.097 1.00 98.12 637 LYS A N 1
ATOM 4991 C CA . LYS A 1 637 ? -38.095 15.171 19.490 1.00 98.12 637 LYS A CA 1
ATOM 4992 C C . LYS A 1 637 ? -39.066 15.327 18.313 1.00 98.12 637 LYS A C 1
ATOM 4994 O O . LYS A 1 637 ? -40.240 15.011 18.466 1.00 98.12 637 LYS A O 1
ATOM 4999 N N . HIS A 1 638 ? -38.593 15.801 17.159 1.00 98.38 638 HIS A N 1
ATOM 5000 C CA . HIS A 1 638 ? -39.405 16.070 15.963 1.00 98.38 638 HIS A CA 1
ATOM 5001 C C . HIS A 1 638 ? -39.019 15.125 14.816 1.00 98.38 638 HIS A C 1
ATOM 5003 O O . HIS A 1 638 ? -38.437 15.534 13.811 1.00 98.38 638 HIS A O 1
ATOM 5009 N N . GLU A 1 639 ? -39.319 13.836 14.989 1.00 97.25 639 GLU A N 1
ATOM 5010 C CA . GLU A 1 639 ? -38.913 12.780 14.056 1.00 97.25 639 GLU A CA 1
ATOM 5011 C C . GLU A 1 639 ? -39.471 12.969 12.639 1.00 97.25 639 GLU A C 1
ATOM 5013 O O . GLU A 1 639 ? -38.698 12.907 11.686 1.00 97.25 639 GLU A O 1
ATOM 5018 N N . ASP A 1 640 ? -40.761 13.280 12.490 1.00 97.94 640 ASP A N 1
ATOM 5019 C CA . ASP A 1 640 ? -41.385 13.450 11.169 1.00 97.94 640 ASP A CA 1
ATOM 5020 C C . ASP A 1 640 ? -40.718 14.568 10.357 1.00 97.94 640 ASP A C 1
ATOM 5022 O O . ASP A 1 640 ? -40.371 14.384 9.191 1.00 97.94 640 ASP A O 1
ATOM 5026 N N . GLN A 1 641 ? -40.460 15.712 10.998 1.00 98.38 641 GLN A N 1
ATOM 5027 C CA . GLN A 1 641 ? -39.776 16.841 10.367 1.00 98.38 641 GLN A CA 1
ATOM 5028 C C . GLN A 1 641 ? -38.334 16.481 9.988 1.00 98.38 641 GLN A C 1
ATOM 5030 O O . GLN A 1 641 ? -37.873 16.811 8.894 1.00 98.38 641 GLN A O 1
ATOM 5035 N N . ARG A 1 642 ? -37.619 15.780 10.877 1.00 98.38 642 ARG A N 1
ATOM 5036 C CA . ARG A 1 642 ? -36.252 15.306 10.628 1.00 98.38 642 ARG A CA 1
ATOM 5037 C C . ARG A 1 642 ? -36.206 14.365 9.419 1.00 98.38 642 ARG A C 1
ATOM 5039 O O . ARG A 1 642 ? -35.357 14.529 8.543 1.00 98.38 642 ARG A O 1
ATOM 5046 N N . LEU A 1 643 ? -37.124 13.401 9.350 1.00 98.19 643 LEU A N 1
ATOM 5047 C CA . LEU A 1 643 ? -37.224 12.447 8.243 1.00 98.19 643 LEU A CA 1
ATOM 5048 C C . LEU A 1 643 ? -37.632 13.132 6.933 1.00 98.19 643 LEU A C 1
ATOM 5050 O O . LEU A 1 643 ? -37.089 12.800 5.879 1.00 98.19 643 LEU A O 1
ATOM 5054 N N . GLU A 1 644 ? -38.526 14.122 6.985 1.00 98.50 644 GLU A N 1
ATOM 5055 C CA . GLU A 1 644 ? -38.912 14.908 5.812 1.00 98.50 644 GLU A CA 1
ATOM 5056 C C . GLU A 1 644 ? -37.726 15.695 5.234 1.00 98.50 644 GLU A C 1
ATOM 5058 O O . GLU A 1 644 ? -37.498 15.665 4.019 1.00 98.50 644 GLU A O 1
ATOM 5063 N N . ILE A 1 645 ? -36.938 16.359 6.087 1.00 98.81 645 ILE A N 1
ATOM 5064 C CA . ILE A 1 645 ? -35.728 17.076 5.662 1.00 98.81 645 ILE A CA 1
ATOM 5065 C C . ILE A 1 645 ? -34.722 16.097 5.045 1.00 98.81 645 ILE A C 1
ATOM 5067 O O . ILE A 1 645 ? -34.252 16.336 3.933 1.00 98.81 645 ILE A O 1
ATOM 5071 N N . ALA A 1 646 ? -34.449 14.961 5.699 1.00 98.50 646 ALA A N 1
ATOM 5072 C CA . ALA A 1 646 ? -33.532 13.942 5.179 1.00 98.50 646 ALA A CA 1
ATOM 5073 C C . ALA A 1 646 ? -33.978 13.390 3.810 1.00 98.50 646 ALA A C 1
ATOM 5075 O O . ALA A 1 646 ? -33.161 13.239 2.898 1.00 98.50 646 ALA A O 1
ATOM 5076 N N . ALA A 1 647 ? -35.279 13.142 3.626 1.00 98.38 647 ALA A N 1
ATOM 5077 C CA . ALA A 1 647 ? -35.839 12.673 2.361 1.00 98.38 647 ALA A CA 1
ATOM 5078 C C . ALA A 1 647 ? -35.697 13.714 1.235 1.00 98.38 647 ALA A C 1
ATOM 5080 O O . ALA A 1 647 ? -35.351 13.364 0.101 1.00 98.38 647 ALA A O 1
ATOM 5081 N N . ARG A 1 648 ? -35.916 15.000 1.537 1.00 98.50 648 ARG A N 1
ATOM 5082 C CA . ARG A 1 648 ? -35.706 16.106 0.587 1.00 98.50 648 ARG A CA 1
ATOM 5083 C C . ARG A 1 648 ? -34.225 16.277 0.240 1.00 98.50 648 ARG A C 1
ATOM 5085 O O . ARG A 1 648 ? -33.900 16.407 -0.940 1.00 98.50 648 ARG A O 1
ATOM 5092 N N . GLY A 1 649 ? -33.334 16.184 1.228 1.00 98.38 649 GLY A N 1
ATOM 5093 C CA . GLY A 1 649 ? -31.882 16.171 1.032 1.00 98.38 649 GLY A CA 1
ATOM 5094 C C . GLY A 1 649 ? -31.425 15.038 0.116 1.00 98.38 649 GLY A C 1
ATOM 5095 O O . GLY A 1 649 ? -30.691 15.270 -0.846 1.00 98.38 649 GLY A O 1
ATOM 5096 N N . LEU A 1 650 ? -31.940 13.824 0.328 1.00 98.31 650 LEU A N 1
ATOM 5097 C CA . LEU A 1 650 ? -31.685 12.683 -0.551 1.00 98.31 650 LEU A CA 1
ATOM 5098 C C . LEU A 1 650 ? -32.172 12.934 -1.984 1.00 98.31 650 LEU A C 1
ATOM 5100 O O . LEU A 1 650 ? -31.456 12.642 -2.946 1.00 98.31 650 LEU A O 1
ATOM 5104 N N . ALA A 1 651 ? -33.379 13.481 -2.146 1.00 97.94 651 ALA A N 1
ATOM 5105 C CA . ALA A 1 651 ? -33.932 13.798 -3.459 1.00 97.94 651 ALA A CA 1
ATOM 5106 C C . ALA A 1 651 ? -33.076 14.839 -4.204 1.00 97.94 651 ALA A C 1
ATOM 5108 O O . ALA A 1 651 ? -32.772 14.651 -5.387 1.00 97.94 651 ALA A O 1
ATOM 5109 N N . ARG A 1 652 ? -32.633 15.898 -3.510 1.00 97.31 652 ARG A N 1
ATOM 5110 C CA . ARG A 1 652 ? -31.703 16.908 -4.039 1.00 97.31 652 ARG A CA 1
ATOM 5111 C C . ARG A 1 652 ? -30.371 16.275 -4.439 1.00 97.31 652 ARG A C 1
ATOM 5113 O O . ARG A 1 652 ? -29.926 16.470 -5.572 1.00 97.31 652 ARG A O 1
ATOM 5120 N N . CYS A 1 653 ? -29.785 15.464 -3.557 1.00 97.25 653 CYS A N 1
ATOM 5121 C CA . CYS A 1 653 ? -28.510 14.794 -3.791 1.00 97.25 653 CYS A CA 1
ATOM 5122 C C . CYS A 1 653 ? -28.569 13.882 -5.025 1.00 97.25 653 CYS A C 1
ATOM 5124 O O . CYS A 1 653 ? -27.794 14.062 -5.959 1.00 97.25 653 CYS A O 1
ATOM 5126 N N . ARG A 1 654 ? -29.565 12.992 -5.123 1.00 95.44 654 ARG A N 1
ATOM 5127 C CA . ARG A 1 654 ? -29.736 12.100 -6.288 1.00 95.44 654 ARG A CA 1
ATOM 5128 C C . ARG A 1 654 ? -29.939 12.850 -7.604 1.00 95.44 654 ARG A C 1
ATOM 5130 O O . ARG A 1 654 ? -29.516 12.366 -8.652 1.00 95.44 654 ARG A O 1
ATOM 5137 N N . LYS A 1 655 ? -30.612 14.003 -7.567 1.00 93.00 655 LYS A N 1
ATOM 5138 C CA . LYS A 1 655 ? -30.930 14.784 -8.768 1.00 93.00 655 LYS A CA 1
ATOM 5139 C C . LYS A 1 655 ? -29.737 15.594 -9.278 1.00 93.00 655 LYS A C 1
ATOM 5141 O O . LYS A 1 655 ? -29.530 15.645 -10.487 1.00 93.00 655 LYS A O 1
ATOM 5146 N N . GLN A 1 656 ? -29.006 16.263 -8.386 1.00 92.31 656 GLN A N 1
ATOM 5147 C CA . GLN A 1 656 ? -28.014 17.280 -8.770 1.00 92.31 656 GLN A CA 1
ATOM 5148 C C . GLN A 1 656 ? -26.587 16.956 -8.330 1.00 92.31 656 GLN A C 1
ATOM 5150 O O . GLN A 1 656 ? -25.638 17.317 -9.026 1.00 92.31 656 GLN A O 1
ATOM 5155 N N . HIS A 1 657 ? -26.436 16.220 -7.232 1.00 96.06 657 HIS A N 1
ATOM 5156 C CA . HIS A 1 657 ? -25.140 15.903 -6.632 1.00 96.06 657 HIS A CA 1
ATOM 5157 C C . HIS A 1 657 ? -24.760 14.434 -6.782 1.00 96.06 657 HIS A C 1
ATOM 5159 O O . HIS A 1 657 ? -23.835 13.975 -6.121 1.00 96.06 657 HIS A O 1
ATOM 5165 N N . SER A 1 658 ? -25.444 13.689 -7.653 1.00 95.81 658 SER A N 1
ATOM 5166 C CA . SER A 1 658 ? -25.051 12.325 -7.980 1.00 95.81 658 SER A CA 1
ATOM 5167 C C . SER A 1 658 ? -23.753 12.317 -8.774 1.00 95.81 658 SER A C 1
ATOM 5169 O O . SER A 1 658 ? -23.454 13.249 -9.528 1.00 95.81 658 SER A O 1
ATOM 5171 N N . ILE A 1 659 ? -22.992 11.232 -8.661 1.00 96.12 659 ILE A N 1
ATOM 5172 C CA . ILE A 1 659 ? -21.749 11.066 -9.417 1.00 96.12 659 IL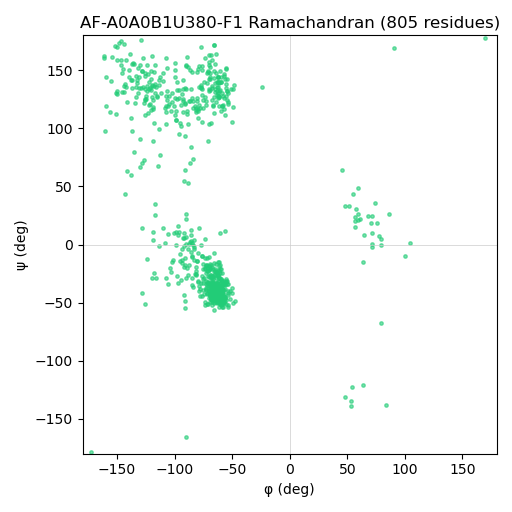E A CA 1
ATOM 5173 C C . ILE A 1 659 ? -22.002 11.133 -10.929 1.00 96.12 659 ILE A C 1
ATOM 5175 O O . ILE A 1 659 ? -21.192 11.680 -11.665 1.00 96.12 659 ILE A O 1
ATOM 5179 N N . ARG A 1 660 ? -23.178 10.692 -11.397 1.00 94.62 660 ARG A N 1
ATOM 5180 C CA . ARG A 1 660 ? -23.603 10.804 -12.803 1.00 94.62 660 ARG A CA 1
ATOM 5181 C C . ARG A 1 660 ? -23.874 12.244 -13.234 1.00 94.62 660 ARG A C 1
ATOM 5183 O O . ARG A 1 660 ? -23.633 12.594 -14.386 1.00 94.62 660 ARG A O 1
ATOM 5190 N N . ALA A 1 661 ? -24.420 13.078 -12.349 1.00 94.69 661 ALA A N 1
ATOM 5191 C CA . ALA A 1 661 ? -24.569 14.504 -12.624 1.00 94.69 661 ALA A CA 1
ATOM 5192 C C . ALA A 1 661 ? -23.195 15.180 -12.680 1.00 94.69 661 ALA A C 1
ATOM 5194 O O . ALA A 1 661 ? -22.893 15.849 -13.661 1.00 94.69 661 ALA A O 1
ATOM 5195 N N . ARG A 1 662 ? -22.327 14.908 -11.699 1.00 95.69 662 ARG A N 1
ATOM 5196 C CA . ARG A 1 662 ? -20.965 15.459 -11.671 1.00 95.69 662 ARG A CA 1
ATOM 5197 C C . ARG A 1 662 ? -20.098 14.973 -12.835 1.00 95.69 662 ARG A C 1
ATOM 5199 O O . ARG A 1 662 ? -19.301 15.748 -13.337 1.00 95.69 662 ARG A O 1
ATOM 5206 N N . ALA A 1 663 ? -20.284 13.743 -13.314 1.00 96.62 663 ALA A N 1
ATOM 5207 C CA . ALA A 1 663 ? -19.609 13.226 -14.505 1.00 96.62 663 ALA A CA 1
ATOM 5208 C C . ALA A 1 663 ? -19.979 14.006 -15.777 1.00 96.62 663 ALA A C 1
ATOM 5210 O O . ALA A 1 663 ? -19.110 14.240 -16.609 1.00 96.62 663 ALA A O 1
ATOM 5211 N N . ARG A 1 664 ? -21.237 14.454 -15.911 1.00 96.38 664 ARG A N 1
ATOM 5212 C CA . ARG A 1 664 ? -21.666 15.324 -17.023 1.00 96.38 664 ARG A CA 1
ATOM 5213 C C . ARG A 1 664 ? -21.069 16.723 -16.915 1.00 96.38 664 ARG A C 1
ATOM 5215 O O . ARG A 1 664 ? -20.597 17.252 -17.913 1.00 96.38 664 ARG A O 1
ATOM 5222 N N . ASP A 1 665 ? -21.057 17.293 -15.713 1.00 96.31 665 ASP A N 1
ATOM 5223 C CA . ASP A 1 665 ? -20.438 18.601 -15.474 1.00 96.31 665 ASP A CA 1
ATOM 5224 C C . ASP A 1 665 ? -18.923 18.544 -15.740 1.00 96.31 665 ASP A C 1
ATOM 5226 O O . ASP A 1 665 ? -18.361 19.440 -16.364 1.00 96.31 665 ASP A O 1
ATOM 5230 N N . PHE A 1 666 ? -18.269 17.453 -15.331 1.00 97.50 666 PHE A N 1
ATOM 5231 C CA . PHE A 1 666 ? -16.865 17.185 -15.631 1.00 97.50 666 PHE A CA 1
ATOM 5232 C C . PHE A 1 666 ? -16.629 17.036 -17.141 1.00 97.50 666 PHE A C 1
ATOM 5234 O O . PHE A 1 666 ? -15.769 17.721 -17.680 1.00 97.50 666 PHE A O 1
ATOM 5241 N N . ASP A 1 667 ? -17.408 16.206 -17.844 1.00 96.75 667 ASP A N 1
ATOM 5242 C CA . ASP A 1 667 ? -17.322 16.044 -19.306 1.00 96.75 667 ASP A CA 1
ATOM 5243 C C . ASP A 1 667 ? -17.439 17.385 -20.044 1.00 96.75 667 ASP A C 1
ATOM 5245 O O . ASP A 1 667 ? -16.622 17.672 -20.921 1.00 96.75 667 ASP A O 1
ATOM 5249 N N . ALA A 1 668 ? -18.378 18.244 -19.636 1.00 95.56 668 ALA A N 1
ATOM 5250 C CA . ALA A 1 668 ? -18.527 19.581 -20.202 1.00 95.56 668 ALA A CA 1
ATOM 5251 C C . ALA A 1 668 ? -17.248 20.422 -20.037 1.00 95.56 668 ALA A C 1
ATOM 5253 O O . ALA A 1 668 ? -16.754 20.974 -21.023 1.00 95.56 668 ALA A O 1
ATOM 5254 N N . LEU A 1 669 ? -16.665 20.451 -18.830 1.00 96.38 669 LEU A N 1
ATOM 5255 C CA . LEU A 1 669 ? -15.414 21.171 -18.551 1.00 96.38 669 LEU A CA 1
ATOM 5256 C C . LEU A 1 669 ? -14.238 20.643 -19.388 1.00 96.38 669 LEU A C 1
ATOM 5258 O O . LEU A 1 669 ? -13.437 21.434 -19.893 1.00 96.38 669 LEU A O 1
ATOM 5262 N N . ILE A 1 670 ? -14.137 19.319 -19.540 1.00 95.38 670 ILE A N 1
ATOM 5263 C CA . ILE A 1 670 ? -13.078 18.663 -20.316 1.00 95.38 670 ILE A CA 1
ATOM 5264 C C . ILE A 1 670 ? -13.217 18.969 -21.806 1.00 95.38 670 ILE A C 1
ATOM 5266 O O . ILE A 1 670 ? -12.241 19.364 -22.444 1.00 95.38 670 ILE A O 1
ATOM 5270 N N . ARG A 1 671 ? -14.413 18.806 -22.380 1.00 93.00 671 ARG A N 1
ATOM 5271 C CA . ARG A 1 671 ? -14.640 19.028 -23.816 1.00 93.00 671 ARG A CA 1
ATOM 5272 C C . ARG A 1 671 ? -14.448 20.480 -24.212 1.00 93.00 671 ARG A C 1
ATOM 5274 O O . ARG A 1 671 ? -13.843 20.731 -25.249 1.00 93.00 671 ARG A O 1
ATOM 5281 N N . GLU A 1 672 ? -14.905 21.415 -23.383 1.00 91.31 672 GLU A N 1
ATOM 5282 C CA . GLU A 1 672 ? -14.667 22.846 -23.577 1.00 91.31 672 GLU A CA 1
ATOM 5283 C C . GLU A 1 672 ? -13.168 23.133 -23.769 1.00 91.31 672 GLU A C 1
ATOM 5285 O O . GLU A 1 672 ? -12.772 23.788 -24.732 1.00 91.31 672 GLU A O 1
ATOM 5290 N N . ARG A 1 673 ? -12.317 22.561 -22.910 1.00 91.81 673 ARG A N 1
ATOM 5291 C CA . ARG A 1 673 ? -10.866 22.806 -22.920 1.00 91.81 673 ARG A CA 1
ATOM 5292 C C . ARG A 1 673 ? -10.120 22.021 -23.990 1.00 91.81 673 ARG A C 1
ATOM 5294 O O . ARG A 1 673 ? -9.163 22.532 -24.557 1.00 91.81 673 ARG A O 1
ATOM 5301 N N . LEU A 1 674 ? -10.590 20.826 -24.342 1.00 86.75 674 LEU A N 1
ATOM 5302 C CA . LEU A 1 674 ? -10.043 20.075 -25.475 1.00 86.75 674 LEU A CA 1
ATOM 5303 C C . LEU A 1 674 ? -10.332 20.740 -26.831 1.00 86.75 674 LEU A C 1
ATOM 5305 O O . LEU A 1 674 ? -9.567 20.517 -27.766 1.00 86.75 674 LEU A O 1
ATOM 5309 N N . VAL A 1 675 ? -11.416 21.521 -26.944 1.00 77.00 675 VAL A N 1
ATOM 5310 C CA . VAL A 1 675 ? -11.751 22.318 -28.141 1.00 77.00 675 VAL A CA 1
ATOM 5311 C C . VAL A 1 675 ? -11.020 23.664 -28.144 1.00 77.00 675 VAL A C 1
ATOM 5313 O O . VAL A 1 675 ? -10.612 24.129 -29.205 1.00 77.00 675 VAL A O 1
ATOM 5316 N N . ALA A 1 676 ? -10.845 24.287 -26.974 1.00 57.78 676 ALA A N 1
ATOM 5317 C CA . ALA A 1 676 ? -10.185 25.585 -26.838 1.00 57.78 676 ALA A CA 1
ATOM 5318 C C . ALA A 1 676 ? -8.662 25.543 -27.047 1.00 57.78 676 ALA A C 1
ATOM 5320 O O . ALA A 1 676 ? -8.077 26.590 -27.316 1.00 57.78 676 ALA A O 1
ATOM 5321 N N . SER A 1 677 ? -8.021 24.373 -26.959 1.00 46.84 677 SER A N 1
ATOM 5322 C CA . SER A 1 677 ? -6.632 24.183 -27.393 1.00 46.84 677 SER A CA 1
ATOM 5323 C C . SER A 1 677 ? -6.560 24.298 -28.923 1.00 46.84 677 SER A C 1
ATOM 5325 O O . SER A 1 677 ? -6.982 23.362 -29.610 1.00 46.84 677 SER A O 1
ATOM 5327 N N . PRO A 1 678 ? -6.064 25.415 -29.500 1.00 37.19 678 PRO A N 1
ATOM 5328 C CA . PRO A 1 678 ? -5.950 25.544 -30.946 1.00 37.19 678 PRO A CA 1
ATOM 5329 C C . PRO A 1 678 ? -4.997 24.466 -31.449 1.00 37.19 678 PRO A C 1
ATOM 5331 O O . PRO A 1 678 ? -4.026 24.133 -30.771 1.00 37.19 678 PRO A O 1
ATOM 5334 N N . GLY A 1 679 ? -5.287 23.926 -32.632 1.00 39.00 679 GLY A N 1
ATOM 5335 C CA . GLY A 1 679 ? -4.491 22.879 -33.252 1.00 39.00 679 GLY A CA 1
ATOM 5336 C C . GLY A 1 679 ? -3.006 23.227 -33.283 1.00 39.00 679 GLY A C 1
ATOM 5337 O O . GLY A 1 679 ? -2.559 24.005 -34.124 1.00 39.00 679 GLY A O 1
ATOM 5338 N N . GLU A 1 680 ? -2.231 22.587 -32.414 1.00 32.72 680 GLU A N 1
ATOM 5339 C CA . GLU A 1 680 ? -0.829 22.350 -32.695 1.00 32.72 680 GLU A CA 1
ATOM 5340 C C . GLU A 1 680 ? -0.779 21.305 -33.804 1.00 32.72 680 GLU A C 1
ATOM 5342 O O . GLU A 1 680 ? -1.110 20.130 -33.648 1.00 32.72 680 GLU A O 1
ATOM 5347 N N . SER A 1 681 ? -0.489 21.850 -34.979 1.00 28.61 681 SER A N 1
ATOM 5348 C CA . SER A 1 681 ? -0.178 21.202 -36.235 1.00 28.61 681 SER A CA 1
ATOM 53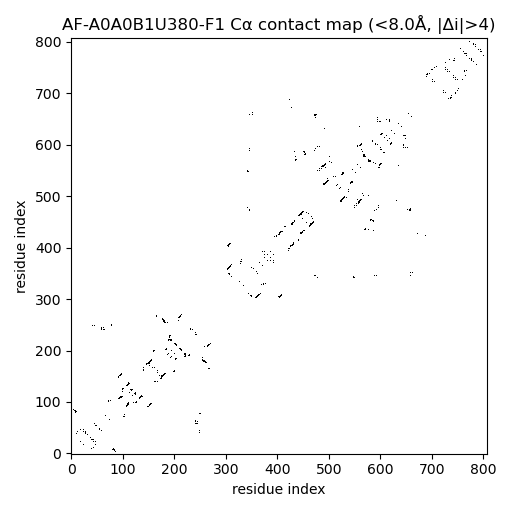49 C C . SER A 1 681 ? 0.373 19.782 -36.074 1.00 28.61 681 SER A C 1
ATOM 5351 O O . SER A 1 681 ? 1.320 19.538 -35.325 1.00 28.61 681 SER A O 1
ATOM 5353 N N . GLN A 1 682 ? -0.142 18.865 -36.897 1.00 30.86 682 GLN A N 1
ATOM 5354 C CA . GLN A 1 682 ? 0.369 17.505 -37.128 1.00 30.86 682 GLN A CA 1
ATOM 5355 C C . GLN A 1 682 ? 1.849 17.451 -37.597 1.00 30.86 682 GLN A C 1
ATOM 5357 O O . GLN A 1 682 ? 2.339 16.398 -37.989 1.00 30.86 682 GLN A O 1
ATOM 5362 N N . THR A 1 683 ? 2.587 18.562 -37.525 1.00 27.95 683 THR A N 1
ATOM 5363 C CA . THR A 1 683 ? 4.028 18.688 -37.767 1.00 27.95 683 THR A CA 1
ATOM 5364 C C . THR A 1 683 ? 4.896 18.694 -36.501 1.00 27.95 683 THR A C 1
ATOM 5366 O O . THR A 1 683 ? 6.114 18.702 -36.636 1.00 27.95 683 THR A O 1
ATOM 5369 N N . ALA A 1 684 ? 4.338 18.591 -35.289 1.00 29.09 684 ALA A N 1
ATOM 5370 C CA . ALA A 1 684 ? 5.120 18.389 -34.054 1.00 29.09 684 ALA A CA 1
ATOM 5371 C C . ALA A 1 684 ? 5.336 16.896 -33.698 1.00 29.09 684 ALA A C 1
ATOM 5373 O O . ALA A 1 684 ? 5.520 16.536 -32.539 1.00 29.09 684 ALA A O 1
ATOM 5374 N N . LEU A 1 685 ? 5.317 16.004 -34.699 1.00 30.88 685 LEU A N 1
ATOM 5375 C CA . LEU A 1 685 ? 5.493 14.551 -34.530 1.00 30.88 685 LEU A CA 1
ATOM 5376 C C . LEU A 1 685 ? 6.964 14.097 -34.345 1.00 30.88 685 LEU A C 1
ATOM 5378 O O . LEU A 1 685 ? 7.265 12.906 -34.422 1.00 30.88 685 LEU A O 1
ATOM 5382 N N . PHE A 1 686 ? 7.873 15.030 -34.065 1.00 31.00 686 PHE A N 1
ATOM 5383 C CA . PHE A 1 686 ? 9.268 14.807 -33.670 1.00 31.00 686 PHE A CA 1
ATOM 5384 C C . PHE A 1 686 ? 9.634 15.922 -32.671 1.00 31.00 686 PHE A C 1
ATOM 5386 O O . PHE A 1 686 ? 9.387 17.082 -32.968 1.00 31.00 686 PHE A O 1
ATOM 5393 N N . ALA A 1 687 ? 10.218 15.730 -31.494 1.00 33.53 687 ALA A N 1
ATOM 5394 C CA . ALA A 1 687 ? 10.639 14.557 -30.755 1.00 33.53 687 ALA A CA 1
ATOM 5395 C C . ALA A 1 687 ? 10.752 14.998 -29.281 1.00 33.53 687 ALA A C 1
ATOM 5397 O O . ALA A 1 687 ? 11.550 15.878 -28.966 1.00 33.53 687 ALA A O 1
ATOM 5398 N N . ALA A 1 688 ? 9.987 14.390 -28.375 1.00 39.44 688 ALA A N 1
ATOM 5399 C CA . ALA A 1 688 ? 10.405 14.304 -26.980 1.00 39.44 688 ALA A CA 1
ATOM 5400 C C . ALA A 1 688 ? 11.141 12.970 -26.856 1.00 39.44 688 ALA A C 1
ATOM 5402 O O . ALA A 1 688 ? 10.548 11.917 -27.095 1.00 39.44 688 ALA A O 1
ATOM 5403 N N . ARG A 1 689 ? 12.452 13.015 -26.589 1.00 44.25 689 ARG A N 1
ATOM 5404 C CA . ARG A 1 689 ? 13.274 11.806 -26.467 1.00 44.25 689 ARG A CA 1
ATOM 5405 C C . ARG A 1 689 ? 12.732 10.961 -25.311 1.00 44.25 689 ARG A C 1
ATOM 5407 O O . ARG A 1 689 ? 12.709 11.462 -24.187 1.00 44.25 689 ARG A O 1
ATOM 5414 N N . PRO A 1 690 ? 12.278 9.721 -25.547 1.00 48.84 690 PRO A N 1
ATOM 5415 C CA . PRO A 1 690 ? 11.957 8.827 -24.446 1.00 48.84 690 PRO A CA 1
ATOM 5416 C C . PRO A 1 690 ? 13.245 8.520 -23.666 1.00 48.84 690 PRO A C 1
ATOM 5418 O O . PRO A 1 690 ? 14.330 8.511 -24.252 1.00 48.84 690 PRO A O 1
ATOM 5421 N N . SER A 1 691 ? 13.145 8.320 -22.346 1.00 48.28 691 SER A N 1
ATOM 5422 C CA . SER A 1 691 ? 14.321 8.068 -21.499 1.00 48.28 691 SER A CA 1
ATOM 5423 C C . SER A 1 691 ? 15.138 6.895 -22.066 1.00 48.28 691 SER A C 1
ATOM 5425 O O . SER A 1 691 ? 14.584 5.793 -22.191 1.00 48.28 691 SER A O 1
ATOM 5427 N N . PRO A 1 692 ? 16.430 7.091 -22.410 1.00 50.12 692 PRO A N 1
ATOM 5428 C CA . PRO A 1 692 ? 17.260 6.044 -23.001 1.00 50.12 692 PRO A CA 1
ATOM 5429 C C . PRO A 1 692 ? 17.290 4.770 -22.156 1.00 50.12 692 PRO A C 1
ATOM 5431 O O . PRO A 1 692 ? 17.291 3.672 -22.704 1.00 50.12 692 PRO A O 1
ATOM 5434 N N . GLU A 1 693 ? 17.236 4.898 -20.830 1.00 52.25 693 GLU A N 1
ATOM 5435 C CA . GLU A 1 693 ? 17.264 3.771 -19.893 1.00 52.25 693 GLU A CA 1
ATOM 5436 C C . GLU A 1 693 ? 16.016 2.885 -20.017 1.00 52.25 693 GLU A C 1
ATOM 5438 O O . GLU A 1 693 ? 16.121 1.659 -20.061 1.00 52.25 693 GLU A O 1
ATOM 5443 N N . PHE A 1 694 ? 14.835 3.491 -20.158 1.00 53.78 694 PHE A N 1
ATOM 5444 C CA . PHE A 1 694 ? 13.565 2.766 -20.199 1.00 53.78 694 PHE A CA 1
ATOM 5445 C C . PHE A 1 694 ? 13.325 2.076 -21.546 1.00 53.78 694 PHE A C 1
ATOM 5447 O O . PHE A 1 694 ? 12.953 0.900 -21.593 1.00 53.78 694 PHE A O 1
ATOM 5454 N N . VAL A 1 695 ? 13.590 2.772 -22.659 1.00 61.44 695 VAL A N 1
ATOM 5455 C CA . VAL A 1 695 ? 13.439 2.163 -23.990 1.00 61.44 695 VAL A CA 1
ATOM 5456 C C . VAL A 1 695 ? 14.475 1.061 -24.192 1.00 61.44 695 VAL A C 1
ATOM 5458 O O . VAL A 1 695 ? 14.141 0.010 -24.736 1.00 61.44 695 VAL A O 1
ATOM 5461 N N . THR A 1 696 ? 15.697 1.242 -23.680 1.00 65.62 696 THR A N 1
ATOM 5462 C CA . THR A 1 696 ? 16.737 0.204 -23.717 1.00 65.62 696 THR A CA 1
ATOM 5463 C C . THR A 1 696 ? 16.359 -1.004 -22.857 1.00 65.62 696 THR A C 1
ATOM 5465 O O . THR A 1 696 ? 16.558 -2.133 -23.299 1.00 65.62 696 THR A O 1
ATOM 5468 N N . ALA A 1 697 ? 15.739 -0.811 -21.687 1.00 59.59 697 ALA A N 1
ATOM 5469 C CA . ALA A 1 697 ? 15.238 -1.914 -20.864 1.00 59.59 697 ALA A CA 1
ATOM 5470 C C . ALA A 1 697 ? 14.113 -2.698 -21.565 1.00 59.59 697 ALA A C 1
ATOM 5472 O O . ALA A 1 697 ? 14.166 -3.927 -21.647 1.00 59.59 697 ALA A O 1
ATOM 5473 N N . LYS A 1 698 ? 13.127 -2.000 -22.150 1.00 67.44 698 LYS A N 1
ATOM 5474 C CA . LYS A 1 698 ? 12.053 -2.633 -22.936 1.00 67.44 698 LYS A CA 1
ATOM 5475 C C . LYS A 1 698 ? 12.610 -3.382 -24.151 1.00 67.44 698 LYS A C 1
ATOM 5477 O O . LYS A 1 698 ? 12.174 -4.498 -24.436 1.00 67.44 698 LYS A O 1
ATOM 5482 N N . ALA A 1 699 ? 13.593 -2.796 -24.835 1.00 73.75 699 ALA A N 1
ATOM 5483 C CA . ALA A 1 699 ? 14.289 -3.419 -25.953 1.00 73.75 699 ALA A CA 1
ATOM 5484 C C . ALA A 1 699 ? 15.038 -4.682 -25.520 1.00 73.75 699 ALA A C 1
ATOM 5486 O O . ALA A 1 699 ? 14.855 -5.714 -26.147 1.00 73.75 699 ALA A O 1
ATOM 5487 N N . ALA A 1 700 ? 15.792 -4.646 -24.418 1.00 68.94 700 ALA A N 1
ATOM 5488 C CA . ALA A 1 700 ? 16.524 -5.803 -23.902 1.00 68.94 700 ALA A CA 1
ATOM 5489 C C . ALA A 1 700 ? 15.598 -6.987 -23.574 1.00 68.94 700 ALA A C 1
ATOM 5491 O O . ALA A 1 700 ? 15.909 -8.130 -23.906 1.00 68.94 700 ALA A O 1
ATOM 5492 N N . VAL A 1 701 ? 14.422 -6.719 -22.994 1.00 67.81 701 VAL A N 1
ATOM 5493 C CA . VAL A 1 701 ? 13.409 -7.750 -22.715 1.00 67.81 701 VAL A CA 1
ATOM 5494 C C . VAL A 1 701 ? 12.833 -8.339 -24.004 1.00 67.81 701 VAL A C 1
ATOM 5496 O O . VAL A 1 701 ? 12.663 -9.556 -24.104 1.00 67.81 701 VAL A O 1
ATOM 5499 N N . LEU A 1 702 ? 12.521 -7.502 -24.998 1.00 74.25 702 LEU A N 1
ATOM 5500 C CA . LEU A 1 702 ? 12.040 -7.978 -26.298 1.00 74.25 702 LEU A CA 1
ATOM 5501 C C . LEU A 1 702 ? 13.118 -8.784 -27.032 1.00 74.25 702 LEU A C 1
ATOM 5503 O O . LEU A 1 702 ? 12.816 -9.872 -27.513 1.00 74.25 702 LEU A O 1
ATOM 5507 N N . THR A 1 703 ? 14.367 -8.316 -27.037 1.00 77.75 703 THR A N 1
ATOM 5508 C CA . THR A 1 703 ? 15.533 -9.026 -27.583 1.00 77.75 703 THR A CA 1
ATOM 5509 C C . THR A 1 703 ? 15.678 -10.402 -26.938 1.00 77.75 703 THR A C 1
ATOM 5511 O O . THR A 1 703 ? 15.679 -11.404 -27.647 1.00 77.75 703 THR A O 1
ATOM 5514 N N . GLN A 1 704 ? 15.660 -10.487 -25.604 1.00 72.19 704 GLN A N 1
ATOM 5515 C CA . GLN A 1 704 ? 15.767 -11.760 -24.884 1.00 72.19 704 GLN A CA 1
ATOM 5516 C C . GLN A 1 704 ? 14.597 -12.708 -25.195 1.00 72.19 704 GLN A C 1
ATOM 5518 O O . GLN A 1 704 ? 14.785 -13.921 -25.326 1.00 72.19 704 GLN A O 1
ATOM 5523 N N . LYS A 1 705 ? 13.373 -12.177 -25.330 1.00 75.19 705 LYS A N 1
ATOM 5524 C CA . LYS A 1 705 ? 12.212 -12.970 -25.758 1.00 75.19 705 LYS A CA 1
ATOM 5525 C C . LYS A 1 705 ? 12.429 -13.516 -27.169 1.00 75.19 705 LYS A C 1
ATOM 5527 O O . LYS A 1 705 ? 12.245 -14.711 -27.364 1.00 75.19 705 LYS A O 1
ATOM 5532 N N . LEU A 1 706 ? 12.852 -12.687 -28.122 1.00 77.50 706 LEU A N 1
ATOM 5533 C CA . LEU A 1 706 ? 13.085 -13.082 -29.516 1.00 77.50 706 LEU A CA 1
ATOM 5534 C C . LEU A 1 706 ? 14.204 -14.121 -29.645 1.00 77.50 706 LEU A C 1
ATOM 5536 O O . LEU A 1 706 ? 14.004 -15.140 -30.300 1.00 77.50 706 LEU A O 1
ATOM 5540 N N . GLU A 1 707 ? 15.329 -13.929 -28.956 1.00 78.12 707 GLU A N 1
ATOM 5541 C CA . GLU A 1 707 ? 16.443 -14.886 -28.913 1.00 78.12 707 GLU A CA 1
ATOM 5542 C C . GLU A 1 707 ? 16.010 -16.235 -28.329 1.00 78.12 707 GLU A C 1
ATOM 5544 O O . GLU A 1 707 ? 16.349 -17.297 -28.856 1.00 78.12 707 GLU A O 1
ATOM 5549 N N . ARG A 1 708 ? 15.179 -16.212 -27.280 1.00 71.62 708 ARG A N 1
ATOM 5550 C CA . ARG A 1 708 ? 14.602 -17.428 -26.701 1.00 71.62 708 ARG A CA 1
ATOM 5551 C C . ARG A 1 708 ? 13.653 -18.132 -27.670 1.00 71.62 708 ARG A C 1
ATOM 5553 O O . ARG A 1 708 ? 13.650 -19.359 -2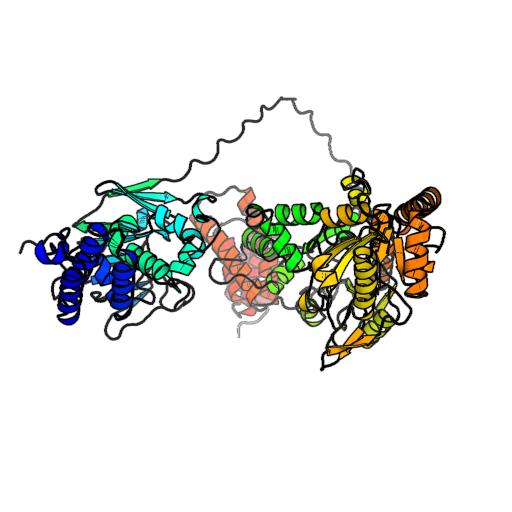7.716 1.00 71.62 708 ARG A O 1
ATOM 5560 N N . LEU A 1 709 ? 12.856 -17.395 -28.445 1.00 70.19 709 LEU A N 1
ATOM 5561 C CA . LEU A 1 709 ? 11.988 -17.992 -29.467 1.00 70.19 709 LEU A CA 1
ATOM 5562 C C . LEU A 1 709 ? 12.800 -18.565 -30.636 1.00 70.19 709 LEU A C 1
ATOM 5564 O O . LEU A 1 709 ? 12.478 -19.658 -31.099 1.00 70.19 709 LEU A O 1
ATOM 5568 N N . ALA A 1 710 ? 13.876 -17.891 -31.050 1.00 66.62 710 ALA A N 1
ATOM 5569 C CA . ALA A 1 710 ? 14.806 -18.390 -32.061 1.00 66.62 710 ALA A CA 1
ATOM 5570 C C . ALA A 1 710 ? 15.483 -19.697 -31.609 1.00 66.62 710 ALA A C 1
ATOM 5572 O O . ALA A 1 710 ? 15.665 -20.610 -32.410 1.00 66.62 710 ALA A O 1
ATOM 5573 N N . PHE A 1 711 ? 15.782 -19.825 -30.311 1.00 66.00 711 PHE A N 1
ATOM 5574 C CA . PHE A 1 711 ? 16.352 -21.037 -29.719 1.00 66.00 711 PHE A CA 1
ATOM 5575 C C . PHE A 1 711 ? 15.352 -22.204 -29.603 1.00 66.00 711 PHE A C 1
ATOM 5577 O O . PHE A 1 711 ? 15.744 -23.366 -29.686 1.00 66.00 711 PHE A O 1
ATOM 5584 N N . LEU A 1 712 ? 14.058 -21.924 -29.407 1.00 58.94 712 LEU A N 1
ATOM 5585 C CA . LEU A 1 712 ? 13.044 -22.948 -29.117 1.00 58.94 712 LEU A CA 1
ATOM 5586 C C . LEU A 1 712 ? 12.442 -23.631 -30.359 1.00 58.94 712 LEU A C 1
ATOM 5588 O O . LEU A 1 712 ? 11.736 -24.626 -30.203 1.00 58.94 712 LEU A O 1
ATOM 5592 N N . GLY A 1 713 ? 12.703 -23.135 -31.574 1.00 54.56 713 GLY A N 1
ATOM 5593 C CA . GLY A 1 713 ? 12.415 -23.804 -32.857 1.00 54.56 713 GLY A CA 1
ATOM 5594 C C . GLY A 1 713 ? 10.938 -24.078 -33.204 1.00 54.56 713 GLY A C 1
ATOM 5595 O O . GLY A 1 713 ? 10.628 -24.342 -34.362 1.00 54.56 713 GLY A O 1
ATOM 5596 N N . SER A 1 714 ? 10.007 -24.000 -32.247 1.00 55.94 714 SER A N 1
ATOM 5597 C CA . SER A 1 714 ? 8.563 -24.132 -32.469 1.00 55.94 714 SER A CA 1
ATOM 5598 C C . SER A 1 714 ? 7.768 -23.325 -31.439 1.00 55.94 714 SER A C 1
ATOM 5600 O O . SER A 1 714 ? 7.760 -23.609 -30.242 1.00 55.94 714 SER A O 1
ATOM 5602 N N . VAL A 1 715 ? 7.107 -22.274 -31.919 1.00 57.72 715 VAL A N 1
ATOM 5603 C CA . VAL A 1 715 ? 6.291 -21.338 -31.135 1.00 57.72 715 VAL A CA 1
ATOM 5604 C C . VAL A 1 715 ? 5.009 -21.087 -31.937 1.00 57.72 715 VAL A C 1
ATOM 5606 O O . VAL A 1 715 ? 5.095 -20.998 -33.163 1.00 57.72 715 VAL A O 1
ATOM 5609 N N . PRO A 1 716 ? 3.825 -20.968 -31.308 1.00 62.28 716 PRO A N 1
ATOM 5610 C CA . PRO A 1 716 ? 2.587 -20.659 -32.023 1.00 62.28 716 PRO A CA 1
ATOM 5611 C C . PRO A 1 716 ? 2.709 -19.379 -32.865 1.00 62.28 716 PRO A C 1
ATOM 5613 O O . PRO A 1 716 ? 3.140 -18.342 -32.358 1.00 62.28 716 PRO A O 1
ATOM 5616 N N . GLU A 1 717 ? 2.286 -19.438 -34.129 1.00 57.75 717 GLU A N 1
ATOM 5617 C CA . GLU A 1 717 ? 2.441 -18.353 -35.115 1.00 57.75 717 GLU A CA 1
ATOM 5618 C C . GLU A 1 717 ? 1.815 -17.023 -34.641 1.00 57.75 717 GLU A C 1
ATOM 5620 O O . GLU A 1 717 ? 2.385 -15.949 -34.836 1.00 57.75 717 GLU A O 1
ATOM 5625 N N . ASP A 1 718 ? 0.703 -17.090 -33.902 1.00 57.41 718 ASP A N 1
ATOM 5626 C CA . ASP A 1 718 ? 0.021 -15.926 -33.318 1.00 57.41 718 ASP A CA 1
ATOM 5627 C C . ASP A 1 718 ? 0.808 -15.234 -32.196 1.00 57.41 718 ASP A C 1
ATOM 5629 O O . ASP A 1 718 ? 0.625 -14.038 -31.953 1.00 57.41 718 ASP A O 1
ATOM 5633 N N . ALA A 1 719 ? 1.655 -15.975 -31.476 1.00 56.97 719 ALA A N 1
ATOM 5634 C CA . ALA A 1 719 ? 2.508 -15.420 -30.428 1.00 56.97 719 ALA A CA 1
ATOM 5635 C C . ALA A 1 719 ? 3.724 -14.715 -31.040 1.00 56.97 719 ALA A C 1
ATOM 5637 O O . ALA A 1 719 ? 4.105 -13.636 -30.585 1.00 56.97 719 ALA A O 1
ATOM 5638 N N . VAL A 1 720 ? 4.272 -15.285 -32.119 1.00 64.88 720 VAL A N 1
ATOM 5639 C CA . VAL A 1 720 ? 5.354 -14.676 -32.902 1.00 64.88 720 VAL A CA 1
ATOM 5640 C C . VAL A 1 720 ? 4.866 -13.384 -33.559 1.00 64.88 720 VAL A C 1
ATOM 5642 O O . VAL A 1 720 ? 5.482 -12.342 -33.367 1.00 64.88 720 VAL A O 1
ATOM 5645 N N . ARG A 1 721 ? 3.712 -13.391 -34.243 1.00 66.31 721 ARG A N 1
ATOM 5646 C CA . ARG A 1 721 ? 3.166 -12.181 -34.893 1.00 66.31 721 ARG A CA 1
ATOM 5647 C C . ARG A 1 721 ? 2.872 -11.039 -33.916 1.00 66.31 721 ARG A C 1
ATOM 5649 O O . ARG A 1 721 ? 3.146 -9.890 -34.247 1.00 66.31 721 ARG A O 1
ATOM 5656 N N . ARG A 1 722 ? 2.354 -11.332 -32.714 1.00 67.06 722 ARG A N 1
ATOM 5657 C CA . ARG A 1 722 ? 2.130 -10.310 -31.672 1.00 67.06 722 ARG A CA 1
ATOM 5658 C C . ARG A 1 722 ? 3.435 -9.692 -31.186 1.00 67.06 722 ARG A C 1
ATOM 5660 O O . ARG A 1 722 ? 3.528 -8.475 -31.124 1.00 67.06 722 ARG A O 1
ATOM 5667 N N . LEU A 1 723 ? 4.441 -10.522 -30.906 1.00 69.19 723 LEU A N 1
ATOM 5668 C CA . LEU A 1 723 ? 5.749 -10.044 -30.461 1.00 69.19 723 LEU A CA 1
ATOM 5669 C C . LEU A 1 723 ? 6.445 -9.203 -31.540 1.00 69.19 723 LEU A C 1
ATOM 5671 O O . LEU A 1 723 ? 7.037 -8.180 -31.220 1.00 69.19 723 LEU A O 1
ATOM 5675 N N . LEU A 1 724 ? 6.334 -9.602 -32.813 1.00 71.75 724 LEU A N 1
ATOM 5676 C CA . LEU A 1 724 ? 6.885 -8.852 -33.946 1.00 71.75 724 LEU A CA 1
ATOM 5677 C C . LEU A 1 724 ? 6.178 -7.498 -34.163 1.00 71.75 724 LEU A C 1
ATOM 5679 O O . LEU A 1 724 ? 6.816 -6.554 -34.624 1.00 71.75 724 LEU A O 1
ATOM 5683 N N . GLY A 1 725 ? 4.898 -7.369 -33.787 1.00 70.69 725 GLY A N 1
ATOM 5684 C CA . GLY A 1 725 ? 4.145 -6.109 -33.853 1.00 70.69 725 GLY A CA 1
ATOM 5685 C C . GLY A 1 725 ? 4.662 -5.014 -32.909 1.00 70.69 725 GLY A C 1
ATOM 5686 O O . GLY A 1 725 ? 4.542 -3.830 -33.223 1.00 70.69 725 GLY A O 1
ATOM 5687 N N . ASP A 1 726 ? 5.302 -5.401 -31.803 1.00 73.75 726 ASP A N 1
ATOM 5688 C CA . ASP A 1 726 ? 5.868 -4.473 -30.814 1.00 73.75 726 ASP A CA 1
ATOM 5689 C C . ASP A 1 726 ? 7.283 -3.985 -31.179 1.00 73.75 726 ASP A C 1
ATOM 5691 O O . ASP A 1 726 ? 7.788 -3.038 -30.572 1.00 73.75 726 ASP A O 1
ATOM 5695 N N . ILE A 1 727 ? 7.930 -4.591 -32.181 1.00 83.44 727 ILE A N 1
ATOM 5696 C CA . ILE A 1 727 ? 9.330 -4.306 -32.536 1.00 83.44 727 ILE A CA 1
ATOM 5697 C C . ILE A 1 727 ? 9.455 -2.957 -33.227 1.00 83.44 727 ILE A C 1
ATOM 5699 O O . ILE A 1 727 ? 10.221 -2.111 -32.778 1.00 83.44 727 ILE A O 1
ATOM 5703 N N . THR A 1 728 ? 8.673 -2.714 -34.278 1.00 80.88 728 THR A N 1
ATOM 5704 C CA . THR A 1 728 ? 8.748 -1.476 -35.068 1.00 80.88 728 THR A CA 1
ATOM 5705 C C . THR A 1 728 ? 8.541 -0.213 -34.206 1.00 80.88 728 THR A C 1
ATOM 5707 O O . THR A 1 728 ? 9.355 0.710 -34.318 1.00 80.88 728 THR A O 1
ATOM 5710 N N . PRO A 1 729 ? 7.544 -0.143 -33.291 1.00 76.75 729 PRO A N 1
ATOM 5711 C CA . PRO A 1 729 ? 7.389 0.998 -32.385 1.00 76.75 729 PRO A CA 1
ATOM 5712 C C . PRO A 1 729 ? 8.559 1.178 -31.407 1.00 76.75 729 PRO A C 1
ATOM 5714 O O . PRO A 1 729 ? 8.992 2.308 -31.182 1.00 76.75 729 PRO A O 1
ATOM 5717 N N . VAL A 1 730 ? 9.099 0.089 -30.845 1.00 76.44 730 VAL A N 1
ATOM 5718 C CA . VAL A 1 730 ? 10.219 0.156 -29.888 1.00 76.44 730 VAL A CA 1
ATOM 5719 C C . VAL A 1 730 ? 11.522 0.526 -30.591 1.00 76.44 730 VAL A C 1
ATOM 5721 O O . VAL A 1 730 ? 12.240 1.395 -30.109 1.00 76.44 730 VAL A O 1
ATOM 5724 N N . THR A 1 731 ? 11.805 -0.033 -31.767 1.00 83.19 731 THR A N 1
ATOM 5725 C CA . THR A 1 731 ? 12.967 0.341 -32.582 1.00 83.19 731 THR A CA 1
ATOM 5726 C C . THR A 1 731 ? 12.913 1.812 -32.989 1.00 83.19 731 THR A C 1
ATOM 5728 O O . THR A 1 731 ? 13.922 2.506 -32.891 1.00 83.19 731 THR A O 1
ATOM 5731 N N . LYS A 1 732 ? 11.738 2.333 -33.366 1.00 80.81 732 LYS A N 1
ATOM 5732 C CA . LYS A 1 732 ? 11.569 3.766 -33.649 1.00 80.81 732 LYS A CA 1
ATOM 5733 C C . LYS A 1 732 ? 11.854 4.630 -32.415 1.00 80.81 732 LYS A C 1
ATOM 5735 O O . LYS A 1 732 ? 12.542 5.640 -32.538 1.00 80.81 732 LYS A O 1
ATOM 5740 N N . ALA A 1 733 ? 11.384 4.217 -31.237 1.00 72.62 733 ALA A N 1
ATOM 5741 C CA . ALA A 1 733 ? 11.668 4.907 -29.979 1.00 72.62 733 ALA A CA 1
ATOM 5742 C C . ALA A 1 733 ? 13.167 4.876 -29.614 1.00 72.62 733 ALA A C 1
ATOM 5744 O O . ALA A 1 733 ? 13.696 5.878 -29.141 1.00 72.62 733 ALA A O 1
ATOM 5745 N N . LEU A 1 734 ? 13.872 3.769 -29.887 1.00 78.31 734 LEU A N 1
ATOM 5746 C CA . LEU A 1 734 ? 15.324 3.655 -29.682 1.00 78.31 734 LEU A CA 1
ATOM 5747 C C . LEU A 1 734 ? 16.104 4.597 -30.602 1.00 78.31 734 LEU A C 1
ATOM 5749 O O . LEU A 1 734 ? 17.009 5.282 -30.137 1.00 78.31 734 LEU A O 1
ATOM 5753 N N . LEU A 1 735 ? 15.730 4.673 -31.885 1.00 81.06 735 LEU A N 1
ATOM 5754 C CA . LEU A 1 735 ? 16.331 5.612 -32.840 1.00 81.06 735 LEU A CA 1
ATOM 5755 C C . LEU A 1 735 ? 16.113 7.070 -32.416 1.00 81.06 735 LEU A C 1
ATOM 5757 O O . LEU A 1 735 ? 17.020 7.885 -32.531 1.00 81.06 735 LEU A O 1
ATOM 5761 N N . GLN A 1 736 ? 14.927 7.398 -31.893 1.00 75.69 736 GLN A N 1
ATOM 5762 C CA . GLN A 1 736 ? 14.615 8.736 -31.378 1.00 75.69 736 GLN A CA 1
ATOM 5763 C C . GLN A 1 736 ? 15.378 9.078 -30.087 1.00 75.69 736 GLN A C 1
ATOM 5765 O O . GLN A 1 736 ? 15.606 10.256 -29.818 1.00 75.69 736 GLN A O 1
ATOM 5770 N N . ALA A 1 737 ? 15.766 8.073 -29.298 1.00 70.75 737 ALA A N 1
ATOM 5771 C CA . ALA A 1 737 ? 16.531 8.217 -28.059 1.00 70.75 737 ALA A CA 1
ATOM 5772 C C . ALA A 1 737 ? 18.060 8.129 -28.251 1.00 70.75 737 ALA A C 1
ATOM 5774 O O . ALA A 1 737 ? 18.783 8.026 -27.263 1.00 70.75 737 ALA A O 1
ATOM 5775 N N . ASP A 1 738 ? 18.553 8.135 -29.494 1.00 83.12 738 ASP A N 1
ATOM 5776 C CA . ASP A 1 738 ? 19.956 7.883 -29.864 1.00 83.12 738 ASP A CA 1
ATOM 5777 C C . ASP A 1 738 ? 20.520 6.526 -29.370 1.00 83.12 738 ASP A C 1
ATOM 5779 O O . ASP A 1 738 ? 21.732 6.316 -29.295 1.00 83.12 738 ASP A O 1
ATOM 5783 N N . ALA A 1 739 ? 19.657 5.557 -29.048 1.00 82.06 739 ALA A N 1
ATOM 5784 C CA . ALA A 1 739 ? 20.032 4.232 -28.553 1.00 82.06 739 ALA A CA 1
ATOM 5785 C C . ALA A 1 739 ? 20.274 3.242 -29.713 1.00 82.06 739 ALA A C 1
ATOM 5787 O O . ALA A 1 739 ? 19.687 2.157 -29.777 1.00 82.06 739 ALA A O 1
ATOM 5788 N N . PHE A 1 740 ? 21.139 3.620 -30.659 1.00 89.62 740 PHE A N 1
ATOM 5789 C CA . PHE A 1 740 ? 21.315 2.921 -31.942 1.00 89.62 740 PHE A CA 1
ATOM 5790 C C . PHE A 1 740 ? 21.787 1.465 -31.791 1.00 89.62 740 PHE A C 1
ATOM 5792 O O . PHE A 1 740 ? 21.308 0.581 -32.498 1.00 89.62 740 PHE A O 1
ATOM 5799 N N . GLN A 1 741 ? 22.659 1.183 -30.819 1.00 87.56 741 GLN A N 1
ATOM 5800 C CA . GLN A 1 741 ? 23.144 -0.178 -30.542 1.00 87.56 741 GLN A CA 1
ATOM 5801 C C . GLN A 1 741 ? 22.029 -1.104 -30.033 1.00 87.56 741 GLN A C 1
ATOM 5803 O O . GLN A 1 741 ? 21.918 -2.252 -30.459 1.00 87.56 741 GLN A O 1
ATOM 5808 N N . ALA A 1 742 ? 21.143 -0.592 -29.176 1.00 81.88 742 ALA A N 1
ATOM 5809 C CA . ALA A 1 742 ? 19.977 -1.339 -28.714 1.00 81.88 742 ALA A CA 1
ATOM 5810 C C . ALA A 1 742 ? 18.958 -1.555 -29.849 1.00 81.88 742 ALA A C 1
ATOM 5812 O O . ALA A 1 742 ? 18.346 -2.622 -29.929 1.00 81.88 742 ALA A O 1
ATOM 5813 N N . ALA A 1 743 ? 18.814 -0.584 -30.762 1.00 88.06 743 ALA A N 1
ATOM 5814 C CA . ALA A 1 743 ? 17.994 -0.734 -31.966 1.00 88.06 743 ALA A CA 1
ATOM 5815 C C . ALA A 1 743 ? 18.524 -1.849 -32.885 1.00 88.06 743 ALA A C 1
ATOM 5817 O O . ALA A 1 743 ? 17.739 -2.672 -33.366 1.00 88.06 743 ALA A O 1
ATOM 5818 N N . LEU A 1 744 ? 19.845 -1.923 -33.087 1.00 92.31 744 LEU A N 1
ATOM 5819 C CA . LEU A 1 744 ? 20.487 -2.994 -33.855 1.00 92.31 744 LEU A CA 1
ATOM 5820 C C . LEU A 1 744 ? 20.352 -4.365 -33.180 1.00 92.31 744 LEU A C 1
ATOM 5822 O O . LEU A 1 744 ? 20.039 -5.338 -33.864 1.00 92.31 744 LEU A O 1
ATOM 5826 N N . ALA A 1 745 ? 20.515 -4.450 -31.856 1.00 87.94 745 ALA A N 1
ATOM 5827 C CA . ALA A 1 745 ? 20.341 -5.701 -31.114 1.00 87.94 745 ALA A CA 1
ATOM 5828 C C . ALA A 1 745 ? 18.905 -6.244 -31.233 1.00 87.94 745 ALA A C 1
ATOM 5830 O O . ALA A 1 745 ? 18.699 -7.412 -31.565 1.00 87.94 745 ALA A O 1
ATOM 5831 N N . LEU A 1 746 ? 17.905 -5.378 -31.039 1.00 89.25 746 LEU A N 1
ATOM 5832 C CA . LEU A 1 746 ? 16.492 -5.746 -31.127 1.00 89.25 746 LEU A CA 1
ATOM 5833 C C . LEU A 1 746 ? 16.090 -6.181 -32.544 1.00 89.25 746 LEU A C 1
ATOM 5835 O O . LEU A 1 746 ? 15.461 -7.225 -32.725 1.00 89.25 746 LEU A O 1
ATOM 5839 N N . THR A 1 747 ? 16.470 -5.404 -33.561 1.00 91.25 747 THR A N 1
ATOM 5840 C CA . THR A 1 747 ? 16.170 -5.741 -34.964 1.00 91.25 747 THR A CA 1
ATOM 5841 C C . THR A 1 747 ? 16.938 -6.976 -35.441 1.00 91.25 747 THR A C 1
ATOM 5843 O O . THR A 1 747 ? 16.398 -7.767 -36.213 1.00 91.25 747 THR A O 1
ATOM 5846 N N . GLY A 1 748 ? 18.158 -7.201 -34.943 1.00 89.62 748 GLY A N 1
ATOM 5847 C CA . GLY A 1 748 ? 18.945 -8.406 -35.204 1.00 89.62 748 GLY A CA 1
ATOM 5848 C C . GLY A 1 748 ? 18.303 -9.673 -34.633 1.00 89.62 748 GLY A C 1
ATOM 5849 O O . GLY A 1 748 ? 18.167 -10.666 -35.350 1.00 89.62 748 GLY A O 1
ATOM 5850 N N . ALA A 1 749 ? 17.829 -9.626 -33.385 1.00 85.19 749 ALA A N 1
ATOM 5851 C CA . ALA A 1 749 ? 17.110 -10.743 -32.772 1.00 85.19 749 ALA A CA 1
ATOM 5852 C C . ALA A 1 749 ? 15.787 -11.050 -33.495 1.00 85.19 749 ALA A C 1
ATOM 5854 O O . ALA A 1 749 ? 15.432 -12.213 -33.679 1.00 85.19 749 ALA A O 1
ATOM 5855 N N . ALA A 1 750 ? 15.086 -10.017 -33.972 1.00 85.88 750 ALA A N 1
ATOM 5856 C CA . ALA A 1 750 ? 13.889 -10.171 -34.797 1.00 85.88 750 ALA A CA 1
ATOM 5857 C C . ALA A 1 750 ? 14.195 -10.862 -36.136 1.00 85.88 750 ALA A C 1
ATOM 5859 O O . ALA A 1 750 ? 13.511 -11.809 -36.527 1.00 85.88 750 ALA A O 1
ATOM 5860 N N . LYS A 1 751 ? 15.262 -10.421 -36.814 1.00 86.19 751 LYS A N 1
ATOM 5861 C CA . LYS A 1 751 ? 15.727 -10.973 -38.093 1.00 86.19 751 LYS A CA 1
ATOM 5862 C C . LYS A 1 751 ? 16.095 -12.455 -37.989 1.00 86.19 751 LYS A C 1
ATOM 5864 O O . LYS A 1 751 ? 15.831 -13.214 -38.921 1.00 86.19 751 LYS A O 1
ATOM 5869 N N . ALA A 1 752 ? 16.659 -12.885 -36.859 1.00 84.94 752 ALA A N 1
ATOM 5870 C CA . ALA A 1 752 ? 17.051 -14.277 -36.625 1.00 84.94 752 ALA A CA 1
ATOM 5871 C C . ALA A 1 752 ? 15.875 -15.271 -36.708 1.00 84.94 752 ALA A C 1
ATOM 5873 O O . ALA A 1 752 ? 16.095 -16.451 -36.974 1.00 84.94 752 ALA A O 1
ATOM 5874 N N . LEU A 1 753 ? 14.632 -14.801 -36.547 1.00 80.12 753 LEU A N 1
ATOM 5875 C CA . LEU A 1 753 ? 13.427 -15.620 -36.703 1.00 80.12 753 LEU A CA 1
ATOM 5876 C C . LEU A 1 753 ? 13.056 -15.906 -38.167 1.00 80.12 753 LEU A C 1
ATOM 5878 O O . LEU A 1 753 ? 12.174 -16.725 -38.406 1.00 80.12 753 LEU A O 1
ATOM 5882 N N . GLN A 1 754 ? 13.696 -15.244 -39.139 1.00 81.94 754 GLN A N 1
ATOM 5883 C CA . GLN A 1 754 ? 13.436 -15.395 -40.581 1.00 81.94 754 GLN A CA 1
ATOM 5884 C C . GLN A 1 754 ? 11.974 -15.134 -40.996 1.00 81.94 754 GLN A C 1
ATOM 5886 O O . GLN A 1 754 ? 11.518 -15.596 -42.043 1.00 81.94 754 GLN A O 1
ATOM 5891 N N . VAL A 1 755 ? 11.236 -14.360 -40.195 1.00 82.00 755 VAL A N 1
ATOM 5892 C CA . VAL A 1 755 ? 9.872 -13.918 -40.504 1.00 82.00 755 VAL A CA 1
ATOM 5893 C C . VAL A 1 755 ? 9.932 -12.499 -41.079 1.00 82.00 755 VAL A C 1
ATOM 5895 O O . VAL A 1 755 ? 10.483 -11.618 -40.417 1.00 82.00 755 VAL A O 1
ATOM 5898 N N . PRO A 1 756 ? 9.371 -12.235 -42.275 1.00 81.00 756 PRO A N 1
ATOM 5899 C CA . PRO A 1 756 ? 9.322 -10.884 -42.828 1.00 81.00 756 PRO A CA 1
ATOM 5900 C C . PRO A 1 756 ? 8.504 -9.938 -41.938 1.00 81.00 756 PRO A C 1
ATOM 5902 O O . PRO A 1 756 ? 7.342 -10.210 -41.636 1.00 81.00 756 PRO A O 1
ATOM 5905 N N . VAL A 1 757 ? 9.095 -8.805 -41.550 1.00 82.31 757 VAL A N 1
ATOM 5906 C CA . VAL A 1 757 ? 8.442 -7.746 -40.765 1.00 82.31 757 VAL A CA 1
ATOM 5907 C C . VAL A 1 757 ? 8.575 -6.430 -41.514 1.00 82.31 757 VAL A C 1
ATOM 5909 O O . VAL A 1 757 ? 9.680 -6.018 -41.857 1.00 82.31 757 VAL A O 1
ATOM 5912 N N . ASN A 1 758 ? 7.444 -5.775 -41.762 1.00 80.50 758 ASN A N 1
ATOM 5913 C CA . ASN A 1 758 ? 7.395 -4.525 -42.515 1.00 80.50 758 ASN A CA 1
ATOM 5914 C C . ASN A 1 758 ? 8.206 -3.416 -41.810 1.00 80.50 758 ASN A C 1
ATOM 5916 O O . ASN A 1 758 ? 8.027 -3.201 -40.606 1.00 80.50 758 ASN A O 1
ATOM 5920 N N . ASN A 1 759 ? 9.057 -2.706 -42.560 1.00 85.06 759 ASN A N 1
ATOM 5921 C CA . ASN A 1 759 ? 9.965 -1.648 -42.101 1.00 85.06 759 ASN A CA 1
ATOM 5922 C C . ASN A 1 759 ? 11.075 -2.081 -41.129 1.00 85.06 759 ASN A C 1
ATOM 5924 O O . ASN A 1 759 ? 11.775 -1.223 -40.587 1.00 85.06 759 ASN A O 1
ATOM 5928 N N . LEU A 1 760 ? 11.266 -3.377 -40.875 1.00 88.38 760 LEU A N 1
ATOM 5929 C CA . LEU A 1 760 ? 12.292 -3.833 -39.937 1.00 88.38 760 LEU A CA 1
ATOM 5930 C C . LEU A 1 760 ? 13.708 -3.552 -40.459 1.00 88.38 760 LEU A C 1
ATOM 5932 O O . LEU A 1 760 ? 14.531 -3.008 -39.721 1.00 88.38 760 LEU A O 1
ATOM 5936 N N . GLU A 1 761 ? 13.997 -3.892 -41.718 1.00 91.06 761 GLU A N 1
ATOM 5937 C CA . GLU A 1 761 ? 15.318 -3.666 -42.313 1.00 91.06 761 GLU A CA 1
ATOM 5938 C C . GLU A 1 761 ? 15.517 -2.186 -42.667 1.00 91.06 761 GLU A C 1
ATOM 5940 O O . GLU A 1 761 ? 16.628 -1.675 -42.540 1.00 91.06 761 GLU A O 1
ATOM 5945 N N . PHE A 1 762 ? 14.442 -1.457 -42.984 1.00 90.12 762 PHE A N 1
ATOM 5946 C CA . PHE A 1 762 ? 14.479 0.005 -43.105 1.00 90.12 762 PHE A CA 1
ATOM 5947 C C . PHE A 1 762 ? 14.918 0.695 -41.800 1.00 90.12 762 PHE A C 1
ATOM 5949 O O . PHE A 1 762 ? 15.855 1.494 -41.800 1.00 90.12 762 PHE A O 1
ATOM 5956 N N . LEU A 1 763 ? 14.302 0.355 -40.661 1.00 90.81 763 LEU A N 1
ATOM 5957 C CA . LEU A 1 763 ? 14.701 0.904 -39.357 1.00 90.81 763 LEU A CA 1
ATOM 5958 C C . LEU A 1 763 ? 16.120 0.467 -38.958 1.00 90.81 763 LEU A C 1
ATOM 5960 O O . LEU A 1 763 ? 16.856 1.235 -38.336 1.00 90.81 763 LEU A O 1
ATOM 5964 N N . ARG A 1 764 ? 16.528 -0.747 -39.345 1.00 93.06 764 ARG A N 1
ATOM 5965 C CA . ARG A 1 764 ? 17.897 -1.240 -39.150 1.00 93.06 764 ARG A CA 1
ATOM 5966 C C . ARG A 1 764 ? 18.911 -0.441 -39.974 1.00 93.06 764 ARG A C 1
ATOM 5968 O O . ARG A 1 764 ? 19.973 -0.104 -39.460 1.00 93.06 764 ARG A O 1
ATOM 5975 N N . ALA A 1 765 ? 18.569 -0.068 -41.209 1.00 92.00 765 ALA A N 1
ATOM 5976 C CA . ALA A 1 765 ? 19.390 0.807 -42.043 1.00 92.00 765 ALA A CA 1
ATOM 5977 C C . ALA A 1 765 ? 19.562 2.203 -41.429 1.00 92.00 765 ALA A C 1
ATOM 5979 O O . ALA A 1 765 ? 20.672 2.729 -41.425 1.00 92.00 765 ALA A O 1
ATOM 5980 N N . LEU A 1 766 ? 18.501 2.776 -40.849 1.00 90.75 766 LEU A N 1
ATOM 5981 C CA . LEU A 1 766 ? 18.580 4.052 -40.129 1.00 90.75 766 LEU A CA 1
ATOM 5982 C C . LEU A 1 766 ? 19.541 3.988 -38.933 1.00 90.75 766 LEU A C 1
ATOM 5984 O O . LEU A 1 766 ? 20.322 4.916 -38.732 1.00 90.75 766 LEU A O 1
ATOM 5988 N N . ALA A 1 767 ? 19.525 2.888 -38.170 1.00 90.81 767 ALA A N 1
ATOM 5989 C CA . ALA A 1 767 ? 20.467 2.682 -37.068 1.00 90.81 767 ALA A CA 1
ATOM 5990 C C . ALA A 1 767 ? 21.923 2.592 -37.561 1.00 90.81 767 ALA A C 1
ATOM 5992 O O . ALA A 1 767 ? 22.806 3.196 -36.959 1.00 90.81 767 ALA A O 1
ATOM 5993 N N . PHE A 1 768 ? 22.172 1.886 -38.671 1.00 93.12 768 PHE A N 1
ATOM 5994 C CA . PHE A 1 768 ? 23.504 1.802 -39.278 1.00 93.12 768 PHE A CA 1
ATOM 5995 C C . PHE A 1 768 ? 24.005 3.146 -39.804 1.00 93.12 768 PHE A C 1
ATOM 5997 O O . PHE A 1 768 ? 25.159 3.491 -39.575 1.00 93.12 768 PHE A O 1
ATOM 6004 N N . LEU A 1 769 ? 23.151 3.934 -40.462 1.00 90.06 769 LEU A N 1
ATOM 6005 C CA . LEU A 1 769 ? 23.523 5.274 -40.929 1.00 90.06 769 LEU A CA 1
ATOM 6006 C C . LEU A 1 769 ? 23.869 6.209 -39.767 1.00 90.06 769 LEU A C 1
ATOM 6008 O O . LEU A 1 769 ? 24.828 6.968 -39.869 1.00 90.06 769 LEU A O 1
ATOM 6012 N N . ALA A 1 770 ? 23.137 6.123 -38.653 1.00 87.19 770 ALA A N 1
ATOM 6013 C CA . ALA A 1 770 ? 23.439 6.888 -37.444 1.00 87.19 770 ALA A CA 1
ATOM 6014 C C . ALA A 1 770 ? 24.782 6.496 -36.790 1.00 87.19 770 ALA A C 1
ATOM 6016 O O . ALA A 1 770 ? 25.352 7.289 -36.043 1.00 87.19 770 ALA A O 1
ATOM 6017 N N . LEU A 1 771 ? 25.295 5.297 -37.088 1.00 88.50 771 LEU A N 1
ATOM 6018 C CA . LEU A 1 771 ? 26.597 4.782 -36.650 1.00 88.50 771 LEU A CA 1
ATOM 6019 C C . LEU A 1 771 ? 27.689 4.887 -37.735 1.00 88.50 771 LEU A C 1
ATOM 6021 O O . LEU A 1 771 ? 28.767 4.328 -37.566 1.00 88.50 771 LEU A O 1
ATOM 6025 N N . ASP A 1 772 ? 27.416 5.597 -38.836 1.00 89.25 772 ASP A N 1
ATOM 6026 C CA . ASP A 1 772 ? 28.300 5.755 -40.004 1.00 89.25 772 ASP A CA 1
ATOM 6027 C C . ASP A 1 772 ? 28.653 4.438 -40.740 1.00 89.25 772 ASP A C 1
ATOM 6029 O O . ASP A 1 772 ? 29.609 4.340 -41.508 1.00 89.25 772 ASP A O 1
ATOM 6033 N N . GLU A 1 773 ? 27.827 3.399 -40.585 1.00 91.38 773 GLU A N 1
ATOM 6034 C CA . GLU A 1 773 ? 27.987 2.095 -41.241 1.00 91.38 773 GLU A CA 1
ATOM 6035 C C . GLU A 1 773 ? 27.248 2.030 -42.592 1.00 91.38 773 GLU A C 1
ATOM 6037 O O . GLU A 1 773 ? 26.309 1.254 -42.807 1.00 91.38 773 GLU A O 1
ATOM 6042 N N . ARG A 1 774 ? 27.672 2.857 -43.553 1.00 88.31 774 ARG A N 1
ATOM 6043 C CA . ARG A 1 774 ? 26.985 3.023 -44.854 1.00 88.31 774 ARG A CA 1
ATOM 6044 C C . ARG A 1 774 ? 26.854 1.734 -45.680 1.00 88.31 774 ARG A C 1
ATOM 6046 O O . ARG A 1 774 ? 25.853 1.552 -46.375 1.00 88.31 774 ARG A O 1
ATOM 6053 N N . ALA A 1 775 ? 27.839 0.836 -45.621 1.00 87.75 775 ALA A N 1
ATOM 6054 C CA . ALA A 1 775 ? 27.786 -0.447 -46.328 1.00 87.75 775 ALA A CA 1
ATOM 6055 C C . ALA A 1 775 ? 26.679 -1.362 -45.765 1.00 87.75 775 ALA A C 1
ATOM 6057 O O . ALA A 1 775 ? 25.855 -1.863 -46.532 1.00 87.75 775 ALA A O 1
ATOM 6058 N N . SER A 1 776 ? 26.603 -1.486 -44.435 1.00 89.75 776 SER A N 1
ATOM 6059 C CA . SER A 1 776 ? 25.567 -2.241 -43.714 1.00 89.75 776 SER A CA 1
ATOM 6060 C C . SER A 1 776 ? 24.165 -1.667 -43.962 1.00 89.75 776 SER A C 1
ATOM 6062 O O . SER A 1 776 ? 23.201 -2.413 -44.147 1.00 89.75 776 SER A O 1
ATOM 6064 N N . ALA A 1 777 ? 24.047 -0.336 -44.033 1.00 89.88 777 ALA A N 1
ATOM 6065 C CA . ALA A 1 777 ? 22.794 0.339 -44.365 1.00 89.88 777 ALA A CA 1
ATOM 6066 C C . ALA A 1 777 ? 22.311 0.030 -45.793 1.00 89.88 777 ALA A C 1
ATOM 6068 O O . ALA A 1 777 ? 21.130 -0.251 -45.992 1.00 89.88 777 ALA A O 1
ATOM 6069 N N . ARG A 1 778 ? 23.211 0.025 -46.790 1.00 91.12 778 ARG A N 1
ATOM 6070 C CA . ARG A 1 778 ? 22.871 -0.343 -48.179 1.00 91.12 778 ARG A CA 1
ATOM 6071 C C . ARG A 1 778 ? 22.381 -1.784 -48.289 1.00 91.12 778 ARG A C 1
ATOM 6073 O O . ARG A 1 778 ? 21.431 -2.046 -49.026 1.00 91.12 778 ARG A O 1
ATOM 6080 N N . GLU A 1 779 ? 23.009 -2.705 -47.565 1.00 90.75 779 GLU A N 1
ATOM 6081 C CA . GLU A 1 779 ? 22.591 -4.108 -47.524 1.00 90.75 779 GLU A CA 1
ATOM 6082 C C . GLU A 1 779 ? 21.192 -4.256 -46.907 1.00 90.75 779 GLU A C 1
ATOM 6084 O O . GLU A 1 779 ? 20.324 -4.892 -47.504 1.00 90.75 779 GLU A O 1
ATOM 6089 N N . ALA A 1 780 ? 20.935 -3.596 -45.772 1.00 90.56 780 ALA A N 1
ATOM 6090 C CA . ALA A 1 780 ? 19.627 -3.605 -45.118 1.00 90.56 780 ALA A CA 1
ATOM 6091 C C . ALA A 1 780 ? 18.518 -2.996 -46.004 1.00 90.56 780 ALA A C 1
ATOM 6093 O O . ALA A 1 780 ? 17.457 -3.592 -46.157 1.00 90.56 780 ALA A O 1
ATOM 6094 N N . LEU A 1 781 ? 18.771 -1.867 -46.679 1.00 90.25 781 LEU A N 1
ATOM 6095 C CA . LEU A 1 781 ? 17.811 -1.264 -47.620 1.00 90.25 781 LEU A CA 1
ATOM 6096 C C . LEU A 1 781 ? 17.535 -2.154 -48.841 1.00 90.25 781 LEU A C 1
ATOM 6098 O O . LEU A 1 781 ? 16.406 -2.211 -49.328 1.00 90.25 781 LEU A O 1
ATOM 6102 N N . THR A 1 782 ? 18.556 -2.857 -49.335 1.00 91.69 782 THR A N 1
ATOM 6103 C CA . THR A 1 782 ? 18.399 -3.812 -50.443 1.00 91.69 782 THR A CA 1
ATOM 6104 C C . THR A 1 782 ? 17.537 -5.001 -50.016 1.00 91.69 782 THR A C 1
ATOM 6106 O O . THR A 1 782 ? 16.667 -5.430 -50.773 1.00 91.69 782 THR A O 1
ATOM 6109 N N . GLU A 1 783 ? 17.730 -5.501 -48.794 1.00 90.50 783 GLU A N 1
ATOM 6110 C CA . GLU A 1 783 ? 16.934 -6.591 -48.226 1.00 90.50 783 GLU A CA 1
ATOM 6111 C C . GLU A 1 783 ? 15.482 -6.167 -47.938 1.00 90.50 783 GLU A C 1
ATOM 6113 O O . GLU A 1 783 ? 14.556 -6.915 -48.257 1.00 90.50 783 GLU A O 1
ATOM 6118 N N . GLU A 1 784 ? 15.259 -4.945 -47.435 1.00 91.69 784 GLU A N 1
ATOM 6119 C CA . GLU A 1 784 ? 13.917 -4.366 -47.269 1.00 91.69 784 GLU A CA 1
ATOM 6120 C C . GLU A 1 784 ? 13.172 -4.333 -48.609 1.00 91.69 784 GLU A C 1
ATOM 6122 O O . GLU A 1 784 ? 12.048 -4.810 -48.692 1.00 91.69 784 GLU A O 1
ATOM 6127 N N . LEU A 1 785 ? 13.803 -3.842 -49.682 1.00 90.50 785 LEU A N 1
ATOM 6128 C CA . LEU A 1 785 ? 13.182 -3.767 -51.011 1.00 90.50 785 LEU A CA 1
ATOM 6129 C C . LEU A 1 785 ? 13.012 -5.136 -51.682 1.00 90.50 785 LEU A C 1
ATOM 6131 O O . LEU A 1 785 ? 12.157 -5.287 -52.556 1.00 90.50 785 LEU A O 1
ATOM 6135 N N . ARG A 1 786 ? 13.800 -6.142 -51.281 1.00 91.75 786 ARG A N 1
ATOM 6136 C CA . ARG A 1 786 ? 13.618 -7.533 -51.715 1.00 91.75 786 ARG A CA 1
ATOM 6137 C C . ARG A 1 786 ? 12.359 -8.146 -51.099 1.00 91.75 786 ARG A C 1
ATOM 6139 O O . ARG A 1 786 ? 11.663 -8.899 -51.779 1.00 91.75 786 ARG A O 1
ATOM 6146 N N . LEU A 1 787 ? 12.088 -7.851 -49.827 1.00 85.94 787 LEU A N 1
ATOM 6147 C CA . LEU A 1 787 ? 10.929 -8.362 -49.085 1.00 85.94 787 LEU A CA 1
ATOM 6148 C C . LEU A 1 787 ? 9.662 -7.517 -49.311 1.00 85.94 787 LEU A C 1
ATOM 6150 O O . LEU A 1 787 ? 8.566 -8.069 -49.388 1.00 85.94 787 LEU A O 1
ATOM 6154 N N . PHE A 1 788 ? 9.820 -6.201 -49.461 1.00 89.88 788 PHE A N 1
ATOM 6155 C CA . PHE A 1 788 ? 8.760 -5.198 -49.585 1.00 89.88 788 PHE A CA 1
ATOM 6156 C C . PHE A 1 788 ? 9.085 -4.195 -50.720 1.00 89.88 788 PHE A C 1
ATOM 6158 O O . PHE A 1 788 ? 9.532 -3.073 -50.464 1.00 89.88 788 PHE A O 1
ATOM 6165 N N . PRO A 1 789 ? 8.848 -4.561 -51.999 1.00 89.12 789 PRO A N 1
ATOM 6166 C CA . PRO A 1 789 ? 9.255 -3.759 -53.166 1.00 89.12 789 PRO A CA 1
ATOM 6167 C C . PRO A 1 789 ? 8.626 -2.359 -53.258 1.00 89.12 789 PRO A C 1
ATOM 6169 O O . PRO A 1 789 ? 9.183 -1.470 -53.915 1.00 89.12 789 PRO A O 1
ATOM 6172 N N . ASP A 1 790 ? 7.481 -2.167 -52.602 1.00 88.69 790 ASP A N 1
ATOM 6173 C CA . ASP A 1 790 ? 6.693 -0.931 -52.614 1.00 88.69 790 ASP A CA 1
ATOM 6174 C C . ASP A 1 790 ? 7.137 0.090 -51.548 1.00 88.69 790 ASP A C 1
ATOM 6176 O O . ASP A 1 790 ? 6.550 1.168 -51.444 1.00 88.69 790 ASP A O 1
ATOM 6180 N N . ASN A 1 791 ? 8.183 -0.205 -50.762 1.00 86.69 791 ASN A N 1
ATOM 6181 C CA . ASN A 1 791 ? 8.715 0.719 -49.759 1.00 86.69 791 ASN A CA 1
ATOM 6182 C C . ASN A 1 791 ? 9.432 1.914 -50.430 1.00 86.69 791 ASN A C 1
ATOM 6184 O O . ASN A 1 791 ? 10.631 1.882 -50.728 1.00 86.69 791 ASN A O 1
ATOM 6188 N N . ALA A 1 792 ? 8.672 2.977 -50.712 1.00 84.44 792 ALA A N 1
ATOM 6189 C CA . ALA A 1 792 ? 9.151 4.168 -51.414 1.00 84.44 792 ALA A CA 1
ATOM 6190 C C . ALA A 1 792 ? 10.264 4.911 -50.651 1.00 84.44 792 ALA A C 1
ATOM 6192 O O . ALA A 1 792 ? 11.187 5.432 -51.281 1.00 84.44 792 ALA A O 1
ATOM 6193 N N . GLU A 1 793 ? 10.213 4.916 -49.315 1.00 84.50 793 GLU A N 1
ATOM 6194 C CA . GLU A 1 793 ? 11.224 5.550 -48.459 1.00 84.50 793 GLU A CA 1
ATOM 6195 C C . GLU A 1 793 ? 12.561 4.804 -48.533 1.00 84.50 793 GLU A C 1
ATOM 6197 O O . GLU A 1 793 ? 13.602 5.424 -48.768 1.00 84.50 793 GLU A O 1
ATOM 6202 N N . ALA A 1 794 ? 12.538 3.469 -48.439 1.00 86.75 794 ALA A N 1
ATOM 6203 C CA . ALA A 1 794 ? 13.739 2.648 -48.583 1.00 86.75 794 ALA A CA 1
ATOM 6204 C C . ALA A 1 794 ? 14.381 2.798 -49.976 1.00 86.75 794 ALA A C 1
ATOM 6206 O O . ALA A 1 794 ? 15.605 2.890 -50.095 1.00 86.75 794 ALA A O 1
ATOM 6207 N N . ARG A 1 795 ? 13.564 2.892 -51.036 1.00 89.62 795 ARG A N 1
ATOM 6208 C CA . ARG A 1 795 ? 14.030 3.111 -52.418 1.00 89.62 795 ARG A CA 1
ATOM 6209 C C . ARG A 1 795 ? 14.702 4.468 -52.595 1.00 89.62 795 ARG A C 1
ATOM 6211 O O . ARG A 1 795 ? 15.775 4.536 -53.190 1.00 89.62 795 ARG A O 1
ATOM 6218 N N . ALA A 1 796 ? 14.086 5.531 -52.082 1.00 86.25 796 ALA A N 1
ATOM 6219 C CA . ALA A 1 796 ? 14.657 6.873 -52.137 1.00 86.25 796 ALA A CA 1
ATOM 6220 C C . ALA A 1 796 ? 15.994 6.945 -51.380 1.00 86.25 796 ALA A C 1
ATOM 6222 O O . ALA A 1 796 ? 16.967 7.498 -51.890 1.00 86.25 796 ALA A O 1
ATOM 6223 N N . MET A 1 797 ? 16.067 6.320 -50.200 1.00 87.81 797 MET A N 1
ATOM 6224 C CA . MET A 1 797 ? 17.274 6.301 -49.372 1.00 87.81 797 MET A CA 1
ATOM 6225 C C . MET A 1 797 ? 18.419 5.503 -50.006 1.00 87.81 797 MET A C 1
ATOM 6227 O O . MET A 1 797 ? 19.569 5.934 -49.965 1.00 87.81 797 MET A O 1
ATOM 6231 N N . LEU A 1 798 ? 18.115 4.368 -50.643 1.00 89.06 798 LEU A N 1
ATOM 6232 C CA . LEU A 1 798 ? 19.120 3.559 -51.335 1.00 89.06 798 LEU A CA 1
ATOM 6233 C C . LEU A 1 798 ? 19.712 4.286 -52.554 1.00 89.06 798 LEU A C 1
ATOM 6235 O O . LEU A 1 798 ? 20.912 4.173 -52.797 1.00 89.06 798 LEU A O 1
ATOM 6239 N N . LEU A 1 799 ? 18.893 5.043 -53.294 1.00 85.75 799 LEU A N 1
ATOM 6240 C CA . LEU A 1 799 ? 19.353 5.877 -54.410 1.00 85.75 799 LEU A CA 1
ATOM 6241 C C . LEU A 1 799 ? 20.252 7.021 -53.926 1.00 85.75 799 LEU A C 1
ATOM 6243 O O . LEU A 1 799 ? 21.327 7.216 -54.483 1.00 85.75 799 LEU A O 1
ATOM 6247 N N . ALA A 1 800 ? 19.871 7.704 -52.842 1.00 83.56 800 ALA A N 1
ATOM 6248 C CA . ALA A 1 800 ? 20.685 8.769 -52.252 1.00 83.56 800 ALA A CA 1
ATOM 6249 C C . ALA A 1 800 ? 22.078 8.272 -51.811 1.00 83.56 800 ALA A C 1
ATOM 6251 O O . ALA A 1 800 ? 23.077 8.955 -52.013 1.00 83.56 800 ALA A O 1
ATOM 6252 N N . LEU A 1 801 ? 22.171 7.046 -51.281 1.00 83.19 801 LEU A N 1
ATOM 6253 C CA . LEU A 1 801 ? 23.444 6.414 -50.902 1.00 83.19 801 LEU A CA 1
ATOM 6254 C C . LEU A 1 801 ? 24.293 5.937 -52.097 1.00 83.19 801 LEU A C 1
ATOM 6256 O O . LEU A 1 801 ? 25.449 5.557 -51.902 1.00 83.19 801 LEU A O 1
ATOM 6260 N N . ALA A 1 802 ? 23.737 5.908 -53.311 1.00 71.19 802 ALA A N 1
ATOM 6261 C CA . ALA A 1 802 ? 24.443 5.527 -54.534 1.00 71.19 802 ALA A CA 1
ATOM 6262 C C . ALA A 1 802 ? 25.029 6.731 -55.301 1.00 71.19 802 ALA A C 1
ATOM 6264 O O . ALA A 1 802 ? 25.884 6.527 -56.161 1.00 71.19 802 ALA A O 1
ATOM 6265 N N . GLU A 1 803 ? 24.594 7.959 -54.993 1.00 59.53 803 GLU A N 1
ATOM 6266 C CA . GLU A 1 803 ? 24.984 9.188 -55.704 1.00 59.53 803 GLU A CA 1
ATOM 6267 C C . GLU A 1 803 ? 26.160 9.957 -55.061 1.00 59.53 803 GLU A C 1
ATOM 6269 O O . GLU A 1 803 ? 26.695 10.874 -55.685 1.00 59.53 803 GLU A O 1
ATOM 6274 N N . GLU A 1 804 ? 26.630 9.584 -53.864 1.00 51.69 804 GLU A N 1
ATOM 6275 C CA . GLU A 1 804 ? 27.822 10.202 -53.255 1.00 51.69 804 GLU A CA 1
ATOM 6276 C C . GLU A 1 804 ? 29.131 9.535 -53.747 1.00 51.69 804 GLU A C 1
ATOM 6278 O O . GLU A 1 804 ? 29.274 8.312 -53.638 1.00 51.69 804 GLU A O 1
ATOM 6283 N N . PRO A 1 805 ? 30.115 10.296 -54.277 1.00 44.69 805 PRO A N 1
ATOM 6284 C CA . PRO A 1 805 ? 31.378 9.729 -54.733 1.00 44.69 805 PRO A CA 1
ATOM 6285 C C . PRO A 1 805 ? 32.195 9.202 -53.550 1.00 44.69 805 PRO A C 1
ATOM 6287 O O . PRO A 1 805 ? 32.353 9.891 -52.544 1.00 44.69 805 PRO A O 1
ATOM 6290 N N . MET A 1 806 ? 32.756 7.997 -53.698 1.00 42.38 806 MET A N 1
ATOM 6291 C CA . MET A 1 806 ? 33.765 7.468 -52.778 1.00 42.38 806 MET A CA 1
ATOM 6292 C C . MET A 1 806 ? 34.955 8.434 -52.696 1.00 42.38 806 MET A C 1
ATOM 6294 O O . MET A 1 806 ? 35.688 8.579 -53.677 1.00 42.38 806 MET A O 1
ATOM 6298 N N . ALA A 1 807 ? 35.118 9.074 -51.538 1.00 36.22 807 ALA A N 1
ATOM 6299 C CA . ALA A 1 807 ? 36.301 9.838 -51.156 1.00 36.22 807 ALA A CA 1
ATOM 6300 C C . ALA A 1 807 ? 37.249 8.970 -50.325 1.00 36.22 807 ALA A C 1
ATOM 6302 O O . ALA A 1 807 ? 36.741 8.230 -49.450 1.00 36.22 807 ALA A O 1
#

Radius of gyration: 35.19 Å; Cα contacts (8 Å, |Δi|>4): 1357; chains: 1; bounding box: 86×77×97 Å

Mean predicted aligned error: 19.21 Å